Protein AF-A0A945GQK8-F1 (afdb_monomer)

Secondary structure (DSSP, 8-state):
---------------------PPPP----------EEEEEE-SS----SS-TTTTTT---EEEE-SSS-TTTSEEEEEEEE-SSEEEEEEEEE-S-------GGGGGGSSEEEEEEETT----SSS--SS-EEEEEEEETTEEEEEEEESS--EE-TTSEEEEEE-TTSSEEEEEEEEEHHHHTT--TTSSS-EEEEEEEEE---SSSS--EEEESS--TT------B----SSS-----GGG-EEEEETTSSS---------PPS-PPP---GGGEEEEEEEEEEEEEGGGTEEEEEEEEEEEE-SSS-EES-EEEEE--TTEEEEEEE-TT--B--EEPSPTTSTT--EEEEE-SSEE-TT-EEEEEEEEEEE---SSSEEE-SSEEEEEGGG--S-EE--TT--HHHHHHHB-S-EEEEEEEETT-EEEESSEEEEEEE-SSEEEEEEEESS--SEEEEES-EEEEEEETTEEEEEEE-GGGHHHHHHHHHHHHHHHHHHHHHT---SSSEEEEEEESSSS-B-SSSEEEETHHHHS---HHHHHHHHHHHHHS---GGGTTHHHHHHHHHHHHHHHHHH---HHHHHHHHHHHTTTTS---TTS--SSHHHHIIIIIIIHHHHHHHHHHHH-HHHHHHHHHHHHHHHHS-SSPPPHHHHHHHHHHHH-S--HHHHHHHTSS-----EEEEEEEEEEETTEEEEEEEEEE-SSS--EEEEEEEETTEEEEEEEE--TT-EEEEEEEESSPEEEEEESTT--S--S-TTT--EEPGGGGTS-PPPHHHHHHHHHH-TTS---HHHHHHTTTTTTS-S-HHHHHHHHHHTT-----TTS---HHHHHHHHHH-SS---------SS---------PPPSS-----EEEEEEEETTEEEEEEEE--EE-TTS-EEE-----EE--BTTB--EE------

Nearest PDB structures (foldseek):
  5ab0-assembly2_C  TM=7.492E-01  e=2.183E-26  Homo sapiens
  5ab2-assembly1_A  TM=7.565E-01  e=1.502E-24  Homo sapiens
  5k1v-assembly1_A  TM=7.077E-01  e=6.509E-25  Homo sapiens
  5j6s-assembly2_B  TM=6.658E-01  e=4.612E-25  Homo sapiens
  5k1v-assembly2_B  TM=6.677E-01  e=6.320E-23  Homo sapiens

Sequence (939 aa):
MNLFNIGIVTIFSMLVSCTGRSEMSPEVPVLTDRPTCTAGQMANQIVVDGGLEEWRGEEWISLSYRHLPTSDLSARAALQWDERCLYLACQVEDDRFNQPYLGRDLWRGDSVHLGFDPLEEAVAAGYGPDDLELVLALADGQPQSWFYHGPRKGMAGDVQLAIREGEKGGKLTYEAAIPWPLLAPLHPDSMRASGFTLSVNDNDGAPWEGFSYITFSKDNAGGAWKGHAQWGSGIFPQWDATQFGRLVFSGSAAGPGKPTLVLERGPQLPRLRTAACVAGDFSLKGRLVPAEQAFVATASLTVVNESSKPLKNSWLGFQLYPDIEVESVVDEDGRELMFEGPSRYEEDSRLMAVRLAGSLSPGLSQRLTFTYRGIFAGKVSNHIGADNSWLLRESCWFPYLGEDGDDLEGLRRQNRGPFTLEIAAPKGERVISAGELIASREGDQETTWIWRAEEPPFGFTSAKYEEVVEKVDGVSVKVWTYPEHREGARKLVEMVVQCLRFYEGVFGPYPDETFSIAEVERRGGYGSMPLLLNRRNFEQEPSLHLIAHELAHRWWGHLGDEMHNMHEGFAEYSAAVAVQALRGDELPLRNWLGKFRTAIGSERPLSVEQENYRLYRTVAYNKGPYVLHMLRYSMGEEPFFTALRNFYSRVHVHPEPPSLVDFEQICEQTSGLELGWFFDQWMRQVARPEFVLGEVSVERRKGQFVTTATVRNEGNGRMPVSVVLGTADGTRSREVDLAAGAEESLVFSSPQEPVWLEIDPDKWVLQSRLYDDRHKFGEAAAGGRISAEQLDTIGEAATGGRISAEQLDAIGLVGAGKTDEMAIRELVAFYQRPDLDVNSSVDLQDLRATARYFGMPAAYALQRETELREEAEISGQIPAGMEQEEWSITVAERDGQIVGQVRIPLRLTADGKVQQGRMLYLAARSNARWRFINFDMSM

Mean predicted aligned error: 20.31 Å

Radius of gyration: 36.92 Å; Cα contacts (8 Å, |Δi|>4): 1815; chains: 1; bounding box: 121×101×85 Å

Foldseek 3Di:
DDDDDDDDDDDDDDDDDDDDDDDDDDDPDPPPDFAEDEAEAQPDDDDQALDCPSVPPFDKDWWDDPPDDQQAWTKIKHWYDYQWWIKIKMKIFHNAFDQADDKPCRLVAWWKKKKWAQQLDADPFFDDQAIWIKIWDQYPNRIWIFIDHHPDGTTQVVKRWHKDADPPGRMIIIIITGTVVVNPVDDQLPPDWIFIKMKTKHDNDDPQQFTWMWMSWDDPVPDDDHTDIDTDRDRPGRDRSNTTHTYHYPPHPPDDDDDDDDDDDDDDDFDADLVQKFKEDKEKAWEADAVQLKIWIKIKIKIAGQHQFKQFQGKFWWFAAPQKDWPFKAKPVGDTWDKDAQDPSHHQFRTIITTDPGIRHHGRMIMMMITIMGRFVDFAQWTRHDAKTKHFVVNRHDTQGDGPPQDPVSSQVRFFFKYKYKYKDFPQKDKDWDADFPDKDDDDGTIITIGMDGTDTRIIMIHNWDWDWDQDPQAIEIETDDPVLVQLSVLLSVLLNLLQLVCCQQQNHQDDNYAYEYEDCHDAWDLGVNTYGYPCSRVDPHDSLVSQLSSQLSLQVFADQLCNLLSLLRSLLRSQVSCCQVPVDNVSVVVLLVVLLVCPVLDDAQRDDDPDPVSSCNRSNRLNVLLLLLLCVQQPPQLSSQLSNVVSCVCRVDPDHHDPVNSLVSSCVSRVDNCPLSCCDRHVHDWAWAKAWDDWDWDADPQKIKIKIKIFTQIQHWGWWKKWWDFPVAIDIDIDIDHHGDMDIDIDIGNGDTAWIAIRQVSSGGHNNHPPRIHGDDCSVVDDDQDPVNVVQVVVQCVVLHDDPVRCVVSPNPPPPRDDPQQVVQSSVVVPDPDDDPPDDDDPVNVVVCVVPPSGDDDDDDDDPDPPPPDPPPDDDDDQDDADDWDKDQPDDDPNDRPDIDTWGFHADNRGDTPDTRFDQDQDDDSNDTDGDTDDPDD

Structure (mmCIF, N/CA/C/O backbone):
data_AF-A0A945GQK8-F1
#
_entry.id   AF-A0A945GQK8-F1
#
loop_
_atom_site.group_PDB
_atom_site.id
_atom_site.type_symbol
_atom_site.label_atom_id
_atom_site.label_alt_id
_atom_site.label_comp_id
_atom_site.label_asym_id
_atom_site.label_entity_id
_atom_site.label_seq_id
_atom_site.pdbx_PDB_ins_code
_atom_site.Cartn_x
_atom_site.Cartn_y
_atom_site.Cartn_z
_atom_site.occupancy
_atom_site.B_iso_or_equiv
_atom_site.auth_seq_id
_atom_site.auth_comp_id
_atom_site.auth_asym_id
_atom_site.auth_atom_id
_atom_site.pdbx_PDB_model_num
ATOM 1 N N . MET A 1 1 ? 28.419 66.355 24.355 1.00 23.86 1 MET A N 1
ATOM 2 C CA . MET A 1 1 ? 29.803 65.860 24.184 1.00 23.86 1 MET A CA 1
ATOM 3 C C . MET A 1 1 ? 29.865 64.449 24.751 1.00 23.86 1 MET A C 1
ATOM 5 O O . MET A 1 1 ? 29.202 64.219 25.750 1.00 23.86 1 MET A O 1
ATOM 9 N N . ASN A 1 2 ? 30.593 63.560 24.070 1.00 25.12 2 ASN A N 1
ATOM 10 C CA . ASN A 1 2 ? 31.257 62.307 24.488 1.00 25.12 2 ASN A CA 1
ATOM 11 C C . ASN A 1 2 ? 31.110 61.906 25.979 1.00 25.12 2 ASN A C 1
ATOM 13 O O . ASN A 1 2 ? 31.372 62.748 26.831 1.00 25.12 2 ASN A O 1
ATOM 17 N N . LEU A 1 3 ? 30.821 60.658 26.386 1.00 23.72 3 LEU A N 1
ATOM 18 C CA . LEU A 1 3 ? 30.667 59.322 25.740 1.00 23.72 3 LEU A CA 1
ATOM 19 C C . LEU A 1 3 ? 29.724 58.459 26.659 1.00 23.72 3 LEU A C 1
ATOM 21 O O . LEU A 1 3 ? 29.184 59.025 27.603 1.00 23.72 3 LEU A O 1
ATOM 25 N N . PHE A 1 4 ? 29.416 57.155 26.516 1.00 24.06 4 PHE A N 1
ATOM 26 C CA . PHE A 1 4 ? 29.986 56.015 25.760 1.00 24.06 4 PHE A CA 1
ATOM 27 C C . PHE A 1 4 ? 28.870 54.996 25.341 1.00 24.06 4 PHE A C 1
ATOM 29 O O . PHE A 1 4 ? 27.748 55.411 25.065 1.00 24.06 4 PHE A O 1
ATOM 36 N N . ASN A 1 5 ? 29.171 53.689 25.264 1.00 23.81 5 ASN A N 1
ATOM 37 C CA . ASN A 1 5 ? 28.297 52.576 24.816 1.00 23.81 5 ASN A CA 1
ATOM 38 C C . ASN A 1 5 ? 27.196 52.223 25.865 1.00 23.81 5 ASN A C 1
ATOM 40 O O . ASN A 1 5 ? 27.520 52.252 27.050 1.00 23.81 5 ASN A O 1
ATOM 44 N N . ILE A 1 6 ? 25.888 51.998 25.580 1.00 24.98 6 ILE A N 1
ATOM 45 C CA . ILE A 1 6 ? 25.133 51.174 24.571 1.00 24.98 6 ILE A CA 1
ATOM 46 C C . ILE A 1 6 ? 25.026 49.687 24.997 1.00 24.98 6 ILE A C 1
ATOM 48 O O . ILE A 1 6 ? 26.051 49.130 25.371 1.00 24.98 6 ILE A O 1
ATOM 52 N N . GLY A 1 7 ? 23.884 48.963 24.951 1.00 22.72 7 GLY A N 1
ATOM 53 C CA . GLY A 1 7 ? 22.456 49.228 24.593 1.00 22.72 7 GLY A CA 1
ATOM 54 C C . GLY A 1 7 ? 21.603 47.922 24.757 1.00 22.72 7 GLY A C 1
ATOM 55 O O . GLY A 1 7 ? 22.221 46.882 24.954 1.00 22.72 7 GLY A O 1
ATOM 56 N N . ILE A 1 8 ? 20.254 47.796 24.809 1.00 21.53 8 ILE A N 1
ATOM 57 C CA . ILE A 1 8 ? 19.025 48.595 24.494 1.00 21.53 8 ILE A CA 1
ATOM 58 C C . ILE A 1 8 ? 18.369 48.265 23.113 1.00 21.53 8 ILE A C 1
ATOM 60 O O . ILE A 1 8 ? 19.075 48.400 22.122 1.00 21.53 8 ILE A O 1
ATOM 64 N N . VAL A 1 9 ? 17.056 47.943 22.920 1.00 21.61 9 VAL A N 1
ATOM 65 C CA . VAL A 1 9 ? 15.936 47.425 23.783 1.00 21.61 9 VAL A CA 1
ATOM 66 C C . VAL A 1 9 ? 14.639 47.074 22.947 1.00 21.61 9 VAL A C 1
ATOM 68 O O . VAL A 1 9 ? 14.362 47.775 21.985 1.00 21.61 9 VAL A O 1
ATOM 71 N N . THR A 1 10 ? 13.839 46.050 23.336 1.00 21.19 10 THR A N 1
ATOM 72 C CA . THR A 1 10 ? 12.327 45.913 23.299 1.00 21.19 10 THR A CA 1
ATOM 73 C C . THR A 1 10 ? 11.412 45.989 22.018 1.00 21.19 10 THR A C 1
ATOM 75 O O . THR A 1 10 ? 11.297 47.040 21.407 1.00 21.19 10 THR A O 1
ATOM 78 N N . ILE A 1 11 ? 10.593 44.920 21.800 1.00 21.83 11 ILE A N 1
ATOM 79 C CA . ILE A 1 11 ? 9.189 44.772 21.235 1.00 21.83 11 ILE A CA 1
ATOM 80 C C . ILE A 1 11 ? 8.781 45.318 19.830 1.00 21.83 11 ILE A C 1
ATOM 82 O O . ILE A 1 11 ? 8.854 46.517 19.601 1.00 21.83 11 ILE A O 1
ATOM 86 N N . PHE A 1 12 ? 8.139 44.468 18.987 1.00 19.50 12 PHE A N 1
ATOM 87 C CA . PHE A 1 12 ? 6.764 44.636 18.405 1.00 19.50 12 PHE A CA 1
ATOM 88 C C . PHE A 1 12 ? 6.263 43.367 17.651 1.00 19.50 12 PHE A C 1
ATOM 90 O O . PHE A 1 12 ? 6.996 42.384 17.570 1.00 19.50 12 PHE A O 1
ATOM 97 N N . SER A 1 13 ? 5.012 43.351 17.155 1.00 19.80 13 SER A N 1
ATOM 98 C CA . SER A 1 13 ? 4.311 42.179 16.578 1.00 19.80 13 SER A CA 1
ATOM 99 C C . SER A 1 13 ? 3.564 42.445 15.247 1.00 19.80 13 SER A C 1
ATOM 101 O O . SER A 1 13 ? 3.186 43.577 14.968 1.00 19.80 13 SER A O 1
ATOM 103 N N . MET A 1 14 ? 3.326 41.365 14.477 1.00 18.97 14 MET A N 1
ATOM 104 C CA . MET A 1 14 ? 2.424 41.202 13.305 1.00 18.97 14 MET A CA 1
ATOM 105 C C . MET A 1 14 ? 2.467 42.224 12.141 1.00 18.97 14 MET A C 1
ATOM 107 O O . MET A 1 14 ? 1.883 43.298 12.242 1.00 18.97 14 MET A O 1
ATOM 111 N N . LEU A 1 15 ? 2.934 41.786 10.954 1.00 19.16 15 LEU A N 1
ATOM 112 C CA . LEU A 1 15 ? 2.106 41.721 9.724 1.00 19.16 15 LEU A CA 1
ATOM 113 C C . LEU A 1 15 ? 2.798 40.991 8.546 1.00 19.16 15 LEU A C 1
ATOM 115 O O . LEU A 1 15 ? 3.997 40.734 8.563 1.00 19.16 15 LEU A O 1
ATOM 119 N N . VAL A 1 16 ? 1.995 40.622 7.543 1.00 22.19 16 VAL A N 1
ATOM 120 C CA . VAL A 1 16 ? 2.288 39.703 6.422 1.00 22.19 16 VAL A CA 1
ATOM 121 C C . VAL A 1 16 ? 3.130 40.334 5.298 1.00 22.19 16 VAL A C 1
ATOM 123 O O . VAL A 1 16 ? 2.791 41.419 4.833 1.00 22.19 16 VAL A O 1
ATOM 126 N N . SER A 1 17 ? 4.130 39.614 4.757 1.00 19.67 17 SER A N 1
ATOM 127 C CA . SER A 1 17 ? 4.215 39.295 3.304 1.00 19.67 17 SER A CA 1
ATOM 128 C C . SER A 1 17 ? 5.463 38.499 2.864 1.00 19.67 17 SER A C 1
ATOM 130 O O . SER A 1 17 ? 6.574 38.753 3.303 1.00 19.67 17 SER A O 1
ATOM 132 N N . CYS A 1 18 ? 5.222 37.582 1.917 1.00 20.83 18 CYS A N 1
ATOM 133 C CA . CYS A 1 18 ? 6.089 37.109 0.824 1.00 20.83 18 CYS A CA 1
ATOM 134 C C . CYS A 1 18 ? 7.536 36.605 1.065 1.00 20.83 18 CYS A C 1
ATOM 136 O O . CYS A 1 18 ? 8.458 37.356 1.360 1.00 20.83 18 CYS A O 1
ATOM 138 N N . THR A 1 19 ? 7.742 35.360 0.608 1.00 25.12 19 THR A N 1
ATOM 139 C CA . THR A 1 19 ? 8.981 34.777 0.039 1.00 25.12 19 THR A CA 1
ATOM 140 C C . THR A 1 19 ? 10.226 34.627 0.923 1.00 25.12 19 THR A C 1
ATOM 142 O O . THR A 1 19 ? 10.960 35.583 1.148 1.00 25.12 19 THR A O 1
ATOM 145 N N . GLY A 1 20 ? 10.590 33.369 1.204 1.00 25.67 20 GLY A N 1
ATOM 146 C CA . GLY A 1 20 ? 11.986 32.973 1.426 1.00 25.67 20 GLY A CA 1
ATOM 147 C C . GLY A 1 20 ? 12.200 31.909 2.501 1.00 25.67 20 GLY A C 1
ATOM 148 O O . GLY A 1 20 ? 12.127 32.234 3.673 1.00 25.67 20 GLY A O 1
ATOM 149 N N . ARG A 1 21 ? 12.585 30.696 2.069 1.00 25.45 21 ARG A N 1
ATOM 150 C CA . ARG A 1 21 ? 13.202 29.612 2.866 1.00 25.45 21 ARG A CA 1
ATOM 151 C C . ARG A 1 21 ? 12.428 29.152 4.113 1.00 25.45 21 ARG A C 1
ATOM 153 O O . ARG A 1 21 ? 12.527 29.752 5.175 1.00 25.45 21 ARG A O 1
ATOM 160 N N . SER A 1 22 ? 11.788 27.990 4.007 1.00 23.17 22 SER A N 1
ATOM 161 C CA . SER A 1 22 ? 11.687 27.082 5.153 1.00 23.17 22 SER A CA 1
ATOM 162 C C . SER A 1 22 ? 13.097 26.674 5.590 1.00 23.17 22 SER A C 1
ATOM 164 O O . SER A 1 22 ? 13.945 26.374 4.745 1.00 23.17 22 SER A O 1
ATOM 166 N N . GLU A 1 23 ? 13.359 26.686 6.894 1.00 23.45 23 GLU A N 1
ATOM 167 C CA . GLU A 1 23 ? 14.585 26.110 7.448 1.00 23.45 23 GLU A CA 1
ATOM 168 C C . GLU A 1 23 ? 14.504 24.582 7.347 1.00 23.45 23 GLU A C 1
ATOM 170 O O . GLU A 1 23 ? 13.436 23.994 7.519 1.00 23.45 23 GLU A O 1
ATOM 175 N N . MET A 1 24 ? 15.618 23.945 6.994 1.00 24.95 24 MET A N 1
ATOM 176 C CA . MET A 1 24 ? 15.683 22.494 6.842 1.00 24.95 24 MET A CA 1
ATOM 177 C C . MET A 1 24 ? 15.711 21.823 8.219 1.00 24.95 24 MET A C 1
ATOM 179 O O . MET A 1 24 ? 16.380 22.308 9.135 1.00 24.95 24 MET A O 1
ATOM 183 N N . SER A 1 25 ? 15.059 20.662 8.337 1.00 24.19 25 SER A N 1
ATOM 184 C CA . SER A 1 25 ? 15.428 19.663 9.348 1.00 24.19 25 SER A CA 1
ATOM 185 C C . SER A 1 25 ? 16.941 19.406 9.286 1.00 24.19 25 SER A C 1
ATOM 187 O O . SER A 1 25 ? 17.519 19.537 8.204 1.00 24.19 25 SER A O 1
ATOM 189 N N . PRO A 1 26 ? 17.607 19.041 10.396 1.00 24.06 26 PRO A N 1
ATOM 190 C CA . PRO A 1 26 ? 19.041 18.781 10.372 1.00 24.06 26 PRO A CA 1
ATOM 191 C C . PRO A 1 26 ? 19.352 17.627 9.413 1.00 24.06 26 PRO A C 1
ATOM 193 O O . PRO A 1 26 ? 19.065 16.469 9.713 1.00 24.06 26 PRO A O 1
ATOM 196 N N . GLU A 1 27 ? 19.938 17.957 8.259 1.00 24.83 27 GLU A N 1
ATOM 197 C CA . GLU A 1 27 ? 20.523 16.979 7.347 1.00 24.83 27 GLU A CA 1
ATOM 198 C C . GLU A 1 27 ? 21.507 16.112 8.136 1.00 24.83 27 GLU A C 1
ATOM 200 O O . GLU A 1 27 ? 22.372 16.637 8.844 1.00 24.83 27 GLU A O 1
ATOM 205 N N . VAL A 1 28 ? 21.420 14.788 7.986 1.00 25.05 28 VAL A N 1
ATOM 206 C CA . VAL A 1 28 ? 22.567 13.931 8.298 1.00 25.05 28 VAL A CA 1
ATOM 207 C C . VAL A 1 28 ? 23.665 14.358 7.321 1.00 25.05 28 VAL A C 1
ATOM 209 O O . VAL A 1 28 ? 23.461 14.231 6.112 1.00 25.05 28 VAL A O 1
ATOM 212 N N . PRO A 1 29 ? 24.796 14.920 7.784 1.00 23.81 29 PRO A N 1
ATOM 213 C CA . PRO A 1 29 ? 25.780 15.462 6.866 1.00 23.81 29 PRO A CA 1
ATOM 214 C C . PRO A 1 29 ? 26.391 14.316 6.062 1.00 23.81 29 PRO A C 1
ATOM 216 O O . PRO A 1 29 ? 27.014 13.414 6.626 1.00 23.81 29 PRO A O 1
ATOM 219 N N . VAL A 1 30 ? 26.246 14.375 4.737 1.00 29.27 30 VAL A N 1
ATOM 220 C CA . VAL A 1 30 ? 26.981 13.507 3.812 1.00 29.27 30 VAL A CA 1
ATOM 221 C C . VAL A 1 30 ? 28.459 13.882 3.925 1.00 29.27 30 VAL A C 1
ATOM 223 O O . VAL A 1 30 ? 28.935 14.839 3.316 1.00 29.27 30 VAL A O 1
ATOM 226 N N . LEU A 1 31 ? 29.173 13.172 4.799 1.00 31.12 31 LEU A N 1
ATOM 227 C CA . LEU A 1 31 ? 30.573 13.424 5.130 1.00 31.12 31 LEU A CA 1
ATOM 228 C C . LEU A 1 31 ? 31.462 12.961 3.970 1.00 31.12 31 LEU A C 1
ATOM 230 O O . LEU A 1 31 ? 31.877 11.807 3.915 1.00 31.12 31 LEU A O 1
ATOM 234 N N . THR A 1 32 ? 31.750 13.879 3.045 1.00 36.22 32 THR A N 1
ATOM 235 C CA . THR A 1 32 ? 32.487 13.625 1.792 1.00 36.22 32 THR A CA 1
ATOM 236 C C . THR A 1 32 ? 33.982 13.328 1.956 1.00 36.22 32 THR A C 1
ATOM 238 O O . THR A 1 32 ? 34.663 13.115 0.956 1.00 36.22 32 THR A O 1
ATOM 241 N N . ASP A 1 33 ? 34.497 13.299 3.186 1.00 46.41 33 ASP A N 1
ATOM 242 C CA . ASP A 1 33 ? 35.888 12.963 3.484 1.00 46.41 33 ASP A CA 1
ATOM 243 C C . ASP A 1 33 ? 35.977 11.529 4.047 1.00 46.41 33 ASP A C 1
ATOM 245 O O . ASP A 1 33 ? 35.475 11.241 5.135 1.00 46.41 33 ASP A O 1
ATOM 249 N N . ARG A 1 34 ? 36.673 10.641 3.325 1.00 53.19 34 ARG A N 1
ATOM 250 C CA . ARG A 1 34 ? 37.232 9.367 3.823 1.00 53.19 34 ARG A CA 1
ATOM 251 C C . ARG A 1 34 ? 38.771 9.415 3.637 1.00 53.19 34 ARG A C 1
ATOM 253 O O . ARG A 1 34 ? 39.238 10.036 2.678 1.00 53.19 34 ARG A O 1
ATOM 260 N N . PRO A 1 35 ? 39.586 8.787 4.503 1.00 57.88 35 PRO A N 1
ATOM 261 C CA . PRO A 1 35 ? 41.039 8.763 4.378 1.00 57.88 35 PRO A CA 1
ATOM 262 C C . PRO A 1 35 ? 41.432 7.809 3.243 1.00 57.88 35 PRO A C 1
ATOM 264 O O . PRO A 1 35 ? 40.879 6.718 3.134 1.00 57.88 35 PRO A O 1
ATOM 267 N N . THR A 1 36 ? 42.387 8.190 2.396 1.00 63.34 36 THR A N 1
ATOM 268 C CA . THR A 1 36 ? 42.800 7.352 1.257 1.00 63.34 36 THR A CA 1
ATOM 269 C C . THR A 1 36 ? 44.192 6.773 1.478 1.00 63.34 36 THR A C 1
ATOM 271 O O . THR A 1 36 ? 45.160 7.514 1.636 1.00 63.34 36 THR A O 1
ATOM 274 N N . CYS A 1 37 ? 44.289 5.447 1.463 1.00 69.69 37 CYS A N 1
ATOM 275 C CA . CYS A 1 37 ? 45.525 4.702 1.274 1.00 69.69 37 CYS A CA 1
ATOM 276 C C . CYS A 1 37 ? 45.748 4.470 -0.230 1.00 69.69 37 CYS A C 1
ATOM 278 O O . CYS A 1 37 ? 44.795 4.212 -0.966 1.00 69.69 37 CYS A O 1
ATOM 280 N N . THR A 1 38 ? 46.999 4.538 -0.688 1.00 75.50 38 THR A N 1
ATOM 281 C CA . THR A 1 38 ? 47.373 4.136 -2.052 1.00 75.50 38 THR A CA 1
ATOM 282 C C . THR A 1 38 ? 48.306 2.932 -1.990 1.00 75.50 38 THR A C 1
ATOM 284 O O . THR A 1 38 ? 49.350 3.009 -1.349 1.00 75.50 38 THR A O 1
ATOM 287 N N . ALA A 1 39 ? 47.959 1.847 -2.680 1.00 80.62 39 ALA A N 1
ATOM 288 C CA . ALA A 1 39 ? 48.880 0.757 -2.969 1.00 80.62 39 ALA A CA 1
ATOM 289 C C . ALA A 1 39 ? 49.718 1.099 -4.214 1.00 80.62 39 ALA A C 1
ATOM 291 O O . ALA A 1 39 ? 49.180 1.473 -5.265 1.00 80.62 39 ALA A O 1
ATOM 292 N N . GLY A 1 40 ? 51.041 0.975 -4.106 1.00 78.06 40 GLY A N 1
ATOM 293 C CA . GLY A 1 40 ? 51.968 1.184 -5.221 1.00 78.06 40 GLY A CA 1
ATOM 294 C C . GLY A 1 40 ? 51.962 0.009 -6.202 1.00 78.06 40 GLY A C 1
ATOM 295 O O . GLY A 1 40 ? 51.991 -1.137 -5.762 1.00 78.06 40 GLY A O 1
ATOM 296 N N . GLN A 1 41 ? 51.959 0.243 -7.519 1.00 81.25 41 GLN A N 1
ATOM 297 C CA . GLN A 1 41 ? 52.248 -0.858 -8.450 1.00 81.25 41 GLN A CA 1
ATOM 298 C C . GLN A 1 41 ? 53.675 -1.368 -8.202 1.00 81.25 41 GLN A C 1
ATOM 300 O O . GLN A 1 41 ? 54.618 -0.576 -8.141 1.00 81.25 41 GLN A O 1
ATOM 305 N N . MET A 1 42 ? 53.822 -2.682 -8.032 1.00 76.50 42 MET A N 1
ATOM 306 C CA . MET A 1 42 ? 55.042 -3.335 -7.558 1.00 76.50 42 MET A CA 1
ATOM 307 C C . MET A 1 42 ? 56.250 -3.025 -8.461 1.00 76.50 42 MET A C 1
ATOM 309 O O . MET A 1 42 ? 56.345 -3.498 -9.593 1.00 76.50 42 MET A O 1
ATOM 313 N N . ALA A 1 43 ? 57.197 -2.235 -7.943 1.00 64.19 43 ALA A N 1
ATOM 314 C CA . ALA A 1 43 ? 58.374 -1.779 -8.691 1.00 64.19 43 ALA A CA 1
ATOM 315 C C . ALA A 1 43 ? 59.570 -2.752 -8.634 1.00 64.19 43 ALA A C 1
ATOM 317 O O . ALA A 1 43 ? 60.413 -2.749 -9.532 1.00 64.19 43 ALA A O 1
ATOM 318 N N . ASN A 1 44 ? 59.641 -3.582 -7.590 1.00 67.50 44 ASN A N 1
ATOM 319 C CA . ASN A 1 44 ? 60.621 -4.654 -7.399 1.00 67.50 44 ASN A CA 1
ATOM 320 C C . ASN A 1 44 ? 59.859 -5.925 -7.008 1.00 67.50 44 ASN A C 1
ATOM 322 O O . ASN A 1 44 ? 58.862 -5.820 -6.305 1.00 67.50 44 ASN A O 1
ATOM 326 N N . GLN A 1 45 ? 60.323 -7.111 -7.408 1.00 78.81 45 GLN A N 1
ATOM 327 C CA . GLN A 1 45 ? 59.695 -8.361 -6.969 1.00 78.81 45 GLN A CA 1
ATOM 328 C C . GLN A 1 45 ? 59.790 -8.496 -5.442 1.00 78.81 45 GLN A C 1
ATOM 330 O O . GLN A 1 45 ? 60.899 -8.632 -4.935 1.00 78.81 45 GLN A O 1
ATOM 335 N N . ILE A 1 46 ? 58.646 -8.522 -4.752 1.00 84.06 46 ILE A N 1
ATOM 336 C CA . ILE A 1 46 ? 58.576 -8.806 -3.313 1.00 84.06 46 ILE A CA 1
ATOM 337 C C . ILE A 1 46 ? 58.801 -10.302 -3.056 1.00 84.06 46 ILE A C 1
ATOM 339 O O . ILE A 1 46 ? 58.156 -11.161 -3.671 1.00 84.06 46 ILE A O 1
ATOM 343 N N . VAL A 1 47 ? 59.693 -10.620 -2.121 1.00 88.25 47 VAL A N 1
ATOM 344 C CA . VAL A 1 47 ? 59.952 -11.970 -1.611 1.00 88.25 47 VAL A CA 1
ATOM 345 C C . VAL A 1 47 ? 59.446 -12.047 -0.174 1.00 88.25 47 VAL A C 1
ATOM 347 O O . VAL A 1 47 ? 60.129 -11.602 0.737 1.00 88.25 47 VAL A O 1
ATOM 350 N N . VAL A 1 48 ? 58.263 -12.644 0.026 1.00 90.25 48 VAL A N 1
ATOM 351 C CA . VAL A 1 48 ? 57.622 -12.769 1.349 1.00 90.25 48 VAL A CA 1
ATOM 352 C C . VAL A 1 48 ? 58.491 -13.607 2.293 1.00 90.25 48 VAL A C 1
ATOM 354 O O . VAL A 1 48 ? 58.426 -14.838 2.309 1.00 90.25 48 VAL A O 1
ATOM 357 N N . ASP A 1 49 ? 59.322 -12.922 3.071 1.00 89.62 49 ASP A N 1
ATOM 358 C CA . ASP A 1 49 ? 60.305 -13.507 3.980 1.00 89.62 49 ASP A CA 1
ATOM 359 C C . ASP A 1 49 ? 60.243 -12.880 5.387 1.00 89.62 49 ASP A C 1
ATOM 361 O O . ASP A 1 49 ? 60.723 -13.488 6.349 1.00 89.62 49 ASP A O 1
ATOM 365 N N . GLY A 1 50 ? 59.568 -11.732 5.525 1.00 84.19 50 GLY A N 1
ATOM 366 C CA . GLY A 1 50 ? 59.369 -10.965 6.757 1.00 84.19 50 GLY A CA 1
ATOM 367 C C . GLY A 1 50 ? 60.360 -9.807 6.923 1.00 84.19 50 GLY A C 1
ATOM 368 O O . GLY A 1 50 ? 60.400 -9.183 7.986 1.00 84.19 50 GLY A O 1
ATOM 369 N N . GLY A 1 51 ? 61.210 -9.547 5.926 1.00 85.50 51 GLY A N 1
ATOM 370 C CA . GLY A 1 51 ? 62.231 -8.503 5.901 1.00 85.50 51 GLY A CA 1
ATOM 371 C C . GLY A 1 51 ? 61.819 -7.284 5.072 1.00 85.50 51 GLY A C 1
ATOM 372 O O . GLY A 1 51 ? 61.461 -7.377 3.910 1.00 85.50 51 GLY A O 1
ATOM 373 N N . LEU A 1 52 ? 61.955 -6.086 5.641 1.00 86.00 52 LEU A N 1
ATOM 374 C CA . LEU A 1 52 ? 61.448 -4.848 5.025 1.00 86.00 52 LEU A CA 1
ATOM 375 C C . LEU A 1 52 ? 62.494 -4.100 4.172 1.00 86.00 52 LEU A C 1
ATOM 377 O O . LEU A 1 52 ? 62.523 -2.869 4.138 1.00 86.00 52 LEU A O 1
ATOM 381 N N . GLU A 1 53 ? 63.396 -4.837 3.517 1.00 83.94 53 GLU A N 1
ATOM 382 C CA . GLU A 1 53 ? 64.464 -4.270 2.676 1.00 83.94 53 GLU A CA 1
ATOM 383 C C . GLU A 1 53 ? 63.964 -3.828 1.292 1.00 83.94 53 GLU A C 1
ATOM 385 O O . GLU A 1 53 ? 64.481 -2.857 0.739 1.00 83.94 53 GLU A O 1
ATOM 390 N N . GLU A 1 54 ? 62.970 -4.526 0.742 1.00 83.56 54 GLU A N 1
ATOM 391 C CA . GLU A 1 54 ? 62.456 -4.323 -0.622 1.00 83.56 54 GLU A CA 1
ATOM 392 C C . GLU A 1 54 ? 61.453 -3.154 -0.685 1.00 83.56 54 GLU A C 1
ATOM 394 O O . GLU A 1 54 ? 61.382 -2.428 -1.676 1.00 83.56 54 GLU A O 1
ATOM 399 N N . TRP A 1 55 ? 60.808 -2.862 0.448 1.00 83.69 55 TRP A N 1
ATOM 400 C CA . TRP A 1 55 ? 59.872 -1.756 0.702 1.00 83.69 55 TRP A CA 1
ATOM 401 C C . TRP A 1 55 ? 60.549 -0.375 0.887 1.00 83.69 55 TRP A C 1
ATOM 403 O O . TRP A 1 55 ? 59.967 0.573 1.431 1.00 83.69 55 TRP A O 1
ATOM 413 N N . ARG A 1 56 ? 61.817 -0.241 0.474 1.00 72.38 56 ARG A N 1
ATOM 414 C CA . ARG A 1 56 ? 62.629 0.982 0.602 1.00 72.38 56 ARG A CA 1
ATOM 415 C C . ARG A 1 56 ? 62.265 2.024 -0.458 1.00 72.38 56 ARG A C 1
ATOM 417 O O . ARG A 1 56 ? 62.924 2.141 -1.487 1.00 72.38 56 ARG A O 1
ATOM 424 N N . GLY A 1 57 ? 61.268 2.844 -0.147 1.00 66.19 57 GLY A N 1
ATOM 425 C CA . GLY A 1 57 ? 60.854 3.982 -0.975 1.00 66.19 57 GLY A CA 1
ATOM 426 C C . GLY A 1 57 ? 59.357 4.272 -0.917 1.00 66.19 57 GLY A C 1
ATOM 427 O O . GLY A 1 57 ? 58.953 5.371 -1.286 1.00 66.19 57 GLY A O 1
ATOM 428 N N . GLU A 1 58 ? 58.573 3.315 -0.418 1.00 73.12 58 GLU A N 1
ATOM 429 C CA . GLU A 1 58 ? 57.119 3.423 -0.299 1.00 73.12 58 GLU A CA 1
ATOM 430 C C . GLU A 1 58 ? 56.653 4.456 0.729 1.00 73.12 58 GLU A C 1
ATOM 432 O O . GLU A 1 58 ? 57.373 4.820 1.665 1.00 73.12 58 GLU A O 1
ATOM 437 N N . GLU A 1 59 ? 55.404 4.892 0.569 1.00 73.62 59 GLU A N 1
ATOM 438 C CA . GLU A 1 59 ? 54.691 5.686 1.564 1.00 73.62 59 GLU A CA 1
ATOM 439 C C . GLU A 1 59 ? 54.122 4.772 2.663 1.00 73.62 59 GLU A C 1
ATOM 441 O O . GLU A 1 59 ? 53.442 3.785 2.389 1.00 73.62 59 GLU A O 1
ATOM 446 N N . TRP A 1 60 ? 54.424 5.092 3.925 1.00 77.00 60 TRP A N 1
ATOM 447 C CA . TRP A 1 60 ? 54.042 4.276 5.081 1.00 77.00 60 TRP A CA 1
ATOM 448 C C . TRP A 1 60 ? 52.896 4.924 5.864 1.00 77.00 60 TRP A C 1
ATOM 450 O O . TRP A 1 60 ? 53.087 5.948 6.529 1.00 77.00 60 TRP A O 1
ATOM 460 N N . ILE A 1 61 ? 51.733 4.266 5.873 1.00 77.19 61 ILE A N 1
ATOM 461 C CA . ILE A 1 61 ? 50.656 4.522 6.835 1.00 77.19 61 ILE A CA 1
ATOM 462 C C . ILE A 1 61 ? 51.259 4.410 8.236 1.00 77.19 61 ILE A C 1
ATOM 464 O O . ILE A 1 61 ? 51.900 3.409 8.547 1.00 77.19 61 ILE A O 1
ATOM 468 N N . SER A 1 62 ? 51.067 5.416 9.085 1.00 73.94 62 SER A N 1
ATOM 469 C CA . SER A 1 62 ? 51.605 5.428 10.450 1.00 73.94 62 SER A CA 1
ATOM 470 C C . SER A 1 62 ? 50.470 5.419 11.470 1.00 73.94 62 SER A C 1
ATOM 472 O O . SER A 1 62 ? 49.686 6.366 11.535 1.00 73.94 62 SER A O 1
ATOM 474 N N . LEU A 1 63 ? 50.398 4.359 12.272 1.00 70.50 63 LEU A N 1
ATOM 475 C CA . LEU A 1 63 ? 49.409 4.156 13.325 1.00 70.50 63 LEU A CA 1
ATOM 476 C C . LEU A 1 63 ? 50.079 4.323 14.692 1.00 70.50 63 LEU A C 1
ATOM 478 O O . LEU A 1 63 ? 50.994 3.595 15.061 1.00 70.50 63 LEU A O 1
ATOM 482 N N . SER A 1 64 ? 49.632 5.305 15.463 1.00 64.50 64 SER A N 1
ATOM 483 C CA . SER A 1 64 ? 50.028 5.469 16.862 1.00 64.50 64 SER A CA 1
ATOM 484 C C . SER A 1 64 ? 48.953 6.247 17.605 1.00 64.50 64 SER A C 1
ATOM 486 O O . SER A 1 64 ? 48.336 7.157 17.041 1.00 64.50 64 SER A O 1
ATOM 488 N N . TYR A 1 65 ? 48.721 5.892 18.869 1.00 57.97 65 TYR A N 1
ATOM 489 C CA . TYR A 1 65 ? 47.782 6.609 19.723 1.00 57.97 65 TYR A CA 1
ATOM 490 C C . TYR A 1 65 ? 48.505 7.609 20.623 1.00 57.97 65 TYR A C 1
ATOM 492 O O . TYR A 1 65 ? 49.611 7.374 21.095 1.00 57.97 65 TYR A O 1
ATOM 500 N N . ARG A 1 66 ? 47.870 8.753 20.891 1.00 49.38 66 ARG A N 1
ATOM 501 C CA . ARG A 1 66 ? 48.478 9.847 21.670 1.00 49.38 66 ARG A CA 1
ATOM 502 C C . ARG A 1 66 ? 48.649 9.528 23.165 1.00 49.38 66 ARG A C 1
ATOM 504 O O . ARG A 1 66 ? 49.402 10.231 23.835 1.00 49.38 66 ARG A O 1
ATOM 511 N N . HIS A 1 67 ? 47.918 8.542 23.683 1.00 50.66 67 HIS A N 1
ATOM 512 C CA . HIS A 1 67 ? 47.832 8.259 25.120 1.00 50.66 67 HIS A CA 1
ATOM 513 C C . HIS A 1 67 ? 48.427 6.907 25.536 1.00 50.66 67 HIS A C 1
ATOM 515 O O . HIS A 1 67 ? 48.539 6.671 26.736 1.00 50.66 67 HIS A O 1
ATOM 521 N N . LEU A 1 68 ? 48.843 6.074 24.577 1.00 55.25 68 LEU A N 1
ATOM 522 C CA . LEU A 1 68 ? 49.699 4.913 24.827 1.00 55.25 68 LEU A CA 1
ATOM 523 C C . LEU A 1 68 ? 51.174 5.313 24.612 1.00 55.25 68 LEU A C 1
ATOM 525 O O . LEU A 1 68 ? 51.453 6.189 23.782 1.00 55.25 68 LEU A O 1
ATOM 529 N N . PRO A 1 69 ? 52.136 4.734 25.350 1.00 56.56 69 PRO A N 1
ATOM 530 C CA . PRO A 1 69 ? 53.550 4.801 24.991 1.00 56.56 69 PRO A CA 1
ATOM 531 C C . PRO A 1 69 ? 53.809 4.275 23.568 1.00 56.56 69 PRO A C 1
ATOM 533 O O . PRO A 1 69 ? 53.134 3.380 23.075 1.00 56.56 69 PRO A O 1
ATOM 536 N N . THR A 1 70 ? 54.847 4.784 22.900 1.00 56.22 70 THR A N 1
ATOM 537 C CA . THR A 1 70 ? 55.263 4.252 21.582 1.00 56.22 70 THR A CA 1
ATOM 538 C C . THR A 1 70 ? 55.913 2.871 21.661 1.00 56.22 70 THR A C 1
ATOM 540 O O . THR A 1 70 ? 56.014 2.203 20.639 1.00 56.22 70 THR A O 1
ATOM 543 N N . SER A 1 71 ? 56.328 2.459 22.861 1.00 58.94 71 SER A N 1
ATOM 544 C CA . SER A 1 71 ? 56.808 1.112 23.177 1.00 58.94 71 SER A CA 1
ATOM 545 C C . SER A 1 71 ? 55.697 0.112 23.500 1.00 58.94 71 SER A C 1
ATOM 547 O O . SER A 1 71 ? 56.012 -1.055 23.629 1.00 58.94 71 SER A O 1
ATOM 549 N N . ASP A 1 72 ? 54.467 0.586 23.706 1.00 67.19 72 ASP A N 1
ATOM 550 C CA . ASP A 1 72 ? 53.323 -0.161 24.253 1.00 67.19 72 ASP A CA 1
ATOM 551 C C . ASP A 1 72 ? 52.394 -0.576 23.102 1.00 67.19 72 ASP A C 1
ATOM 553 O O . ASP A 1 72 ? 52.228 -1.764 22.854 1.00 67.19 72 ASP A O 1
ATOM 557 N N . LEU A 1 73 ? 51.958 0.375 22.259 1.00 74.81 73 LEU A N 1
ATOM 558 C CA . LEU A 1 73 ? 51.415 0.028 20.941 1.00 74.81 73 LEU A CA 1
ATOM 559 C C . LEU A 1 73 ? 51.642 1.113 19.876 1.00 74.81 73 LEU A C 1
ATOM 561 O O . LEU A 1 73 ? 51.052 2.202 19.900 1.00 74.81 73 LEU A O 1
ATOM 565 N N . SER A 1 74 ? 52.448 0.792 18.862 1.00 76.56 74 SER A N 1
ATOM 566 C CA . SER A 1 74 ? 52.502 1.551 17.609 1.00 76.56 74 SER A CA 1
ATOM 567 C C . SER A 1 74 ? 52.764 0.658 16.396 1.00 76.56 74 SER A C 1
ATOM 569 O O . SER A 1 74 ? 53.320 -0.430 16.507 1.00 76.56 74 SER A O 1
ATOM 571 N N . ALA A 1 75 ? 52.348 1.096 15.208 1.00 81.25 75 ALA A N 1
ATOM 572 C CA . ALA A 1 75 ? 52.562 0.345 13.981 1.00 81.25 75 ALA A CA 1
ATOM 573 C C . ALA A 1 75 ? 52.734 1.246 12.755 1.00 81.25 75 ALA A C 1
ATOM 575 O O . ALA A 1 75 ? 52.358 2.419 12.735 1.00 81.25 75 ALA A O 1
ATOM 576 N N . ARG A 1 76 ? 53.267 0.678 11.676 1.00 81.56 76 ARG A N 1
ATOM 577 C CA . ARG A 1 76 ? 53.228 1.284 10.344 1.00 81.56 76 ARG A CA 1
ATOM 578 C C . ARG A 1 76 ? 53.053 0.230 9.263 1.00 81.56 76 ARG A C 1
ATOM 580 O O . ARG A 1 76 ? 53.589 -0.867 9.391 1.00 81.56 76 ARG A O 1
ATOM 587 N N . ALA A 1 77 ? 52.336 0.568 8.200 1.00 87.25 77 ALA A N 1
ATOM 588 C CA . ALA A 1 77 ? 52.044 -0.342 7.099 1.00 87.25 77 ALA A CA 1
ATOM 589 C C . ALA A 1 77 ? 52.263 0.312 5.730 1.00 87.25 77 ALA A C 1
ATOM 591 O O . ALA A 1 77 ? 52.114 1.524 5.589 1.00 87.25 77 ALA A O 1
ATOM 592 N N . ALA A 1 78 ? 52.592 -0.496 4.729 1.00 86.94 78 ALA A N 1
ATOM 593 C CA . ALA A 1 78 ? 52.685 -0.113 3.325 1.00 86.94 78 ALA A CA 1
ATOM 594 C C . ALA A 1 78 ? 52.029 -1.200 2.458 1.00 86.94 78 ALA A C 1
ATOM 596 O O . ALA A 1 78 ? 52.044 -2.378 2.825 1.00 86.94 78 ALA A O 1
ATOM 597 N N . LEU A 1 79 ? 51.459 -0.800 1.319 1.00 89.75 79 LEU A N 1
ATOM 598 C CA . LEU A 1 79 ? 50.814 -1.702 0.365 1.00 89.75 79 LEU A CA 1
ATOM 599 C C . LEU A 1 79 ? 51.450 -1.566 -1.022 1.00 89.75 79 LEU A C 1
ATOM 601 O O . LEU A 1 79 ? 51.660 -0.455 -1.511 1.00 89.75 79 LEU A O 1
ATOM 605 N N . GLN A 1 80 ? 51.693 -2.699 -1.674 1.00 88.88 80 GLN A N 1
ATOM 606 C CA . GLN A 1 80 ? 52.035 -2.776 -3.097 1.00 88.88 80 GLN A CA 1
ATOM 607 C C . GLN A 1 80 ? 51.104 -3.765 -3.809 1.00 88.88 80 GLN A C 1
ATOM 609 O O . GLN A 1 80 ? 50.403 -4.536 -3.158 1.00 88.88 80 GLN A O 1
ATOM 614 N N . TRP A 1 81 ? 51.062 -3.747 -5.140 1.00 89.38 81 TRP A N 1
ATOM 615 C CA . TRP A 1 81 ? 50.148 -4.580 -5.921 1.00 89.38 81 TRP A CA 1
ATOM 616 C C . TRP A 1 81 ? 50.753 -5.019 -7.266 1.00 89.38 81 TRP A C 1
ATOM 618 O O . TRP A 1 81 ? 51.481 -4.254 -7.901 1.00 89.38 81 TRP A O 1
ATOM 628 N N . ASP A 1 82 ? 50.438 -6.234 -7.721 1.00 84.94 82 ASP A N 1
ATOM 629 C CA . ASP A 1 82 ? 50.747 -6.715 -9.078 1.00 84.94 82 ASP A CA 1
ATOM 630 C C . ASP A 1 82 ? 49.545 -7.444 -9.718 1.00 84.94 82 ASP A C 1
ATOM 632 O O . ASP A 1 82 ? 48.461 -7.499 -9.138 1.00 84.94 82 ASP A O 1
ATOM 636 N N . GLU A 1 83 ? 49.706 -8.021 -10.913 1.00 82.31 83 GLU A N 1
ATOM 637 C CA . GLU A 1 83 ? 48.651 -8.773 -11.628 1.00 82.31 83 GLU A CA 1
ATOM 638 C C . GLU A 1 83 ? 48.095 -10.001 -10.860 1.00 82.31 83 GLU A C 1
ATOM 640 O O . GLU A 1 83 ? 47.193 -10.683 -11.348 1.00 82.31 83 GLU A O 1
ATOM 645 N N . ARG A 1 84 ? 48.655 -10.355 -9.694 1.00 83.44 84 ARG A N 1
ATOM 646 C CA . ARG A 1 84 ? 48.384 -11.608 -8.971 1.00 83.44 84 ARG A CA 1
ATOM 647 C C . ARG A 1 84 ? 47.983 -11.384 -7.520 1.00 83.44 84 ARG A C 1
ATOM 649 O O . ARG A 1 84 ? 47.088 -12.087 -7.048 1.00 83.44 84 ARG A O 1
ATOM 656 N N . CYS A 1 85 ? 48.633 -10.447 -6.833 1.00 89.94 85 CYS A N 1
ATOM 657 C CA . CYS A 1 85 ? 48.515 -10.252 -5.393 1.00 89.94 85 CYS A CA 1
ATOM 658 C C . CYS A 1 85 ? 48.413 -8.777 -4.978 1.00 89.94 85 CYS A C 1
ATOM 660 O O . CYS A 1 85 ? 49.072 -7.894 -5.534 1.00 89.94 85 CYS A O 1
ATOM 662 N N . LEU A 1 86 ? 47.676 -8.553 -3.888 1.00 91.75 86 LEU A N 1
ATOM 663 C CA . LEU A 1 86 ? 47.924 -7.449 -2.966 1.00 91.75 86 LEU A CA 1
ATOM 664 C C . LEU A 1 86 ? 49.075 -7.851 -2.036 1.00 91.75 86 LEU A C 1
ATOM 666 O O . LEU A 1 86 ? 49.059 -8.942 -1.464 1.00 91.75 86 LEU A O 1
ATOM 670 N N . TYR A 1 87 ? 50.047 -6.970 -1.849 1.00 93.31 87 TYR A N 1
ATOM 671 C CA . TYR A 1 87 ? 51.159 -7.153 -0.923 1.00 93.31 87 TYR A CA 1
ATOM 672 C C . TYR A 1 87 ? 51.006 -6.208 0.268 1.00 93.31 87 TYR A C 1
ATOM 674 O O . TYR A 1 87 ? 50.730 -5.022 0.088 1.00 93.31 87 TYR A O 1
ATOM 682 N N . LEU A 1 88 ? 51.248 -6.721 1.473 1.00 94.06 88 LEU A N 1
ATOM 683 C CA . LEU A 1 88 ? 51.322 -5.950 2.713 1.00 94.06 88 LEU A CA 1
ATOM 684 C C . LEU A 1 88 ? 52.712 -6.092 3.324 1.00 94.06 88 LEU A C 1
ATOM 686 O O . LEU A 1 88 ? 53.167 -7.210 3.560 1.00 94.06 88 LEU A O 1
ATOM 690 N N . ALA A 1 89 ? 53.294 -4.967 3.727 1.00 92.56 89 ALA A N 1
ATOM 691 C CA . ALA A 1 89 ? 54.233 -4.925 4.838 1.00 92.56 89 ALA A CA 1
ATOM 692 C C . ALA A 1 89 ? 53.594 -4.204 6.026 1.00 92.56 89 ALA A C 1
ATOM 694 O O . ALA A 1 89 ? 53.073 -3.099 5.877 1.00 92.56 89 ALA A O 1
ATOM 695 N N . CYS A 1 90 ? 53.684 -4.784 7.221 1.00 91.94 90 CYS A N 1
ATOM 696 C CA . CYS A 1 90 ? 53.336 -4.117 8.471 1.00 91.94 90 CYS A CA 1
ATOM 697 C C . CYS A 1 90 ? 54.445 -4.320 9.508 1.00 91.94 90 CYS A C 1
ATOM 699 O O . CYS A 1 90 ? 55.031 -5.392 9.630 1.00 91.94 90 CYS A O 1
ATOM 701 N N . GLN A 1 91 ? 54.760 -3.270 10.254 1.00 90.31 91 GLN A N 1
ATOM 702 C CA . GLN A 1 91 ? 55.741 -3.275 11.328 1.00 90.31 91 GLN A CA 1
ATOM 703 C C . GLN A 1 91 ? 55.063 -2.785 12.601 1.00 90.31 91 GLN A C 1
ATOM 705 O O . GLN A 1 91 ? 54.610 -1.644 12.628 1.00 90.31 91 GLN A O 1
ATOM 710 N N . VAL A 1 92 ? 55.031 -3.634 13.624 1.00 88.75 92 VAL A N 1
ATOM 711 C CA . VAL A 1 92 ? 54.428 -3.380 14.938 1.00 88.75 92 VAL A CA 1
ATOM 712 C C . VAL A 1 92 ? 55.541 -3.233 15.977 1.00 88.75 92 VAL A C 1
ATOM 714 O O . VAL A 1 92 ? 56.529 -3.966 15.925 1.00 88.75 92 VAL A O 1
ATOM 717 N N . GLU A 1 93 ? 55.393 -2.278 16.888 1.00 86.12 93 GLU A N 1
ATOM 718 C CA . GLU A 1 93 ? 56.170 -2.117 18.121 1.00 86.12 93 GLU A CA 1
ATOM 719 C C . GLU A 1 93 ? 55.192 -2.253 19.300 1.00 86.12 93 GLU A C 1
ATOM 721 O O . GLU A 1 93 ? 54.207 -1.514 19.365 1.00 86.12 93 GLU A O 1
ATOM 726 N N . ASP A 1 94 ? 55.463 -3.230 20.166 1.00 80.00 94 ASP A N 1
ATOM 727 C CA . ASP A 1 94 ? 54.671 -3.656 21.332 1.00 80.00 94 ASP A CA 1
ATOM 728 C C . ASP A 1 94 ? 55.659 -4.207 22.384 1.00 80.00 94 ASP A C 1
ATOM 730 O O . ASP A 1 94 ? 56.686 -4.773 21.990 1.00 80.00 94 ASP A O 1
ATOM 734 N N . ASP A 1 95 ? 55.436 -4.032 23.693 1.00 75.88 95 ASP A N 1
ATOM 735 C CA . ASP A 1 95 ? 56.414 -4.456 24.707 1.00 75.88 95 ASP A CA 1
ATOM 736 C C . ASP A 1 95 ? 56.275 -5.907 25.200 1.00 75.88 95 ASP A C 1
ATOM 738 O O . ASP A 1 95 ? 57.193 -6.393 25.877 1.00 75.88 95 ASP A O 1
ATOM 742 N N . ARG A 1 96 ? 55.219 -6.647 24.823 1.00 80.69 96 ARG A N 1
ATOM 743 C CA . ARG A 1 96 ? 54.993 -8.031 25.271 1.00 80.69 96 ARG A CA 1
ATOM 744 C C . ARG A 1 96 ? 54.014 -8.847 24.395 1.00 80.69 96 ARG A C 1
ATOM 746 O O . ARG A 1 96 ? 52.949 -9.268 24.851 1.00 80.69 96 ARG A O 1
ATOM 753 N N . PHE A 1 97 ? 54.493 -9.273 23.229 1.00 83.38 97 PHE A N 1
ATOM 754 C CA . PHE A 1 97 ? 53.795 -10.238 22.373 1.00 83.38 97 PHE A CA 1
ATOM 755 C C . PHE A 1 97 ? 53.248 -11.492 23.109 1.00 83.38 97 PHE A C 1
ATOM 757 O O . PHE A 1 97 ? 53.991 -12.292 23.693 1.00 83.38 97 PHE A O 1
ATOM 764 N N . ASN A 1 98 ? 51.934 -11.695 23.022 1.00 84.88 98 ASN A N 1
ATOM 765 C CA . ASN A 1 98 ? 51.113 -12.743 23.615 1.00 84.88 98 ASN A CA 1
ATOM 766 C C . ASN A 1 98 ? 49.990 -13.205 22.646 1.00 84.88 98 ASN A C 1
ATOM 768 O O . ASN A 1 98 ? 48.805 -12.909 22.811 1.00 84.88 98 ASN A O 1
ATOM 772 N N . GLN A 1 99 ? 50.341 -14.066 21.682 1.00 87.25 99 GLN A N 1
ATOM 773 C CA . GLN A 1 99 ? 49.380 -14.778 20.819 1.00 87.25 99 GLN A CA 1
ATOM 774 C C . GLN A 1 99 ? 49.298 -16.293 21.137 1.00 87.25 99 GLN A C 1
ATOM 776 O O . GLN A 1 99 ? 49.943 -17.112 20.474 1.00 87.25 99 GLN A O 1
ATOM 781 N N . PRO A 1 100 ? 48.507 -16.712 22.148 1.00 84.75 100 PRO A N 1
ATOM 782 C CA . PRO A 1 100 ? 48.319 -18.122 22.504 1.00 84.75 100 PRO A CA 1
ATOM 783 C C . PRO A 1 100 ? 47.137 -18.803 21.781 1.00 84.75 100 PRO A C 1
ATOM 785 O O . PRO A 1 100 ? 46.811 -19.948 22.102 1.00 84.75 100 PRO A O 1
ATOM 788 N N . TYR A 1 101 ? 46.445 -18.117 20.865 1.00 83.88 101 TYR A N 1
ATOM 789 C CA . TYR A 1 101 ? 45.220 -18.609 20.223 1.00 83.88 101 TYR A CA 1
ATOM 790 C C . TYR A 1 101 ? 45.464 -19.088 18.786 1.00 83.88 101 TYR A C 1
ATOM 792 O O . TYR A 1 101 ? 46.481 -18.779 18.181 1.00 83.88 101 TYR A O 1
ATOM 800 N N . LEU A 1 102 ? 44.548 -19.898 18.240 1.00 83.50 102 LEU A N 1
ATOM 801 C CA . LEU A 1 102 ? 44.745 -20.633 16.982 1.00 83.50 102 LEU A CA 1
ATOM 802 C C . LEU A 1 102 ? 43.489 -20.589 16.097 1.00 83.50 102 LEU A C 1
ATOM 804 O O . LEU A 1 102 ? 42.363 -20.642 16.599 1.00 83.50 102 LEU A O 1
ATOM 808 N N . GLY A 1 103 ? 43.673 -20.547 14.773 1.00 80.06 103 GLY A N 1
ATOM 809 C CA . GLY A 1 103 ? 42.580 -20.552 13.791 1.00 80.06 103 GLY A CA 1
ATOM 810 C C . GLY A 1 103 ? 41.503 -19.483 14.043 1.00 80.06 103 GLY A C 1
ATOM 811 O O . GLY A 1 103 ? 41.789 -18.292 14.091 1.00 80.06 103 GLY A O 1
ATOM 812 N N . ARG A 1 104 ? 40.246 -19.899 14.239 1.00 80.06 104 ARG A N 1
ATOM 813 C CA . ARG A 1 104 ? 39.106 -18.986 14.483 1.00 80.06 104 ARG A CA 1
ATOM 814 C C . ARG A 1 104 ? 39.216 -18.126 15.756 1.00 80.06 104 ARG A C 1
ATOM 816 O O . ARG A 1 104 ? 38.350 -17.294 15.999 1.00 80.06 104 ARG A O 1
ATOM 823 N N . ASP A 1 105 ? 40.151 -18.439 16.648 1.00 80.81 105 ASP A N 1
ATOM 824 C CA . ASP A 1 105 ? 40.319 -17.754 17.929 1.00 80.81 105 ASP A CA 1
ATOM 825 C C . ASP A 1 105 ? 41.508 -16.758 17.883 1.00 80.81 105 ASP A C 1
ATOM 827 O O . ASP A 1 105 ? 41.753 -16.083 18.877 1.00 80.81 105 ASP A O 1
ATOM 831 N N . LEU A 1 106 ? 42.211 -16.610 16.741 1.00 82.69 106 LEU A N 1
ATOM 832 C CA . LEU A 1 106 ? 43.390 -15.729 16.571 1.00 82.69 106 LEU A CA 1
ATOM 833 C C . LEU A 1 106 ? 43.136 -14.258 16.947 1.00 82.69 106 LEU A C 1
ATOM 835 O O . LEU A 1 106 ? 44.027 -13.619 17.494 1.00 82.69 106 LEU A O 1
ATOM 839 N N . TRP A 1 107 ? 41.921 -13.739 16.728 1.00 78.56 107 TRP A N 1
ATOM 840 C CA . TRP A 1 107 ? 41.518 -12.367 17.096 1.00 78.56 107 TRP A CA 1
ATOM 841 C C . TRP A 1 107 ? 41.660 -12.044 18.597 1.00 78.56 107 TRP A C 1
ATOM 843 O O . TRP A 1 107 ? 41.505 -10.899 19.011 1.00 78.56 107 TRP A O 1
ATOM 853 N N . ARG A 1 108 ? 41.892 -13.052 19.445 1.00 77.00 108 ARG A N 1
ATOM 854 C CA . ARG A 1 108 ? 41.931 -12.917 20.908 1.00 77.00 108 ARG A CA 1
ATOM 855 C C . ARG A 1 108 ? 43.316 -12.600 21.470 1.00 77.00 108 ARG A C 1
ATOM 857 O O . ARG A 1 108 ? 43.415 -12.372 22.674 1.00 77.00 108 ARG A O 1
ATOM 864 N N . GLY A 1 109 ? 44.353 -12.641 20.641 1.00 81.00 109 GLY A N 1
ATOM 865 C CA . GLY A 1 109 ? 45.727 -12.246 20.957 1.00 81.00 109 GLY A CA 1
ATOM 866 C C . GLY A 1 109 ? 46.295 -11.394 19.825 1.00 81.00 109 GLY A C 1
ATOM 867 O O . GLY A 1 109 ? 45.604 -11.154 18.830 1.00 81.00 109 GLY A O 1
ATOM 868 N N . ASP A 1 110 ? 47.544 -10.963 19.946 1.00 86.62 110 ASP A N 1
ATOM 869 C CA . ASP A 1 110 ? 48.059 -9.900 19.077 1.00 86.62 110 ASP A CA 1
ATOM 870 C C . ASP A 1 110 ? 48.112 -10.318 17.610 1.00 86.62 110 ASP A C 1
ATOM 872 O O . ASP A 1 110 ? 48.453 -11.453 17.242 1.00 86.62 110 ASP A O 1
ATOM 876 N N . SER A 1 111 ? 47.674 -9.395 16.766 1.00 89.06 111 SER A N 1
ATOM 877 C CA . SER A 1 111 ? 47.266 -9.705 15.402 1.00 89.06 111 SER A CA 1
ATOM 878 C C . SER A 1 111 ? 47.124 -8.438 14.560 1.00 89.06 111 SER A C 1
ATOM 880 O O . SER A 1 111 ? 46.786 -7.363 15.056 1.00 89.06 111 SER A O 1
ATOM 882 N N . VAL A 1 112 ? 47.368 -8.571 13.257 1.00 89.75 112 VAL A N 1
ATOM 883 C CA . VAL A 1 112 ? 47.102 -7.533 12.254 1.00 89.75 112 VAL A CA 1
ATOM 884 C C . VAL A 1 112 ? 45.848 -7.933 11.485 1.00 89.75 112 VAL A C 1
ATOM 886 O O . VAL A 1 112 ? 45.809 -8.996 10.866 1.00 89.75 112 VAL A O 1
ATOM 889 N N . HIS A 1 113 ? 44.823 -7.089 11.529 1.00 88.62 113 HIS A N 1
ATOM 890 C CA . HIS A 1 113 ? 43.556 -7.273 10.831 1.00 88.62 113 HIS A CA 1
ATOM 891 C C . HIS A 1 113 ? 43.496 -6.345 9.608 1.00 88.62 113 HIS A C 1
ATOM 893 O O . HIS A 1 113 ? 43.825 -5.159 9.698 1.00 88.62 113 HIS A O 1
ATOM 899 N N . LEU A 1 114 ? 43.033 -6.874 8.476 1.00 87.31 114 LEU A N 1
ATOM 900 C CA . LEU A 1 114 ? 42.721 -6.137 7.253 1.00 87.31 114 LEU A CA 1
ATOM 901 C C . LEU A 1 114 ? 41.228 -6.263 6.965 1.00 87.31 114 LEU A C 1
ATOM 903 O O . LEU A 1 114 ? 40.718 -7.378 6.846 1.00 87.31 114 LEU A O 1
ATOM 907 N N . GLY A 1 115 ? 40.551 -5.131 6.819 1.00 84.44 115 GLY A N 1
ATOM 908 C CA . GLY A 1 115 ? 39.179 -5.062 6.337 1.00 84.44 115 GLY A CA 1
ATOM 909 C C . GLY A 1 115 ? 39.130 -4.536 4.921 1.00 84.44 115 GLY A C 1
ATOM 910 O O . GLY A 1 115 ? 39.752 -3.512 4.635 1.00 84.44 115 GLY A O 1
ATOM 911 N N . PHE A 1 116 ? 38.355 -5.196 4.072 1.00 82.94 116 PHE A N 1
ATOM 912 C CA . PHE A 1 116 ? 38.020 -4.725 2.739 1.00 82.94 116 PHE A CA 1
ATOM 913 C C . PHE A 1 116 ? 36.505 -4.686 2.595 1.00 82.94 116 PHE A C 1
ATOM 915 O O . PHE A 1 116 ? 35.841 -5.665 2.920 1.00 82.94 116 PHE A O 1
ATOM 922 N N . ASP A 1 117 ? 36.024 -3.577 2.055 1.00 74.94 117 ASP A N 1
ATOM 923 C CA . ASP A 1 117 ? 34.649 -3.332 1.629 1.00 74.94 117 ASP A CA 1
ATOM 924 C C . ASP A 1 117 ? 34.715 -3.096 0.108 1.00 74.94 117 ASP A C 1
ATOM 926 O O . ASP A 1 117 ? 35.009 -1.989 -0.358 1.00 74.94 117 ASP A O 1
ATOM 930 N N . PRO A 1 118 ? 34.649 -4.169 -0.707 1.00 71.31 118 PRO A N 1
ATOM 931 C CA . PRO A 1 118 ? 34.912 -4.083 -2.141 1.00 71.31 118 PRO A CA 1
ATOM 932 C C . PRO A 1 118 ? 33.935 -3.172 -2.895 1.00 71.31 118 PRO A C 1
ATOM 934 O O . PRO A 1 118 ? 34.338 -2.548 -3.885 1.00 71.31 118 PRO A O 1
ATOM 937 N N . LEU A 1 119 ? 32.680 -3.097 -2.435 1.00 68.62 119 LEU A N 1
ATOM 938 C CA . LEU A 1 119 ? 31.558 -2.444 -3.114 1.00 68.62 119 LEU A CA 1
ATOM 939 C C . LEU A 1 119 ? 31.166 -1.068 -2.535 1.00 68.62 119 LEU A C 1
ATOM 941 O O . LEU A 1 119 ? 30.296 -0.412 -3.107 1.00 68.62 119 LEU A O 1
ATOM 945 N N . GLU A 1 120 ? 31.852 -0.583 -1.498 1.00 61.94 120 GLU A N 1
ATOM 946 C CA . GLU A 1 120 ? 31.515 0.624 -0.720 1.00 61.94 120 GLU A CA 1
ATOM 947 C C . GLU A 1 120 ? 30.044 0.642 -0.249 1.00 61.94 120 GLU A C 1
ATOM 949 O O . GLU A 1 120 ? 29.392 1.691 -0.296 1.00 61.94 120 GLU A O 1
ATOM 954 N N . GLU A 1 121 ? 29.531 -0.523 0.177 1.00 60.72 121 GLU A N 1
ATOM 955 C CA . GLU A 1 121 ? 28.114 -0.761 0.505 1.00 60.72 121 GLU A CA 1
ATOM 956 C C . GLU A 1 121 ? 27.712 -0.255 1.908 1.00 60.72 121 GLU A C 1
ATOM 958 O O . GLU A 1 121 ? 28.499 -0.215 2.855 1.00 60.72 121 GLU A O 1
ATOM 963 N N . ALA A 1 122 ? 26.466 0.213 2.052 1.00 50.91 122 ALA A N 1
ATOM 964 C CA . ALA A 1 122 ? 26.011 0.985 3.217 1.00 50.91 122 ALA A CA 1
ATOM 965 C C . ALA A 1 122 ? 25.105 0.177 4.166 1.00 50.91 122 ALA A C 1
ATOM 967 O O . ALA A 1 122 ? 23.945 0.528 4.401 1.00 50.91 122 ALA A O 1
ATOM 968 N N . VAL A 1 123 ? 25.627 -0.912 4.735 1.00 50.06 123 VAL A N 1
ATOM 969 C CA . VAL A 1 123 ? 24.866 -1.759 5.671 1.00 50.06 123 VAL A CA 1
ATOM 970 C C . VAL A 1 123 ? 24.578 -1.073 7.015 1.00 50.06 123 VAL A C 1
ATOM 972 O O . VAL A 1 123 ? 25.380 -0.313 7.548 1.00 50.06 123 VAL A O 1
ATOM 975 N N . ALA A 1 124 ? 23.410 -1.365 7.599 1.00 41.62 124 ALA A N 1
ATOM 976 C CA . ALA A 1 124 ? 22.895 -0.651 8.776 1.00 41.62 124 ALA A CA 1
ATOM 977 C C . ALA A 1 124 ? 23.647 -0.921 10.100 1.00 41.62 124 ALA A C 1
ATOM 979 O O . ALA A 1 124 ? 23.451 -0.178 11.063 1.00 41.62 124 ALA A O 1
ATOM 980 N N . ALA A 1 125 ? 24.440 -1.998 10.169 1.00 50.16 125 ALA A N 1
ATOM 981 C CA . ALA A 1 125 ? 25.452 -2.273 11.193 1.00 50.16 125 ALA A CA 1
ATOM 982 C C . ALA A 1 125 ? 26.257 -3.530 10.816 1.00 50.16 125 ALA A C 1
ATOM 984 O O . ALA A 1 125 ? 25.673 -4.527 10.384 1.00 50.16 125 ALA A O 1
ATOM 985 N N . GLY A 1 126 ? 27.564 -3.528 11.087 1.00 56.88 126 GLY A N 1
ATOM 986 C CA . GLY A 1 126 ? 28.451 -4.661 10.809 1.00 56.88 126 GLY A CA 1
ATOM 987 C C . GLY A 1 126 ? 28.938 -4.711 9.358 1.00 56.88 126 GLY A C 1
ATOM 988 O O . GLY A 1 126 ? 28.913 -3.701 8.661 1.00 56.88 126 GLY A O 1
ATOM 989 N N . TYR A 1 127 ? 29.369 -5.904 8.939 1.00 63.75 127 TYR A N 1
ATOM 990 C CA . TYR A 1 127 ? 29.874 -6.189 7.594 1.00 63.75 127 TYR A CA 1
ATOM 991 C C . TYR A 1 127 ? 28.772 -6.646 6.625 1.00 63.75 127 TYR A C 1
ATOM 993 O O . TYR A 1 127 ? 27.862 -7.385 7.024 1.00 63.75 127 TYR A O 1
ATOM 1001 N N . GLY A 1 128 ? 28.939 -6.310 5.346 1.00 67.25 128 GLY A N 1
ATOM 1002 C CA . GLY A 1 128 ? 28.185 -6.841 4.211 1.00 67.25 128 GLY A CA 1
ATOM 1003 C C . GLY A 1 128 ? 28.395 -8.343 3.927 1.00 67.25 128 GLY A C 1
ATOM 1004 O O . GLY A 1 128 ? 29.137 -9.045 4.633 1.00 67.25 128 GLY A O 1
ATOM 1005 N N . PRO A 1 129 ? 27.704 -8.902 2.912 1.00 71.62 129 PRO A N 1
ATOM 1006 C CA . PRO A 1 129 ? 27.862 -10.298 2.499 1.00 71.62 129 PRO A CA 1
ATOM 1007 C C . PRO A 1 129 ? 29.161 -10.566 1.722 1.00 71.62 129 PRO A C 1
ATOM 1009 O O . PRO A 1 129 ? 29.638 -11.707 1.719 1.00 71.62 129 PRO A O 1
ATOM 1012 N N . ASP A 1 130 ? 29.703 -9.550 1.047 1.00 71.25 130 ASP A N 1
ATOM 1013 C CA . ASP A 1 130 ? 30.935 -9.606 0.260 1.00 71.25 130 ASP A CA 1
ATOM 1014 C C . ASP A 1 130 ? 32.173 -9.157 1.069 1.00 71.25 130 ASP A C 1
ATOM 1016 O O . ASP A 1 130 ? 33.223 -9.783 0.929 1.00 71.25 130 ASP A O 1
ATOM 1020 N N . ASP A 1 131 ? 32.011 -8.162 1.950 1.00 79.75 131 ASP A N 1
ATOM 1021 C CA . ASP A 1 131 ? 32.960 -7.606 2.928 1.00 79.75 131 ASP A CA 1
ATOM 1022 C C . ASP A 1 131 ? 33.911 -8.636 3.547 1.00 79.75 131 ASP A C 1
ATOM 1024 O O . ASP A 1 131 ? 33.490 -9.595 4.195 1.00 79.75 131 ASP A O 1
ATOM 1028 N N . LEU A 1 132 ? 35.217 -8.396 3.465 1.00 82.06 132 LEU A N 1
ATOM 1029 C CA . LEU A 1 132 ? 36.250 -9.336 3.901 1.00 82.06 132 LEU A CA 1
ATOM 1030 C C . LEU A 1 132 ? 36.983 -8.836 5.146 1.00 82.06 132 LEU A C 1
ATOM 1032 O O . LEU A 1 132 ? 37.529 -7.735 5.159 1.00 82.06 132 LEU A O 1
ATOM 1036 N N . GLU A 1 133 ? 37.125 -9.709 6.144 1.00 87.06 133 GLU A N 1
ATOM 1037 C CA . GLU A 1 133 ? 38.072 -9.521 7.249 1.00 87.06 133 GLU A CA 1
ATOM 1038 C C . GLU A 1 133 ? 39.137 -10.617 7.203 1.00 87.06 133 GLU A C 1
ATOM 1040 O O . GLU A 1 133 ? 38.814 -11.789 7.416 1.00 87.06 133 GLU A O 1
ATOM 1045 N N . LEU A 1 134 ? 40.392 -10.235 6.952 1.00 89.69 134 LEU A N 1
ATOM 1046 C CA . LEU A 1 134 ? 41.565 -11.110 6.965 1.00 89.69 134 LEU A CA 1
ATOM 1047 C C . LEU A 1 134 ? 42.464 -10.775 8.158 1.00 89.69 134 LEU A C 1
ATOM 1049 O O . LEU A 1 134 ? 43.018 -9.681 8.240 1.00 89.69 134 LEU A O 1
ATOM 1053 N N . VAL A 1 135 ? 42.666 -11.745 9.045 1.00 91.12 135 VAL A N 1
ATOM 1054 C CA . VAL A 1 135 ? 43.530 -11.621 10.228 1.00 91.12 135 VAL A CA 1
ATOM 1055 C C . VAL A 1 135 ? 44.826 -12.389 10.017 1.00 91.12 135 VAL A C 1
ATOM 1057 O O . VAL A 1 135 ? 44.801 -13.518 9.524 1.00 91.12 135 VAL A O 1
ATOM 1060 N N . LEU A 1 136 ? 45.946 -11.782 10.409 1.00 93.88 136 LEU A N 1
ATOM 1061 C CA . LEU A 1 136 ? 47.312 -12.291 10.297 1.00 93.88 136 LEU A CA 1
ATOM 1062 C C . LEU A 1 136 ? 47.967 -12.273 11.690 1.00 93.88 136 LEU A C 1
ATOM 1064 O O . LEU A 1 136 ? 47.963 -11.235 12.351 1.00 93.88 136 LEU A O 1
ATOM 1068 N N . ALA A 1 137 ? 48.540 -13.390 12.148 1.00 92.56 137 ALA A N 1
ATOM 1069 C CA . ALA A 1 137 ? 49.165 -13.480 13.477 1.00 92.56 137 ALA A CA 1
ATOM 1070 C C . ALA A 1 137 ? 50.256 -14.566 13.559 1.00 92.56 137 ALA A C 1
ATOM 1072 O O . ALA A 1 137 ? 50.254 -15.515 12.775 1.00 92.56 137 ALA A O 1
ATOM 1073 N N . LEU A 1 138 ? 51.181 -14.446 14.519 1.00 91.12 138 LEU A N 1
ATOM 1074 C CA . LEU A 1 138 ? 52.252 -15.422 14.778 1.00 91.12 138 LEU A CA 1
ATOM 1075 C C . LEU A 1 138 ? 51.862 -16.346 15.946 1.00 91.12 138 LEU A C 1
ATOM 1077 O O . LEU A 1 138 ? 52.225 -16.108 17.093 1.00 91.12 138 LEU A O 1
ATOM 1081 N N . ALA A 1 139 ? 51.103 -17.400 15.659 1.00 86.44 139 ALA A N 1
ATOM 1082 C CA . ALA A 1 139 ? 50.525 -18.281 16.671 1.00 86.44 139 ALA A CA 1
ATOM 1083 C C . ALA A 1 139 ? 51.274 -19.619 16.786 1.00 86.44 139 ALA A C 1
ATOM 1085 O O . ALA A 1 139 ? 51.561 -20.266 15.779 1.00 86.44 139 ALA A O 1
ATOM 1086 N N . ASP A 1 140 ? 51.598 -20.032 18.018 1.00 83.06 140 ASP A N 1
ATOM 1087 C CA . ASP A 1 140 ? 52.488 -21.177 18.318 1.00 83.06 140 ASP A CA 1
ATOM 1088 C C . ASP A 1 140 ? 53.829 -21.108 17.547 1.00 83.06 140 ASP A C 1
ATOM 1090 O O . ASP A 1 140 ? 54.361 -22.094 17.037 1.00 83.06 140 ASP A O 1
ATOM 1094 N N . GLY A 1 141 ? 54.355 -19.886 17.385 1.00 81.31 141 GLY A N 1
ATOM 1095 C CA . GLY A 1 141 ? 55.582 -19.618 16.632 1.00 81.31 141 GLY A CA 1
ATOM 1096 C C . GLY A 1 141 ? 55.481 -19.859 15.120 1.00 81.31 141 GLY A C 1
ATOM 1097 O O . GLY A 1 141 ? 56.516 -19.931 14.458 1.00 81.31 141 GLY A O 1
ATOM 1098 N N . GLN A 1 142 ? 54.275 -19.999 14.556 1.00 86.81 142 GLN A N 1
ATOM 1099 C CA . GLN A 1 142 ? 54.028 -20.161 13.119 1.00 86.81 142 GLN A CA 1
ATOM 1100 C C . GLN A 1 142 ? 53.077 -19.067 12.599 1.00 86.81 142 GLN A C 1
ATOM 1102 O O . GLN A 1 142 ? 52.077 -18.769 13.256 1.00 86.81 142 GLN A O 1
ATOM 1107 N N . PRO A 1 143 ? 53.337 -18.454 11.429 1.00 92.31 143 PRO A N 1
ATOM 1108 C CA . PRO A 1 143 ? 52.397 -17.504 10.845 1.00 92.31 143 PRO A CA 1
ATOM 1109 C C . PRO A 1 143 ? 51.071 -18.184 10.477 1.00 92.31 143 PRO A C 1
ATOM 1111 O O . PRO A 1 143 ? 51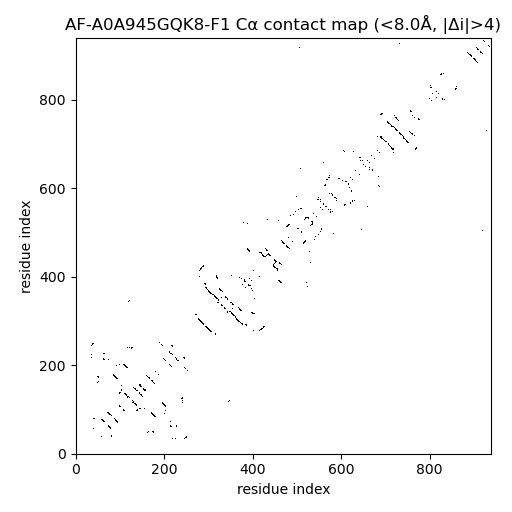.062 -19.241 9.846 1.00 92.31 143 PRO A O 1
ATOM 1114 N N . GLN A 1 144 ? 49.950 -17.573 10.858 1.00 92.75 144 GLN A N 1
ATOM 1115 C CA . GLN A 1 144 ? 48.598 -18.024 10.529 1.00 92.75 144 GLN A CA 1
ATOM 1116 C C . GLN A 1 144 ? 47.759 -16.879 9.965 1.00 92.75 144 GLN A C 1
ATOM 1118 O O . GLN A 1 144 ? 47.897 -15.723 10.369 1.00 92.75 144 GLN A O 1
ATOM 1123 N N . SER A 1 145 ? 46.868 -17.235 9.043 1.00 93.00 145 SER A N 1
ATOM 1124 C CA . SER A 1 145 ? 45.961 -16.333 8.341 1.00 93.00 145 SER A CA 1
ATOM 1125 C C . SER A 1 145 ? 44.527 -16.881 8.385 1.00 93.00 145 SER A C 1
ATOM 1127 O O . SER A 1 145 ? 44.304 -18.087 8.224 1.00 93.00 145 SER A O 1
ATOM 1129 N N . TRP A 1 146 ? 43.529 -16.025 8.620 1.00 90.19 146 TRP A N 1
ATOM 1130 C CA . TRP A 1 146 ? 42.131 -16.456 8.768 1.00 90.19 146 TRP A CA 1
ATOM 1131 C C . TRP A 1 146 ? 41.130 -15.402 8.282 1.00 90.19 146 TRP A C 1
ATOM 1133 O O . TRP A 1 146 ? 41.238 -14.235 8.650 1.00 90.19 146 TRP A O 1
ATOM 1143 N N . PHE A 1 147 ? 40.130 -15.831 7.505 1.00 87.81 147 PHE A N 1
ATOM 1144 C CA . PHE A 1 147 ? 38.985 -15.013 7.104 1.00 87.81 147 PHE A CA 1
ATOM 1145 C C . PHE A 1 147 ? 37.798 -15.190 8.064 1.00 87.81 147 PHE A C 1
ATOM 1147 O O . PHE A 1 147 ? 37.314 -16.313 8.260 1.00 87.81 147 PHE A O 1
ATOM 1154 N N . TYR A 1 148 ? 37.304 -14.088 8.633 1.00 78.75 148 TYR A N 1
ATOM 1155 C CA . TYR A 1 148 ? 36.125 -14.066 9.517 1.00 78.75 148 TYR A CA 1
ATOM 1156 C C . TYR A 1 148 ? 34.844 -13.634 8.789 1.00 78.75 148 TYR A C 1
ATOM 1158 O O . TYR A 1 148 ? 33.758 -14.166 9.056 1.00 78.75 148 TYR A O 1
ATOM 1166 N N . HIS A 1 149 ? 34.971 -12.711 7.837 1.00 76.75 149 HIS A N 1
ATOM 1167 C CA . HIS A 1 149 ? 33.868 -12.120 7.079 1.00 76.75 149 HIS A CA 1
ATOM 1168 C C . HIS A 1 149 ? 34.006 -12.336 5.565 1.00 76.75 149 HIS A C 1
ATOM 1170 O O . HIS A 1 149 ? 35.069 -12.737 5.090 1.00 76.75 149 HIS A O 1
ATOM 1176 N N . GLY A 1 150 ? 32.884 -12.185 4.855 1.00 71.56 150 GLY A N 1
ATOM 1177 C CA . GLY A 1 150 ? 32.813 -12.303 3.397 1.00 71.56 150 GLY A CA 1
ATOM 1178 C C . GLY A 1 150 ? 32.420 -13.688 2.874 1.00 71.56 150 GLY A C 1
ATOM 1179 O O . GLY A 1 150 ? 32.050 -14.581 3.655 1.00 71.56 150 GLY A O 1
ATOM 1180 N N . PRO A 1 151 ? 32.531 -13.908 1.548 1.00 65.62 151 PRO A N 1
ATOM 1181 C CA . PRO A 1 151 ? 32.082 -15.120 0.858 1.00 65.62 151 PRO A CA 1
ATOM 1182 C C . PRO A 1 151 ? 32.956 -16.350 1.149 1.00 65.62 151 PRO A C 1
ATOM 1184 O O . PRO A 1 151 ? 32.672 -17.450 0.667 1.00 65.62 151 PRO A O 1
ATOM 1187 N N . ARG A 1 152 ? 34.035 -16.191 1.927 1.00 68.25 152 ARG A N 1
ATOM 1188 C CA . ARG A 1 152 ? 34.924 -17.264 2.385 1.00 68.25 152 ARG A CA 1
ATOM 1189 C C . ARG A 1 152 ? 35.246 -17.047 3.852 1.00 68.25 152 ARG A C 1
ATOM 1191 O O . ARG A 1 152 ? 35.622 -15.952 4.241 1.00 68.25 152 ARG A O 1
ATOM 1198 N N . LYS A 1 153 ? 35.118 -18.098 4.662 1.00 81.75 153 LYS A N 1
ATOM 1199 C CA . LYS A 1 153 ? 35.385 -18.054 6.105 1.00 81.75 153 LYS A CA 1
ATOM 1200 C C . LYS A 1 153 ? 36.184 -19.285 6.506 1.00 81.75 153 LYS A C 1
ATOM 1202 O O . LYS A 1 153 ? 35.826 -20.396 6.114 1.00 81.75 153 LYS A O 1
ATOM 1207 N N . GLY A 1 154 ? 37.263 -19.098 7.262 1.00 84.38 154 GLY A N 1
ATOM 1208 C CA . GLY A 1 154 ? 38.218 -20.163 7.578 1.00 84.38 154 GLY A CA 1
ATOM 1209 C C . GLY A 1 154 ? 39.679 -19.771 7.362 1.00 84.38 154 GLY A C 1
ATOM 1210 O O . GLY A 1 154 ? 40.001 -18.623 7.072 1.00 84.38 154 GLY A O 1
ATOM 1211 N N . MET A 1 155 ? 40.568 -20.754 7.492 1.00 85.12 155 MET A N 1
ATOM 1212 C CA . MET A 1 155 ? 42.016 -20.585 7.337 1.00 85.12 155 MET A CA 1
ATOM 1213 C C . MET A 1 155 ? 42.386 -20.154 5.909 1.00 85.12 155 MET A C 1
ATOM 1215 O O . MET A 1 155 ? 42.068 -20.848 4.943 1.00 85.12 155 MET A O 1
ATOM 1219 N N . ALA A 1 156 ? 43.096 -19.036 5.777 1.00 83.38 156 ALA A N 1
ATOM 1220 C CA . ALA A 1 156 ? 43.437 -18.409 4.501 1.00 83.38 156 ALA A CA 1
ATOM 1221 C C . ALA A 1 156 ? 44.770 -18.944 3.939 1.00 83.38 156 ALA A C 1
ATOM 1223 O O . ALA A 1 156 ? 45.690 -18.181 3.653 1.00 83.38 156 ALA A O 1
ATOM 1224 N N . GLY A 1 157 ? 44.885 -20.271 3.810 1.00 78.50 157 GLY A N 1
ATOM 1225 C CA . GLY A 1 157 ? 46.152 -20.975 3.540 1.00 78.50 157 GLY A CA 1
ATOM 1226 C C . GLY A 1 157 ? 46.836 -20.684 2.195 1.00 78.50 157 GLY A C 1
ATOM 1227 O O . GLY A 1 157 ? 47.994 -21.051 2.028 1.00 78.50 157 GLY A O 1
ATOM 1228 N N . ASP A 1 158 ? 46.151 -20.017 1.261 1.00 85.50 158 ASP A N 1
ATOM 1229 C CA . ASP A 1 158 ? 46.728 -19.530 -0.002 1.00 85.50 158 ASP A CA 1
ATOM 1230 C C . ASP A 1 158 ? 47.409 -18.147 0.138 1.00 85.50 158 ASP A C 1
ATOM 1232 O O . ASP A 1 158 ? 48.085 -17.692 -0.787 1.00 85.50 158 ASP A O 1
ATOM 1236 N N . VAL A 1 159 ? 47.249 -17.466 1.282 1.00 91.69 159 VAL A N 1
ATOM 1237 C CA . VAL A 1 159 ? 48.007 -16.252 1.627 1.00 91.69 159 VAL A CA 1
ATOM 1238 C C . VAL A 1 159 ? 49.420 -16.663 2.022 1.00 91.69 159 VAL A C 1
ATOM 1240 O O . VAL A 1 159 ? 49.617 -17.369 3.012 1.00 91.69 159 VAL A O 1
ATOM 1243 N N . GLN A 1 160 ? 50.417 -16.178 1.287 1.00 95.12 160 GLN A N 1
ATOM 1244 C CA . GLN A 1 160 ? 51.809 -16.303 1.713 1.00 95.12 160 GLN A CA 1
ATOM 1245 C C . GLN A 1 160 ? 52.040 -15.273 2.816 1.00 95.12 160 GLN A C 1
ATOM 1247 O O . GLN A 1 160 ? 51.812 -14.088 2.588 1.00 95.12 160 GLN A O 1
ATOM 1252 N N . LEU A 1 161 ? 52.457 -15.719 4.000 1.00 95.44 161 LEU A N 1
ATOM 1253 C CA . LEU A 1 161 ? 52.634 -14.880 5.183 1.00 95.44 161 LEU A CA 1
ATOM 1254 C C . LEU A 1 161 ? 53.944 -15.246 5.883 1.00 95.44 161 LEU A C 1
ATOM 1256 O O . LEU A 1 161 ? 54.150 -16.397 6.268 1.00 95.44 161 LEU A O 1
ATOM 1260 N N . ALA A 1 162 ? 54.797 -14.250 6.096 1.00 94.75 162 ALA A N 1
ATOM 1261 C CA . ALA A 1 162 ? 55.993 -14.351 6.915 1.00 94.75 162 ALA A CA 1
ATOM 1262 C C . ALA A 1 162 ? 55.930 -13.312 8.039 1.00 94.75 162 ALA A C 1
ATOM 1264 O O . ALA A 1 162 ? 55.543 -12.164 7.824 1.00 94.75 162 ALA A O 1
ATOM 1265 N N . ILE A 1 163 ? 56.303 -13.719 9.253 1.00 92.62 163 ILE A N 1
ATOM 1266 C CA . ILE A 1 163 ? 56.374 -12.828 10.413 1.00 92.62 163 ILE A CA 1
ATOM 1267 C C . ILE A 1 163 ? 57.727 -13.050 11.088 1.00 92.62 163 ILE A C 1
ATOM 1269 O O . ILE A 1 163 ? 58.104 -14.193 11.357 1.00 92.62 163 ILE A O 1
ATOM 1273 N N . ARG A 1 164 ? 58.465 -11.967 11.343 1.00 88.62 164 ARG A N 1
ATOM 1274 C CA . ARG A 1 164 ? 59.765 -11.979 12.029 1.00 88.62 164 ARG A CA 1
ATOM 1275 C C . ARG A 1 164 ? 59.745 -11.104 13.273 1.00 88.62 164 ARG A C 1
ATOM 1277 O O . ARG A 1 164 ? 59.140 -10.038 13.275 1.00 88.62 164 ARG A O 1
ATOM 1284 N N . GLU A 1 165 ? 60.483 -11.528 14.292 1.00 81.69 165 GLU A N 1
ATOM 1285 C CA . GLU A 1 165 ? 60.865 -10.679 15.420 1.00 81.69 165 GLU A CA 1
ATOM 1286 C C . GLU A 1 165 ? 62.147 -9.900 15.075 1.00 81.69 165 GLU A C 1
ATOM 1288 O O . GLU A 1 165 ? 63.079 -10.439 14.470 1.00 81.69 165 GLU A O 1
ATOM 1293 N N . GLY A 1 166 ? 62.194 -8.614 15.424 1.00 69.56 166 GLY A N 1
ATOM 1294 C CA . GLY A 1 166 ? 63.362 -7.759 15.212 1.00 69.56 166 GLY A CA 1
ATOM 1295 C C . GLY A 1 166 ? 64.494 -8.032 16.209 1.00 69.56 166 GLY A C 1
ATOM 1296 O O . GLY A 1 166 ? 64.253 -8.431 17.344 1.00 69.56 166 GLY A O 1
ATOM 1297 N N . GLU A 1 167 ? 65.738 -7.715 15.827 1.00 57.03 167 GLU A N 1
ATOM 1298 C CA . GLU A 1 167 ? 66.991 -8.007 16.569 1.00 57.03 167 GLU A CA 1
ATOM 1299 C C . GLU A 1 167 ? 67.091 -7.487 18.027 1.00 57.03 167 GLU A C 1
ATOM 1301 O O . GLU A 1 167 ? 68.126 -7.654 18.674 1.00 57.03 167 GLU A O 1
ATOM 1306 N N . LYS A 1 168 ? 66.069 -6.795 18.541 1.00 54.91 168 LYS A N 1
ATOM 1307 C CA . LYS A 1 168 ? 66.041 -6.176 19.876 1.00 54.91 168 LYS A CA 1
ATOM 1308 C C . LYS A 1 168 ? 64.848 -6.596 20.744 1.00 54.91 168 LYS A C 1
ATOM 1310 O O . LYS A 1 168 ? 64.779 -6.130 21.879 1.00 54.91 168 LYS A O 1
ATOM 1315 N N . GLY A 1 169 ? 63.962 -7.458 20.239 1.00 61.00 169 GLY A N 1
ATOM 1316 C CA . GLY A 1 169 ? 62.674 -7.765 20.867 1.00 61.00 169 GLY A CA 1
ATOM 1317 C C . GLY A 1 169 ? 61.676 -6.605 20.787 1.00 61.00 169 GLY A C 1
ATOM 1318 O O . GLY A 1 169 ? 62.020 -5.514 20.322 1.00 61.00 169 GLY A O 1
ATOM 1319 N N . GLY A 1 170 ? 60.435 -6.861 21.213 1.00 68.25 170 GLY A N 1
ATOM 1320 C CA . GLY A 1 170 ? 59.349 -5.867 21.265 1.00 68.25 170 GLY A CA 1
ATOM 1321 C C . GLY A 1 170 ? 58.989 -5.250 19.907 1.00 68.25 170 GLY A C 1
ATOM 1322 O O . GLY A 1 170 ? 58.674 -4.063 19.798 1.00 68.25 170 GLY A O 1
ATOM 1323 N N . LYS A 1 171 ? 59.187 -6.015 18.826 1.00 81.31 171 LYS A N 1
ATOM 1324 C CA . LYS A 1 171 ? 59.025 -5.525 17.458 1.00 81.31 171 LYS A CA 1
ATOM 1325 C C . LYS A 1 171 ? 58.814 -6.662 16.469 1.00 81.31 171 LYS A C 1
ATOM 1327 O O . LYS A 1 171 ? 59.724 -7.465 16.256 1.00 81.31 171 LYS A O 1
ATOM 1332 N N . LEU A 1 172 ? 57.662 -6.674 15.805 1.00 88.75 172 LEU A N 1
ATOM 1333 C CA . LEU A 1 172 ? 57.305 -7.657 14.782 1.00 88.75 172 LEU A CA 1
ATOM 1334 C C . LEU A 1 172 ? 57.237 -7.021 13.390 1.00 88.75 172 LEU A C 1
ATOM 1336 O O . LEU A 1 172 ? 56.749 -5.903 13.216 1.00 88.75 172 LEU A O 1
ATOM 1340 N N . THR A 1 173 ? 57.703 -7.747 12.377 1.00 91.88 173 THR A N 1
ATOM 1341 C CA . THR A 1 173 ? 57.507 -7.409 10.964 1.00 91.88 173 THR A CA 1
ATOM 1342 C C . THR A 1 173 ? 56.718 -8.503 10.267 1.00 91.88 173 THR A C 1
ATOM 1344 O O . THR A 1 173 ? 57.185 -9.629 10.118 1.00 91.88 173 THR A O 1
ATOM 1347 N N . TYR A 1 174 ? 55.509 -8.137 9.856 1.00 94.31 174 TYR A N 1
ATOM 1348 C CA . TYR A 1 174 ? 54.584 -8.918 9.053 1.00 94.31 174 TYR A CA 1
ATOM 1349 C C . TYR A 1 174 ? 54.809 -8.582 7.581 1.00 94.31 174 TYR A C 1
ATOM 1351 O O . TYR A 1 174 ? 54.854 -7.408 7.205 1.00 94.31 174 TYR A O 1
ATOM 1359 N N . GLU A 1 175 ? 54.882 -9.602 6.743 1.00 94.69 175 GLU A N 1
ATOM 1360 C CA . GLU A 1 175 ? 54.908 -9.468 5.294 1.00 94.69 175 GLU A CA 1
ATOM 1361 C C . GLU A 1 175 ? 53.978 -10.511 4.681 1.00 94.69 175 GLU A C 1
ATOM 1363 O O . GLU A 1 175 ? 54.022 -11.683 5.060 1.00 94.69 175 GLU A O 1
ATOM 1368 N N . ALA A 1 176 ? 53.113 -10.091 3.760 1.00 96.12 176 ALA A N 1
ATOM 1369 C CA . ALA A 1 176 ? 52.125 -10.969 3.152 1.00 96.12 176 ALA A CA 1
ATOM 1370 C C . ALA A 1 176 ? 51.937 -10.697 1.657 1.00 96.12 176 ALA A C 1
ATOM 1372 O O . ALA A 1 176 ? 51.936 -9.545 1.227 1.00 96.12 176 ALA A O 1
ATOM 1373 N N . ALA A 1 177 ? 51.690 -11.761 0.892 1.00 95.00 177 ALA A N 1
ATOM 1374 C CA . ALA A 1 177 ? 51.140 -11.698 -0.458 1.00 95.00 177 ALA A CA 1
ATOM 1375 C C . ALA A 1 177 ? 49.780 -12.407 -0.473 1.00 95.00 177 ALA A C 1
ATOM 1377 O O . ALA A 1 177 ? 49.676 -13.599 -0.169 1.00 95.00 177 ALA A O 1
ATOM 1378 N N . ILE A 1 178 ? 48.740 -11.650 -0.813 1.00 94.38 178 ILE A N 1
ATOM 1379 C CA . ILE A 1 178 ? 47.331 -12.034 -0.758 1.00 94.38 178 ILE A CA 1
ATOM 1380 C C . ILE A 1 178 ? 46.809 -12.092 -2.203 1.00 94.38 178 ILE A C 1
ATOM 1382 O O . ILE A 1 178 ? 46.608 -11.038 -2.811 1.00 94.38 178 ILE A O 1
ATOM 1386 N N . PRO A 1 179 ? 46.600 -13.286 -2.789 1.00 91.62 179 PRO A N 1
ATOM 1387 C CA . PRO A 1 179 ? 46.138 -13.400 -4.170 1.00 91.62 179 PRO A CA 1
ATOM 1388 C C . PRO A 1 179 ? 44.762 -12.757 -4.397 1.00 91.62 179 PRO A C 1
ATOM 1390 O O . PRO A 1 179 ? 43.838 -13.002 -3.618 1.00 91.62 179 PRO A O 1
ATOM 1393 N N . TRP A 1 180 ? 44.572 -12.022 -5.501 1.00 85.69 180 TRP A N 1
ATOM 1394 C CA . TRP A 1 180 ? 43.276 -11.399 -5.840 1.00 85.69 180 TRP A CA 1
ATOM 1395 C C . TRP A 1 180 ? 42.083 -12.360 -5.829 1.00 85.69 180 TRP A C 1
ATOM 1397 O O . TRP A 1 180 ? 41.021 -11.970 -5.345 1.00 85.69 180 TRP A O 1
ATOM 1407 N N . PRO A 1 181 ? 42.209 -13.636 -6.257 1.00 83.56 181 PRO A N 1
ATOM 1408 C CA . PRO A 1 181 ? 41.110 -14.585 -6.149 1.00 83.56 181 PRO A CA 1
ATOM 1409 C C . PRO A 1 181 ? 40.645 -14.872 -4.716 1.00 83.56 181 PRO A C 1
ATOM 1411 O O . PRO A 1 181 ? 39.635 -15.555 -4.583 1.00 83.56 181 PRO A O 1
ATOM 1414 N N . LEU A 1 182 ? 41.342 -14.417 -3.665 1.00 83.44 182 LEU A N 1
ATOM 1415 C CA . LEU A 1 182 ? 40.878 -14.443 -2.269 1.00 83.44 182 LEU A CA 1
ATOM 1416 C C . LEU A 1 182 ? 40.121 -13.172 -1.855 1.00 83.44 182 LEU A C 1
ATOM 1418 O O . LEU A 1 182 ? 39.320 -13.246 -0.931 1.00 83.44 182 LEU A O 1
ATOM 1422 N N . LEU A 1 183 ? 40.377 -12.042 -2.525 1.00 83.56 183 LEU A N 1
ATOM 1423 C CA . LEU A 1 183 ? 39.797 -10.727 -2.224 1.00 83.56 183 LEU A CA 1
ATOM 1424 C C . LEU A 1 183 ? 38.627 -10.342 -3.149 1.00 83.56 183 LEU A C 1
ATOM 1426 O O . LEU A 1 183 ? 38.006 -9.301 -2.959 1.00 83.56 183 LEU A O 1
ATOM 1430 N N . ALA A 1 184 ? 38.326 -11.166 -4.156 1.00 76.56 184 ALA A N 1
ATOM 1431 C CA . ALA A 1 184 ? 37.258 -10.919 -5.122 1.00 76.56 184 ALA A CA 1
ATOM 1432 C C . ALA A 1 184 ? 35.907 -10.597 -4.430 1.00 76.56 184 ALA A C 1
ATOM 1434 O O . ALA A 1 184 ? 35.485 -11.382 -3.577 1.00 76.56 184 ALA A O 1
ATOM 1435 N N . PRO A 1 185 ? 35.208 -9.510 -4.828 1.00 67.75 185 PRO A N 1
ATOM 1436 C CA . PRO A 1 185 ? 35.364 -8.803 -6.107 1.00 67.75 185 PRO A CA 1
ATOM 1437 C C . PRO A 1 185 ? 36.4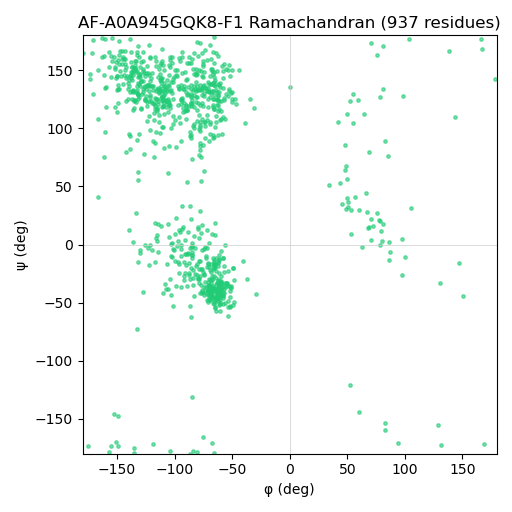64 -7.720 -6.186 1.00 67.75 185 PRO A C 1
ATOM 1439 O O . PRO A 1 185 ? 36.635 -7.142 -7.259 1.00 67.75 185 PRO A O 1
ATOM 1442 N N . LEU A 1 186 ? 37.256 -7.471 -5.134 1.00 76.69 186 LEU A N 1
ATOM 1443 C CA . LEU A 1 186 ? 38.366 -6.507 -5.180 1.00 76.69 186 LEU A CA 1
ATOM 1444 C C . LEU A 1 186 ? 39.457 -6.925 -6.190 1.00 76.69 186 LEU A C 1
ATOM 1446 O O . LEU A 1 186 ? 40.024 -8.016 -6.101 1.00 76.69 186 LEU A O 1
ATOM 1450 N N . HIS A 1 187 ? 39.781 -6.026 -7.124 1.00 71.56 187 HIS A N 1
ATOM 1451 C CA . HIS A 1 187 ? 40.842 -6.183 -8.128 1.00 71.56 187 HIS A CA 1
ATOM 1452 C C . HIS A 1 187 ? 41.431 -4.804 -8.498 1.00 71.56 187 HIS A C 1
ATOM 1454 O O . HIS A 1 187 ? 40.665 -3.838 -8.577 1.00 71.56 187 HIS A O 1
ATOM 1460 N N . PRO A 1 188 ? 42.741 -4.671 -8.782 1.00 63.12 188 PRO A N 1
ATOM 1461 C CA . PRO A 1 188 ? 43.382 -3.380 -9.071 1.00 63.12 188 PRO A CA 1
ATOM 1462 C C . PRO A 1 188 ? 42.957 -2.733 -10.401 1.00 63.12 188 PRO A C 1
ATOM 1464 O O . PRO A 1 188 ? 43.131 -1.529 -10.582 1.00 63.12 188 PRO A O 1
ATOM 1467 N N . ASP A 1 189 ? 42.357 -3.512 -11.309 1.00 55.62 189 ASP A N 1
ATOM 1468 C CA . ASP A 1 189 ? 41.709 -3.005 -12.532 1.00 55.62 189 ASP A CA 1
ATOM 1469 C C . ASP A 1 189 ? 40.255 -2.545 -12.319 1.00 55.62 189 ASP A C 1
ATOM 1471 O O . ASP A 1 189 ? 39.618 -2.057 -13.256 1.00 55.62 189 ASP A O 1
ATOM 1475 N N . SER A 1 190 ? 39.698 -2.676 -11.108 1.00 50.16 190 SER A N 1
ATOM 1476 C CA . SER A 1 190 ? 38.448 -1.982 -10.795 1.00 50.16 190 SER A CA 1
ATOM 1477 C C . SER A 1 190 ? 38.716 -0.473 -10.813 1.00 50.16 190 SER A C 1
ATOM 1479 O O . SER A 1 190 ? 39.614 0.027 -10.141 1.00 50.16 190 SER A O 1
ATOM 1481 N N . MET A 1 191 ? 37.953 0.288 -11.605 1.00 43.47 191 MET A N 1
ATOM 1482 C CA . MET A 1 191 ? 38.135 1.747 -11.725 1.00 43.47 191 MET A CA 1
ATOM 1483 C C . MET A 1 191 ? 37.543 2.520 -10.528 1.00 43.47 191 MET A C 1
ATOM 1485 O O . MET A 1 191 ? 37.088 3.655 -10.671 1.00 43.47 191 MET A O 1
ATOM 1489 N N . ARG A 1 192 ? 37.511 1.889 -9.352 1.00 48.56 192 ARG A N 1
ATOM 1490 C CA . ARG A 1 192 ? 36.905 2.374 -8.113 1.00 48.56 192 ARG A CA 1
ATOM 1491 C C . ARG A 1 192 ? 37.972 2.366 -7.017 1.00 48.56 192 ARG A C 1
ATOM 1493 O O . ARG A 1 192 ? 38.911 1.578 -7.065 1.00 48.56 192 ARG A O 1
ATOM 1500 N N . ALA A 1 193 ? 37.818 3.233 -6.025 1.00 57.00 193 ALA A N 1
ATOM 1501 C CA . ALA A 1 193 ? 38.422 2.965 -4.727 1.00 57.00 193 ALA A CA 1
ATOM 1502 C C . ALA A 1 193 ? 37.473 2.039 -3.953 1.00 57.00 193 ALA A C 1
ATOM 1504 O O . ALA A 1 193 ? 36.261 2.165 -4.113 1.00 57.00 193 ALA A O 1
ATOM 1505 N N . SER A 1 194 ? 38.007 1.151 -3.124 1.00 68.38 194 SER A N 1
ATOM 1506 C CA . SER A 1 194 ? 37.197 0.278 -2.261 1.00 68.38 194 SER A CA 1
ATOM 1507 C C . SER A 1 194 ? 37.387 0.652 -0.798 1.00 68.38 194 SER A C 1
ATOM 1509 O O . SER A 1 194 ? 38.421 1.222 -0.429 1.00 68.38 194 SER A O 1
ATOM 1511 N N . GLY A 1 195 ? 36.409 0.320 0.038 1.00 74.38 195 GLY A N 1
ATOM 1512 C CA . GLY A 1 195 ? 36.505 0.447 1.480 1.00 74.38 195 GLY A CA 1
ATOM 1513 C C . GLY A 1 195 ? 37.687 -0.352 2.028 1.00 74.38 195 GLY A C 1
ATOM 1514 O O . GLY A 1 195 ? 37.947 -1.483 1.613 1.00 74.38 195 GLY A O 1
ATOM 1515 N N . PHE A 1 196 ? 38.460 0.255 2.927 1.00 79.94 196 PHE A N 1
ATOM 1516 C CA . PHE A 1 196 ? 39.647 -0.378 3.499 1.00 79.94 196 PHE A CA 1
ATOM 1517 C C . PHE A 1 196 ? 39.942 0.095 4.918 1.00 79.94 196 PHE A C 1
ATOM 1519 O O . PHE A 1 196 ? 39.996 1.296 5.185 1.00 79.94 196 PHE A O 1
ATOM 1526 N N . THR A 1 197 ? 40.207 -0.842 5.822 1.00 79.00 197 THR A N 1
ATOM 1527 C CA . THR A 1 197 ? 40.750 -0.549 7.150 1.00 79.00 197 THR A CA 1
ATOM 1528 C C . THR A 1 197 ? 41.882 -1.510 7.495 1.00 79.00 197 THR A C 1
ATOM 1530 O O . THR A 1 197 ? 41.937 -2.643 7.019 1.00 79.00 197 THR A O 1
ATOM 1533 N N . LEU A 1 198 ? 42.807 -1.041 8.325 1.00 81.06 198 LEU A N 1
ATOM 1534 C CA . LEU A 1 198 ? 43.889 -1.838 8.886 1.00 81.06 198 LEU A CA 1
ATOM 1535 C C . LEU A 1 198 ? 43.913 -1.577 10.382 1.00 81.06 198 LEU A C 1
ATOM 1537 O O . LEU A 1 198 ? 44.004 -0.419 10.797 1.00 81.06 198 LEU A O 1
ATOM 1541 N N . SER A 1 199 ? 43.869 -2.641 11.179 1.00 80.38 199 SER A N 1
ATOM 1542 C CA . SER A 1 199 ? 43.998 -2.552 12.628 1.00 80.38 199 SER A CA 1
ATOM 1543 C C . SER A 1 199 ? 45.088 -3.479 13.153 1.00 80.38 199 SER A C 1
ATOM 1545 O O . SER A 1 199 ? 45.342 -4.542 12.592 1.00 80.38 199 SER A O 1
ATOM 1547 N N . VAL A 1 200 ? 45.745 -3.061 14.230 1.00 80.75 200 VAL A N 1
ATOM 1548 C CA . VAL A 1 200 ? 46.658 -3.890 15.017 1.00 80.75 200 VAL A CA 1
ATOM 1549 C C . VAL A 1 200 ? 46.072 -4.016 16.414 1.00 80.75 200 VAL A C 1
ATOM 1551 O O . VAL A 1 200 ? 45.747 -3.000 17.026 1.00 80.75 200 VAL A O 1
ATOM 1554 N N . ASN A 1 201 ? 45.918 -5.253 16.867 1.00 82.06 201 ASN A N 1
ATOM 1555 C CA . ASN A 1 201 ? 45.361 -5.670 18.150 1.00 82.06 201 ASN A CA 1
ATOM 1556 C C . ASN A 1 201 ? 46.500 -6.074 19.100 1.00 82.06 201 ASN A C 1
ATOM 1558 O O . ASN A 1 201 ? 47.444 -6.727 18.652 1.00 82.06 201 ASN A O 1
ATOM 1562 N N . ASP A 1 202 ? 46.381 -5.700 20.373 1.00 78.75 202 ASP A N 1
ATOM 1563 C CA . ASP A 1 202 ? 47.271 -6.041 21.490 1.00 78.75 202 ASP A CA 1
ATOM 1564 C C . ASP A 1 202 ? 46.435 -6.615 22.643 1.00 78.75 202 ASP A C 1
ATOM 1566 O O . ASP A 1 202 ? 45.447 -6.021 23.094 1.00 78.75 202 ASP A O 1
ATOM 1570 N N . ASN A 1 203 ? 46.860 -7.772 23.142 1.00 79.94 203 ASN A N 1
ATOM 1571 C CA . ASN A 1 203 ? 46.396 -8.349 24.387 1.00 79.94 203 ASN A CA 1
ATOM 1572 C C . ASN A 1 203 ? 47.572 -8.949 25.166 1.00 79.94 203 ASN A C 1
ATOM 1574 O O . ASN A 1 203 ? 47.739 -10.171 25.213 1.00 79.94 203 ASN A O 1
ATOM 1578 N N . ASP A 1 204 ? 48.280 -8.083 25.889 1.00 79.19 204 ASP A N 1
ATOM 1579 C CA . ASP A 1 204 ? 49.290 -8.387 26.911 1.00 79.19 204 ASP A CA 1
ATOM 1580 C C . ASP A 1 204 ? 48.978 -9.623 27.798 1.00 79.19 204 ASP A C 1
ATOM 1582 O O . ASP A 1 204 ? 49.878 -10.341 28.224 1.00 79.19 204 ASP A O 1
ATOM 1586 N N . GLY A 1 205 ? 47.710 -9.967 28.055 1.00 62.75 205 GLY A N 1
ATOM 1587 C CA . GLY A 1 205 ? 47.351 -11.249 28.672 1.00 62.75 205 GLY A CA 1
ATOM 1588 C C . GLY A 1 205 ? 47.409 -11.245 30.201 1.00 62.75 205 GLY A C 1
ATOM 1589 O O . GLY A 1 205 ? 48.296 -11.839 30.827 1.00 62.75 205 GLY A O 1
ATOM 1590 N N . ALA A 1 206 ? 46.382 -10.632 30.790 1.00 56.78 206 ALA A N 1
ATOM 1591 C CA . ALA A 1 206 ? 45.981 -10.699 32.199 1.00 56.78 206 ALA A CA 1
ATOM 1592 C C . ALA A 1 206 ? 44.425 -10.801 32.273 1.00 56.78 206 ALA A C 1
ATOM 1594 O O . ALA A 1 206 ? 43.781 -10.853 31.221 1.00 56.78 206 ALA A O 1
ATOM 1595 N N . PRO A 1 207 ? 43.764 -10.938 33.444 1.00 47.06 207 PRO A N 1
ATOM 1596 C CA . PRO A 1 207 ? 42.393 -11.463 33.495 1.00 47.06 207 PRO A CA 1
ATOM 1597 C C . PRO A 1 207 ? 41.288 -10.455 33.102 1.00 47.06 207 PRO A C 1
ATOM 1599 O O . PRO A 1 207 ? 40.613 -9.907 33.964 1.00 47.06 207 PRO A O 1
ATOM 1602 N N . TRP A 1 208 ? 41.029 -10.326 31.795 1.00 44.94 208 TRP A N 1
ATOM 1603 C CA . TRP A 1 208 ? 39.766 -9.832 31.207 1.00 44.94 208 TRP A CA 1
ATOM 1604 C C . TRP A 1 208 ? 39.291 -8.427 31.649 1.00 44.94 208 TRP A C 1
ATOM 1606 O O . TRP A 1 208 ? 38.094 -8.194 31.812 1.00 44.94 208 TRP A O 1
ATOM 1616 N N . GLU A 1 209 ? 40.215 -7.467 31.773 1.00 39.34 209 GLU A N 1
ATOM 1617 C CA . GLU A 1 209 ? 39.877 -6.039 31.963 1.00 39.34 209 GLU A CA 1
ATOM 1618 C C . GLU A 1 209 ? 40.015 -5.180 30.685 1.00 39.34 209 GLU A C 1
ATOM 1620 O O . GLU A 1 209 ? 39.507 -4.060 30.656 1.00 39.34 209 GLU A O 1
ATOM 1625 N N . GLY A 1 210 ? 40.608 -5.706 29.605 1.00 50.97 210 GLY A N 1
ATOM 1626 C CA . GLY A 1 210 ? 40.611 -5.068 28.284 1.00 50.97 210 GLY A CA 1
ATOM 1627 C C . GLY A 1 210 ? 41.622 -5.660 27.297 1.00 50.97 210 GLY A C 1
ATOM 1628 O O . GLY A 1 210 ? 42.392 -6.551 27.651 1.00 50.97 210 GLY A O 1
ATOM 1629 N N . PHE A 1 211 ? 41.594 -5.135 26.074 1.00 57.94 211 PHE A N 1
ATOM 1630 C CA . PHE A 1 211 ? 42.634 -5.211 25.039 1.00 57.94 211 PHE A CA 1
ATOM 1631 C C . PHE A 1 211 ? 42.828 -3.805 24.451 1.00 57.94 211 PHE A C 1
ATOM 1633 O O . PHE A 1 211 ? 41.906 -2.979 24.533 1.00 57.94 211 PHE A O 1
ATOM 1640 N N . SER A 1 212 ? 43.983 -3.539 23.841 1.00 58.06 212 SER A N 1
ATOM 1641 C CA . SER A 1 212 ? 44.218 -2.317 23.064 1.00 58.06 212 SER A CA 1
ATOM 1642 C C . SER A 1 212 ? 44.160 -2.618 21.570 1.00 58.06 212 SER A C 1
ATOM 1644 O O . SER A 1 212 ? 44.364 -3.742 21.120 1.00 58.06 212 SER A O 1
ATOM 1646 N N . TYR A 1 213 ? 43.916 -1.589 20.766 1.00 64.19 213 TYR A N 1
ATOM 1647 C CA . TYR A 1 213 ? 44.142 -1.666 19.328 1.00 64.19 213 TYR A CA 1
ATOM 1648 C C . TYR A 1 213 ? 44.447 -0.290 18.750 1.00 64.19 213 TYR A C 1
ATOM 1650 O O . TYR A 1 213 ? 44.127 0.728 19.357 1.00 64.19 213 TYR A O 1
ATOM 1658 N N . ILE A 1 214 ? 45.035 -0.249 17.559 1.00 60.06 214 ILE A N 1
ATOM 1659 C CA . ILE A 1 214 ? 45.182 0.961 16.739 1.00 60.06 214 ILE A CA 1
ATOM 1660 C C . ILE A 1 214 ? 44.636 0.698 15.339 1.00 60.06 214 ILE A C 1
ATOM 1662 O O . ILE A 1 214 ? 44.815 -0.393 14.806 1.00 60.06 214 ILE A O 1
ATOM 1666 N N . THR A 1 215 ? 43.942 1.672 14.744 1.00 63.88 215 THR A N 1
ATOM 1667 C CA . THR A 1 215 ? 43.214 1.487 13.471 1.00 63.88 215 THR A CA 1
ATOM 1668 C C . THR A 1 215 ? 43.359 2.658 12.486 1.00 63.88 215 THR A C 1
ATOM 1670 O O . THR A 1 215 ? 43.497 3.818 12.888 1.00 63.88 215 THR A O 1
ATOM 1673 N N . PHE A 1 216 ? 43.320 2.334 11.188 1.00 65.19 216 PHE A N 1
ATOM 1674 C CA . PHE A 1 216 ? 43.090 3.233 10.054 1.00 65.19 216 PHE A CA 1
ATOM 1675 C C . PHE A 1 216 ? 41.594 3.232 9.691 1.00 65.19 216 PHE A C 1
ATOM 1677 O O . PHE A 1 216 ? 41.146 2.418 8.883 1.00 65.19 216 PHE A O 1
ATOM 1684 N N . SER A 1 217 ? 40.807 4.118 10.300 1.00 59.28 217 SER A N 1
ATOM 1685 C CA . SER A 1 217 ? 39.348 4.181 10.120 1.00 59.28 217 SER A CA 1
ATOM 1686 C C . SER A 1 217 ? 38.796 5.590 10.386 1.00 59.28 217 SER A C 1
ATOM 1688 O O . SER A 1 217 ? 39.541 6.511 10.737 1.00 59.28 217 SER A O 1
ATOM 1690 N N . LYS A 1 218 ? 37.484 5.774 10.210 1.00 49.00 218 LYS A N 1
ATOM 1691 C CA . LYS A 1 218 ? 36.747 7.000 10.561 1.00 49.00 218 LYS A CA 1
ATOM 1692 C C . LYS A 1 218 ? 36.421 7.070 12.051 1.00 49.00 218 LYS A C 1
ATOM 1694 O O . LYS A 1 218 ? 35.983 6.092 12.647 1.00 49.00 218 LYS A O 1
ATOM 1699 N N . ASP A 1 219 ? 36.615 8.253 12.633 1.00 46.84 219 ASP A N 1
ATOM 1700 C CA . ASP A 1 219 ? 36.244 8.547 14.018 1.00 46.84 219 ASP A CA 1
ATOM 1701 C C . ASP A 1 219 ? 34.729 8.762 14.152 1.00 46.84 219 ASP A C 1
ATOM 1703 O O . ASP A 1 219 ? 34.146 9.617 13.475 1.00 46.84 219 ASP A O 1
ATOM 1707 N N . ASN A 1 220 ? 34.109 8.057 15.101 1.00 42.16 220 ASN A N 1
ATOM 1708 C CA . ASN A 1 220 ? 32.708 8.242 15.482 1.00 42.16 220 ASN A CA 1
ATOM 1709 C C . ASN A 1 220 ? 32.425 9.655 16.050 1.00 42.16 220 ASN A C 1
ATOM 1711 O O . ASN A 1 220 ? 31.262 10.042 16.155 1.00 42.16 220 ASN A O 1
ATOM 1715 N N . ALA A 1 221 ? 33.453 10.434 16.418 1.00 38.59 221 ALA A N 1
ATOM 1716 C CA . ALA A 1 221 ? 33.322 11.791 16.962 1.00 38.59 221 ALA A CA 1
ATOM 1717 C C . ALA A 1 221 ? 33.501 12.941 15.939 1.00 38.59 221 ALA A C 1
ATOM 1719 O O . ALA A 1 221 ? 33.451 14.110 16.329 1.00 38.59 221 ALA A O 1
ATOM 1720 N N . GLY A 1 222 ? 33.698 12.656 14.644 1.00 37.81 222 GLY A N 1
ATOM 1721 C CA . GLY A 1 222 ? 33.715 13.685 13.587 1.00 37.81 222 GLY A CA 1
ATOM 1722 C C . GLY A 1 222 ? 34.931 14.630 13.591 1.00 37.81 222 GLY A C 1
ATOM 1723 O O . GLY A 1 222 ? 34.852 15.740 13.061 1.00 37.81 222 GLY A O 1
ATOM 1724 N N . GLY A 1 223 ? 36.047 14.215 14.200 1.00 30.97 223 GLY A N 1
ATOM 1725 C CA . GLY A 1 223 ? 37.331 14.924 14.185 1.00 30.97 223 GLY A CA 1
ATOM 1726 C C . GLY A 1 223 ? 38.280 14.460 13.068 1.00 30.97 223 GLY A C 1
ATOM 1727 O O . GLY A 1 223 ? 38.085 13.419 12.451 1.00 30.97 223 GLY A O 1
ATOM 1728 N N . ALA A 1 224 ? 39.338 15.236 12.802 1.00 32.59 224 ALA A N 1
ATOM 1729 C CA . ALA A 1 224 ? 40.280 14.946 11.715 1.00 32.59 224 ALA A CA 1
ATOM 1730 C C . ALA A 1 224 ? 41.267 13.793 12.026 1.00 32.59 224 ALA A C 1
ATOM 1732 O O . ALA A 1 224 ? 41.927 13.788 13.068 1.00 32.59 224 ALA A O 1
ATOM 1733 N N . TRP A 1 225 ? 41.412 12.900 11.041 1.00 45.09 225 TRP A N 1
ATOM 1734 C CA . TRP A 1 225 ? 42.169 11.636 10.989 1.00 45.09 225 TRP A CA 1
ATOM 1735 C C . TRP A 1 225 ? 43.451 11.547 11.828 1.00 45.09 225 TRP A C 1
ATOM 1737 O O . TRP A 1 225 ? 44.436 12.233 11.531 1.00 45.09 225 TRP A O 1
ATOM 1747 N N . LYS A 1 226 ? 43.471 10.624 12.805 1.00 40.47 226 LYS A N 1
ATOM 1748 C CA . LYS A 1 226 ? 44.662 10.063 13.486 1.00 40.47 226 LYS A CA 1
ATOM 1749 C C . LYS A 1 226 ? 44.388 8.605 13.863 1.00 40.47 226 LYS A C 1
ATOM 1751 O O . LYS A 1 226 ? 43.245 8.181 13.813 1.00 40.47 226 LYS A O 1
ATOM 1756 N N . GLY A 1 227 ? 45.412 7.840 14.244 1.00 39.78 227 GLY A N 1
ATOM 1757 C CA . GLY A 1 227 ? 45.188 6.509 14.815 1.00 39.78 227 GLY A CA 1
ATOM 1758 C C . GLY A 1 227 ? 44.414 6.615 16.132 1.00 39.78 227 GLY A C 1
ATOM 1759 O O . GLY A 1 227 ? 44.783 7.415 16.995 1.00 39.78 227 GLY A O 1
ATOM 1760 N N . HIS A 1 228 ? 43.353 5.823 16.281 1.00 41.47 228 HIS A N 1
ATOM 1761 C CA . HIS A 1 228 ? 42.542 5.736 17.500 1.00 41.47 228 HIS A CA 1
ATOM 1762 C C . HIS A 1 228 ? 42.830 4.429 18.235 1.00 41.47 228 HIS A C 1
ATOM 1764 O O . HIS A 1 228 ? 42.947 3.397 17.581 1.00 41.47 228 HIS A O 1
ATOM 1770 N N . ALA A 1 229 ? 42.874 4.480 19.568 1.00 42.38 229 ALA A N 1
ATOM 1771 C CA . ALA A 1 229 ? 42.804 3.303 20.426 1.00 42.38 229 ALA A CA 1
ATOM 1772 C C . ALA A 1 229 ? 41.617 3.416 21.383 1.00 42.38 229 ALA A C 1
ATOM 1774 O O . ALA A 1 229 ? 41.345 4.495 21.918 1.00 42.38 229 ALA A O 1
ATOM 1775 N N . GLN A 1 230 ? 40.928 2.298 21.609 1.00 43.91 230 GLN A N 1
ATOM 1776 C CA . GLN A 1 230 ? 39.872 2.175 22.610 1.00 43.91 230 GLN A CA 1
ATOM 1777 C C . GLN A 1 230 ? 40.203 1.022 23.554 1.00 43.91 230 GLN A C 1
ATOM 1779 O O . GLN A 1 230 ? 40.602 -0.048 23.107 1.00 43.91 230 GLN A O 1
ATOM 1784 N N . TRP A 1 231 ? 39.985 1.241 24.848 1.00 37.22 231 TRP A N 1
ATOM 1785 C CA . TRP A 1 231 ? 39.916 0.170 25.839 1.00 37.22 231 TRP A CA 1
ATOM 1786 C C . TRP A 1 231 ? 38.484 -0.370 25.871 1.00 37.22 231 TRP A C 1
ATOM 1788 O O . TRP A 1 231 ? 37.549 0.395 26.119 1.00 37.22 231 TRP A O 1
ATOM 1798 N N . GLY A 1 232 ? 38.306 -1.668 25.614 1.00 38.56 232 GLY A N 1
ATOM 1799 C CA . GLY A 1 232 ? 36.991 -2.306 25.502 1.00 38.56 232 GLY A CA 1
ATOM 1800 C C . GLY A 1 232 ? 36.864 -3.590 26.322 1.00 38.56 232 GLY A C 1
ATOM 1801 O O . GLY A 1 232 ? 37.807 -4.364 26.431 1.00 38.56 232 GLY A O 1
ATOM 1802 N N . SER A 1 233 ? 35.672 -3.834 26.876 1.00 32.56 233 SER A N 1
ATOM 1803 C CA . SER A 1 233 ? 35.311 -5.071 27.589 1.00 32.56 233 SER A CA 1
ATOM 1804 C C . SER A 1 233 ? 34.164 -5.792 26.869 1.00 32.56 233 SER A C 1
ATOM 1806 O O . SER A 1 233 ? 33.002 -5.754 27.270 1.00 32.56 233 SER A O 1
ATOM 1808 N N . GLY A 1 234 ? 34.499 -6.441 25.756 1.00 37.00 234 GLY A N 1
ATOM 1809 C CA . GLY A 1 234 ? 33.564 -7.172 24.901 1.00 37.00 234 GLY A CA 1
ATOM 1810 C C . GLY A 1 234 ? 34.298 -7.887 23.768 1.00 37.00 234 GLY A C 1
ATOM 1811 O O . GLY A 1 234 ? 35.523 -7.886 23.729 1.00 37.00 234 GLY A O 1
ATOM 1812 N N . ILE A 1 235 ? 33.564 -8.486 22.830 1.00 37.81 235 ILE A N 1
ATOM 1813 C CA . ILE A 1 235 ? 34.146 -8.809 21.515 1.00 37.81 235 ILE A CA 1
ATOM 1814 C C . ILE A 1 235 ? 34.472 -7.472 20.823 1.00 37.81 235 ILE A C 1
ATOM 1816 O O . ILE A 1 235 ? 33.785 -6.481 21.085 1.00 37.81 235 ILE A O 1
ATOM 1820 N N . PHE A 1 236 ? 35.521 -7.441 19.991 1.00 47.72 236 PHE A N 1
ATOM 1821 C CA . PHE A 1 236 ? 35.924 -6.267 19.201 1.00 47.72 236 PHE A CA 1
ATOM 1822 C C . PHE A 1 236 ? 34.721 -5.564 18.541 1.00 47.72 236 PHE A C 1
ATOM 1824 O O . PHE A 1 236 ? 33.733 -6.240 18.225 1.00 47.72 236 PHE A O 1
ATOM 1831 N N . PRO A 1 237 ? 34.776 -4.230 18.324 1.00 46.03 237 PRO A N 1
ATOM 1832 C CA . PRO A 1 237 ? 33.719 -3.520 17.613 1.00 46.03 237 PRO A CA 1
ATOM 1833 C C . PRO A 1 237 ? 33.410 -4.248 16.309 1.00 46.03 237 PRO A C 1
ATOM 1835 O O . PRO A 1 237 ? 34.298 -4.446 15.484 1.00 46.03 237 PRO A O 1
ATOM 1838 N N . GLN A 1 238 ? 32.150 -4.648 16.144 1.00 44.81 238 GLN A N 1
ATOM 1839 C CA . GLN A 1 238 ? 31.639 -5.126 14.866 1.00 44.81 238 GLN A CA 1
ATOM 1840 C C . GLN A 1 238 ? 31.833 -3.963 13.897 1.00 44.81 238 GLN A C 1
ATOM 1842 O O . GLN A 1 238 ? 31.183 -2.932 14.084 1.00 44.81 238 GLN A O 1
ATOM 1847 N N . TRP A 1 239 ? 32.792 -4.074 12.971 1.00 53.84 239 TRP A N 1
ATOM 1848 C CA . TRP A 1 239 ? 33.125 -2.967 12.080 1.00 53.84 239 TRP A CA 1
ATOM 1849 C C . TRP A 1 239 ? 31.877 -2.610 11.290 1.00 53.84 239 TRP A C 1
ATOM 1851 O O . TRP A 1 239 ? 31.333 -3.428 10.560 1.00 53.84 239 TRP A O 1
ATOM 1861 N N . ASP A 1 240 ? 31.396 -1.401 11.532 1.00 50.78 240 ASP A N 1
ATOM 1862 C CA . ASP A 1 240 ? 30.324 -0.781 10.779 1.00 50.78 240 ASP A CA 1
ATOM 1863 C C . ASP A 1 240 ? 30.926 -0.263 9.471 1.00 50.78 240 ASP A C 1
ATOM 1865 O O . ASP A 1 240 ? 31.973 0.394 9.502 1.00 50.78 240 ASP A O 1
ATOM 1869 N N . ALA A 1 241 ? 30.274 -0.522 8.337 1.00 48.41 241 ALA A N 1
ATOM 1870 C CA . ALA A 1 241 ? 30.718 -0.049 7.030 1.00 48.41 241 ALA A CA 1
ATOM 1871 C C . ALA A 1 241 ? 30.948 1.479 6.981 1.00 48.41 241 ALA A C 1
ATOM 1873 O O . ALA A 1 241 ? 31.783 1.969 6.214 1.00 48.41 241 ALA A O 1
ATOM 1874 N N . THR A 1 242 ? 30.317 2.263 7.872 1.00 50.00 242 THR A N 1
ATOM 1875 C CA . THR A 1 242 ? 30.622 3.700 8.004 1.00 50.00 242 THR A CA 1
ATOM 1876 C C . THR A 1 242 ? 32.062 4.016 8.444 1.00 50.00 242 THR A C 1
ATOM 1878 O O . THR A 1 242 ? 32.493 5.166 8.294 1.00 50.00 242 THR A O 1
ATOM 1881 N N . GLN A 1 243 ? 32.812 3.038 8.970 1.00 56.09 243 GLN A N 1
ATOM 1882 C CA . GLN A 1 243 ? 34.165 3.205 9.511 1.00 56.09 243 GLN A CA 1
ATOM 1883 C C . GLN A 1 243 ? 35.290 3.004 8.486 1.00 56.09 243 GLN A C 1
ATOM 1885 O O . GLN A 1 243 ? 36.410 3.460 8.747 1.00 56.09 243 GLN A O 1
ATOM 1890 N N . PHE A 1 244 ? 35.027 2.374 7.336 1.00 65.94 244 PHE A N 1
ATOM 1891 C CA . PHE A 1 244 ? 36.059 2.085 6.337 1.00 65.94 244 PHE A CA 1
ATOM 1892 C C . PHE A 1 244 ? 36.744 3.347 5.794 1.00 65.94 244 PHE A C 1
ATOM 1894 O O . PHE A 1 244 ? 36.118 4.368 5.487 1.00 65.94 244 PHE A O 1
ATOM 1901 N N . GLY A 1 245 ? 38.064 3.246 5.623 1.00 65.00 245 GLY A N 1
ATOM 1902 C CA . GLY A 1 245 ? 38.830 4.145 4.773 1.00 65.00 245 GLY A CA 1
ATOM 1903 C C . GLY A 1 245 ? 38.641 3.838 3.287 1.00 65.00 245 GLY A C 1
ATOM 1904 O O . GLY A 1 245 ? 37.735 3.098 2.927 1.00 65.00 245 GLY A O 1
ATOM 1905 N N . ARG A 1 246 ? 39.488 4.385 2.410 1.00 70.31 246 ARG A N 1
ATOM 1906 C CA . ARG A 1 246 ? 39.534 4.023 0.981 1.00 70.31 246 ARG A CA 1
ATOM 1907 C C . ARG A 1 246 ? 40.905 3.479 0.596 1.00 70.31 246 ARG A C 1
ATOM 1909 O O . ARG A 1 246 ? 41.920 4.008 1.051 1.00 70.31 246 ARG A O 1
ATOM 1916 N N . LEU A 1 247 ? 40.936 2.486 -0.285 1.00 74.56 247 LEU A N 1
ATOM 1917 C CA . LEU A 1 247 ? 42.133 1.961 -0.941 1.00 74.56 247 LEU A CA 1
ATOM 1918 C C . LEU A 1 247 ? 42.089 2.271 -2.442 1.00 74.56 247 LEU A C 1
ATOM 1920 O O . LEU A 1 247 ? 41.078 2.037 -3.099 1.00 74.56 247 LEU A O 1
ATOM 1924 N N . VAL A 1 248 ? 43.195 2.794 -2.972 1.00 73.69 248 VAL A N 1
ATOM 1925 C CA . VAL A 1 248 ? 43.393 3.137 -4.389 1.00 73.69 248 VAL A CA 1
ATOM 1926 C C . VAL A 1 248 ? 44.657 2.457 -4.915 1.00 73.69 248 VAL A C 1
ATOM 1928 O O . VAL A 1 248 ? 45.648 2.345 -4.198 1.00 73.69 248 VAL A O 1
ATOM 1931 N N . PHE A 1 249 ? 44.654 2.044 -6.181 1.00 71.88 249 PHE A N 1
ATOM 1932 C CA . PHE A 1 249 ? 45.794 1.410 -6.846 1.00 71.88 249 PHE A CA 1
ATOM 1933 C C . PHE A 1 249 ? 46.456 2.393 -7.820 1.00 71.88 249 PHE A C 1
ATOM 1935 O O . PHE A 1 249 ? 45.791 2.934 -8.703 1.00 71.88 249 PHE A O 1
ATOM 1942 N N . SER A 1 250 ? 47.759 2.655 -7.674 1.00 66.75 250 SER A N 1
ATOM 1943 C CA . SER A 1 250 ? 48.495 3.477 -8.652 1.00 66.75 250 SER A CA 1
ATOM 1944 C C . SER A 1 250 ? 48.912 2.647 -9.871 1.00 66.75 250 SER A C 1
ATOM 1946 O O . SER A 1 250 ? 49.127 1.451 -9.741 1.00 66.75 250 SER A O 1
ATOM 1948 N N . GLY A 1 251 ? 49.046 3.243 -11.059 1.00 56.59 251 GLY A N 1
ATOM 1949 C CA . GLY A 1 251 ? 49.607 2.546 -12.233 1.00 56.59 251 GLY A CA 1
ATOM 1950 C C . GLY A 1 251 ? 48.658 1.613 -13.002 1.00 56.59 251 GLY A C 1
ATOM 1951 O O . GLY A 1 251 ? 49.083 1.012 -13.988 1.00 56.59 251 GLY A O 1
ATOM 1952 N N . SER A 1 252 ? 47.377 1.530 -12.622 1.00 49.88 252 SER A N 1
ATOM 1953 C CA . SER A 1 252 ? 46.317 1.050 -13.522 1.00 49.88 252 SER A CA 1
ATOM 1954 C C . SER A 1 252 ? 46.094 2.061 -14.671 1.00 49.88 252 SER A C 1
ATOM 1956 O O . SER A 1 252 ? 46.882 2.992 -14.856 1.00 49.88 252 SER A O 1
ATOM 1958 N N . ALA A 1 253 ? 45.049 1.906 -15.493 1.00 39.22 253 ALA A N 1
ATOM 1959 C CA . ALA A 1 253 ? 44.887 2.667 -16.747 1.00 39.22 253 ALA A CA 1
ATOM 1960 C C . ALA A 1 253 ? 44.857 4.216 -16.613 1.00 39.22 253 ALA A C 1
ATOM 1962 O O . ALA A 1 253 ? 44.993 4.923 -17.617 1.00 39.22 253 ALA A O 1
ATOM 1963 N N . ALA A 1 254 ? 44.735 4.762 -15.397 1.00 36.62 254 ALA A N 1
ATOM 1964 C CA . ALA A 1 254 ? 44.978 6.172 -15.095 1.00 36.62 254 ALA A CA 1
ATOM 1965 C C . ALA A 1 254 ? 46.493 6.474 -14.975 1.00 36.62 254 ALA A C 1
ATOM 1967 O O . ALA A 1 254 ? 47.123 6.241 -13.944 1.00 36.62 254 ALA A O 1
ATOM 1968 N N . GLY A 1 255 ? 47.082 7.015 -16.049 1.00 30.66 255 GLY A N 1
ATOM 1969 C CA . GLY A 1 255 ? 48.526 7.268 -16.156 1.00 30.66 255 GLY A CA 1
ATOM 1970 C C . GLY A 1 255 ? 49.118 8.307 -15.172 1.00 30.66 255 GLY A C 1
ATOM 1971 O O . GLY A 1 255 ? 48.398 9.107 -14.573 1.00 30.66 255 GLY A O 1
ATOM 1972 N N . PRO A 1 256 ? 50.458 8.341 -15.016 1.00 40.31 256 PRO A N 1
ATOM 1973 C CA . PRO A 1 256 ? 51.121 9.009 -13.893 1.00 40.31 256 PRO A CA 1
ATOM 1974 C C . PRO A 1 256 ? 51.198 10.543 -14.017 1.00 40.31 256 PRO A C 1
ATOM 1976 O O . PRO A 1 256 ? 52.052 11.092 -14.718 1.00 40.31 256 PRO A O 1
ATOM 1979 N N . GLY A 1 257 ? 50.367 11.247 -13.243 1.00 28.83 257 GLY A N 1
ATOM 1980 C CA . GLY A 1 257 ? 50.467 12.688 -12.983 1.00 28.83 257 GLY A CA 1
ATOM 1981 C C . GLY A 1 257 ? 50.805 12.976 -11.515 1.00 28.83 257 GLY A C 1
ATOM 1982 O O . GLY A 1 257 ? 50.169 12.438 -10.616 1.00 28.83 257 GLY A O 1
ATOM 1983 N N . LYS A 1 258 ? 51.800 13.834 -11.244 1.00 26.50 258 LYS A N 1
ATOM 1984 C CA . LYS A 1 258 ? 52.133 14.235 -9.860 1.00 26.50 258 LYS A CA 1
ATOM 1985 C C . LYS A 1 258 ? 50.985 15.043 -9.235 1.00 26.50 258 LYS A C 1
ATOM 1987 O O . LYS A 1 258 ? 50.472 15.933 -9.918 1.00 26.50 258 LYS A O 1
ATOM 1992 N N . PRO A 1 259 ? 50.643 14.829 -7.948 1.00 27.69 259 PRO A N 1
ATOM 1993 C CA . PRO A 1 259 ? 49.526 15.507 -7.300 1.00 27.69 259 PRO A CA 1
ATOM 1994 C C . PRO A 1 259 ? 49.777 17.016 -7.207 1.00 27.69 259 PRO A C 1
ATOM 1996 O O . PRO A 1 259 ? 50.507 17.509 -6.349 1.00 27.69 259 PRO A O 1
ATOM 1999 N N . THR A 1 260 ? 49.146 17.756 -8.115 1.00 24.55 260 THR A N 1
ATOM 2000 C CA . THR A 1 260 ? 48.956 19.203 -8.010 1.00 24.55 260 THR A CA 1
ATOM 2001 C C . THR A 1 260 ? 47.502 19.405 -7.624 1.00 24.55 260 THR A C 1
ATOM 2003 O O . THR A 1 260 ? 46.623 18.951 -8.349 1.00 24.55 260 THR A O 1
ATOM 2006 N N . LEU A 1 261 ? 47.246 20.029 -6.472 1.00 25.42 261 LEU A N 1
ATOM 2007 C CA . LEU A 1 261 ? 45.900 20.119 -5.904 1.00 25.42 261 LEU A CA 1
ATOM 2008 C C . LEU A 1 261 ? 44.980 20.994 -6.778 1.00 25.42 261 LEU A C 1
ATOM 2010 O O . LEU A 1 261 ? 44.936 22.215 -6.625 1.00 25.42 261 LEU A O 1
ATOM 2014 N N . VAL A 1 262 ? 44.228 20.354 -7.671 1.00 24.23 262 VAL A N 1
ATOM 2015 C CA . VAL A 1 262 ? 43.111 20.941 -8.415 1.00 24.23 262 VAL A CA 1
ATOM 2016 C C . VAL A 1 262 ? 41.855 20.172 -8.024 1.00 24.23 262 VAL A C 1
ATOM 2018 O O . VAL A 1 262 ? 41.800 18.953 -8.156 1.00 24.23 262 VAL A O 1
ATOM 2021 N N . LEU A 1 263 ? 40.862 20.889 -7.501 1.00 27.50 263 LEU A N 1
ATOM 2022 C CA . LEU A 1 263 ? 39.584 20.325 -7.068 1.00 27.50 263 LEU A CA 1
ATOM 2023 C C . LEU A 1 263 ? 38.672 20.066 -8.274 1.00 27.50 263 LEU A C 1
ATOM 2025 O O . LEU A 1 263 ? 37.731 20.823 -8.516 1.00 27.50 263 LEU A O 1
ATOM 2029 N N . GLU A 1 264 ? 38.934 18.992 -9.013 1.00 23.70 264 GLU A N 1
ATOM 2030 C CA . GLU A 1 264 ? 37.917 18.401 -9.883 1.00 23.70 264 GLU A CA 1
ATOM 2031 C C . GLU A 1 264 ? 37.107 17.386 -9.072 1.00 23.70 264 GLU A C 1
ATOM 2033 O O . GLU A 1 264 ? 37.638 16.441 -8.491 1.00 23.70 264 GLU A O 1
ATOM 2038 N N . ARG A 1 265 ? 35.800 17.642 -8.969 1.00 27.41 265 ARG A N 1
ATOM 2039 C CA . ARG A 1 265 ? 34.846 16.703 -8.373 1.00 27.41 265 ARG A CA 1
ATOM 2040 C C . ARG A 1 265 ? 34.737 15.484 -9.290 1.00 27.41 265 ARG A C 1
ATOM 2042 O O . ARG A 1 265 ? 34.787 15.645 -10.509 1.00 27.41 265 ARG A O 1
ATOM 2049 N N . GLY A 1 266 ? 34.471 14.307 -8.719 1.00 28.70 266 GLY A N 1
ATOM 2050 C CA . GLY A 1 266 ? 33.861 13.220 -9.494 1.00 28.70 266 GLY A CA 1
ATOM 2051 C C . GLY A 1 266 ? 32.585 13.719 -10.196 1.00 28.70 266 GLY A C 1
ATOM 2052 O O . GLY A 1 266 ? 32.005 14.715 -9.739 1.00 28.70 266 GLY A O 1
ATOM 2053 N N . PRO A 1 267 ? 32.169 13.096 -11.314 1.00 30.89 267 PRO A N 1
ATOM 2054 C CA . PRO A 1 267 ? 31.063 13.588 -12.130 1.00 30.89 267 PRO A CA 1
ATOM 2055 C C . PRO A 1 267 ? 29.804 13.738 -11.274 1.00 30.89 267 PRO A C 1
ATOM 2057 O O . PRO A 1 267 ? 29.209 12.761 -10.836 1.00 30.89 267 PRO A O 1
ATOM 2060 N N . GLN A 1 268 ? 29.419 14.985 -10.999 1.00 38.12 268 GLN A N 1
ATOM 2061 C CA . GLN A 1 268 ? 28.174 15.254 -10.296 1.00 38.12 268 GLN A CA 1
ATOM 2062 C C . GLN A 1 268 ? 27.023 15.014 -11.261 1.00 38.12 268 GLN A C 1
ATOM 2064 O O . GLN A 1 268 ? 27.010 15.652 -12.320 1.00 38.12 268 GLN A O 1
ATOM 2069 N N . LEU A 1 269 ? 26.046 14.194 -10.857 1.00 49.34 269 LEU A N 1
ATOM 2070 C CA . LEU A 1 269 ? 24.796 14.046 -11.597 1.00 49.34 269 LEU A CA 1
ATOM 2071 C C . LEU A 1 269 ? 24.246 15.442 -11.959 1.00 49.34 269 LEU A C 1
ATOM 2073 O O . LEU A 1 269 ? 24.135 16.330 -11.097 1.00 49.34 269 LEU A O 1
ATOM 2077 N N . PRO A 1 270 ? 23.981 15.704 -13.247 1.00 59.00 270 PRO A N 1
ATOM 2078 C CA . PRO A 1 270 ? 23.788 17.054 -13.744 1.00 59.00 270 PRO A CA 1
ATOM 2079 C C . PRO A 1 270 ? 22.463 17.633 -13.245 1.00 59.00 270 PRO A C 1
ATOM 2081 O O . PRO A 1 270 ? 21.392 17.141 -13.582 1.00 59.00 270 PRO A O 1
ATOM 2084 N N . ARG A 1 271 ? 22.537 18.727 -12.469 1.00 75.00 271 ARG A N 1
ATOM 2085 C CA . ARG A 1 271 ? 21.417 19.305 -11.697 1.00 75.00 271 ARG A CA 1
ATOM 2086 C C . ARG A 1 271 ? 20.064 19.268 -12.432 1.00 75.00 271 ARG A C 1
ATOM 2088 O O . ARG A 1 271 ? 19.786 20.149 -13.261 1.00 75.00 271 ARG A O 1
ATOM 2095 N N . LEU A 1 272 ? 19.215 18.337 -12.004 1.00 86.50 272 LEU A N 1
ATOM 2096 C CA . LEU A 1 272 ? 17.955 17.936 -12.628 1.00 86.50 272 LEU A CA 1
ATOM 2097 C C . LEU A 1 272 ? 16.855 19.011 -12.627 1.00 86.50 272 LEU A C 1
ATOM 2099 O O . LEU A 1 272 ? 16.940 20.054 -11.965 1.00 86.50 272 LEU A O 1
ATOM 2103 N N . ARG A 1 273 ? 15.827 18.779 -13.448 1.00 90.88 273 ARG A N 1
ATOM 2104 C CA . ARG A 1 273 ? 14.618 19.607 -13.612 1.00 90.88 273 ARG A CA 1
ATOM 2105 C C . ARG A 1 273 ? 13.337 18.765 -13.612 1.00 90.88 273 ARG A C 1
ATOM 2107 O O . ARG A 1 273 ? 12.348 19.172 -14.212 1.00 90.88 273 ARG A O 1
ATOM 2114 N N . THR A 1 274 ? 13.354 17.615 -12.953 1.00 90.56 274 THR A N 1
ATOM 2115 C CA . THR A 1 274 ? 12.265 16.627 -12.973 1.00 90.56 274 THR A CA 1
ATOM 2116 C C . THR A 1 274 ? 10.982 17.224 -12.405 1.00 90.56 274 THR A C 1
ATOM 2118 O O . THR A 1 274 ? 10.004 17.351 -13.132 1.00 90.56 274 THR A O 1
ATOM 2121 N N . ALA A 1 275 ? 11.060 17.817 -11.209 1.00 89.44 275 ALA A N 1
ATOM 2122 C CA . ALA A 1 275 ? 9.977 18.567 -10.557 1.00 89.44 275 ALA A CA 1
ATOM 2123 C C . ALA A 1 275 ? 9.530 19.874 -11.273 1.00 89.44 275 ALA A C 1
ATOM 2125 O O . ALA A 1 275 ? 8.772 20.667 -10.717 1.00 89.44 275 ALA A O 1
ATOM 2126 N N . ALA A 1 276 ? 10.013 20.149 -12.492 1.00 91.88 276 ALA A N 1
ATOM 2127 C CA . ALA A 1 276 ? 9.460 21.175 -13.386 1.00 91.88 276 ALA A CA 1
ATOM 2128 C C . ALA A 1 276 ? 8.493 20.589 -14.438 1.00 91.88 276 ALA A C 1
ATOM 2130 O O . ALA A 1 276 ? 7.960 21.339 -15.263 1.00 91.88 276 ALA A O 1
ATOM 2131 N N . CYS A 1 277 ? 8.305 19.267 -14.433 1.00 94.56 277 CYS A N 1
ATOM 2132 C CA . CYS A 1 277 ? 7.600 18.501 -15.450 1.00 94.56 277 CYS A CA 1
ATOM 2133 C C . CYS A 1 277 ? 6.589 17.519 -14.845 1.00 94.56 277 CYS A C 1
ATOM 2135 O O . CYS A 1 277 ? 6.662 17.178 -13.668 1.00 94.56 277 CYS A O 1
ATOM 2137 N N . VAL A 1 278 ? 5.706 17.002 -15.700 1.00 96.00 278 VAL A N 1
ATOM 2138 C CA . VAL A 1 278 ? 4.948 15.761 -15.470 1.00 96.00 278 VAL A CA 1
ATOM 2139 C C . VAL A 1 278 ? 5.048 14.862 -16.701 1.00 96.00 278 VAL A C 1
ATOM 2141 O O . VAL A 1 278 ? 5.380 15.337 -17.789 1.00 96.00 278 VAL A O 1
ATOM 2144 N N . ALA A 1 279 ? 4.757 13.574 -16.549 1.00 96.94 279 ALA A N 1
ATOM 2145 C CA . ALA A 1 279 ? 4.680 12.605 -17.636 1.00 96.94 279 ALA A CA 1
ATOM 2146 C C . ALA A 1 279 ? 3.242 12.104 -17.844 1.00 96.94 279 ALA A C 1
ATOM 2148 O O . ALA A 1 279 ? 2.484 11.962 -16.884 1.00 96.94 279 ALA A O 1
ATOM 2149 N N . GLY A 1 280 ? 2.899 11.808 -19.099 1.00 95.00 280 GLY A N 1
ATOM 2150 C CA . GLY A 1 280 ? 1.622 11.231 -19.527 1.00 95.00 280 GLY A CA 1
ATOM 2151 C C . GLY A 1 280 ? 1.726 10.501 -20.873 1.00 95.00 280 GLY A C 1
ATOM 2152 O O . GLY A 1 280 ? 2.799 10.448 -21.472 1.00 95.00 280 GLY A O 1
ATOM 2153 N N . ASP A 1 281 ? 0.605 9.958 -21.362 1.00 95.19 281 ASP A N 1
ATOM 2154 C CA . ASP A 1 281 ? 0.494 9.194 -22.624 1.00 95.19 281 ASP A CA 1
ATOM 2155 C C . ASP A 1 281 ? 1.568 8.096 -22.779 1.00 95.19 281 ASP A C 1
ATOM 2157 O O . ASP A 1 281 ? 2.483 8.154 -23.612 1.00 95.19 281 ASP A O 1
ATOM 2161 N N . PHE A 1 282 ? 1.457 7.090 -21.916 1.00 97.94 282 PHE A N 1
ATOM 2162 C CA . PHE A 1 282 ? 2.441 6.030 -21.758 1.00 97.94 282 PHE A CA 1
ATOM 2163 C C . PHE A 1 282 ? 2.153 4.844 -22.687 1.00 97.94 282 PHE A C 1
ATOM 2165 O O . PHE A 1 282 ? 1.008 4.417 -22.868 1.00 97.94 282 PHE A O 1
ATOM 2172 N N . SER A 1 283 ? 3.207 4.245 -23.233 1.00 97.88 283 SER A N 1
ATOM 2173 C CA . SER A 1 283 ? 3.112 3.009 -24.011 1.00 97.88 283 SER A CA 1
ATOM 2174 C C . SER A 1 283 ? 4.303 2.098 -23.741 1.00 97.88 283 SER A C 1
ATOM 2176 O O . SER A 1 283 ? 5.435 2.502 -23.991 1.00 97.88 283 SER A O 1
ATOM 2178 N N . LEU A 1 284 ? 4.062 0.862 -23.307 1.00 98.25 284 LEU A N 1
ATOM 2179 C CA . LEU A 1 284 ? 5.085 -0.173 -23.172 1.00 98.25 284 LEU A CA 1
ATOM 2180 C C . LEU A 1 284 ? 4.836 -1.304 -24.169 1.00 98.25 284 LEU A C 1
ATOM 2182 O O . LEU A 1 284 ? 3.728 -1.834 -24.242 1.00 98.25 284 LEU A O 1
ATOM 2186 N N . LYS A 1 285 ? 5.890 -1.718 -24.875 1.00 98.44 285 LYS A N 1
ATOM 2187 C CA . LYS A 1 285 ? 5.962 -3.001 -25.580 1.00 98.44 285 LYS A CA 1
ATOM 2188 C C . LYS A 1 285 ? 7.037 -3.845 -24.910 1.00 98.44 285 LYS A C 1
ATOM 2190 O O . LYS A 1 285 ? 8.178 -3.404 -24.843 1.00 98.44 285 LYS A O 1
ATOM 2195 N N . GLY A 1 286 ? 6.692 -5.023 -24.402 1.00 97.81 286 GLY A N 1
ATOM 2196 C CA . GLY A 1 286 ? 7.604 -5.866 -23.629 1.00 97.81 286 GLY A CA 1
ATOM 2197 C C . GLY A 1 286 ? 7.516 -7.344 -23.992 1.00 97.81 286 GLY A C 1
ATOM 2198 O O . GLY A 1 286 ? 6.498 -7.816 -24.496 1.00 97.81 286 GLY A O 1
ATOM 2199 N N . ARG A 1 287 ? 8.585 -8.089 -23.714 1.00 97.94 287 ARG A N 1
ATOM 2200 C CA . ARG A 1 287 ? 8.684 -9.536 -23.928 1.00 97.94 287 ARG A CA 1
ATOM 2201 C C . ARG A 1 287 ? 9.310 -10.204 -22.710 1.00 97.94 287 ARG A C 1
ATOM 2203 O O . ARG A 1 287 ? 10.415 -9.841 -22.305 1.00 97.94 287 ARG A O 1
ATOM 2210 N N . LEU A 1 288 ? 8.609 -11.187 -22.150 1.00 98.06 288 LEU A N 1
ATOM 2211 C CA . LEU A 1 288 ? 9.138 -12.058 -21.102 1.00 98.06 288 LEU A CA 1
ATOM 2212 C C . LEU A 1 288 ? 10.085 -13.094 -21.720 1.00 98.06 288 LEU A C 1
ATOM 2214 O O . LEU A 1 288 ? 9.754 -13.724 -22.725 1.00 98.06 288 LEU A O 1
ATOM 2218 N N . VAL A 1 289 ? 11.245 -13.308 -21.097 1.00 96.75 289 VAL A N 1
ATOM 2219 C CA . VAL A 1 289 ? 12.231 -14.326 -21.492 1.00 96.75 289 VAL A CA 1
ATOM 2220 C C . VAL A 1 289 ? 12.561 -15.214 -20.278 1.00 96.75 289 VAL A C 1
ATOM 2222 O O . VAL A 1 289 ? 13.610 -15.046 -19.650 1.00 96.75 289 VAL A O 1
ATOM 2225 N N . PRO A 1 290 ? 11.680 -16.177 -19.922 1.00 94.56 290 PRO A N 1
ATOM 2226 C CA . PRO A 1 290 ? 11.831 -17.025 -18.735 1.00 94.56 290 PRO A CA 1
ATOM 2227 C C . PRO A 1 290 ? 13.174 -17.736 -18.577 1.00 94.56 290 PRO A C 1
ATOM 2229 O O . PRO A 1 290 ? 13.708 -17.800 -17.475 1.00 94.56 290 PRO A O 1
ATOM 2232 N N . ALA A 1 291 ? 13.741 -18.241 -19.677 1.00 92.25 291 ALA A N 1
ATOM 2233 C CA . ALA A 1 291 ? 15.011 -18.971 -19.670 1.00 92.25 291 ALA A CA 1
ATOM 2234 C C . ALA A 1 291 ? 16.222 -18.106 -19.263 1.00 92.25 291 ALA A C 1
ATOM 2236 O O . ALA A 1 291 ? 17.266 -18.646 -18.911 1.00 92.25 291 ALA A O 1
ATOM 2237 N N . GLU A 1 292 ? 16.074 -16.780 -19.303 1.00 92.56 292 GLU A N 1
AT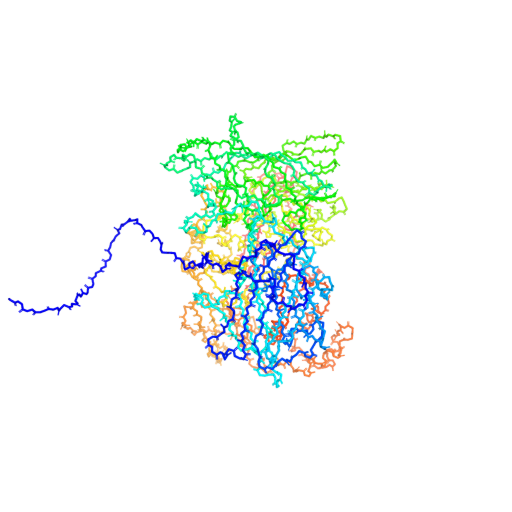OM 2238 C CA . GLU A 1 292 ? 17.088 -15.793 -18.917 1.00 92.56 292 GLU A CA 1
ATOM 2239 C C . GLU A 1 292 ? 16.651 -14.960 -17.696 1.00 92.56 292 GLU A C 1
ATOM 2241 O O . GLU A 1 292 ? 17.344 -14.018 -17.324 1.00 92.56 292 GLU A O 1
ATOM 2246 N N . GLN A 1 293 ? 15.483 -15.264 -17.109 1.00 94.25 293 GLN A N 1
ATOM 2247 C CA . GLN A 1 293 ? 14.785 -14.438 -16.109 1.00 94.25 293 GLN A CA 1
ATOM 2248 C C . GLN A 1 293 ? 14.645 -12.959 -16.517 1.00 94.25 293 GLN A C 1
ATOM 2250 O O . GLN A 1 293 ? 14.664 -12.064 -15.670 1.00 94.25 293 GLN A O 1
ATOM 2255 N N . ALA A 1 294 ? 14.544 -12.693 -17.822 1.00 94.50 294 ALA A N 1
ATOM 2256 C CA . ALA A 1 294 ? 14.734 -11.360 -18.379 1.00 94.50 294 ALA A CA 1
ATOM 2257 C C . ALA A 1 294 ? 13.452 -10.750 -18.953 1.00 94.50 294 ALA A C 1
ATOM 2259 O O . ALA A 1 294 ? 12.550 -11.450 -19.421 1.00 94.50 294 ALA A O 1
ATOM 2260 N N . PHE A 1 295 ? 13.414 -9.421 -18.972 1.00 96.75 295 PHE A N 1
ATOM 2261 C CA . PHE A 1 295 ? 12.404 -8.620 -19.654 1.00 96.75 295 PHE A CA 1
ATOM 2262 C C . PHE A 1 295 ? 13.092 -7.729 -20.687 1.00 96.75 295 PHE A C 1
ATOM 2264 O O . PHE A 1 295 ? 13.981 -6.960 -20.329 1.00 96.75 295 PHE A O 1
ATOM 2271 N N . VAL A 1 296 ? 12.697 -7.832 -21.956 1.00 97.31 296 VAL A N 1
ATOM 2272 C CA . VAL A 1 296 ? 13.179 -6.962 -23.045 1.00 97.31 296 VAL A CA 1
ATOM 2273 C C . VAL A 1 296 ? 12.037 -6.045 -23.452 1.00 97.31 296 VAL A C 1
ATOM 2275 O O . VAL A 1 296 ? 10.934 -6.538 -23.699 1.00 97.31 296 VAL A O 1
ATOM 2278 N N . ALA A 1 297 ? 12.268 -4.734 -23.517 1.00 98.00 297 ALA A N 1
ATOM 2279 C CA . ALA A 1 297 ? 11.185 -3.778 -23.695 1.00 98.00 297 ALA A CA 1
ATOM 2280 C C . ALA A 1 297 ? 11.560 -2.480 -24.426 1.00 98.00 297 ALA A C 1
ATOM 2282 O O . ALA A 1 297 ? 12.701 -2.019 -24.421 1.00 98.00 297 ALA A O 1
ATOM 2283 N N . THR A 1 298 ? 10.529 -1.861 -25.002 1.00 98.50 298 THR A N 1
ATOM 2284 C CA . THR A 1 298 ? 10.524 -0.486 -25.497 1.00 98.50 298 THR A CA 1
ATOM 2285 C C . THR A 1 298 ? 9.401 0.278 -24.793 1.00 98.50 298 THR A C 1
ATOM 2287 O O . THR A 1 298 ? 8.219 0.008 -25.026 1.00 98.50 298 THR A O 1
ATOM 2290 N N . ALA A 1 299 ? 9.763 1.223 -23.927 1.00 98.06 299 ALA A N 1
ATOM 2291 C CA . ALA A 1 299 ? 8.835 2.129 -23.251 1.00 98.06 299 ALA A CA 1
ATOM 2292 C C . ALA A 1 299 ? 8.822 3.493 -23.942 1.00 98.06 299 ALA A C 1
ATOM 2294 O O . ALA A 1 299 ? 9.873 3.995 -24.324 1.00 98.06 299 ALA A O 1
ATOM 2295 N N . SER A 1 300 ? 7.669 4.147 -24.012 1.00 98.31 300 SER A N 1
ATOM 2296 C CA . SER A 1 300 ? 7.574 5.570 -24.336 1.00 98.31 300 SER A CA 1
ATOM 2297 C C . SER A 1 300 ? 6.660 6.292 -23.359 1.00 98.31 300 SER A C 1
ATOM 2299 O O . SER A 1 300 ? 5.676 5.727 -22.877 1.00 98.31 300 SER A O 1
ATOM 2301 N N . LEU A 1 301 ? 6.963 7.565 -23.132 1.00 97.94 301 LEU A N 1
ATOM 2302 C CA . LEU A 1 301 ? 6.184 8.489 -22.313 1.00 97.94 301 LEU A CA 1
ATOM 2303 C C . LEU A 1 301 ? 6.330 9.910 -22.866 1.00 97.94 301 LEU A C 1
ATOM 2305 O O . LEU A 1 301 ? 7.320 10.232 -23.526 1.00 97.94 301 LEU A O 1
ATOM 2309 N N . THR A 1 302 ? 5.354 10.767 -22.593 1.00 97.31 302 THR A N 1
ATOM 2310 C CA . THR A 1 302 ? 5.346 12.166 -23.030 1.00 97.31 302 THR A CA 1
ATOM 2311 C C . THR A 1 302 ? 5.555 13.082 -21.831 1.00 97.31 302 THR A C 1
ATOM 2313 O O . THR A 1 302 ? 4.687 13.179 -20.968 1.00 97.31 302 THR A O 1
ATOM 2316 N N . VAL A 1 303 ? 6.702 13.763 -21.776 1.00 97.00 303 VAL A N 1
ATOM 2317 C CA . VAL A 1 303 ? 7.022 14.736 -20.720 1.00 97.00 303 VAL A CA 1
ATOM 2318 C C . VAL A 1 303 ? 6.461 16.105 -21.095 1.00 97.00 303 VAL A C 1
ATOM 2320 O O . VAL A 1 303 ? 6.682 16.560 -22.214 1.00 97.00 303 VAL A O 1
ATOM 2323 N N . VAL A 1 304 ? 5.797 16.789 -20.164 1.00 96.25 304 VAL A N 1
ATOM 2324 C CA . VAL A 1 304 ? 5.262 18.154 -20.309 1.00 96.25 304 VAL A CA 1
ATOM 2325 C C . VAL A 1 304 ? 5.965 19.090 -19.327 1.00 96.25 304 VAL A C 1
ATOM 2327 O O . VAL A 1 304 ? 6.062 18.773 -18.146 1.00 96.25 304 VAL A O 1
ATOM 2330 N N . ASN A 1 305 ? 6.428 20.259 -19.783 1.00 96.19 305 ASN A N 1
ATOM 2331 C CA . ASN A 1 305 ? 6.992 21.294 -18.903 1.00 96.19 305 ASN A CA 1
ATOM 2332 C C . ASN A 1 305 ? 5.874 22.171 -18.310 1.00 96.19 305 ASN A C 1
ATOM 2334 O O . ASN A 1 305 ? 5.381 23.080 -18.983 1.00 96.19 305 ASN A O 1
ATOM 2338 N N . GLU A 1 306 ? 5.502 21.938 -17.051 1.00 94.31 306 GLU A N 1
ATOM 2339 C CA . GLU A 1 306 ? 4.488 22.737 -16.338 1.00 94.31 306 GLU A CA 1
ATOM 2340 C C . GLU A 1 306 ? 5.075 24.008 -15.688 1.00 94.31 306 GLU A C 1
ATOM 2342 O O . GLU A 1 306 ? 4.341 24.891 -15.241 1.00 94.31 306 GLU A O 1
ATOM 2347 N N . SER A 1 307 ? 6.404 24.162 -15.667 1.00 92.75 307 SER A N 1
ATOM 2348 C CA . SER A 1 307 ? 7.051 25.341 -15.086 1.00 92.75 307 SER A CA 1
ATOM 2349 C C . SER A 1 307 ? 6.948 26.593 -15.967 1.00 92.75 307 SER A C 1
ATOM 2351 O O . SER A 1 307 ? 6.939 26.543 -17.195 1.00 92.75 307 SER A O 1
ATOM 2353 N N . SER A 1 308 ? 6.992 27.774 -15.344 1.00 92.00 308 SER A N 1
ATOM 2354 C CA . SER A 1 308 ? 6.925 29.074 -16.037 1.00 92.00 308 SER A CA 1
ATOM 2355 C C . SER A 1 308 ? 8.182 29.458 -16.844 1.00 92.00 308 SER A C 1
ATOM 2357 O O . SER A 1 308 ? 8.342 30.622 -17.224 1.00 92.00 308 SER A O 1
ATOM 2359 N N . LYS A 1 309 ? 9.117 28.525 -17.089 1.00 92.50 309 LYS A N 1
ATOM 2360 C CA . LYS A 1 309 ? 10.409 28.783 -17.750 1.00 92.50 309 LYS A CA 1
ATOM 2361 C C . LYS A 1 309 ? 10.776 27.669 -18.743 1.00 92.50 309 LYS A C 1
ATOM 2363 O O . LYS A 1 309 ? 10.508 26.504 -18.476 1.00 92.50 309 LYS A O 1
ATOM 2368 N N . PRO A 1 310 ? 11.430 27.988 -19.876 1.00 91.50 310 PRO A N 1
ATOM 2369 C CA . PRO A 1 310 ? 11.888 26.972 -20.821 1.00 91.50 310 PRO A CA 1
ATOM 2370 C C . PRO A 1 310 ? 13.053 26.149 -20.250 1.00 91.50 310 PRO A C 1
ATOM 2372 O O . PRO A 1 310 ? 14.052 26.710 -19.786 1.00 91.50 310 PRO A O 1
ATOM 2375 N N . LEU A 1 311 ? 12.947 24.825 -20.345 1.00 91.62 311 LEU A N 1
ATOM 2376 C CA . LEU A 1 311 ? 13.962 23.860 -19.925 1.00 91.62 311 LEU A CA 1
ATOM 2377 C C . LEU A 1 311 ? 14.963 23.648 -21.064 1.00 91.62 311 LEU A C 1
ATOM 2379 O O . LEU A 1 311 ? 14.729 22.879 -21.993 1.00 91.62 311 LEU A O 1
ATOM 2383 N N . LYS A 1 312 ? 16.068 24.398 -21.020 1.00 86.25 312 LYS A N 1
ATOM 2384 C CA . LYS A 1 312 ? 17.106 24.417 -22.063 1.00 86.25 312 LYS A CA 1
ATOM 2385 C C . LYS A 1 312 ? 18.182 23.379 -21.779 1.00 86.25 312 LYS A C 1
ATOM 2387 O O . LYS A 1 312 ? 18.833 23.473 -20.738 1.00 86.25 312 LYS A O 1
ATOM 2392 N N . ASN A 1 313 ? 18.366 22.427 -22.693 1.00 78.06 313 ASN A N 1
ATOM 2393 C CA . ASN A 1 313 ? 19.372 21.356 -22.671 1.00 78.06 313 ASN A CA 1
ATOM 2394 C C . ASN A 1 313 ? 19.468 20.670 -21.294 1.00 78.06 313 ASN A C 1
ATOM 2396 O O . ASN A 1 313 ? 20.563 20.375 -20.804 1.00 78.06 313 ASN A O 1
ATOM 2400 N N . SER A 1 314 ? 18.311 20.559 -20.636 1.00 88.44 314 SER A N 1
ATOM 2401 C CA . SER A 1 314 ? 18.166 20.213 -19.225 1.00 88.44 314 SER A CA 1
ATOM 2402 C C . SER A 1 314 ? 18.073 18.705 -19.043 1.00 88.44 314 SER A C 1
ATOM 2404 O O . SER A 1 314 ? 17.682 17.990 -19.965 1.00 88.44 314 SER A O 1
ATOM 2406 N N . TRP A 1 315 ? 18.428 18.254 -17.847 1.00 91.56 315 TRP A N 1
ATOM 2407 C CA . TRP A 1 315 ? 18.370 16.854 -17.455 1.00 91.56 315 TRP A CA 1
ATOM 2408 C C . TRP A 1 315 ? 17.131 16.593 -16.599 1.00 91.56 315 TRP A C 1
ATOM 2410 O O . TRP A 1 315 ? 16.734 17.454 -15.806 1.00 91.56 315 TRP A O 1
ATOM 2420 N N . LEU A 1 316 ? 16.523 15.428 -16.790 1.00 92.69 316 LEU A N 1
ATOM 2421 C CA . LEU A 1 316 ? 15.319 14.954 -16.113 1.00 92.69 316 LEU A CA 1
ATOM 2422 C C . LEU A 1 316 ? 15.604 13.577 -15.513 1.00 92.69 316 LEU A C 1
ATOM 2424 O O . LEU A 1 316 ? 16.215 12.749 -16.188 1.00 92.69 316 LEU A O 1
ATOM 2428 N N . GLY A 1 317 ? 15.179 13.357 -14.274 1.00 92.19 317 GLY A N 1
ATOM 2429 C CA . GLY A 1 317 ? 15.276 12.077 -13.589 1.00 92.19 317 GLY A CA 1
ATOM 2430 C C . GLY A 1 317 ? 14.154 11.120 -13.982 1.00 92.19 317 GLY A C 1
ATOM 2431 O O . GLY A 1 317 ? 13.017 11.534 -14.226 1.00 92.19 317 GLY A O 1
ATOM 2432 N N . PHE A 1 318 ? 14.482 9.835 -14.021 1.00 92.44 318 PHE A N 1
ATOM 2433 C CA . PHE A 1 318 ? 13.543 8.733 -14.144 1.00 92.44 318 PHE A CA 1
ATOM 2434 C C . PHE A 1 318 ? 13.944 7.624 -13.173 1.00 92.44 318 PHE A C 1
ATOM 2436 O O . PHE A 1 318 ? 15.110 7.238 -13.154 1.00 92.44 318 PHE A O 1
ATOM 2443 N N . GLN A 1 319 ? 12.999 7.071 -12.414 1.00 89.62 319 GLN A N 1
ATOM 2444 C CA . GLN A 1 319 ? 13.232 5.856 -11.636 1.00 89.62 319 GLN A CA 1
ATOM 2445 C C . GLN A 1 319 ? 13.103 4.610 -12.523 1.00 89.62 319 GLN A C 1
ATOM 2447 O O . GLN A 1 319 ? 12.080 4.398 -13.185 1.00 89.62 319 GLN A O 1
ATOM 2452 N N . LEU A 1 320 ? 14.135 3.768 -12.492 1.00 87.44 320 LEU A N 1
ATOM 2453 C CA . LEU A 1 320 ? 14.254 2.495 -13.201 1.00 87.44 320 LEU A CA 1
ATOM 2454 C C . LEU A 1 320 ? 14.992 1.479 -12.305 1.00 87.44 320 LEU A C 1
ATOM 2456 O O . LEU A 1 320 ? 15.728 1.862 -11.400 1.00 87.44 320 LEU A O 1
ATOM 2460 N N . TYR A 1 321 ? 14.785 0.177 -12.505 1.00 81.44 321 TYR A N 1
ATOM 2461 C CA . TYR A 1 321 ? 15.461 -0.850 -11.697 1.00 81.44 321 TYR A CA 1
ATOM 2462 C C . TYR A 1 321 ? 16.980 -0.905 -11.986 1.00 81.44 321 TYR A C 1
ATOM 2464 O O . TYR A 1 321 ? 17.336 -0.881 -13.165 1.00 81.44 321 TYR A O 1
ATOM 2472 N N . PRO A 1 322 ? 17.875 -1.053 -10.985 1.00 70.69 322 PRO A N 1
ATOM 2473 C CA . PRO A 1 322 ? 19.328 -1.093 -11.218 1.00 70.69 322 PRO A CA 1
ATOM 2474 C C . PRO A 1 322 ? 19.803 -2.221 -12.154 1.00 70.69 322 PRO A C 1
ATOM 2476 O O . PRO A 1 322 ? 20.738 -2.028 -12.932 1.00 70.69 322 PRO A O 1
ATOM 2479 N N . ASP A 1 323 ? 19.122 -3.376 -12.150 1.00 77.44 323 ASP A N 1
ATOM 2480 C CA . ASP A 1 323 ? 19.407 -4.493 -13.069 1.00 77.44 323 ASP A CA 1
ATOM 2481 C C . ASP A 1 323 ? 18.831 -4.292 -14.491 1.00 77.44 323 ASP A C 1
ATOM 2483 O O . ASP A 1 323 ? 18.895 -5.210 -15.316 1.00 77.44 323 ASP A O 1
ATOM 2487 N N . ILE A 1 324 ? 18.246 -3.125 -14.808 1.00 84.69 324 ILE A N 1
ATOM 2488 C CA . ILE A 1 324 ? 17.891 -2.749 -16.182 1.00 84.69 324 ILE A CA 1
ATOM 2489 C C . ILE A 1 324 ? 19.090 -2.096 -16.879 1.00 84.69 324 ILE A C 1
ATOM 2491 O O . ILE A 1 324 ? 19.547 -1.012 -16.526 1.00 84.69 324 ILE A O 1
ATOM 2495 N N . GLU A 1 325 ? 19.532 -2.723 -17.965 1.00 86.50 325 GLU A N 1
ATOM 2496 C CA . GLU A 1 325 ? 20.458 -2.139 -18.927 1.00 86.50 325 GLU A CA 1
ATOM 2497 C C . GLU A 1 325 ? 19.666 -1.411 -20.025 1.00 86.50 325 GLU A C 1
ATOM 2499 O O . GLU A 1 325 ? 18.892 -2.029 -20.763 1.00 86.50 325 GLU A O 1
ATOM 2504 N N . VAL A 1 326 ? 19.826 -0.087 -20.116 1.00 88.81 326 VAL A N 1
ATOM 2505 C CA . VAL A 1 326 ? 19.195 0.736 -21.160 1.00 88.81 326 VAL A CA 1
ATOM 2506 C C . VAL A 1 326 ? 20.124 0.831 -22.367 1.00 88.81 326 VAL A C 1
ATOM 2508 O O . VAL A 1 326 ? 21.230 1.353 -22.268 1.00 88.81 326 VAL A O 1
ATOM 2511 N N . GLU A 1 327 ? 19.650 0.342 -23.510 1.00 89.19 327 GLU A N 1
ATOM 2512 C CA . GLU A 1 327 ? 20.366 0.337 -24.788 1.00 89.19 327 GLU A CA 1
ATOM 2513 C C . GLU A 1 327 ? 20.334 1.717 -25.457 1.00 89.19 327 GLU A C 1
ATOM 2515 O O . GLU A 1 327 ? 21.337 2.171 -25.999 1.00 89.19 327 GLU A O 1
ATOM 2520 N N . SER A 1 328 ? 19.183 2.397 -25.431 1.00 90.12 328 SER A N 1
ATOM 2521 C CA . SER A 1 328 ? 19.015 3.714 -26.058 1.00 90.12 328 SER A CA 1
ATOM 2522 C C . SER A 1 328 ? 17.862 4.517 -25.459 1.00 90.12 328 SER A C 1
ATOM 2524 O O . SER A 1 328 ? 16.860 3.952 -25.010 1.00 90.12 328 SER A O 1
ATOM 2526 N N . VAL A 1 329 ? 17.972 5.848 -25.531 1.00 95.75 329 VAL A N 1
ATOM 2527 C CA . VAL A 1 329 ? 16.846 6.776 -25.349 1.00 95.75 329 VAL A CA 1
ATOM 2528 C C . VAL A 1 329 ? 16.782 7.722 -26.546 1.00 95.75 329 VAL A C 1
ATOM 2530 O O . VAL A 1 329 ? 17.808 8.268 -26.951 1.00 95.75 329 VAL A O 1
ATOM 2533 N N . VAL A 1 330 ? 15.592 7.927 -27.115 1.00 93.31 330 VAL A N 1
ATOM 2534 C CA . VAL A 1 330 ? 15.371 8.784 -28.294 1.00 93.31 330 VAL A CA 1
ATOM 2535 C C . VAL A 1 330 ? 14.229 9.789 -28.106 1.00 93.31 330 VAL A C 1
ATOM 2537 O O . VAL A 1 330 ? 13.293 9.539 -27.340 1.00 93.31 330 VAL A O 1
ATOM 2540 N N . ASP A 1 331 ? 14.302 10.917 -28.820 1.00 93.62 331 ASP A N 1
ATOM 2541 C CA . ASP A 1 331 ? 13.209 11.894 -28.955 1.00 93.62 331 ASP A CA 1
ATOM 2542 C C . ASP A 1 331 ? 12.150 11.473 -30.001 1.00 93.62 331 ASP A C 1
ATOM 2544 O O . ASP A 1 331 ? 12.224 10.400 -30.604 1.00 93.62 331 ASP A O 1
ATOM 2548 N N . GLU A 1 332 ? 11.133 12.313 -30.216 1.00 91.50 332 GLU A N 1
ATOM 2549 C CA . GLU A 1 332 ? 10.022 12.020 -31.137 1.00 91.50 332 GLU A CA 1
ATOM 2550 C C . GLU A 1 332 ? 10.397 12.082 -32.630 1.00 91.50 332 GLU A C 1
ATOM 2552 O O . GLU A 1 332 ? 9.708 11.486 -33.457 1.00 91.50 332 GLU A O 1
ATOM 2557 N N . ASP A 1 333 ? 11.504 12.751 -32.972 1.00 89.19 333 ASP A N 1
ATOM 2558 C CA . ASP A 1 333 ? 12.108 12.735 -34.310 1.00 89.19 333 ASP A CA 1
ATOM 2559 C C . ASP A 1 333 ? 13.054 11.525 -34.492 1.00 89.19 333 ASP A C 1
ATOM 2561 O O . ASP A 1 333 ? 13.649 11.353 -35.560 1.00 89.19 333 ASP A O 1
ATOM 2565 N N . GLY A 1 334 ? 13.221 10.690 -33.458 1.00 87.19 334 GLY A N 1
ATOM 2566 C CA . GLY A 1 334 ? 14.124 9.540 -33.446 1.00 87.19 334 GLY A CA 1
ATOM 2567 C C . GLY A 1 334 ? 15.597 9.898 -33.230 1.00 87.19 334 GLY A C 1
ATOM 2568 O O . GLY A 1 334 ? 16.467 9.103 -33.589 1.00 87.19 334 GLY A O 1
ATOM 2569 N N . ARG A 1 335 ? 15.913 11.078 -32.676 1.00 88.44 335 ARG A N 1
ATOM 2570 C CA . ARG A 1 335 ? 17.294 11.437 -32.313 1.00 88.44 335 ARG A CA 1
ATOM 2571 C C . ARG A 1 335 ? 17.685 10.783 -31.001 1.00 88.44 335 ARG A C 1
ATOM 2573 O O . ARG A 1 335 ? 16.967 10.901 -30.014 1.00 88.44 335 ARG A O 1
ATOM 2580 N N . GLU A 1 336 ? 18.866 10.187 -30.985 1.00 91.50 336 GLU A N 1
ATOM 2581 C CA . GLU A 1 336 ? 19.514 9.672 -29.782 1.00 91.50 336 GLU A CA 1
ATOM 2582 C C . GLU A 1 336 ? 19.793 10.795 -28.768 1.00 91.50 336 GLU A C 1
ATOM 2584 O O . GLU A 1 336 ? 20.312 11.864 -29.112 1.00 91.50 336 GLU A O 1
ATOM 2589 N N . LEU A 1 337 ? 19.419 10.553 -27.512 1.00 88.31 337 LEU A N 1
ATOM 2590 C CA . LEU A 1 337 ? 19.592 11.466 -26.388 1.00 88.31 337 LEU A CA 1
ATOM 2591 C C . LEU A 1 337 ? 20.737 10.996 -25.493 1.00 88.31 337 LEU A C 1
ATOM 2593 O O . LEU A 1 337 ? 20.937 9.804 -25.288 1.00 88.31 337 LEU A O 1
ATOM 2597 N N . MET A 1 338 ? 21.463 11.948 -24.904 1.00 85.38 338 MET A N 1
ATOM 2598 C CA . MET A 1 338 ? 22.426 11.622 -23.851 1.00 85.38 338 MET A CA 1
ATOM 2599 C C . MET A 1 338 ? 21.661 11.196 -22.600 1.00 85.38 338 MET A C 1
ATOM 2601 O O . MET A 1 338 ? 20.754 11.910 -22.165 1.00 85.38 338 MET A O 1
ATOM 2605 N N . PHE A 1 339 ? 22.058 10.081 -22.002 1.00 86.75 339 PHE A N 1
ATOM 2606 C CA . PHE A 1 339 ? 21.567 9.649 -20.703 1.00 86.75 339 PHE A CA 1
ATOM 2607 C C . PHE A 1 339 ? 22.713 9.133 -19.836 1.00 86.75 339 PHE A C 1
ATOM 2609 O O . PHE A 1 339 ? 23.726 8.647 -20.334 1.00 86.75 339 PHE A O 1
ATOM 2616 N N . GLU A 1 340 ? 22.525 9.252 -18.531 1.00 77.75 340 GLU A N 1
ATOM 2617 C CA . GLU A 1 340 ? 23.349 8.661 -17.486 1.00 77.75 340 GLU A CA 1
ATOM 2618 C C . GLU A 1 340 ? 22.405 7.702 -16.741 1.00 77.75 340 GLU A C 1
ATOM 2620 O O . GLU A 1 340 ? 21.348 8.114 -16.266 1.00 77.75 340 GLU A O 1
ATOM 2625 N N . GLY A 1 341 ? 22.695 6.397 -16.782 1.00 61.50 341 GLY A N 1
ATOM 2626 C CA . GLY A 1 341 ? 21.833 5.360 -16.194 1.00 61.50 341 GLY A CA 1
ATOM 2627 C C . GLY A 1 341 ? 21.813 5.399 -14.660 1.00 61.50 341 GLY A C 1
ATOM 2628 O O . GLY A 1 341 ? 22.643 6.103 -14.080 1.00 61.50 341 GLY A O 1
ATOM 2629 N N . PRO A 1 342 ? 20.933 4.615 -14.000 1.00 52.66 342 PRO A N 1
ATOM 2630 C CA . PRO A 1 342 ? 21.061 4.390 -12.565 1.00 52.66 342 PRO A CA 1
ATOM 2631 C C . PRO A 1 342 ? 22.466 3.848 -12.295 1.00 52.66 342 PRO A C 1
ATOM 2633 O O . PRO A 1 342 ? 22.957 2.947 -12.987 1.00 52.66 342 PRO A O 1
ATOM 2636 N N . SER A 1 343 ? 23.155 4.467 -11.345 1.00 39.53 343 SER A N 1
ATOM 2637 C CA . SER A 1 343 ? 24.553 4.167 -11.075 1.00 39.53 343 SER A CA 1
ATOM 2638 C C . SER A 1 343 ? 24.678 2.740 -10.540 1.00 39.53 343 SER A C 1
ATOM 2640 O O . SER A 1 343 ? 24.257 2.472 -9.421 1.00 39.53 343 SER A O 1
ATOM 2642 N N . ARG A 1 344 ? 25.370 1.837 -11.258 1.00 37.97 344 ARG A N 1
ATOM 2643 C CA . ARG A 1 344 ? 25.798 0.515 -10.726 1.00 37.97 344 ARG A CA 1
ATOM 2644 C C . ARG A 1 344 ? 26.830 0.625 -9.574 1.00 37.97 344 ARG A C 1
ATOM 2646 O O . ARG A 1 344 ? 27.567 -0.319 -9.308 1.00 37.97 344 ARG A O 1
ATOM 2653 N N . TYR A 1 345 ? 26.920 1.796 -8.942 1.00 34.88 345 TYR A N 1
ATOM 2654 C CA . TYR A 1 345 ? 27.841 2.180 -7.876 1.00 34.88 345 TYR A CA 1
ATOM 2655 C C . TYR A 1 345 ? 27.136 2.959 -6.741 1.00 34.88 345 TYR A C 1
ATOM 2657 O O . TYR A 1 345 ? 27.807 3.389 -5.807 1.00 34.88 345 TYR A O 1
ATOM 2665 N N . GLU A 1 346 ? 25.810 3.152 -6.814 1.00 43.19 346 GLU A N 1
ATOM 2666 C CA . GLU A 1 346 ? 24.954 3.662 -5.729 1.00 43.19 346 GLU A CA 1
ATOM 2667 C C . GLU A 1 346 ? 23.752 2.707 -5.605 1.00 43.19 346 GLU A C 1
ATOM 2669 O O . GLU A 1 346 ? 22.802 2.798 -6.373 1.00 43.19 346 GLU A O 1
ATOM 2674 N N . GLU A 1 347 ? 23.823 1.729 -4.701 1.00 39.47 347 GLU A N 1
ATO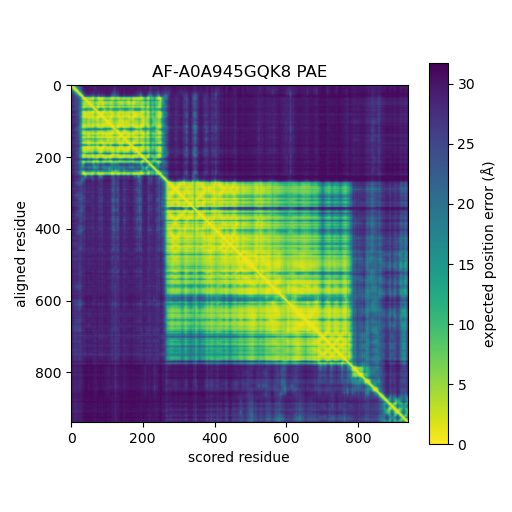M 2675 C CA . GLU A 1 347 ? 23.048 0.475 -4.816 1.00 39.47 347 GLU A CA 1
ATOM 2676 C C . GLU A 1 347 ? 21.525 0.609 -4.677 1.00 39.47 347 GLU A C 1
ATOM 2678 O O . GLU A 1 347 ? 20.783 -0.157 -5.294 1.00 39.47 347 GLU A O 1
ATOM 2683 N N . ASP A 1 348 ? 21.053 1.599 -3.917 1.00 47.94 348 ASP A N 1
ATOM 2684 C CA . ASP A 1 348 ? 19.628 1.930 -3.801 1.00 47.94 348 ASP A CA 1
ATOM 2685 C C . ASP A 1 348 ? 19.146 2.934 -4.871 1.00 47.94 348 ASP A C 1
ATOM 2687 O O . ASP A 1 348 ? 17.938 3.174 -4.984 1.00 47.94 348 ASP A O 1
ATOM 2691 N N . SER A 1 349 ? 20.054 3.525 -5.665 1.00 63.38 349 SER A N 1
ATOM 2692 C CA . SER A 1 349 ? 19.705 4.542 -6.662 1.00 63.38 349 SER A CA 1
ATOM 2693 C C . SER A 1 349 ? 18.958 3.932 -7.843 1.00 63.38 349 SER A C 1
ATOM 2695 O O . SER A 1 349 ? 19.432 3.032 -8.538 1.00 63.38 349 SER A O 1
ATOM 2697 N N . ARG A 1 350 ? 17.778 4.484 -8.117 1.00 76.50 350 ARG A N 1
ATOM 2698 C CA . ARG A 1 350 ? 16.947 4.155 -9.283 1.00 76.50 350 ARG A CA 1
ATOM 2699 C C . ARG A 1 350 ? 17.080 5.215 -10.371 1.00 76.50 350 ARG A C 1
ATOM 2701 O O . ARG A 1 350 ? 16.485 5.072 -11.438 1.00 76.50 350 ARG A O 1
ATOM 2708 N N . LEU A 1 351 ? 17.823 6.285 -10.095 1.00 85.00 351 LEU A N 1
ATOM 2709 C CA . LEU A 1 351 ? 17.831 7.527 -10.849 1.00 85.00 351 LEU A CA 1
ATOM 2710 C C . LEU A 1 351 ? 18.645 7.444 -12.143 1.00 85.00 351 LEU A C 1
ATOM 2712 O O . LEU A 1 351 ? 19.860 7.620 -12.179 1.00 85.00 351 LEU A O 1
ATOM 2716 N N . MET A 1 352 ? 17.923 7.288 -13.244 1.00 87.44 352 MET A N 1
ATOM 2717 C CA . MET A 1 352 ? 18.397 7.557 -14.593 1.00 87.44 352 MET A CA 1
ATOM 2718 C C . MET A 1 352 ? 18.218 9.043 -14.935 1.00 87.44 352 MET A C 1
ATOM 2720 O O . MET A 1 352 ? 17.099 9.551 -14.923 1.00 87.44 352 MET A O 1
ATOM 2724 N N . ALA A 1 353 ? 19.280 9.744 -15.325 1.00 89.00 353 ALA A N 1
ATOM 2725 C CA . ALA A 1 353 ? 19.198 11.113 -15.828 1.00 89.00 353 ALA A CA 1
ATOM 2726 C C . ALA A 1 353 ? 19.191 11.135 -17.369 1.00 89.00 353 ALA A C 1
ATOM 2728 O O . ALA A 1 353 ? 20.157 10.722 -18.005 1.00 89.00 353 ALA A O 1
ATOM 2729 N N . VAL A 1 354 ? 18.142 11.676 -17.999 1.00 91.31 354 VAL A N 1
ATOM 2730 C CA . VAL A 1 354 ? 18.066 11.868 -19.465 1.00 91.31 354 VAL A CA 1
ATOM 2731 C C . VAL A 1 354 ? 18.176 13.347 -19.818 1.00 91.31 354 VAL A C 1
ATOM 2733 O O . VAL A 1 354 ? 17.496 14.195 -19.235 1.00 91.31 354 VAL A O 1
ATOM 2736 N N . ARG A 1 355 ? 19.001 13.672 -20.816 1.00 91.12 355 ARG A N 1
ATOM 2737 C CA . ARG A 1 355 ? 19.204 15.031 -21.318 1.00 91.12 355 ARG A CA 1
ATOM 2738 C C . ARG A 1 355 ? 18.314 15.338 -22.517 1.00 91.12 355 ARG A C 1
ATOM 2740 O O . ARG A 1 355 ? 18.431 14.717 -23.570 1.00 91.12 355 ARG A O 1
ATOM 2747 N N . LEU A 1 356 ? 17.518 16.399 -22.416 1.00 88.75 356 LEU A N 1
ATOM 2748 C CA . LEU A 1 356 ? 16.776 16.934 -23.558 1.00 88.75 356 LEU A CA 1
ATOM 2749 C C . LEU A 1 356 ? 17.737 17.513 -24.614 1.00 88.75 356 LEU A C 1
ATOM 2751 O O . LEU A 1 356 ? 18.593 18.343 -24.290 1.00 88.75 356 LEU A O 1
ATOM 2755 N N . ALA A 1 357 ? 17.545 17.152 -25.888 1.00 77.88 357 ALA A N 1
ATOM 2756 C CA . ALA A 1 357 ? 18.347 17.651 -27.015 1.00 77.88 357 ALA A CA 1
ATOM 2757 C C . ALA A 1 357 ? 18.169 19.158 -27.311 1.00 77.88 357 ALA A C 1
ATOM 2759 O O . ALA A 1 357 ? 18.939 19.733 -28.081 1.00 77.88 357 ALA A O 1
ATOM 2760 N N . GLY A 1 358 ? 17.165 19.811 -26.715 1.00 80.25 358 GLY A N 1
ATOM 2761 C CA . GLY A 1 358 ? 16.805 21.196 -27.016 1.00 80.25 358 GLY A CA 1
ATOM 2762 C C . GLY A 1 358 ? 16.137 21.946 -25.862 1.00 80.25 358 GLY A C 1
ATOM 2763 O O . GLY A 1 358 ? 16.481 21.777 -24.694 1.00 80.25 358 GLY A O 1
ATOM 2764 N N . SER A 1 359 ? 15.204 22.838 -26.201 1.00 87.62 359 SER A N 1
ATOM 2765 C CA . SER A 1 359 ? 14.549 23.761 -25.265 1.00 87.62 359 SER A CA 1
ATOM 2766 C C . SER A 1 359 ? 13.052 23.481 -25.157 1.00 87.62 359 SER A C 1
ATOM 2768 O O . SER A 1 359 ? 12.278 24.024 -25.946 1.00 87.62 359 SER A O 1
ATOM 2770 N N . LEU A 1 360 ? 12.633 22.719 -24.145 1.00 93.00 360 LEU A N 1
ATOM 2771 C CA . LEU A 1 360 ? 11.215 22.456 -23.895 1.00 93.00 360 LEU A CA 1
ATOM 2772 C C . LEU A 1 360 ? 10.554 23.689 -23.256 1.00 93.00 360 LEU A C 1
ATOM 2774 O O . LEU A 1 360 ? 10.832 24.039 -22.106 1.00 93.00 360 LEU A O 1
ATOM 2778 N N . SER A 1 361 ? 9.724 24.402 -24.016 1.00 94.56 361 SER A N 1
ATOM 2779 C CA . SER A 1 361 ? 9.040 25.622 -23.549 1.00 94.56 361 SER A CA 1
ATOM 2780 C C . SER A 1 361 ? 7.871 25.306 -22.599 1.00 94.56 361 SER A C 1
ATOM 2782 O O . SER A 1 361 ? 7.355 24.192 -22.648 1.00 94.56 361 SER A O 1
ATOM 2784 N N . PRO A 1 362 ? 7.431 26.259 -21.752 1.00 96.31 362 PRO A N 1
ATOM 2785 C CA . PRO A 1 362 ? 6.270 26.075 -20.875 1.00 96.31 362 PRO A CA 1
ATOM 2786 C C . PRO A 1 362 ? 5.024 25.625 -21.642 1.00 96.31 362 PRO A C 1
ATOM 2788 O O . PRO A 1 362 ? 4.710 26.196 -22.688 1.00 96.31 362 PRO A O 1
ATOM 2791 N N . GLY A 1 363 ? 4.328 24.615 -21.123 1.00 93.00 363 GLY A N 1
ATOM 2792 C CA . GLY A 1 363 ? 3.135 24.026 -21.734 1.00 93.00 363 GLY A CA 1
ATOM 2793 C C . GLY A 1 363 ? 3.384 23.214 -23.011 1.00 93.00 363 GLY A C 1
ATOM 2794 O O . GLY A 1 363 ? 2.419 22.758 -23.617 1.00 93.00 363 GLY A O 1
ATOM 2795 N N . LEU A 1 364 ? 4.641 23.031 -23.438 1.00 95.19 364 LEU A N 1
ATOM 2796 C CA . LEU A 1 364 ? 4.990 22.106 -24.518 1.00 95.19 364 LEU A CA 1
ATOM 2797 C C . LEU A 1 364 ? 5.423 20.747 -23.964 1.00 95.19 364 LEU A C 1
ATOM 2799 O O . LEU A 1 364 ? 5.877 20.627 -22.822 1.00 95.19 364 LEU A O 1
ATOM 2803 N N . SER A 1 365 ? 5.304 19.741 -24.826 1.00 94.38 365 SER A N 1
ATOM 2804 C CA . SER A 1 365 ? 5.612 18.343 -24.556 1.00 94.38 365 SER A CA 1
ATOM 2805 C C . SER A 1 365 ? 6.761 17.809 -25.416 1.00 94.38 365 SER A C 1
ATOM 2807 O O . SER A 1 365 ? 7.005 18.326 -26.502 1.00 94.38 365 SER A O 1
ATOM 2809 N N . GLN A 1 366 ? 7.413 16.743 -24.954 1.00 94.56 366 GLN A N 1
ATOM 2810 C CA . GLN A 1 366 ? 8.376 15.937 -25.708 1.00 94.56 366 GLN A CA 1
ATOM 2811 C C . GLN A 1 366 ? 8.071 14.455 -25.464 1.00 94.56 366 GLN A C 1
ATOM 2813 O O . GLN A 1 366 ? 8.096 14.018 -24.309 1.00 94.56 366 GLN A O 1
ATOM 2818 N N . ARG A 1 367 ? 7.823 13.657 -26.514 1.00 96.31 367 ARG A N 1
ATOM 2819 C CA . ARG A 1 367 ? 7.854 12.191 -26.357 1.00 96.31 367 ARG A CA 1
ATOM 2820 C C . ARG A 1 367 ? 9.300 11.717 -26.229 1.00 96.31 367 ARG A C 1
ATOM 2822 O O . ARG A 1 367 ? 10.154 12.139 -27.008 1.00 96.31 367 ARG A O 1
ATOM 2829 N N . LEU A 1 368 ? 9.537 10.835 -25.264 1.00 97.50 368 LEU A N 1
ATOM 2830 C CA . LEU A 1 368 ? 10.772 10.082 -25.068 1.00 97.50 368 LEU A CA 1
ATOM 2831 C C . LEU A 1 368 ? 10.476 8.595 -25.280 1.00 97.50 368 LEU A C 1
ATOM 2833 O O . LEU A 1 368 ? 9.394 8.128 -24.916 1.00 97.50 368 LEU A O 1
ATOM 2837 N N . THR A 1 369 ? 11.420 7.850 -25.854 1.00 98.19 369 THR A N 1
ATOM 2838 C CA . THR A 1 369 ? 11.336 6.387 -25.993 1.00 98.19 369 THR A CA 1
ATOM 2839 C C . THR A 1 369 ? 12.631 5.732 -25.530 1.00 98.19 369 THR A C 1
ATOM 2841 O O . THR A 1 369 ? 13.702 6.130 -25.969 1.00 98.19 369 THR A O 1
ATOM 2844 N N . PHE A 1 370 ? 12.518 4.731 -24.662 1.00 97.31 370 PHE A N 1
ATOM 2845 C CA . PHE A 1 370 ? 13.594 3.989 -24.012 1.00 97.31 370 PHE A CA 1
ATOM 2846 C C . PHE A 1 370 ? 13.575 2.542 -24.517 1.00 97.31 370 PHE A C 1
ATOM 2848 O O . PHE A 1 370 ? 12.524 1.900 -24.462 1.00 97.31 370 PHE A O 1
ATOM 2855 N N . THR A 1 371 ? 14.715 2.004 -24.946 1.00 96.69 371 THR A N 1
ATOM 2856 C CA . THR A 1 371 ? 14.884 0.574 -25.275 1.00 96.69 371 THR A CA 1
ATOM 2857 C C . THR A 1 371 ? 15.801 -0.062 -24.242 1.00 96.69 371 THR A C 1
ATOM 2859 O O . THR A 1 371 ? 16.872 0.481 -23.978 1.00 96.69 371 THR A O 1
ATOM 2862 N N . TYR A 1 372 ? 15.385 -1.166 -23.619 1.00 94.38 372 TYR A N 1
ATOM 2863 C CA . TYR A 1 372 ? 16.094 -1.727 -22.468 1.00 94.38 372 TYR A CA 1
ATOM 2864 C C . TYR A 1 372 ? 15.872 -3.230 -22.258 1.00 94.38 372 TYR A C 1
ATOM 2866 O O . TYR A 1 372 ? 14.901 -3.820 -22.742 1.00 94.38 372 TYR A O 1
ATOM 2874 N N . ARG A 1 373 ? 16.770 -3.844 -21.479 1.00 92.88 373 ARG A N 1
ATOM 2875 C CA . ARG A 1 373 ? 16.676 -5.230 -21.009 1.00 92.88 373 ARG A CA 1
ATOM 2876 C C . ARG A 1 373 ? 17.009 -5.309 -19.518 1.00 92.88 373 ARG A C 1
ATOM 2878 O O . ARG A 1 373 ? 18.097 -4.917 -19.117 1.00 92.88 373 ARG A O 1
ATOM 2885 N N . GLY A 1 374 ? 16.103 -5.862 -18.713 1.00 88.56 374 GLY A N 1
ATOM 2886 C CA . GLY A 1 374 ? 16.314 -6.098 -17.279 1.00 88.56 374 GLY A CA 1
ATOM 2887 C C . GLY A 1 374 ? 16.362 -7.574 -16.901 1.00 88.56 374 GLY A C 1
ATOM 2888 O O . GLY A 1 374 ? 15.716 -8.396 -17.555 1.00 88.56 374 GLY A O 1
ATOM 2889 N N . ILE A 1 375 ? 17.098 -7.902 -15.837 1.00 87.31 375 ILE A N 1
ATOM 2890 C CA . ILE A 1 375 ? 17.008 -9.191 -15.133 1.00 87.31 375 ILE A CA 1
ATOM 2891 C C . ILE A 1 375 ? 16.069 -9.038 -13.932 1.00 87.31 375 ILE A C 1
ATOM 2893 O O . ILE A 1 375 ? 16.179 -8.088 -13.166 1.00 87.31 375 ILE A O 1
ATOM 2897 N N . PHE A 1 376 ? 15.153 -9.990 -13.755 1.00 86.69 376 PHE A N 1
ATOM 2898 C CA . PHE A 1 376 ? 14.134 -9.970 -12.704 1.00 86.69 376 PHE A CA 1
ATOM 2899 C C . PHE A 1 376 ? 14.074 -11.317 -11.971 1.00 86.69 376 PHE A C 1
ATOM 2901 O O . PHE A 1 376 ? 13.076 -12.040 -11.981 1.00 86.69 376 PHE A O 1
ATOM 2908 N N . ALA A 1 377 ? 15.191 -11.666 -11.328 1.00 79.50 377 ALA A N 1
ATOM 2909 C CA . ALA A 1 377 ? 15.367 -12.912 -10.580 1.00 79.50 377 ALA A CA 1
ATOM 2910 C C . ALA A 1 377 ? 14.809 -12.872 -9.137 1.00 79.50 377 ALA A C 1
ATOM 2912 O O . ALA A 1 377 ? 15.023 -13.808 -8.359 1.00 79.50 377 ALA A O 1
ATOM 2913 N N . GLY A 1 378 ? 14.099 -11.801 -8.765 1.00 73.06 378 GLY A N 1
ATOM 2914 C CA . GLY A 1 378 ? 13.531 -11.599 -7.436 1.00 73.06 378 GLY A CA 1
ATOM 2915 C C . GLY A 1 378 ? 12.420 -12.587 -7.058 1.00 73.06 378 GLY A C 1
ATOM 2916 O O . GLY A 1 378 ? 12.064 -13.506 -7.801 1.00 73.06 378 GLY A O 1
ATOM 2917 N N . LYS A 1 379 ? 11.888 -12.400 -5.839 1.00 65.19 379 LYS A N 1
ATOM 2918 C CA . LYS A 1 379 ? 10.799 -13.216 -5.255 1.00 65.19 379 LYS A CA 1
ATOM 2919 C C . LYS A 1 379 ? 9.753 -12.405 -4.467 1.00 65.19 379 LYS A C 1
ATOM 2921 O O . LYS A 1 379 ? 8.967 -12.984 -3.718 1.00 65.19 379 LYS A O 1
ATOM 2926 N N . VAL A 1 380 ? 9.761 -11.071 -4.585 1.00 76.88 380 VAL A N 1
ATOM 2927 C CA . VAL A 1 380 ? 8.880 -10.169 -3.807 1.00 76.88 380 VAL A CA 1
ATOM 2928 C C . VAL A 1 380 ? 8.204 -9.126 -4.702 1.00 76.88 380 VAL A C 1
ATOM 2930 O O . VAL A 1 380 ? 7.009 -9.255 -4.953 1.00 76.88 380 VAL A O 1
ATOM 2933 N N . SER A 1 381 ? 8.934 -8.125 -5.204 1.00 83.00 381 SER A N 1
ATOM 2934 C CA . SER A 1 381 ? 8.404 -7.096 -6.123 1.00 83.00 381 SER A CA 1
ATOM 2935 C C . SER A 1 381 ? 8.482 -7.505 -7.596 1.00 83.00 381 SER A C 1
ATOM 2937 O O . SER A 1 381 ? 7.670 -7.077 -8.406 1.00 83.00 381 SER A O 1
ATOM 2939 N N . ASN A 1 382 ? 9.429 -8.372 -7.944 1.00 89.50 382 ASN A N 1
ATOM 2940 C CA . ASN A 1 382 ? 9.591 -8.933 -9.279 1.00 89.50 382 ASN A CA 1
ATOM 2941 C C . ASN A 1 382 ? 9.833 -10.442 -9.211 1.00 89.50 382 ASN A C 1
ATOM 2943 O O . ASN A 1 382 ? 10.345 -10.931 -8.201 1.00 89.50 382 ASN A O 1
ATOM 2947 N N . HIS A 1 383 ? 9.474 -11.136 -10.289 1.00 92.19 383 HIS A N 1
ATOM 2948 C CA . HIS A 1 383 ? 9.904 -12.483 -10.636 1.00 92.19 383 HIS A CA 1
ATOM 2949 C C . HIS A 1 383 ? 9.676 -12.735 -12.134 1.00 92.19 383 HIS A C 1
ATOM 2951 O O . HIS A 1 383 ? 8.589 -12.464 -12.643 1.00 92.19 383 HIS A O 1
ATOM 2957 N N . ILE A 1 384 ? 10.650 -13.316 -12.832 1.00 94.69 384 ILE A N 1
ATOM 2958 C CA . ILE A 1 384 ? 10.451 -13.927 -14.151 1.00 94.69 384 ILE A CA 1
ATOM 2959 C C . ILE A 1 384 ? 10.926 -15.383 -14.094 1.00 94.69 384 ILE A C 1
ATOM 2961 O O . ILE A 1 384 ? 12.082 -15.663 -13.757 1.00 94.69 384 ILE A O 1
ATOM 2965 N N . GLY A 1 385 ? 10.012 -16.301 -14.415 1.00 92.44 385 GLY A N 1
ATOM 2966 C CA . GLY A 1 385 ? 10.166 -17.749 -14.280 1.00 92.44 385 GLY A CA 1
ATOM 2967 C C . GLY A 1 385 ? 9.401 -18.532 -15.353 1.00 92.44 385 GLY A C 1
ATOM 2968 O O . GLY A 1 385 ? 8.710 -17.958 -16.191 1.00 92.44 385 GLY A O 1
ATOM 2969 N N . ALA A 1 386 ? 9.576 -19.858 -15.367 1.00 89.75 386 ALA A N 1
ATOM 2970 C CA . ALA A 1 386 ? 9.144 -20.738 -16.466 1.00 89.75 386 ALA A CA 1
ATOM 2971 C C . ALA A 1 386 ? 7.652 -21.129 -16.466 1.00 89.75 386 ALA A C 1
ATOM 2973 O O . ALA A 1 386 ? 7.151 -21.614 -17.482 1.00 89.75 386 ALA A O 1
ATOM 2974 N N . ASP A 1 387 ? 6.960 -20.940 -15.340 1.00 89.31 387 ASP A N 1
ATOM 2975 C CA . ASP A 1 387 ? 5.537 -21.268 -15.174 1.00 89.31 387 ASP A CA 1
ATOM 2976 C C . ASP A 1 387 ? 4.676 -20.063 -14.766 1.00 89.31 387 ASP A C 1
ATOM 2978 O O . ASP A 1 387 ? 3.452 -20.099 -14.930 1.00 89.31 387 ASP A O 1
ATOM 2982 N N . ASN A 1 388 ? 5.312 -19.002 -14.259 1.00 93.00 388 ASN A N 1
ATOM 2983 C CA . ASN A 1 388 ? 4.699 -17.720 -13.947 1.00 93.00 388 ASN A CA 1
ATOM 2984 C C . ASN A 1 388 ? 5.737 -16.580 -13.923 1.00 93.00 388 ASN A C 1
ATOM 2986 O O . ASN A 1 388 ? 6.949 -16.805 -13.910 1.00 93.00 388 ASN A O 1
ATOM 2990 N N . SER A 1 389 ? 5.257 -15.338 -13.949 1.00 95.44 389 SER A N 1
ATOM 2991 C CA . SER A 1 389 ? 6.044 -14.106 -13.822 1.00 95.44 389 SER A CA 1
ATOM 2992 C C . SER A 1 389 ? 5.198 -12.984 -13.205 1.00 95.44 389 SER A C 1
ATOM 2994 O O . SER A 1 389 ? 3.978 -12.953 -13.380 1.00 95.44 389 SER A O 1
ATOM 2996 N N . TRP A 1 390 ? 5.818 -12.020 -12.527 1.00 94.12 390 TRP A N 1
ATOM 2997 C CA . TRP A 1 390 ? 5.185 -10.768 -12.101 1.00 94.12 390 TRP A CA 1
ATOM 2998 C C . TRP A 1 390 ? 6.199 -9.625 -12.019 1.00 94.12 390 TRP A C 1
ATOM 3000 O O . TRP A 1 390 ? 7.327 -9.828 -11.578 1.00 94.12 390 TRP A O 1
ATOM 3010 N N . LEU A 1 391 ? 5.787 -8.413 -12.392 1.00 93.44 391 LEU A N 1
ATOM 3011 C CA . LEU A 1 391 ? 6.557 -7.181 -12.196 1.00 93.44 391 LEU A CA 1
ATOM 3012 C C . LEU A 1 391 ? 5.647 -6.145 -11.521 1.00 93.44 391 LEU A C 1
ATOM 3014 O O . LEU A 1 391 ? 4.615 -5.777 -12.083 1.00 93.44 391 LEU A O 1
ATOM 3018 N N . LEU A 1 392 ? 6.007 -5.709 -10.309 1.00 90.81 392 LEU A N 1
ATOM 3019 C CA . LEU A 1 392 ? 5.267 -4.742 -9.484 1.00 90.81 392 LEU A CA 1
ATOM 3020 C C . LEU A 1 392 ? 6.036 -3.420 -9.379 1.00 90.81 392 LEU A C 1
ATOM 3022 O O . LEU A 1 392 ? 7.246 -3.376 -9.594 1.00 90.81 392 LEU A O 1
ATOM 3026 N N . ARG A 1 393 ? 5.339 -2.322 -9.076 1.00 86.25 393 ARG A N 1
ATOM 3027 C CA . ARG A 1 393 ? 5.858 -0.947 -9.168 1.00 86.25 393 ARG A CA 1
ATOM 3028 C C . ARG A 1 393 ? 7.158 -0.728 -8.389 1.00 86.25 393 ARG A C 1
ATOM 3030 O O . ARG A 1 393 ? 8.014 0.008 -8.871 1.00 86.25 393 ARG A O 1
ATOM 3037 N N . GLU A 1 394 ? 7.371 -1.408 -7.262 1.00 82.19 394 GLU A N 1
ATOM 3038 C CA . GLU A 1 394 ? 8.608 -1.297 -6.476 1.00 82.19 394 GLU A CA 1
ATOM 3039 C C . GLU A 1 394 ? 9.847 -1.829 -7.207 1.00 82.19 394 GLU A C 1
ATOM 3041 O O . GLU A 1 394 ? 10.959 -1.512 -6.789 1.00 82.19 394 GLU A O 1
ATOM 3046 N N . SER A 1 395 ? 9.677 -2.620 -8.273 1.00 84.62 395 SER A N 1
ATOM 3047 C CA . SER A 1 395 ? 10.757 -3.074 -9.153 1.00 84.62 395 SER A CA 1
ATOM 3048 C C . SER A 1 395 ? 10.961 -2.182 -10.381 1.00 84.62 395 SER A C 1
ATOM 3050 O O . SER A 1 395 ? 11.587 -2.651 -11.324 1.00 84.62 395 SER A O 1
ATOM 3052 N N . CYS A 1 396 ? 10.374 -0.975 -10.425 1.00 87.38 396 CYS A N 1
ATOM 3053 C CA . CYS A 1 396 ? 10.558 0.060 -11.458 1.00 87.38 396 CYS A CA 1
ATOM 3054 C C . CYS A 1 396 ? 10.779 -0.498 -12.882 1.00 87.38 396 CYS A C 1
ATOM 3056 O O . CYS A 1 396 ? 11.737 -0.157 -13.572 1.00 87.38 396 CYS A O 1
ATOM 3058 N N . TRP A 1 397 ? 9.884 -1.398 -13.308 1.00 91.00 397 TRP A N 1
ATOM 3059 C CA . TRP A 1 397 ? 9.957 -2.148 -14.575 1.00 91.00 397 TRP A CA 1
ATOM 3060 C C . TRP A 1 397 ? 9.644 -1.302 -15.822 1.00 91.00 397 TRP A C 1
ATOM 3062 O O . TRP A 1 397 ? 9.709 -1.795 -16.951 1.00 91.00 397 TRP A O 1
ATOM 3072 N N . PHE A 1 398 ? 9.301 -0.035 -15.606 1.00 93.56 398 PHE A N 1
ATOM 3073 C CA . PHE A 1 398 ? 8.992 1.004 -16.577 1.00 93.56 398 PHE A CA 1
ATOM 3074 C C . PHE A 1 398 ? 9.664 2.306 -16.098 1.00 93.56 398 PHE A C 1
ATOM 3076 O O . PHE A 1 398 ? 9.687 2.526 -14.886 1.00 93.56 398 PHE A O 1
ATOM 3083 N N . PRO A 1 399 ? 10.193 3.165 -16.989 1.00 93.50 399 PRO A N 1
ATOM 3084 C CA . PRO A 1 399 ? 10.779 4.450 -16.601 1.00 93.50 399 PRO A CA 1
ATOM 3085 C C . PRO A 1 399 ? 9.700 5.427 -16.110 1.00 93.50 399 PRO A C 1
ATOM 3087 O O . PRO A 1 399 ? 8.966 6.010 -16.908 1.00 93.50 399 PRO A O 1
ATOM 3090 N N . TYR A 1 400 ? 9.612 5.629 -14.796 1.00 93.31 400 TYR A N 1
ATOM 3091 C CA . TYR A 1 400 ? 8.738 6.640 -14.188 1.00 93.31 400 TYR A CA 1
ATOM 3092 C C . TYR A 1 400 ? 9.500 7.958 -14.043 1.00 93.31 400 TYR A C 1
ATOM 3094 O O . TYR A 1 400 ? 10.605 7.948 -13.520 1.00 93.31 400 TYR A O 1
ATOM 3102 N N . LEU A 1 401 ? 8.933 9.092 -14.460 1.00 94.62 401 LEU A N 1
ATOM 3103 C CA . LEU A 1 401 ? 9.512 10.419 -14.212 1.00 94.62 401 LEU A CA 1
ATOM 3104 C C . LEU A 1 401 ? 9.594 10.667 -12.692 1.00 94.62 401 LEU A C 1
ATOM 3106 O O . LEU A 1 401 ? 8.568 10.575 -12.018 1.00 94.62 401 LEU A O 1
ATOM 3110 N N . GLY A 1 402 ? 10.784 10.956 -12.165 1.00 91.44 402 GLY A N 1
ATOM 3111 C CA . GLY A 1 402 ? 11.013 11.151 -10.728 1.00 91.44 402 GLY A CA 1
ATOM 3112 C C . GLY A 1 402 ? 12.498 11.152 -10.348 1.00 91.44 402 GLY A C 1
ATOM 3113 O O . GLY A 1 402 ? 13.357 10.809 -11.161 1.00 91.44 402 GLY A O 1
ATOM 3114 N N . GLU A 1 403 ? 12.806 11.556 -9.120 1.00 85.44 403 GLU A N 1
ATOM 3115 C CA . GLU A 1 403 ? 14.158 11.564 -8.540 1.00 85.44 403 GLU A CA 1
ATOM 3116 C C . GLU A 1 403 ? 14.273 10.502 -7.421 1.00 85.44 403 GLU A C 1
ATOM 3118 O O . GLU A 1 403 ? 13.273 9.901 -7.011 1.00 85.44 403 GLU A O 1
ATOM 3123 N N . ASP A 1 404 ? 15.487 10.196 -6.952 1.00 73.69 404 ASP A N 1
ATOM 3124 C CA . ASP A 1 404 ? 15.656 9.271 -5.820 1.00 73.69 404 ASP A CA 1
ATOM 3125 C C . ASP A 1 404 ? 15.057 9.876 -4.542 1.00 73.69 404 ASP A C 1
ATOM 3127 O O . ASP A 1 404 ? 15.223 11.062 -4.253 1.00 73.69 404 ASP A O 1
ATOM 3131 N N . GLY A 1 405 ? 14.344 9.048 -3.776 1.00 68.56 405 GLY A N 1
ATOM 3132 C CA . GLY A 1 405 ? 13.574 9.487 -2.610 1.00 68.56 405 GLY A CA 1
ATOM 3133 C C . GLY A 1 405 ? 12.145 9.959 -2.914 1.00 68.56 405 GLY A C 1
ATOM 3134 O O . GLY A 1 405 ? 11.395 10.165 -1.963 1.00 68.56 405 GLY A O 1
ATOM 3135 N N . ASP A 1 406 ? 11.731 10.072 -4.186 1.00 71.88 406 ASP A N 1
ATOM 3136 C CA . ASP A 1 406 ? 10.304 10.211 -4.522 1.00 71.88 406 ASP A CA 1
ATOM 3137 C C . ASP A 1 406 ? 9.532 8.957 -4.073 1.00 71.88 406 ASP A C 1
ATOM 3139 O O . ASP A 1 406 ? 9.882 7.824 -4.423 1.00 71.88 406 ASP A O 1
ATOM 3143 N N . ASP A 1 407 ? 8.457 9.174 -3.313 1.00 69.88 407 ASP A N 1
ATOM 3144 C CA . ASP A 1 407 ? 7.566 8.133 -2.808 1.00 69.88 407 ASP A CA 1
ATOM 3145 C C . ASP A 1 407 ? 6.590 7.623 -3.894 1.00 69.88 407 ASP A C 1
ATOM 3147 O O . ASP A 1 407 ? 6.500 8.172 -4.995 1.00 69.88 407 ASP A O 1
ATOM 3151 N N . LEU A 1 408 ? 5.811 6.575 -3.600 1.00 68.44 408 LEU A N 1
ATOM 3152 C CA . LEU A 1 408 ? 4.876 5.991 -4.575 1.00 68.44 408 LEU A CA 1
ATOM 3153 C C . LEU A 1 408 ? 3.780 6.969 -5.047 1.00 68.44 408 LEU A C 1
ATOM 3155 O O . LEU A 1 408 ? 3.374 6.897 -6.211 1.00 68.44 408 LEU A O 1
ATOM 3159 N N . GLU A 1 409 ? 3.325 7.886 -4.190 1.00 69.62 409 GLU A N 1
ATOM 3160 C CA . GLU A 1 409 ? 2.343 8.926 -4.511 1.00 69.62 409 GLU A CA 1
ATOM 3161 C C . GLU A 1 409 ? 3.016 10.181 -5.097 1.00 69.62 409 GLU A C 1
ATOM 3163 O O . GLU A 1 409 ? 2.444 10.847 -5.956 1.00 69.62 409 GLU A O 1
ATOM 3168 N N . GLY A 1 410 ? 4.263 10.497 -4.738 1.00 75.38 410 GLY A N 1
ATOM 3169 C CA . GLY A 1 410 ? 5.121 11.440 -5.471 1.00 75.38 410 GLY A CA 1
ATOM 3170 C C . GLY A 1 410 ? 5.291 11.039 -6.940 1.00 75.38 410 GLY A C 1
ATOM 3171 O O . GLY A 1 410 ? 4.984 11.824 -7.843 1.00 75.38 410 GLY A O 1
ATOM 3172 N N . LEU A 1 411 ? 5.655 9.777 -7.187 1.00 83.00 411 LEU A N 1
ATOM 3173 C CA . LEU A 1 411 ? 5.719 9.188 -8.526 1.00 83.00 411 LEU A CA 1
ATOM 3174 C C . LEU A 1 411 ? 4.350 9.185 -9.221 1.00 83.00 411 LEU A C 1
ATOM 3176 O O . LEU A 1 411 ? 4.284 9.485 -10.412 1.00 83.00 411 LEU A O 1
ATOM 3180 N N . ARG A 1 412 ? 3.248 8.892 -8.516 1.00 81.31 412 ARG A N 1
ATOM 3181 C CA . ARG A 1 412 ? 1.892 8.943 -9.098 1.00 81.31 412 ARG A CA 1
ATOM 3182 C C . ARG A 1 412 ? 1.502 10.359 -9.529 1.00 81.31 412 ARG A C 1
ATOM 3184 O O . ARG A 1 412 ? 1.062 10.550 -10.660 1.00 81.31 412 ARG A O 1
ATOM 3191 N N . ARG A 1 413 ? 1.731 11.362 -8.677 1.00 81.75 413 ARG A N 1
ATOM 3192 C CA . ARG A 1 413 ? 1.449 12.780 -8.969 1.00 81.75 413 ARG A CA 1
ATOM 3193 C C . ARG A 1 413 ? 2.249 13.298 -10.172 1.00 81.75 413 ARG A C 1
ATOM 3195 O O . ARG A 1 413 ? 1.717 14.106 -10.937 1.00 81.75 413 ARG A O 1
ATOM 3202 N N . GLN A 1 414 ? 3.479 12.807 -10.366 1.00 89.50 414 GLN A N 1
ATOM 3203 C CA . GLN A 1 414 ? 4.325 13.112 -11.529 1.00 89.50 414 GLN A CA 1
ATOM 3204 C C . GLN A 1 414 ? 3.971 12.310 -12.799 1.00 89.50 414 GLN A C 1
ATOM 3206 O O . GLN A 1 414 ? 4.189 12.820 -13.897 1.00 89.50 414 GLN A O 1
ATOM 3211 N N . ASN A 1 415 ? 3.423 11.091 -12.694 1.00 93.50 415 ASN A N 1
ATOM 3212 C CA . ASN A 1 415 ? 3.177 10.184 -13.827 1.00 93.50 415 ASN A CA 1
ATOM 3213 C C . ASN A 1 415 ? 1.679 9.870 -13.982 1.00 93.50 415 ASN A C 1
ATOM 3215 O O . ASN A 1 415 ? 1.183 8.878 -13.446 1.00 93.50 415 ASN A O 1
ATOM 3219 N N . ARG A 1 416 ? 0.964 10.702 -14.750 1.00 90.12 416 ARG A N 1
ATOM 3220 C CA . ARG A 1 416 ? -0.507 10.732 -14.804 1.00 90.12 416 ARG A CA 1
ATOM 3221 C C . ARG A 1 416 ? -1.065 10.669 -16.229 1.00 90.12 416 ARG A C 1
ATOM 3223 O O . ARG A 1 416 ? -0.559 11.317 -17.141 1.00 90.12 416 ARG A O 1
ATOM 3230 N N . GLY A 1 417 ? -2.152 9.922 -16.412 1.00 91.25 417 GLY A N 1
ATOM 3231 C CA . GLY A 1 417 ? -2.812 9.728 -17.708 1.00 91.25 417 GLY A CA 1
ATOM 3232 C C . GLY A 1 417 ? -2.530 8.366 -18.362 1.00 91.25 417 GLY A C 1
ATOM 3233 O O . GLY A 1 417 ? -1.782 7.553 -17.817 1.00 91.25 417 GLY A O 1
ATOM 3234 N N . PRO A 1 418 ? -3.152 8.097 -19.525 1.00 95.38 418 PRO A N 1
ATOM 3235 C CA . PRO A 1 418 ? -3.419 6.740 -19.994 1.00 95.38 418 PRO A CA 1
ATOM 3236 C C . PRO A 1 418 ? -2.159 5.942 -20.329 1.00 95.38 418 PRO A C 1
ATOM 3238 O O . PRO A 1 418 ? -1.202 6.470 -20.898 1.00 95.38 418 PRO A O 1
ATOM 3241 N N . PHE A 1 419 ? -2.210 4.643 -20.035 1.00 96.88 419 PHE A N 1
ATOM 3242 C CA . PHE A 1 419 ? -1.128 3.687 -20.254 1.00 96.88 419 PHE A CA 1
ATOM 3243 C C . PHE A 1 419 ? -1.587 2.548 -21.169 1.00 96.88 419 PHE A C 1
ATOM 3245 O O . PHE A 1 419 ? -2.598 1.898 -20.906 1.00 96.88 419 PHE A O 1
ATOM 3252 N N . THR A 1 420 ? -0.827 2.270 -22.231 1.00 98.19 420 THR A N 1
ATOM 3253 C CA . THR A 1 420 ? -1.020 1.090 -23.096 1.00 98.19 420 THR A CA 1
ATOM 3254 C C . THR A 1 420 ? 0.089 0.069 -22.845 1.00 98.19 420 THR A C 1
ATOM 3256 O O . THR A 1 420 ? 1.266 0.388 -22.994 1.00 98.19 420 THR A O 1
ATOM 3259 N N . LEU A 1 421 ? -0.279 -1.161 -22.488 1.00 98.00 421 LEU A N 1
ATOM 3260 C CA . LEU A 1 421 ? 0.630 -2.235 -22.085 1.00 98.00 421 LEU A CA 1
ATOM 3261 C C . LEU A 1 421 ? 0.522 -3.415 -23.065 1.00 98.00 421 LEU A C 1
ATOM 3263 O O . LEU A 1 421 ? -0.467 -4.140 -23.043 1.00 98.00 421 LEU A O 1
ATOM 3267 N N . GLU A 1 422 ? 1.529 -3.620 -23.913 1.00 98.44 422 GLU A N 1
ATOM 3268 C CA . GLU A 1 422 ? 1.604 -4.716 -24.890 1.00 98.44 422 GLU A CA 1
ATOM 3269 C C . GLU A 1 422 ? 2.712 -5.708 -24.488 1.00 98.44 422 GLU A C 1
ATOM 3271 O O . GLU A 1 422 ? 3.892 -5.441 -24.705 1.00 98.44 422 GLU A O 1
ATOM 3276 N N . ILE A 1 423 ? 2.349 -6.849 -23.890 1.00 98.44 423 ILE A N 1
ATOM 3277 C CA . ILE A 1 423 ? 3.302 -7.852 -23.374 1.00 98.44 423 ILE A CA 1
ATOM 3278 C C . ILE A 1 423 ? 3.198 -9.166 -24.146 1.00 98.44 423 ILE A C 1
ATOM 3280 O O . ILE A 1 423 ? 2.139 -9.791 -24.179 1.00 98.44 423 ILE A O 1
ATOM 3284 N N . ALA A 1 424 ? 4.314 -9.618 -24.718 1.00 98.31 424 ALA A N 1
ATOM 3285 C CA . ALA A 1 424 ? 4.494 -10.973 -25.225 1.00 98.31 424 ALA A CA 1
ATOM 3286 C C . ALA A 1 424 ? 4.938 -11.920 -24.095 1.00 98.31 424 ALA A C 1
ATOM 3288 O O . ALA A 1 424 ? 5.988 -11.719 -23.476 1.00 98.31 424 ALA A O 1
ATOM 3289 N N . ALA A 1 425 ? 4.132 -12.952 -23.849 1.00 98.00 425 ALA A N 1
ATOM 3290 C CA . ALA A 1 425 ? 4.356 -13.997 -22.851 1.00 98.00 425 ALA A CA 1
ATOM 3291 C C . ALA A 1 425 ? 4.409 -15.396 -23.504 1.00 98.00 425 ALA A C 1
ATOM 3293 O O . ALA A 1 425 ? 3.908 -15.554 -24.623 1.00 98.00 425 ALA A O 1
ATOM 3294 N N . PRO A 1 426 ? 4.990 -16.418 -22.846 1.00 96.62 426 PRO A N 1
ATOM 3295 C CA . PRO A 1 426 ? 5.039 -17.788 -23.363 1.00 96.62 426 PRO A CA 1
ATOM 3296 C C . PRO A 1 426 ? 3.672 -18.333 -23.799 1.00 96.62 426 PRO A C 1
ATOM 3298 O O . PRO A 1 426 ? 2.633 -18.037 -23.206 1.00 96.62 426 PRO A O 1
ATOM 3301 N N . LYS A 1 427 ? 3.652 -19.148 -24.860 1.00 94.56 427 LYS A N 1
ATOM 3302 C CA . LYS A 1 427 ? 2.400 -19.663 -25.428 1.00 94.56 427 LYS A CA 1
ATOM 3303 C C . LYS A 1 427 ? 1.594 -20.481 -24.412 1.00 94.56 427 LYS A C 1
ATOM 3305 O O . LYS A 1 427 ? 2.067 -21.489 -23.894 1.00 94.56 427 LYS A O 1
ATOM 3310 N N . GLY A 1 428 ? 0.346 -20.064 -24.199 1.00 93.06 428 GLY A N 1
ATOM 3311 C CA . GLY A 1 428 ? -0.569 -20.646 -23.213 1.00 93.06 428 GLY A CA 1
ATOM 3312 C C . GLY A 1 428 ? -0.669 -19.856 -21.905 1.00 93.06 428 GLY A C 1
ATOM 3313 O O . GLY A 1 428 ? -1.579 -20.121 -21.124 1.00 93.06 428 GLY A O 1
ATOM 3314 N N . GLU A 1 429 ? 0.198 -18.867 -21.675 1.00 96.44 429 GLU A N 1
ATOM 3315 C CA . GLU A 1 429 ? 0.035 -17.919 -20.572 1.00 96.44 429 GLU A CA 1
ATOM 3316 C C . GLU A 1 429 ? -0.906 -16.760 -20.927 1.00 96.44 429 GLU A C 1
ATOM 3318 O O . GLU A 1 429 ? -1.012 -16.330 -22.082 1.00 96.44 429 GLU A O 1
ATOM 3323 N N . ARG A 1 430 ? -1.564 -16.226 -19.895 1.00 97.19 430 ARG A N 1
ATOM 3324 C CA . ARG A 1 430 ? -2.344 -14.989 -19.928 1.00 97.19 430 ARG A CA 1
ATOM 3325 C C . ARG A 1 430 ? -1.636 -13.926 -19.101 1.00 97.19 430 ARG A C 1
ATOM 3327 O O . ARG A 1 430 ? -1.375 -14.156 -17.923 1.00 97.19 430 ARG A O 1
ATOM 3334 N N . VAL A 1 431 ? -1.386 -12.760 -19.692 1.00 97.50 431 VAL A N 1
ATOM 3335 C CA . VAL A 1 431 ? -0.915 -11.583 -18.946 1.00 97.50 431 VAL A CA 1
ATOM 3336 C C . VAL A 1 431 ? -2.121 -10.836 -18.392 1.00 97.50 431 VAL A C 1
ATOM 3338 O O . VAL A 1 431 ? -3.011 -10.475 -19.162 1.00 97.50 431 VAL A O 1
ATOM 3341 N N . ILE A 1 432 ? -2.125 -10.573 -17.087 1.00 96.31 432 ILE A N 1
ATOM 3342 C CA . ILE A 1 432 ? -3.153 -9.821 -16.363 1.00 96.31 432 ILE A CA 1
ATOM 3343 C C . ILE A 1 432 ? -2.544 -8.523 -15.813 1.00 96.31 432 ILE A C 1
ATOM 3345 O O . ILE A 1 432 ? -1.465 -8.546 -15.217 1.00 96.31 432 ILE A O 1
ATOM 3349 N N . SER A 1 433 ? -3.234 -7.395 -15.989 1.00 94.69 433 SER A N 1
ATOM 3350 C CA . SER A 1 433 ? -2.858 -6.078 -15.448 1.00 94.69 433 SER A CA 1
ATOM 3351 C C . SER A 1 433 ? -4.114 -5.242 -15.151 1.00 94.69 433 SER A C 1
ATOM 3353 O O . SER A 1 433 ? -5.230 -5.757 -15.223 1.00 94.69 433 SER A O 1
ATOM 3355 N N . ALA A 1 434 ? -3.944 -3.971 -14.781 1.00 90.25 434 ALA A N 1
ATOM 3356 C CA . ALA A 1 434 ? -5.048 -3.037 -14.575 1.00 90.25 434 ALA A CA 1
ATOM 3357 C C . ALA A 1 434 ? -5.705 -2.610 -15.902 1.00 90.25 434 ALA A C 1
ATOM 3359 O O . ALA A 1 434 ? -5.078 -2.635 -16.964 1.00 90.25 434 ALA A O 1
ATOM 3360 N N . GLY A 1 435 ? -6.947 -2.128 -15.816 1.00 89.75 435 GLY A N 1
ATOM 3361 C CA . GLY A 1 435 ? -7.683 -1.567 -16.950 1.00 89.75 435 GLY A CA 1
ATOM 3362 C C . GLY A 1 435 ? -8.365 -2.615 -17.835 1.00 89.75 435 GLY A C 1
ATOM 3363 O O . GLY A 1 435 ? -8.740 -3.697 -17.383 1.00 89.75 435 GLY A O 1
ATOM 3364 N N . GLU A 1 436 ? -8.564 -2.270 -19.106 1.00 91.12 436 GLU A N 1
ATOM 3365 C CA . GLU A 1 436 ? -9.270 -3.089 -20.094 1.00 91.12 436 GLU A CA 1
ATOM 3366 C C . GLU A 1 436 ? -8.292 -3.917 -20.942 1.00 91.12 436 GLU A C 1
ATOM 3368 O O . GLU A 1 436 ? -7.304 -3.393 -21.459 1.00 91.12 436 GLU A O 1
ATOM 3373 N N . LEU A 1 437 ? -8.593 -5.204 -21.150 1.00 94.12 437 LEU A N 1
ATOM 3374 C CA . LEU A 1 437 ? -7.923 -6.032 -22.154 1.00 94.12 437 LEU A CA 1
ATOM 3375 C C . LEU A 1 437 ? -8.492 -5.709 -23.546 1.00 94.12 437 LEU A C 1
ATOM 3377 O O . LEU A 1 437 ? -9.563 -6.186 -23.914 1.00 94.12 437 LEU A O 1
ATOM 3381 N N . ILE A 1 438 ? -7.746 -4.933 -24.330 1.00 96.19 438 ILE A N 1
ATOM 3382 C CA . ILE A 1 438 ? -8.144 -4.456 -25.662 1.00 96.19 438 ILE A CA 1
ATOM 3383 C C . ILE A 1 438 ? -8.026 -5.556 -26.725 1.00 96.19 438 ILE A C 1
ATOM 3385 O O . ILE A 1 438 ? -8.861 -5.650 -27.624 1.00 96.19 438 ILE A O 1
ATOM 3389 N N . ALA A 1 439 ? -6.963 -6.364 -26.671 1.00 96.69 439 ALA A N 1
ATOM 3390 C CA . ALA A 1 439 ? -6.717 -7.423 -27.648 1.00 96.69 439 ALA A CA 1
ATOM 3391 C C . ALA A 1 439 ? -5.701 -8.460 -27.154 1.00 96.69 439 ALA A C 1
ATOM 3393 O O . ALA A 1 439 ? -4.852 -8.177 -26.309 1.00 96.69 439 ALA A O 1
ATOM 3394 N N . SER A 1 440 ? -5.712 -9.634 -27.783 1.00 97.00 440 SER A N 1
ATOM 3395 C CA . SER A 1 440 ? -4.596 -10.579 -27.761 1.00 97.00 440 SER A CA 1
ATOM 3396 C C . SER A 1 440 ? -4.226 -11.026 -29.180 1.00 97.00 440 SER A C 1
ATOM 3398 O O . SER A 1 440 ? -5.024 -10.915 -30.116 1.00 97.00 440 SER A O 1
ATOM 3400 N N . ARG A 1 441 ? -2.982 -11.479 -29.369 1.00 97.25 441 ARG A N 1
ATOM 3401 C CA . ARG A 1 441 ? -2.452 -12.005 -30.636 1.00 97.25 441 ARG A CA 1
ATOM 3402 C C . ARG A 1 441 ? -1.642 -13.267 -30.357 1.00 97.25 441 ARG A C 1
ATOM 3404 O O . ARG A 1 441 ? -0.619 -13.205 -29.682 1.00 97.25 441 ARG A O 1
ATOM 3411 N N . GLU A 1 442 ? -2.094 -14.403 -30.871 1.00 96.25 442 GLU A N 1
ATOM 3412 C CA . GLU A 1 442 ? -1.380 -15.676 -30.746 1.00 96.25 442 GLU A CA 1
ATOM 3413 C C . GLU A 1 442 ? -0.312 -15.811 -31.846 1.00 96.25 442 GLU A C 1
ATOM 3415 O O . GLU A 1 442 ? -0.592 -15.563 -33.020 1.00 96.25 442 GLU A O 1
ATOM 3420 N N . GLY A 1 443 ? 0.903 -16.216 -31.470 1.00 93.94 443 GLY A N 1
ATOM 3421 C CA . GLY A 1 443 ? 1.978 -16.621 -32.378 1.00 93.94 443 GLY A CA 1
ATOM 3422 C C . GLY A 1 443 ? 2.402 -18.076 -32.148 1.00 93.94 443 GLY A C 1
ATOM 3423 O O . GLY A 1 443 ? 1.778 -18.814 -31.383 1.00 93.94 443 GLY A O 1
ATOM 3424 N N . ASP A 1 444 ? 3.483 -18.511 -32.797 1.00 92.19 444 ASP A N 1
ATOM 3425 C CA . ASP A 1 444 ? 3.935 -19.910 -32.725 1.00 92.19 444 ASP A CA 1
ATOM 3426 C C . ASP A 1 444 ? 4.511 -20.296 -31.350 1.00 92.19 444 ASP A C 1
ATOM 3428 O O . ASP A 1 444 ? 4.264 -21.403 -30.874 1.00 92.19 444 ASP A O 1
ATOM 3432 N N . GLN A 1 445 ? 5.250 -19.386 -30.701 1.00 93.38 445 GLN A N 1
ATOM 3433 C CA . GLN A 1 445 ? 5.943 -19.621 -29.419 1.00 93.38 445 GLN A CA 1
ATOM 3434 C C . GLN A 1 445 ? 5.443 -18.750 -28.256 1.00 93.38 445 GLN A C 1
ATOM 3436 O O . GLN A 1 445 ? 5.725 -19.048 -27.096 1.00 93.38 445 GLN A O 1
ATOM 3441 N N . GLU A 1 446 ? 4.685 -17.696 -28.549 1.00 96.25 446 GLU A N 1
ATOM 3442 C CA . GLU A 1 446 ? 4.273 -16.676 -27.583 1.00 96.25 446 GLU A CA 1
ATOM 3443 C C . GLU A 1 446 ? 2.868 -16.147 -27.886 1.00 96.25 446 GLU A C 1
ATOM 3445 O O . GLU A 1 446 ? 2.289 -16.410 -28.943 1.00 96.25 446 GLU A O 1
ATOM 3450 N N . THR A 1 447 ? 2.281 -15.428 -26.936 1.00 98.12 447 THR A N 1
ATOM 3451 C CA . THR A 1 447 ? 1.006 -14.724 -27.090 1.00 98.12 447 THR A CA 1
ATOM 3452 C C . THR A 1 447 ? 1.167 -13.305 -26.566 1.00 98.12 447 THR A C 1
ATOM 3454 O O . THR A 1 447 ? 1.602 -13.095 -25.434 1.00 98.12 447 THR A O 1
ATOM 3457 N N . THR A 1 448 ? 0.849 -12.324 -27.407 1.00 98.31 448 THR A N 1
ATOM 3458 C CA . THR A 1 448 ? 0.882 -10.906 -27.048 1.00 98.31 448 THR A CA 1
ATOM 3459 C C . THR A 1 448 ? -0.466 -10.488 -26.476 1.00 98.31 448 THR A C 1
ATOM 3461 O O . THR A 1 448 ? -1.494 -10.706 -27.115 1.00 98.31 448 THR A O 1
ATOM 3464 N N . TRP A 1 449 ? -0.467 -9.850 -25.311 1.00 98.31 449 TRP A N 1
ATOM 3465 C CA . TRP A 1 449 ? -1.647 -9.322 -24.625 1.00 98.31 449 TRP A CA 1
ATOM 3466 C C . TRP A 1 449 ? -1.561 -7.797 -24.564 1.00 98.31 449 TRP A C 1
ATOM 3468 O O . TRP A 1 449 ? -0.494 -7.261 -24.269 1.00 98.31 449 TRP A O 1
ATOM 3478 N N . ILE A 1 450 ? -2.660 -7.101 -24.865 1.00 98.25 450 ILE A N 1
ATOM 3479 C CA . ILE A 1 450 ? -2.703 -5.639 -25.000 1.00 98.25 450 ILE A CA 1
ATOM 3480 C C . ILE A 1 450 ? -3.751 -5.072 -24.050 1.00 98.25 450 ILE A C 1
ATOM 3482 O O . ILE A 1 450 ? -4.948 -5.182 -24.312 1.00 98.25 450 ILE A O 1
ATOM 3486 N N . TRP A 1 451 ? -3.289 -4.444 -22.975 1.00 97.25 451 TRP A N 1
ATOM 3487 C CA . TRP A 1 451 ? -4.113 -3.788 -21.964 1.00 97.25 451 TRP A CA 1
ATOM 3488 C C . TRP A 1 451 ? -4.073 -2.262 -22.109 1.00 97.25 451 TRP A C 1
ATOM 3490 O O . TRP A 1 451 ? -3.094 -1.698 -22.611 1.00 97.25 451 TRP A O 1
ATOM 3500 N N . ARG A 1 452 ? -5.124 -1.585 -21.642 1.00 96.00 452 ARG A N 1
ATOM 3501 C CA . ARG A 1 452 ? -5.210 -0.124 -21.549 1.00 96.00 452 ARG A CA 1
ATOM 3502 C C . ARG A 1 452 ? -5.758 0.288 -20.185 1.00 96.00 452 ARG A C 1
ATOM 3504 O O . ARG A 1 452 ? -6.876 -0.079 -19.838 1.00 96.00 452 ARG A O 1
ATOM 3511 N N . ALA A 1 453 ? -4.996 1.095 -19.456 1.00 92.62 453 ALA A N 1
ATOM 3512 C CA . ALA A 1 453 ? -5.386 1.691 -18.180 1.00 92.62 453 ALA A CA 1
ATOM 3513 C C . ALA A 1 453 ? -5.431 3.228 -18.280 1.00 92.62 453 ALA A C 1
ATOM 3515 O O . ALA A 1 453 ? -4.851 3.819 -19.195 1.00 92.62 453 ALA A O 1
ATOM 3516 N N . GLU A 1 454 ? -6.124 3.879 -17.344 1.00 89.44 454 GLU A N 1
ATOM 3517 C CA . GLU A 1 454 ? -6.235 5.349 -17.284 1.00 89.44 454 GLU A CA 1
ATOM 3518 C C . GLU A 1 454 ? -5.022 6.027 -16.625 1.00 89.44 454 GLU A C 1
ATOM 3520 O O . GLU A 1 454 ? -4.769 7.207 -16.859 1.00 89.44 454 GLU A O 1
ATOM 3525 N N . GLU A 1 455 ? -4.236 5.259 -15.869 1.00 88.88 455 GLU A N 1
ATOM 3526 C CA . GLU A 1 455 ? -2.957 5.635 -15.260 1.00 88.88 455 GLU A CA 1
ATOM 3527 C C . GLU A 1 455 ? -1.943 4.476 -15.403 1.00 88.88 455 GLU A C 1
ATOM 3529 O O . GLU A 1 455 ? -2.350 3.353 -15.726 1.00 88.88 455 GLU A O 1
ATOM 3534 N N . PRO A 1 456 ? -0.631 4.688 -15.174 1.00 91.75 456 PRO A N 1
ATOM 3535 C CA . PRO A 1 456 ? 0.347 3.601 -15.173 1.00 91.75 456 PRO A CA 1
ATOM 3536 C C . PRO A 1 456 ? -0.015 2.511 -14.149 1.00 91.75 456 PRO A C 1
ATOM 3538 O O . PRO A 1 456 ? -0.144 2.821 -12.961 1.00 91.75 456 PRO A O 1
ATOM 3541 N N . PRO A 1 457 ? -0.158 1.234 -14.549 1.00 90.31 457 PRO A N 1
ATOM 3542 C CA . PRO A 1 457 ? -0.602 0.187 -13.634 1.00 90.31 457 PRO A CA 1
ATOM 3543 C C . PRO A 1 457 ? 0.426 -0.054 -12.519 1.00 90.31 457 PRO A C 1
ATOM 3545 O O . PRO A 1 457 ? 1.624 0.178 -12.682 1.00 90.31 457 PRO A O 1
ATOM 3548 N N . PHE A 1 458 ? -0.028 -0.584 -11.381 1.00 86.19 458 PHE A N 1
ATOM 3549 C CA . PHE A 1 458 ? 0.876 -1.030 -10.312 1.00 86.19 458 PHE A CA 1
ATOM 3550 C C . PHE A 1 458 ? 1.751 -2.220 -10.726 1.00 86.19 458 PHE A C 1
ATOM 3552 O O . PHE A 1 458 ? 2.790 -2.455 -10.119 1.00 86.19 458 PHE A O 1
ATOM 3559 N N . GLY A 1 459 ? 1.368 -2.963 -11.761 1.00 91.00 459 GLY A N 1
ATOM 3560 C CA . GLY A 1 459 ? 2.147 -4.084 -12.259 1.00 91.00 459 GLY A CA 1
ATOM 3561 C C . GLY A 1 459 ? 1.390 -4.935 -13.263 1.00 91.00 459 GLY A C 1
ATOM 3562 O O . GLY A 1 459 ? 0.279 -4.606 -13.692 1.00 91.00 459 GLY A O 1
ATOM 3563 N N . PHE A 1 460 ? 1.990 -6.065 -13.609 1.00 94.94 460 PHE A N 1
ATOM 3564 C CA . PHE A 1 460 ? 1.319 -7.151 -14.310 1.00 94.94 460 PHE A CA 1
ATOM 3565 C C . PHE A 1 460 ? 1.852 -8.503 -13.836 1.00 94.94 460 PHE A C 1
ATOM 3567 O O . PHE A 1 460 ? 2.944 -8.601 -13.271 1.00 94.94 460 PHE A O 1
ATOM 3574 N N . THR A 1 461 ? 1.084 -9.556 -14.091 1.00 95.81 461 THR A N 1
ATOM 3575 C CA . THR A 1 461 ? 1.497 -10.944 -13.866 1.00 95.81 461 THR A CA 1
ATOM 3576 C C . THR A 1 461 ? 1.125 -11.812 -15.064 1.00 95.81 461 THR A C 1
ATOM 3578 O O . THR A 1 461 ? 0.206 -11.479 -15.808 1.00 95.81 461 THR A O 1
ATOM 3581 N N . SER A 1 462 ? 1.877 -12.884 -15.297 1.00 96.69 462 SER A N 1
ATOM 3582 C CA . SER A 1 462 ? 1.683 -13.835 -16.388 1.00 96.69 462 SER A CA 1
ATOM 3583 C C . SER A 1 462 ? 1.755 -15.249 -15.836 1.00 96.69 462 SER A C 1
ATOM 3585 O O . SER A 1 462 ? 2.687 -15.559 -15.098 1.00 96.69 462 SER A O 1
ATOM 3587 N N . ALA A 1 463 ? 0.774 -16.083 -16.170 1.00 96.94 463 ALA A N 1
ATOM 3588 C CA . ALA A 1 463 ? 0.764 -17.514 -15.877 1.00 96.94 463 ALA A CA 1
ATOM 3589 C C . ALA A 1 463 ? -0.288 -18.227 -16.743 1.00 96.94 463 ALA A C 1
ATOM 3591 O O . ALA A 1 463 ? -1.044 -17.594 -17.488 1.00 96.94 463 ALA A O 1
ATOM 3592 N N . LYS A 1 464 ? -0.389 -19.554 -16.629 1.00 96.31 464 LYS A N 1
ATOM 3593 C CA . LYS A 1 464 ? -1.374 -20.401 -17.337 1.00 96.31 464 LYS A CA 1
ATOM 3594 C C . LYS A 1 464 ? -2.776 -20.309 -16.698 1.00 96.31 464 LYS A C 1
ATOM 3596 O O . LYS A 1 464 ? -3.351 -21.318 -16.302 1.00 96.31 464 LYS A O 1
ATOM 3601 N N . TYR A 1 465 ? -3.301 -19.090 -16.562 1.00 96.94 465 TYR A N 1
ATOM 3602 C CA . TYR A 1 465 ? -4.539 -18.800 -15.835 1.00 96.94 465 TYR A CA 1
ATOM 3603 C C . TYR A 1 465 ? -5.811 -19.321 -16.523 1.00 96.94 465 TYR A C 1
ATOM 3605 O O . TYR A 1 465 ? -6.031 -19.098 -17.720 1.00 96.94 465 TYR A O 1
ATOM 3613 N N . GLU A 1 466 ? -6.715 -19.887 -15.723 1.00 95.56 466 GLU A N 1
ATOM 3614 C CA . GLU A 1 466 ? -8.150 -19.894 -16.014 1.00 95.56 466 GLU A CA 1
ATOM 3615 C C . GLU A 1 466 ? -8.831 -18.627 -15.468 1.00 95.56 466 GLU A C 1
ATOM 3617 O O . GLU A 1 466 ? -8.304 -17.933 -14.599 1.00 95.56 466 GLU A O 1
ATOM 3622 N N . GLU A 1 467 ? -10.021 -18.332 -15.994 1.00 96.00 467 GLU A N 1
ATOM 3623 C CA . GLU A 1 467 ? -10.885 -17.235 -15.554 1.00 96.00 467 GLU A CA 1
ATOM 3624 C C . GLU A 1 467 ? -12.127 -17.809 -14.862 1.00 96.00 467 GLU A C 1
ATOM 3626 O O . GLU A 1 467 ? -12.849 -18.632 -15.436 1.00 96.00 467 GLU A O 1
ATOM 3631 N N . VAL A 1 468 ? -12.399 -17.350 -13.642 1.00 97.31 468 VAL A N 1
ATOM 3632 C CA . VAL A 1 468 ? -13.692 -17.515 -12.969 1.00 97.31 468 VAL A CA 1
ATOM 3633 C C . VAL A 1 468 ? -14.335 -16.136 -12.885 1.00 97.31 468 VAL A C 1
ATOM 3635 O O . VAL A 1 468 ? -13.720 -15.200 -12.379 1.00 97.31 468 VAL A O 1
ATOM 3638 N N . VAL A 1 469 ? -15.548 -15.989 -13.417 1.00 96.00 469 VAL A N 1
ATOM 3639 C CA . VAL A 1 469 ? -16.225 -14.692 -13.532 1.00 96.00 469 VAL A CA 1
ATOM 3640 C C . VAL A 1 469 ? -17.712 -14.798 -13.204 1.00 96.00 469 VAL A C 1
ATOM 3642 O O . VAL A 1 469 ? -18.398 -15.703 -13.680 1.00 96.00 469 VAL A O 1
ATOM 3645 N N . GLU A 1 470 ? -18.210 -13.836 -12.430 1.00 95.94 470 GLU A N 1
ATOM 3646 C CA . GLU A 1 470 ? -19.636 -13.572 -12.217 1.00 95.94 470 GLU A CA 1
ATOM 3647 C C . GLU A 1 470 ? -19.935 -12.107 -12.565 1.00 95.94 470 GLU A C 1
ATOM 3649 O O . GLU A 1 470 ? -19.087 -11.230 -12.389 1.00 95.94 470 GLU A O 1
ATOM 3654 N N . LYS A 1 471 ? -21.140 -11.824 -13.074 1.00 93.94 471 LYS A N 1
ATOM 3655 C CA . LYS A 1 471 ? -21.614 -10.453 -13.288 1.00 93.94 471 LYS A CA 1
ATOM 3656 C C . LYS A 1 471 ? -22.817 -10.177 -12.393 1.00 93.94 471 LYS A C 1
ATOM 3658 O O . LYS A 1 471 ? -23.861 -10.807 -12.546 1.00 93.94 471 LYS A O 1
ATOM 3663 N N . VAL A 1 472 ? -22.658 -9.217 -11.489 1.00 87.56 472 VAL A N 1
ATOM 3664 C CA . VAL A 1 472 ? -23.605 -8.866 -10.428 1.00 87.56 472 VAL A CA 1
ATOM 3665 C C . VAL A 1 472 ? -23.930 -7.379 -10.515 1.00 87.56 472 VAL A C 1
ATOM 3667 O O . VAL A 1 472 ? -23.029 -6.551 -10.545 1.00 87.56 472 VAL A O 1
ATOM 3670 N N . ASP A 1 473 ? -25.221 -7.055 -10.629 1.00 81.12 473 ASP A N 1
ATOM 3671 C CA . ASP A 1 473 ? -25.798 -5.698 -10.559 1.00 81.12 473 ASP A CA 1
ATOM 3672 C C . ASP A 1 473 ? -25.183 -4.621 -11.505 1.00 81.12 473 ASP A C 1
ATOM 3674 O O . ASP A 1 473 ? -25.562 -3.455 -11.481 1.00 81.12 473 ASP A O 1
ATOM 3678 N N . GLY A 1 474 ? -24.319 -5.039 -12.440 1.00 85.69 474 GLY A N 1
ATOM 3679 C CA . GLY A 1 474 ? -23.605 -4.209 -13.422 1.00 85.69 474 GLY A CA 1
ATOM 3680 C C . GLY A 1 474 ? -22.101 -4.510 -13.462 1.00 85.69 474 GLY A C 1
ATOM 3681 O O . GLY A 1 474 ? -21.498 -4.519 -14.539 1.00 85.69 474 GLY A O 1
ATOM 3682 N N . VAL A 1 475 ? -21.541 -4.868 -12.308 1.00 93.19 475 VAL A N 1
ATOM 3683 C CA . VAL A 1 475 ? -20.121 -5.122 -12.041 1.00 93.19 475 VAL A CA 1
ATOM 3684 C C . VAL A 1 475 ? -19.713 -6.526 -12.474 1.00 93.19 475 VAL A C 1
ATOM 3686 O O . VAL A 1 475 ? -20.438 -7.496 -12.250 1.00 93.19 475 VAL A O 1
ATOM 3689 N N . SER A 1 476 ? -18.528 -6.657 -13.067 1.00 94.81 476 SER A N 1
ATOM 3690 C CA . SER A 1 476 ? -17.939 -7.957 -13.415 1.00 94.81 476 SER A CA 1
ATOM 3691 C C . SER A 1 476 ? -16.878 -8.346 -12.378 1.00 94.81 476 SER A C 1
ATOM 3693 O O . SER A 1 476 ? -15.819 -7.726 -12.320 1.00 94.81 476 SER A O 1
ATOM 3695 N N . VAL A 1 477 ? -17.136 -9.368 -11.564 1.00 96.19 477 VAL A N 1
ATOM 3696 C CA . VAL A 1 477 ? -16.171 -9.906 -10.594 1.00 96.19 477 VAL A CA 1
ATOM 3697 C C . VAL A 1 477 ? -15.356 -10.995 -11.285 1.00 96.19 477 VAL A C 1
ATOM 3699 O O . VAL A 1 477 ? -15.921 -12.012 -11.682 1.00 96.19 477 VAL A O 1
ATOM 3702 N N . LYS A 1 478 ? -14.046 -10.787 -11.448 1.00 96.06 478 LYS A N 1
ATOM 3703 C CA . LYS A 1 478 ? -13.133 -11.696 -12.167 1.00 96.06 478 LYS A CA 1
ATOM 3704 C C . LYS A 1 478 ? -12.038 -12.226 -11.245 1.00 96.06 478 LYS A C 1
ATOM 3706 O O . LYS A 1 478 ? -11.421 -11.461 -10.508 1.00 96.06 478 LYS A O 1
ATOM 3711 N N . VAL A 1 479 ? -11.745 -13.517 -11.328 1.00 97.12 479 VAL A N 1
ATOM 3712 C CA . VAL A 1 479 ? -10.643 -14.160 -10.605 1.00 97.12 479 VAL A CA 1
ATOM 3713 C C . VAL A 1 479 ? -9.809 -14.978 -11.588 1.00 97.12 479 VAL A C 1
ATOM 3715 O O . VAL A 1 479 ? -10.301 -15.937 -12.185 1.00 97.12 479 VAL A O 1
ATOM 3718 N N . TRP A 1 480 ? -8.545 -14.590 -11.747 1.00 96.75 480 TRP A N 1
ATOM 3719 C CA . TRP A 1 480 ? -7.549 -15.300 -12.551 1.00 96.75 480 TRP A CA 1
ATOM 3720 C C . TRP A 1 480 ? -6.754 -16.234 -11.637 1.00 96.75 480 TRP A C 1
ATOM 3722 O O . TRP A 1 480 ? -6.166 -15.780 -10.656 1.00 96.75 480 TRP A O 1
ATOM 3732 N N . THR A 1 481 ? -6.769 -17.535 -11.918 1.00 96.88 481 THR A N 1
ATOM 3733 C CA . THR A 1 481 ? -6.283 -18.579 -10.995 1.00 96.88 481 THR A CA 1
ATOM 3734 C C . THR A 1 481 ? -5.637 -19.739 -11.751 1.00 96.88 481 THR A C 1
ATOM 3736 O O . THR A 1 481 ? -5.882 -19.906 -12.951 1.00 96.88 481 THR A O 1
ATOM 3739 N N . TYR A 1 482 ? -4.807 -20.541 -11.085 1.00 96.31 482 TYR A N 1
ATOM 3740 C CA . TYR A 1 482 ? -4.322 -21.791 -11.673 1.00 96.31 482 TYR A CA 1
ATOM 3741 C C . TYR A 1 482 ? -5.481 -22.800 -11.846 1.00 96.31 482 TYR A C 1
ATOM 3743 O O . TYR A 1 482 ? -6.409 -22.806 -11.030 1.00 96.31 482 TYR A O 1
ATOM 3751 N N . PRO A 1 483 ? -5.474 -23.662 -12.884 1.00 95.00 483 PRO A N 1
ATOM 3752 C CA . PRO A 1 483 ? -6.590 -24.572 -13.174 1.00 95.00 483 PRO A CA 1
ATOM 3753 C C . PRO A 1 483 ? -6.996 -25.471 -11.991 1.00 95.00 483 PRO A C 1
ATOM 3755 O O . PRO A 1 483 ? -8.181 -25.730 -11.776 1.00 95.00 483 PRO A O 1
ATOM 3758 N N . GLU A 1 484 ? -6.027 -25.919 -11.190 1.00 95.00 484 GLU A N 1
ATOM 3759 C CA . GLU A 1 484 ? -6.235 -26.715 -9.975 1.00 95.00 484 GLU A CA 1
ATOM 3760 C C . GLU A 1 484 ? -6.954 -25.967 -8.836 1.00 95.00 484 GLU A C 1
ATOM 3762 O O . GLU A 1 484 ? -7.543 -26.601 -7.961 1.00 95.00 484 GLU A O 1
ATOM 3767 N N . HIS A 1 485 ? -6.947 -24.633 -8.847 1.00 95.75 485 HIS A N 1
ATOM 3768 C CA . HIS A 1 485 ? -7.435 -23.768 -7.765 1.00 95.75 485 HIS A CA 1
ATOM 3769 C C . HIS A 1 485 ? -8.789 -23.104 -8.062 1.00 95.75 485 HIS A C 1
ATOM 3771 O O . HIS A 1 485 ? -9.311 -22.324 -7.260 1.00 95.75 485 HIS A O 1
ATOM 3777 N N . ARG A 1 486 ? -9.419 -23.492 -9.178 1.00 95.62 486 ARG A N 1
ATOM 3778 C CA . ARG A 1 486 ? -10.724 -23.011 -9.658 1.00 95.62 486 ARG A CA 1
ATOM 3779 C C . ARG A 1 486 ? -11.841 -22.993 -8.604 1.00 95.62 486 ARG A C 1
ATOM 3781 O O . ARG A 1 486 ? -12.729 -22.148 -8.682 1.00 95.62 486 ARG A O 1
ATOM 3788 N N . GLU A 1 487 ? -11.814 -23.897 -7.626 1.00 94.50 487 GLU A N 1
ATOM 3789 C CA . GLU A 1 487 ? -12.806 -23.933 -6.540 1.00 94.50 487 GLU A CA 1
ATOM 3790 C C . GLU A 1 487 ? -12.568 -22.843 -5.479 1.00 94.50 487 GLU A C 1
ATOM 3792 O O . GLU A 1 487 ? -13.516 -22.193 -5.042 1.00 94.50 487 GLU A O 1
ATOM 3797 N N . GLY A 1 488 ? -11.310 -22.563 -5.125 1.00 94.69 488 GLY A N 1
ATOM 3798 C CA . GLY A 1 488 ? -10.959 -21.413 -4.284 1.00 94.69 488 GLY A CA 1
ATOM 3799 C C . GLY A 1 488 ? -11.315 -20.090 -4.963 1.00 94.69 488 GLY A C 1
ATOM 3800 O O . GLY A 1 488 ? -11.883 -19.195 -4.340 1.00 94.69 488 GLY A O 1
ATOM 3801 N N . ALA A 1 489 ? -11.097 -20.006 -6.278 1.00 96.44 489 ALA A N 1
ATOM 3802 C CA . ALA A 1 489 ? -11.513 -18.861 -7.080 1.00 96.44 489 ALA A CA 1
ATOM 3803 C C . ALA A 1 489 ? -13.041 -18.638 -7.087 1.00 96.44 489 ALA A C 1
ATOM 3805 O O . ALA A 1 489 ? -13.473 -17.489 -7.042 1.00 96.44 489 ALA A O 1
ATOM 3806 N N . ARG A 1 490 ? -13.871 -19.696 -7.061 1.00 95.31 490 ARG A N 1
ATOM 3807 C CA . ARG A 1 490 ? -15.332 -19.558 -6.869 1.00 95.31 490 ARG A CA 1
ATOM 3808 C C . ARG A 1 490 ? -15.675 -18.949 -5.512 1.00 95.31 490 ARG A C 1
ATOM 3810 O O . ARG A 1 490 ? -16.415 -17.973 -5.469 1.00 95.31 490 ARG A O 1
ATOM 3817 N N . LYS A 1 491 ? -15.084 -19.452 -4.422 1.00 93.81 491 LYS A N 1
ATOM 3818 C CA . LYS A 1 491 ? -15.291 -18.890 -3.073 1.00 93.81 491 LYS A CA 1
ATOM 3819 C C . LYS A 1 491 ? -14.877 -17.421 -2.980 1.00 93.81 491 LYS A C 1
ATOM 3821 O O . LYS A 1 491 ? -15.552 -16.633 -2.322 1.00 93.81 491 LYS A O 1
ATOM 3826 N N . LEU A 1 492 ? -13.793 -17.040 -3.658 1.00 95.44 492 LEU A N 1
ATOM 3827 C CA . LEU A 1 492 ? -13.364 -15.645 -3.764 1.00 95.44 492 LEU A CA 1
ATOM 3828 C C . LEU A 1 492 ? -14.397 -14.782 -4.505 1.00 95.44 492 LEU A C 1
ATOM 3830 O O . LEU A 1 492 ? -14.721 -13.704 -4.012 1.00 95.44 492 LEU A O 1
ATOM 3834 N N . VAL A 1 493 ? -14.967 -15.258 -5.622 1.00 95.69 493 VAL A N 1
ATOM 3835 C CA . VAL A 1 493 ? -16.092 -14.578 -6.296 1.00 95.69 493 VAL A CA 1
ATOM 3836 C C . VAL A 1 493 ? -17.282 -14.430 -5.344 1.00 95.69 493 VAL A C 1
ATOM 3838 O O . VAL A 1 493 ? -17.753 -13.314 -5.145 1.00 95.69 493 VAL A O 1
ATOM 3841 N N . GLU A 1 494 ? -17.724 -15.508 -4.693 1.00 92.31 494 GLU A N 1
ATOM 3842 C CA . GLU A 1 494 ? -18.858 -15.488 -3.756 1.00 92.31 494 GLU A CA 1
ATOM 3843 C C . GLU A 1 494 ? -18.645 -14.503 -2.591 1.00 92.31 494 GLU A C 1
ATOM 3845 O O . GLU A 1 494 ? -19.567 -13.770 -2.226 1.00 92.31 494 GLU A O 1
ATOM 3850 N N . MET A 1 495 ? -17.432 -14.429 -2.028 1.00 92.12 495 MET A N 1
ATOM 3851 C CA . MET A 1 495 ? -17.093 -13.446 -0.992 1.00 92.12 495 MET A CA 1
ATOM 3852 C C . MET A 1 495 ? -17.092 -12.008 -1.518 1.00 92.12 495 MET A C 1
ATOM 3854 O O . MET A 1 495 ? -17.653 -11.133 -0.857 1.00 92.12 495 MET A O 1
ATOM 3858 N N . VAL A 1 496 ? -16.516 -11.747 -2.699 1.00 94.88 496 VAL A N 1
ATOM 3859 C CA . VAL A 1 496 ? -16.561 -10.408 -3.312 1.00 94.88 496 VAL A CA 1
ATOM 3860 C C . VAL A 1 496 ? -18.008 -9.997 -3.582 1.00 94.88 496 VAL A C 1
ATOM 3862 O O . VAL A 1 496 ? -18.382 -8.888 -3.225 1.00 94.88 496 VAL A O 1
ATOM 3865 N N . VAL A 1 497 ? -18.847 -10.881 -4.131 1.00 92.50 497 VAL A N 1
ATOM 3866 C CA . VAL A 1 497 ? -20.273 -10.619 -4.405 1.00 92.50 497 VAL A CA 1
ATOM 3867 C C . VAL A 1 497 ? -21.049 -10.293 -3.117 1.00 92.50 497 VAL A C 1
ATOM 3869 O O . VAL A 1 497 ? -21.898 -9.397 -3.122 1.00 92.50 497 VAL A O 1
ATOM 3872 N N . GLN A 1 498 ? -20.745 -10.966 -2.000 1.00 88.94 498 GLN A N 1
ATOM 3873 C CA . GLN A 1 498 ? -21.329 -10.658 -0.686 1.00 88.94 498 GLN A CA 1
ATOM 3874 C C . GLN A 1 498 ? -20.893 -9.277 -0.165 1.00 88.94 498 GLN A C 1
ATOM 3876 O O . GLN A 1 498 ? -21.745 -8.481 0.231 1.00 88.94 498 GLN A O 1
ATOM 3881 N N . CYS A 1 499 ? -19.593 -8.966 -0.193 1.00 89.69 499 CYS A N 1
ATOM 3882 C CA . CYS A 1 499 ? -19.069 -7.675 0.269 1.00 89.69 499 CYS A CA 1
ATOM 3883 C C . CYS A 1 499 ? -19.495 -6.504 -0.633 1.00 89.69 499 CYS A C 1
ATOM 3885 O O . CYS A 1 499 ? -19.809 -5.430 -0.131 1.00 89.69 499 CYS A O 1
ATOM 3887 N N . LEU A 1 500 ? -19.572 -6.721 -1.948 1.00 90.38 500 LEU A N 1
ATOM 3888 C CA . LEU A 1 500 ? -20.017 -5.748 -2.944 1.00 90.38 500 LEU A CA 1
ATOM 3889 C C . LEU A 1 500 ? -21.459 -5.310 -2.672 1.00 90.38 500 LEU A C 1
ATOM 3891 O O . LEU A 1 500 ? -21.697 -4.139 -2.393 1.00 90.38 500 LEU A O 1
ATOM 3895 N N . ARG A 1 501 ? -22.408 -6.257 -2.624 1.00 86.00 501 ARG A N 1
ATOM 3896 C CA . ARG A 1 501 ? -23.817 -5.957 -2.300 1.00 86.00 501 ARG A CA 1
ATOM 3897 C C . ARG A 1 501 ? -23.993 -5.343 -0.910 1.00 86.00 501 ARG A C 1
ATOM 3899 O O . ARG A 1 501 ? -24.915 -4.553 -0.701 1.00 86.00 501 ARG A O 1
ATOM 3906 N N . PHE A 1 502 ? -23.127 -5.697 0.041 1.00 84.56 502 PHE A N 1
ATOM 3907 C CA . PHE A 1 502 ? -23.105 -5.072 1.359 1.00 84.56 502 PHE A CA 1
ATOM 3908 C C . PHE A 1 502 ? -22.717 -3.585 1.265 1.00 84.56 502 PHE A C 1
ATOM 3910 O O . PHE A 1 502 ? -23.484 -2.728 1.706 1.00 84.56 502 PHE A O 1
ATOM 3917 N N . TYR A 1 503 ? -21.585 -3.259 0.635 1.00 88.31 503 TYR A N 1
ATOM 3918 C CA . TYR A 1 503 ? -21.115 -1.879 0.483 1.00 88.31 503 TYR A CA 1
ATOM 3919 C C . TYR A 1 503 ? -22.019 -1.024 -0.414 1.00 88.31 503 TYR A C 1
ATOM 3921 O O . TYR A 1 503 ? -22.278 0.130 -0.073 1.00 88.31 503 TYR A O 1
ATOM 3929 N N . GLU A 1 504 ? -22.613 -1.584 -1.469 1.00 84.62 504 GLU A N 1
ATOM 3930 C CA . GLU A 1 504 ? -23.598 -0.866 -2.289 1.00 84.62 504 GLU A CA 1
ATOM 3931 C C . GLU A 1 504 ? -24.875 -0.505 -1.518 1.00 84.62 504 GLU A C 1
ATOM 3933 O O . GLU A 1 504 ? -25.447 0.568 -1.722 1.00 84.62 504 GLU A O 1
ATOM 3938 N N . GLY A 1 505 ? -25.301 -1.361 -0.583 1.00 79.69 505 GLY A N 1
ATOM 3939 C CA . GLY A 1 505 ? -26.430 -1.081 0.306 1.00 79.69 505 GLY A CA 1
ATOM 3940 C C . GLY A 1 505 ? -26.128 -0.065 1.416 1.00 79.69 505 GLY A C 1
ATOM 3941 O O . GLY A 1 505 ? -27.052 0.589 1.902 1.00 79.69 505 GLY A O 1
ATOM 3942 N N . VAL A 1 506 ? -24.863 0.076 1.830 1.00 80.25 506 VAL A N 1
ATOM 3943 C CA . VAL A 1 506 ? -24.470 0.899 2.991 1.00 80.25 506 VAL A CA 1
ATOM 3944 C C . VAL A 1 506 ? -23.855 2.244 2.587 1.00 80.25 506 VAL A C 1
ATOM 3946 O O . VAL A 1 506 ? -24.227 3.258 3.182 1.00 80.25 506 VAL A O 1
ATOM 3949 N N . PHE A 1 507 ? -22.963 2.273 1.590 1.00 84.19 507 PHE A N 1
ATOM 3950 C CA . PHE A 1 507 ? -22.161 3.439 1.185 1.00 84.19 507 PHE A CA 1
ATOM 3951 C C . PHE A 1 507 ? -22.605 4.072 -0.143 1.00 84.19 507 PHE A C 1
ATOM 3953 O O . PHE A 1 507 ? -22.598 5.293 -0.267 1.00 84.19 507 PHE A O 1
ATOM 3960 N N . GLY A 1 508 ? -23.004 3.271 -1.130 1.00 84.62 508 GLY A N 1
ATOM 3961 C CA . GLY A 1 508 ? -23.306 3.744 -2.487 1.00 84.62 508 GLY A CA 1
ATOM 3962 C C . GLY A 1 508 ? -22.761 2.797 -3.558 1.00 84.62 508 GLY A C 1
ATOM 3963 O O . GLY A 1 508 ? -21.977 1.914 -3.215 1.00 84.62 508 GLY A O 1
ATOM 3964 N N . PRO A 1 509 ? -23.184 2.946 -4.828 1.00 90.19 509 PRO A N 1
ATOM 3965 C CA . PRO A 1 509 ? -22.843 2.018 -5.907 1.00 90.19 509 PRO A CA 1
ATOM 3966 C C . PRO A 1 509 ? -21.331 1.857 -6.090 1.00 90.19 509 PRO A C 1
ATOM 3968 O O . PRO A 1 509 ? -20.554 2.750 -5.759 1.00 90.19 509 PRO A O 1
ATOM 3971 N N . TYR A 1 510 ? -20.919 0.722 -6.639 1.00 91.81 510 TYR A N 1
ATOM 3972 C CA . TYR A 1 510 ? -19.520 0.465 -6.954 1.00 91.81 510 TYR A CA 1
ATOM 3973 C C . TYR A 1 510 ? -19.046 1.328 -8.146 1.00 91.81 510 TYR A C 1
ATOM 3975 O O . TYR A 1 510 ? -19.774 1.419 -9.138 1.00 91.81 510 TYR A O 1
ATOM 3983 N N . PRO A 1 511 ? -17.863 1.975 -8.080 1.00 87.62 511 PRO A N 1
ATOM 3984 C CA . PRO A 1 511 ? -17.451 2.951 -9.095 1.00 87.62 511 PRO A CA 1
ATOM 3985 C C . PRO A 1 511 ? -16.871 2.341 -10.385 1.00 87.62 511 PRO A C 1
ATOM 3987 O O . PRO A 1 511 ? -16.957 2.976 -11.433 1.00 87.62 511 PRO A O 1
ATOM 3990 N N . ASP A 1 512 ? -16.299 1.131 -10.336 1.00 87.50 512 ASP A N 1
ATOM 3991 C CA . ASP A 1 512 ? -15.636 0.488 -11.485 1.00 87.50 512 ASP A CA 1
ATOM 3992 C C . ASP A 1 512 ? -16.571 -0.522 -12.203 1.00 87.50 512 ASP A C 1
ATOM 3994 O O . ASP A 1 512 ? -17.375 -1.205 -11.574 1.00 87.50 512 ASP A O 1
ATOM 3998 N N . GLU A 1 513 ? -16.428 -0.754 -13.517 1.00 89.44 513 GLU A N 1
ATOM 3999 C CA . GLU A 1 513 ? -17.195 -1.827 -14.201 1.00 89.44 513 GLU A CA 1
ATOM 4000 C C . GLU A 1 513 ? -16.711 -3.259 -13.868 1.00 89.44 513 GLU A C 1
ATOM 4002 O O . GLU A 1 513 ? -17.338 -4.260 -14.244 1.00 89.44 513 GLU A O 1
ATOM 4007 N N . THR A 1 514 ? -15.554 -3.396 -13.216 1.00 91.06 514 THR A N 1
ATOM 4008 C CA . THR A 1 514 ? -14.904 -4.679 -12.919 1.00 91.06 514 THR A CA 1
ATOM 4009 C C . THR A 1 514 ? -14.129 -4.606 -11.607 1.00 91.06 514 THR A C 1
ATOM 4011 O O . THR A 1 514 ? -13.327 -3.699 -11.424 1.00 91.06 514 THR A O 1
ATOM 4014 N N . PHE A 1 515 ? -14.288 -5.622 -10.755 1.00 92.69 515 PHE A N 1
ATOM 4015 C CA . PHE A 1 515 ? -13.334 -5.937 -9.688 1.00 92.69 515 PHE A CA 1
ATOM 4016 C C . PHE A 1 515 ? -12.570 -7.199 -10.093 1.00 92.69 515 PHE A C 1
ATOM 4018 O O . PHE A 1 515 ? -13.187 -8.179 -10.519 1.00 92.69 515 PHE A O 1
ATOM 4025 N N . SER A 1 516 ? -11.240 -7.199 -9.980 1.00 94.00 516 SER A N 1
ATOM 4026 C CA . SER A 1 516 ? -10.421 -8.333 -10.420 1.00 94.00 516 SER A CA 1
ATOM 4027 C C . SER A 1 516 ? -9.429 -8.778 -9.351 1.00 94.00 516 SER A C 1
ATOM 4029 O O . SER A 1 516 ? -8.725 -7.956 -8.775 1.00 94.00 516 SER A O 1
ATOM 4031 N N . ILE A 1 517 ? -9.319 -10.091 -9.159 1.00 95.38 517 ILE A N 1
ATOM 4032 C CA . ILE A 1 517 ? -8.282 -10.764 -8.365 1.00 95.38 517 ILE A CA 1
ATOM 4033 C C . ILE A 1 517 ? -7.390 -11.563 -9.322 1.00 95.38 517 ILE A C 1
ATOM 4035 O O . ILE A 1 517 ? -7.902 -12.144 -10.279 1.00 95.38 517 ILE A O 1
ATOM 4039 N N . ALA A 1 518 ? -6.083 -11.632 -9.072 1.00 95.50 518 ALA A N 1
ATOM 4040 C CA . ALA A 1 518 ? -5.183 -12.568 -9.746 1.00 95.50 518 ALA A CA 1
ATOM 4041 C C . ALA A 1 518 ? -4.328 -13.347 -8.735 1.00 95.50 518 ALA A C 1
ATOM 4043 O O . ALA A 1 518 ? -3.875 -12.809 -7.724 1.00 95.50 518 ALA A O 1
ATOM 4044 N N . GLU A 1 519 ? -4.119 -14.629 -9.009 1.00 94.81 519 GLU A N 1
ATOM 4045 C CA . GLU A 1 519 ? -3.307 -15.517 -8.185 1.00 94.81 519 GLU A CA 1
ATOM 4046 C C . GLU A 1 519 ? -1.810 -15.381 -8.498 1.00 94.81 519 GLU A C 1
ATOM 4048 O O . GLU A 1 519 ? -1.410 -15.414 -9.660 1.00 94.81 519 GLU A O 1
ATOM 4053 N N . VAL A 1 520 ? -0.963 -15.273 -7.472 1.00 90.94 520 VAL A N 1
ATOM 4054 C CA . VAL A 1 520 ? 0.499 -15.147 -7.626 1.00 90.94 520 VAL A CA 1
ATOM 4055 C C . VAL A 1 520 ? 1.262 -16.075 -6.676 1.00 90.94 520 VAL A C 1
ATOM 4057 O O . VAL A 1 520 ? 0.845 -16.307 -5.542 1.00 90.94 520 VAL A O 1
ATOM 4060 N N . GLU A 1 521 ? 2.438 -16.564 -7.080 1.00 86.56 521 GLU A N 1
ATOM 4061 C CA . GLU A 1 521 ? 3.310 -17.392 -6.217 1.00 86.56 521 GLU A CA 1
ATOM 4062 C C . GLU A 1 521 ? 4.266 -16.551 -5.341 1.00 86.56 521 GLU A C 1
ATOM 4064 O O . GLU A 1 521 ? 5.382 -16.942 -5.000 1.00 86.56 521 GLU A O 1
ATOM 4069 N N . ARG A 1 522 ? 3.791 -15.368 -4.939 1.00 84.38 522 ARG A N 1
ATOM 4070 C CA . ARG A 1 522 ? 4.477 -14.404 -4.071 1.00 84.38 522 ARG A CA 1
ATOM 4071 C C . ARG A 1 522 ? 4.213 -14.696 -2.585 1.00 84.38 522 ARG A C 1
ATOM 4073 O O . ARG A 1 522 ? 3.183 -15.253 -2.203 1.00 84.38 522 ARG A O 1
ATOM 4080 N N . ARG A 1 523 ? 5.115 -14.257 -1.700 1.00 71.31 523 ARG A N 1
ATOM 4081 C CA . ARG A 1 523 ? 4.867 -14.236 -0.245 1.00 71.31 523 ARG A CA 1
ATOM 4082 C C . ARG A 1 523 ? 3.855 -13.133 0.108 1.00 71.31 523 ARG A C 1
ATOM 4084 O O . ARG A 1 523 ? 4.210 -11.959 0.117 1.00 71.31 523 ARG A O 1
ATOM 4091 N N . GLY A 1 524 ? 2.627 -13.528 0.448 1.00 67.75 524 GLY A N 1
ATOM 4092 C CA . GLY A 1 524 ? 1.542 -12.623 0.851 1.00 67.75 524 GLY A CA 1
ATOM 4093 C C . GLY A 1 524 ? 0.814 -11.948 -0.319 1.00 67.75 524 GLY A C 1
ATOM 4094 O O . GLY A 1 524 ? 1.242 -12.045 -1.470 1.00 67.75 524 GLY A O 1
ATOM 4095 N N . GLY A 1 525 ? -0.296 -11.271 -0.008 1.00 71.31 525 GLY A N 1
ATOM 4096 C CA . GLY A 1 525 ? -1.080 -10.487 -0.969 1.00 71.31 525 GLY A CA 1
ATOM 4097 C C . GLY A 1 525 ? -0.498 -9.095 -1.251 1.00 71.31 525 GLY A C 1
ATOM 4098 O O . GLY A 1 525 ? 0.501 -8.695 -0.640 1.00 71.31 525 GLY A O 1
ATOM 4099 N N . TYR A 1 526 ? -1.094 -8.379 -2.202 1.00 76.38 526 TYR A N 1
ATOM 4100 C CA . TYR A 1 526 ? -0.716 -7.022 -2.600 1.00 76.38 526 TYR A CA 1
ATOM 4101 C C . TYR A 1 526 ? -1.933 -6.258 -3.151 1.00 76.38 526 TYR A C 1
ATOM 4103 O O . TYR A 1 526 ? -2.518 -6.672 -4.158 1.00 76.38 526 TYR A O 1
ATOM 4111 N N . GLY A 1 527 ? -2.290 -5.157 -2.482 1.00 74.31 527 GLY A N 1
ATOM 4112 C CA . GLY A 1 527 ? -3.476 -4.329 -2.736 1.00 74.31 527 GLY A CA 1
ATOM 4113 C C . GLY A 1 527 ? -3.380 -3.440 -3.977 1.00 74.31 527 GLY A C 1
ATOM 4114 O O . GLY A 1 527 ? -3.385 -2.215 -3.890 1.00 74.31 527 GLY A O 1
ATOM 4115 N N . SER A 1 528 ? -3.273 -4.057 -5.153 1.00 80.12 528 SER A N 1
ATOM 4116 C CA . SER A 1 528 ? -3.399 -3.394 -6.457 1.00 80.12 528 SER A CA 1
ATOM 4117 C C . SER A 1 528 ? -4.755 -3.677 -7.113 1.00 80.12 528 SER A C 1
ATOM 4119 O O . SER A 1 528 ? -5.583 -4.394 -6.564 1.00 80.12 528 SER A O 1
ATOM 4121 N N . MET A 1 529 ? -4.971 -3.165 -8.330 1.00 81.19 529 MET A N 1
ATOM 4122 C CA . MET A 1 529 ? -5.919 -3.754 -9.284 1.00 81.19 529 MET A CA 1
ATOM 4123 C C . MET A 1 529 ? -5.134 -4.383 -10.452 1.00 81.19 529 MET A C 1
ATOM 4125 O O . MET A 1 529 ? -4.343 -3.670 -11.070 1.00 81.19 529 MET A O 1
ATOM 4129 N N . PRO A 1 530 ? -5.320 -5.682 -10.765 1.00 90.12 530 PRO A N 1
ATOM 4130 C CA . PRO A 1 530 ? -6.047 -6.672 -9.964 1.00 90.12 530 PRO A CA 1
ATOM 4131 C C . PRO A 1 530 ? -5.446 -6.825 -8.557 1.00 90.12 530 PRO A C 1
ATOM 4133 O O . PRO A 1 530 ? -4.251 -6.599 -8.359 1.00 90.12 530 PRO A O 1
ATOM 4136 N N . LEU A 1 531 ? -6.271 -7.231 -7.594 1.00 91.88 531 LEU A N 1
ATOM 4137 C CA . LEU A 1 531 ? -5.826 -7.614 -6.256 1.00 91.88 531 LEU A CA 1
ATOM 4138 C C . LEU A 1 531 ? -4.994 -8.891 -6.382 1.00 91.88 531 LEU A C 1
ATOM 4140 O O . LEU A 1 531 ? -5.506 -9.916 -6.836 1.00 91.88 531 LEU A O 1
ATOM 4144 N N . LEU A 1 532 ? -3.718 -8.845 -6.003 1.00 91.56 532 LEU A N 1
ATOM 4145 C CA . LEU A 1 532 ? -2.850 -10.014 -6.114 1.00 91.56 532 LEU A CA 1
ATOM 4146 C C . LEU A 1 532 ? -2.914 -10.805 -4.812 1.00 91.56 532 LEU A C 1
ATOM 4148 O O . LEU A 1 532 ? -2.485 -10.322 -3.764 1.00 91.56 532 LEU A O 1
ATOM 4152 N N . LEU A 1 533 ? -3.434 -12.029 -4.869 1.00 91.56 533 LEU A N 1
ATOM 4153 C CA . LEU A 1 533 ? -3.512 -12.925 -3.716 1.00 91.56 533 LEU A CA 1
ATOM 4154 C C . LEU A 1 533 ? -2.569 -14.105 -3.903 1.00 91.56 533 LEU A C 1
ATOM 4156 O O . LEU A 1 533 ? -2.466 -14.674 -4.989 1.00 91.56 533 LEU A O 1
ATOM 4160 N N . ASN A 1 534 ? -1.893 -14.506 -2.827 1.00 89.94 534 ASN A N 1
ATOM 4161 C CA . ASN A 1 534 ? -1.054 -15.690 -2.889 1.00 89.94 534 ASN A CA 1
ATOM 4162 C C . ASN A 1 534 ? -1.875 -16.981 -2.793 1.00 89.94 534 ASN A C 1
ATOM 4164 O O . ASN A 1 534 ? -2.892 -17.028 -2.098 1.00 89.94 534 ASN A O 1
ATOM 4168 N N . ARG A 1 535 ? -1.348 -18.033 -3.427 1.00 89.94 535 ARG A N 1
ATOM 4169 C CA . ARG A 1 535 ? -1.829 -19.428 -3.480 1.00 89.94 535 ARG A CA 1
ATOM 4170 C C . ARG A 1 535 ? -2.622 -19.928 -2.256 1.00 89.94 535 ARG A C 1
ATOM 4172 O O . ARG A 1 535 ? -3.686 -20.523 -2.403 1.00 89.94 535 ARG A O 1
ATOM 4179 N N . ARG A 1 536 ? -2.175 -19.609 -1.033 1.00 88.38 536 ARG A N 1
ATOM 4180 C CA . ARG A 1 536 ? -2.863 -19.977 0.224 1.00 88.38 536 ARG A CA 1
ATOM 4181 C C . ARG A 1 536 ? -4.330 -19.513 0.292 1.00 88.38 536 ARG A C 1
ATOM 4183 O O . ARG A 1 536 ? -5.138 -20.219 0.881 1.00 88.38 536 ARG A O 1
ATOM 4190 N N . ASN A 1 537 ? -4.684 -18.372 -0.306 1.00 89.06 537 ASN A N 1
ATOM 4191 C CA . ASN A 1 537 ? -6.064 -17.856 -0.342 1.00 89.06 537 ASN A CA 1
ATOM 4192 C C . ASN A 1 537 ? -6.995 -18.641 -1.286 1.00 89.06 537 ASN A C 1
ATOM 4194 O O . ASN A 1 537 ? -8.199 -18.403 -1.275 1.00 89.06 537 ASN A O 1
ATOM 4198 N N . PHE A 1 538 ? -6.448 -19.548 -2.100 1.00 92.81 538 PHE A N 1
ATOM 4199 C CA . PHE A 1 538 ? -7.200 -20.407 -3.013 1.00 92.81 538 PHE A CA 1
ATOM 4200 C C . PHE A 1 538 ? -7.213 -21.868 -2.530 1.00 92.81 538 PHE A C 1
ATOM 4202 O O . PHE A 1 538 ? -8.210 -22.567 -2.695 1.00 92.81 538 PHE A O 1
ATOM 4209 N N . GLU A 1 539 ? -6.130 -22.325 -1.891 1.00 88.94 539 GLU A N 1
ATOM 4210 C CA . GLU A 1 539 ? -6.029 -23.659 -1.274 1.00 88.94 539 GLU A CA 1
ATOM 4211 C C . GLU A 1 539 ? -6.756 -23.774 0.083 1.00 88.94 539 GLU A C 1
ATOM 4213 O O . GLU A 1 539 ? -7.064 -24.881 0.529 1.00 88.94 539 GLU A O 1
ATOM 4218 N N . GLN A 1 540 ? -7.011 -22.653 0.765 1.00 85.75 540 GLN A N 1
ATOM 4219 C CA . GLN A 1 540 ? -7.681 -22.582 2.072 1.00 85.75 540 GLN A CA 1
ATOM 4220 C C . GLN A 1 540 ? -8.932 -21.694 1.989 1.00 85.75 540 GLN A C 1
ATOM 4222 O O . GLN A 1 540 ? -9.171 -21.038 0.979 1.00 85.75 540 GLN A O 1
ATOM 4227 N N . GLU A 1 541 ? -9.744 -21.665 3.049 1.00 77.88 541 GLU A N 1
ATOM 4228 C CA . GLU A 1 541 ? -10.872 -20.729 3.132 1.00 77.88 541 GLU A CA 1
ATOM 4229 C C . GLU A 1 541 ? -10.335 -19.280 3.146 1.00 77.88 541 GLU A C 1
ATOM 4231 O O . GLU A 1 541 ? -9.553 -18.945 4.044 1.00 77.88 541 GLU A O 1
ATOM 4236 N N . PRO A 1 542 ? -10.695 -18.419 2.173 1.00 78.00 542 PRO A N 1
ATOM 4237 C CA . PRO A 1 542 ? -10.146 -17.070 2.097 1.00 78.00 542 PRO A CA 1
ATOM 4238 C C . PRO A 1 542 ? -10.626 -16.188 3.255 1.00 78.00 542 PRO A C 1
ATOM 4240 O O . PRO A 1 542 ? -11.723 -16.346 3.792 1.00 78.00 542 PRO A O 1
ATOM 4243 N N . SER A 1 543 ? -9.804 -15.210 3.641 1.00 84.50 543 SER A N 1
ATOM 4244 C CA . SER A 1 543 ? -10.169 -14.266 4.700 1.00 84.50 543 SER A CA 1
ATOM 4245 C C . SER A 1 543 ? -11.199 -13.258 4.189 1.00 84.50 543 SER A C 1
ATOM 4247 O O . SER A 1 543 ? -10.842 -12.312 3.486 1.00 84.50 543 SER A O 1
ATOM 4249 N N . LEU A 1 544 ? -12.467 -13.410 4.595 1.00 83.50 544 LEU A N 1
ATOM 4250 C CA . LEU A 1 544 ? -13.532 -12.443 4.287 1.00 83.50 544 LEU A CA 1
ATOM 4251 C C . LEU A 1 544 ? -13.126 -11.011 4.659 1.00 83.50 544 LEU A C 1
ATOM 4253 O O . LEU A 1 544 ? -13.421 -10.081 3.921 1.00 83.50 544 LEU A O 1
ATOM 4257 N N . HIS A 1 545 ? -12.408 -10.844 5.772 1.00 85.62 545 HIS A N 1
ATOM 4258 C CA . HIS A 1 545 ? -11.911 -9.546 6.220 1.00 85.62 545 HIS A CA 1
ATOM 4259 C C . HIS A 1 545 ? -10.892 -8.932 5.250 1.00 85.62 545 HIS A C 1
ATOM 4261 O O . HIS A 1 545 ? -10.943 -7.733 5.001 1.00 85.62 545 HIS A O 1
ATOM 4267 N N . LEU A 1 546 ? -9.989 -9.740 4.679 1.00 87.12 546 LEU A N 1
ATOM 4268 C CA . LEU A 1 546 ? -9.041 -9.272 3.663 1.00 87.12 546 LEU A CA 1
ATOM 4269 C C . LEU A 1 546 ? -9.790 -8.832 2.401 1.00 87.12 546 LEU A C 1
ATOM 4271 O O . LEU A 1 546 ? -9.605 -7.715 1.939 1.00 87.12 546 LEU A O 1
ATOM 4275 N N . ILE A 1 547 ? -10.695 -9.674 1.893 1.00 90.25 547 ILE A N 1
ATOM 4276 C CA . ILE A 1 547 ? -11.489 -9.359 0.696 1.00 90.25 547 ILE A CA 1
ATOM 4277 C C . ILE A 1 547 ? -12.356 -8.111 0.914 1.00 90.25 547 ILE A C 1
ATOM 4279 O O . ILE A 1 547 ? -12.464 -7.272 0.025 1.00 90.25 547 ILE A O 1
ATOM 4283 N N . ALA A 1 548 ? -12.934 -7.952 2.106 1.00 90.81 548 ALA A N 1
ATOM 4284 C CA . ALA A 1 548 ? -13.721 -6.782 2.471 1.00 90.81 548 ALA A CA 1
ATOM 4285 C C . ALA A 1 548 ? -12.870 -5.501 2.582 1.00 90.81 548 ALA A C 1
ATOM 4287 O O . ALA A 1 548 ? -13.329 -4.452 2.135 1.00 90.81 548 ALA A O 1
ATOM 4288 N N . HIS A 1 549 ? -11.654 -5.573 3.135 1.00 91.62 549 HIS A N 1
ATOM 4289 C CA . HIS A 1 549 ? -10.717 -4.445 3.244 1.00 91.62 549 HIS A CA 1
ATOM 4290 C C . HIS A 1 549 ? -10.256 -3.978 1.851 1.00 91.62 549 HIS A C 1
ATOM 4292 O O . HIS A 1 549 ? -10.467 -2.828 1.471 1.00 91.62 549 HIS A O 1
ATOM 4298 N N . GLU A 1 550 ? -9.727 -4.900 1.045 1.00 90.50 550 GLU A N 1
ATOM 4299 C CA . GLU A 1 550 ? -9.196 -4.630 -0.300 1.00 90.50 550 GLU A CA 1
ATOM 4300 C C . GLU A 1 550 ? -10.285 -4.119 -1.266 1.00 90.50 550 GLU A C 1
ATOM 4302 O O . GLU A 1 550 ? -10.039 -3.259 -2.114 1.00 90.50 550 GLU A O 1
ATOM 4307 N N . LEU A 1 551 ? -11.529 -4.591 -1.108 1.00 92.56 551 LEU A N 1
ATOM 4308 C CA . LEU A 1 551 ? -12.684 -4.071 -1.841 1.00 92.56 551 LEU A CA 1
ATOM 4309 C C . LEU A 1 551 ? -13.116 -2.679 -1.340 1.00 92.56 551 LEU A C 1
ATOM 4311 O O . LEU A 1 551 ? -13.501 -1.839 -2.151 1.00 92.56 551 LEU A O 1
ATOM 4315 N N . ALA A 1 552 ? -13.030 -2.390 -0.037 1.00 93.12 552 ALA A N 1
ATOM 4316 C CA . ALA A 1 552 ? -13.431 -1.097 0.527 1.00 93.12 552 ALA A CA 1
ATOM 4317 C C . ALA A 1 552 ? -12.548 0.076 0.059 1.00 93.12 552 ALA A C 1
ATOM 4319 O O . ALA A 1 552 ? -13.052 1.193 -0.077 1.00 93.12 552 ALA A O 1
ATOM 4320 N N . HIS A 1 553 ? -11.278 -0.161 -0.293 1.00 91.31 553 HIS A N 1
ATOM 4321 C CA . HIS A 1 553 ? -10.431 0.855 -0.937 1.00 91.31 553 HIS A CA 1
ATOM 4322 C C . HIS A 1 553 ? -11.009 1.404 -2.250 1.00 91.31 553 HIS A C 1
ATOM 4324 O O . HIS A 1 553 ? -10.633 2.494 -2.671 1.00 91.31 553 HIS A O 1
ATOM 4330 N N . ARG A 1 554 ? -11.960 0.712 -2.887 1.00 89.62 554 ARG A N 1
ATOM 4331 C CA . ARG A 1 554 ? -12.667 1.223 -4.072 1.00 89.62 554 ARG A CA 1
ATOM 4332 C C . ARG A 1 554 ? -13.612 2.385 -3.734 1.00 89.62 554 ARG A C 1
ATOM 4334 O O . ARG A 1 554 ? -13.773 3.282 -4.550 1.00 89.62 554 ARG A O 1
ATOM 4341 N N . TRP A 1 555 ? -14.169 2.427 -2.520 1.00 90.81 555 TRP A N 1
ATOM 4342 C CA . TRP A 1 555 ? -14.954 3.569 -2.035 1.00 90.81 555 TRP A CA 1
ATOM 4343 C C . TRP A 1 555 ? -14.064 4.679 -1.461 1.00 90.81 555 TRP A C 1
ATOM 4345 O O . TRP A 1 555 ? -14.395 5.852 -1.626 1.00 90.81 555 TRP A O 1
ATOM 4355 N N . TRP A 1 556 ? -12.948 4.321 -0.809 1.00 90.94 556 TRP A N 1
ATOM 4356 C CA . TRP A 1 556 ? -12.220 5.215 0.107 1.00 90.94 556 TRP A CA 1
ATOM 4357 C C . TRP A 1 556 ? -10.747 5.496 -0.240 1.00 90.94 556 TRP A C 1
ATOM 4359 O O . TRP A 1 556 ? -10.094 6.244 0.479 1.00 90.94 556 TRP A O 1
ATOM 4369 N N . GLY A 1 557 ? -10.204 4.922 -1.317 1.00 79.06 557 GLY A N 1
ATOM 4370 C CA . GLY A 1 557 ? -8.781 4.992 -1.689 1.00 79.06 557 GLY A CA 1
ATOM 4371 C C . GLY A 1 557 ? -8.302 6.305 -2.324 1.00 79.06 557 GLY A C 1
ATOM 4372 O O . GLY A 1 557 ? -7.191 6.349 -2.849 1.00 79.06 557 GLY A O 1
ATOM 4373 N N . HIS A 1 558 ? -9.118 7.363 -2.323 1.00 79.44 558 HIS A N 1
ATOM 4374 C CA . HIS A 1 558 ? -8.741 8.678 -2.846 1.00 79.44 558 HIS A CA 1
ATOM 4375 C C . HIS A 1 558 ? -9.258 9.795 -1.931 1.00 79.44 558 HIS A C 1
ATOM 4377 O O . HIS A 1 558 ? -10.403 10.233 -2.033 1.00 79.44 558 HIS A O 1
ATOM 4383 N N . LEU A 1 559 ? -8.401 10.223 -1.001 1.00 86.56 559 LEU A N 1
ATOM 4384 C CA . LEU A 1 559 ? -8.665 11.257 0.003 1.00 86.56 559 LEU A CA 1
ATOM 4385 C C . LEU A 1 559 ? -7.553 12.316 -0.056 1.00 86.56 559 LEU A C 1
ATOM 4387 O O . LEU A 1 559 ? -6.422 11.991 -0.414 1.00 86.56 559 LEU A O 1
ATOM 4391 N N . GLY A 1 560 ? -7.859 13.568 0.291 1.00 82.81 560 GLY A N 1
ATOM 4392 C CA . GLY A 1 560 ? -6.870 14.651 0.333 1.00 82.81 560 GLY A CA 1
ATOM 4393 C C . GLY A 1 560 ? -5.907 14.547 1.522 1.00 82.81 560 GLY A C 1
ATOM 4394 O O . GLY A 1 560 ? -6.155 13.805 2.469 1.00 82.81 560 GLY A O 1
ATOM 4395 N N . ASP A 1 561 ? -4.827 15.328 1.491 1.00 79.94 561 ASP A N 1
ATOM 4396 C CA . ASP A 1 561 ? -3.638 15.196 2.350 1.00 79.94 561 ASP A CA 1
ATOM 4397 C C . ASP A 1 561 ? -3.931 15.049 3.864 1.00 79.94 561 ASP A C 1
ATOM 4399 O O . ASP A 1 561 ? -3.466 14.093 4.486 1.00 79.94 561 ASP A O 1
ATOM 4403 N N . GLU A 1 562 ? -4.772 15.912 4.465 1.00 82.81 562 GLU A N 1
ATOM 4404 C CA . GLU A 1 562 ? -5.184 15.815 5.891 1.00 82.81 562 GLU A CA 1
ATOM 4405 C C . GLU A 1 562 ? -5.933 14.508 6.243 1.00 82.81 562 GLU A C 1
ATOM 4407 O O . GLU A 1 562 ? -6.119 14.188 7.419 1.00 82.81 562 GLU A O 1
ATOM 4412 N N . MET A 1 563 ? -6.376 13.753 5.238 1.00 86.75 563 MET A N 1
ATOM 4413 C CA . MET A 1 563 ? -7.066 12.470 5.351 1.00 86.75 563 MET A CA 1
ATOM 4414 C C . MET A 1 563 ? -6.281 11.300 4.740 1.00 86.75 563 MET A C 1
ATOM 4416 O O . MET A 1 563 ? -6.818 10.196 4.721 1.00 86.75 563 MET A O 1
ATOM 4420 N N . HIS A 1 564 ? -5.035 11.470 4.279 1.00 82.00 564 HIS A N 1
ATOM 4421 C CA . HIS A 1 564 ? -4.306 10.404 3.572 1.00 82.00 564 HIS A CA 1
ATOM 4422 C C . HIS A 1 564 ? -4.261 9.083 4.369 1.00 82.00 564 HIS A C 1
ATOM 4424 O O . HIS A 1 564 ? -4.666 8.038 3.867 1.00 82.00 564 HIS A O 1
ATOM 4430 N N . ASN A 1 565 ? -3.897 9.124 5.660 1.00 85.06 565 ASN A N 1
ATOM 4431 C CA . ASN A 1 565 ? -3.883 7.933 6.528 1.00 85.06 565 ASN A CA 1
ATOM 4432 C C . ASN A 1 565 ? -5.276 7.318 6.793 1.00 85.06 565 ASN A C 1
ATOM 4434 O O . ASN A 1 565 ? -5.360 6.217 7.335 1.00 85.06 565 ASN A O 1
ATOM 4438 N N . MET A 1 566 ? -6.376 8.009 6.471 1.00 90.62 566 MET A N 1
ATOM 4439 C CA . MET A 1 566 ? -7.729 7.497 6.712 1.00 90.62 566 MET A CA 1
ATOM 4440 C C . MET A 1 566 ? -8.178 6.469 5.684 1.00 90.62 566 MET A C 1
ATOM 4442 O O . MET A 1 566 ? -9.157 5.790 5.967 1.00 90.62 566 MET A O 1
ATOM 4446 N N . HIS A 1 567 ? -7.507 6.309 4.537 1.00 88.62 567 HIS A N 1
ATOM 4447 C CA . HIS A 1 567 ? -7.950 5.335 3.530 1.00 88.62 567 HIS A CA 1
ATOM 4448 C C . HIS A 1 567 ? -7.939 3.897 4.093 1.00 88.62 567 HIS A C 1
ATOM 4450 O O . HIS A 1 567 ? -8.975 3.233 4.060 1.00 88.62 567 HIS A O 1
ATOM 4456 N N . GLU A 1 568 ? -6.858 3.499 4.779 1.00 88.62 568 GLU A N 1
ATOM 4457 C CA . GLU A 1 568 ? -6.778 2.266 5.589 1.00 88.62 568 GLU A CA 1
ATOM 4458 C C . GLU A 1 568 ? -7.811 2.257 6.725 1.00 88.62 568 GLU A C 1
ATOM 4460 O O . GLU A 1 568 ? -8.419 1.235 7.032 1.00 88.62 568 GLU A O 1
ATOM 4465 N N . GLY A 1 569 ? -8.018 3.413 7.366 1.00 91.56 569 GLY A N 1
ATOM 4466 C CA . GLY A 1 569 ? -8.949 3.568 8.482 1.00 91.56 569 GLY A CA 1
ATOM 4467 C C . GLY A 1 569 ? -10.393 3.269 8.081 1.00 91.56 569 GLY A C 1
ATOM 4468 O O . GLY A 1 569 ? -11.089 2.534 8.780 1.00 91.56 569 GLY A O 1
ATOM 4469 N N . PHE A 1 570 ? -10.831 3.788 6.932 1.00 94.12 570 PHE A N 1
ATOM 4470 C CA . PHE A 1 570 ? -12.121 3.475 6.329 1.00 94.12 570 PHE A CA 1
ATOM 4471 C C . PHE A 1 570 ? -12.168 2.039 5.795 1.00 94.12 570 PHE A C 1
ATOM 4473 O O . PHE A 1 570 ? -13.203 1.394 5.957 1.00 94.12 570 PHE A O 1
ATOM 4480 N N . ALA A 1 571 ? -11.093 1.515 5.196 1.00 92.44 571 ALA A N 1
ATOM 4481 C CA . ALA A 1 571 ? -11.054 0.151 4.662 1.00 92.44 571 ALA A CA 1
ATOM 4482 C C . ALA A 1 571 ? -11.153 -0.922 5.764 1.00 92.44 571 ALA A C 1
ATOM 4484 O O . ALA A 1 571 ? -12.050 -1.764 5.720 1.00 92.44 571 ALA A O 1
ATOM 4485 N N . GLU A 1 572 ? -10.322 -0.839 6.807 1.00 89.06 572 GLU A N 1
ATOM 4486 C CA . GLU A 1 572 ? -10.336 -1.736 7.975 1.00 89.06 572 GLU A CA 1
ATOM 4487 C C . GLU A 1 572 ? -11.654 -1.599 8.766 1.00 89.06 572 GLU A C 1
ATOM 4489 O O . GLU A 1 572 ? -12.234 -2.603 9.183 1.00 89.06 572 GLU A O 1
ATOM 4494 N N . TYR A 1 573 ? -12.200 -0.380 8.909 1.00 90.38 573 TYR A N 1
ATOM 4495 C CA . TYR A 1 573 ? -13.523 -0.181 9.518 1.00 90.38 573 TYR A CA 1
ATOM 4496 C C . TYR A 1 573 ? -14.645 -0.832 8.694 1.00 90.38 573 TYR A C 1
ATOM 4498 O O . TYR A 1 573 ? -15.507 -1.523 9.242 1.00 90.38 573 TYR A O 1
ATOM 4506 N N . SER A 1 574 ? -14.624 -0.640 7.371 1.00 90.81 574 SER A N 1
ATOM 4507 C CA . SER A 1 574 ? -15.590 -1.239 6.445 1.00 90.81 574 SER A CA 1
ATOM 4508 C C . SER A 1 574 ? -15.513 -2.765 6.483 1.00 90.81 574 SER A C 1
ATOM 4510 O O . SER A 1 574 ? -16.554 -3.416 6.544 1.00 90.81 574 SER A O 1
ATOM 4512 N N . ALA A 1 575 ? -14.304 -3.330 6.555 1.00 89.75 575 ALA A N 1
ATOM 4513 C CA . ALA A 1 575 ? -14.076 -4.764 6.688 1.00 89.75 575 ALA A CA 1
ATOM 4514 C C . ALA A 1 575 ? -14.626 -5.326 8.007 1.00 89.75 575 ALA A C 1
ATOM 4516 O O . ALA A 1 575 ? -15.335 -6.335 7.999 1.00 89.75 575 ALA A O 1
ATOM 4517 N N . ALA A 1 576 ? -14.367 -4.657 9.134 1.00 83.88 576 ALA A N 1
ATOM 4518 C CA . ALA A 1 576 ? -14.887 -5.071 10.434 1.00 83.88 576 ALA A CA 1
ATOM 4519 C C . ALA A 1 576 ? -16.427 -5.047 10.478 1.00 83.88 576 ALA A C 1
ATOM 4521 O O . ALA A 1 576 ? -17.044 -5.988 10.978 1.00 83.88 576 ALA A O 1
ATOM 4522 N N . VAL A 1 577 ? -17.055 -4.012 9.907 1.00 82.75 577 VAL A N 1
ATOM 4523 C CA . VAL A 1 577 ? -18.521 -3.900 9.820 1.00 82.75 577 VAL A CA 1
ATOM 4524 C C . VAL A 1 577 ? -19.115 -4.916 8.832 1.00 82.75 577 VAL A C 1
ATOM 4526 O O . VAL A 1 577 ? -20.139 -5.528 9.141 1.00 82.75 577 VAL A O 1
ATOM 4529 N N . ALA A 1 578 ? -18.471 -5.162 7.688 1.00 82.00 578 ALA A N 1
ATOM 4530 C CA . ALA A 1 578 ? -18.906 -6.171 6.722 1.00 82.00 578 ALA A CA 1
ATOM 4531 C C . ALA A 1 578 ? -18.864 -7.585 7.317 1.00 82.00 578 ALA A C 1
ATOM 4533 O O . ALA A 1 578 ? -19.824 -8.337 7.172 1.00 82.00 578 ALA A O 1
ATOM 4534 N N . VAL A 1 579 ? -17.803 -7.946 8.046 1.00 79.88 579 VAL A N 1
ATOM 4535 C CA . VAL A 1 579 ? -17.710 -9.255 8.714 1.00 79.88 579 VAL A CA 1
ATOM 4536 C C . VAL A 1 579 ? -18.747 -9.383 9.845 1.00 79.88 579 VAL A C 1
ATOM 4538 O O . VAL A 1 579 ? -19.407 -10.423 9.943 1.00 79.88 579 VAL A O 1
ATOM 4541 N N . GLN A 1 580 ? -18.991 -8.315 10.618 1.00 76.81 580 GLN A N 1
ATOM 4542 C CA . GLN A 1 580 ? -20.064 -8.287 11.621 1.00 76.81 580 GLN A CA 1
ATOM 4543 C C . GLN A 1 580 ? -21.442 -8.546 10.991 1.00 76.81 580 GLN A C 1
ATOM 4545 O O . GLN A 1 580 ? -22.214 -9.347 11.515 1.00 76.81 580 GLN A O 1
ATOM 4550 N N . ALA A 1 581 ? -21.750 -7.919 9.852 1.00 74.38 581 ALA A N 1
ATOM 4551 C CA . ALA A 1 581 ? -23.037 -8.076 9.176 1.00 74.38 581 ALA A CA 1
ATOM 4552 C C . ALA A 1 581 ? -23.182 -9.413 8.420 1.00 74.38 581 ALA A C 1
ATOM 4554 O O . ALA A 1 581 ? -24.234 -10.047 8.485 1.00 74.38 581 ALA A O 1
ATOM 4555 N N . LEU A 1 582 ? -22.136 -9.859 7.716 1.00 75.12 582 LEU A N 1
ATOM 4556 C CA . LEU A 1 582 ? -22.173 -11.020 6.816 1.00 75.12 582 LEU A CA 1
ATOM 4557 C C . LEU A 1 582 ? -21.898 -12.363 7.509 1.00 75.12 582 LEU A C 1
ATOM 4559 O O . LEU A 1 582 ? -22.147 -13.412 6.911 1.00 75.12 582 LEU A O 1
ATOM 4563 N N . ARG A 1 583 ? -21.354 -12.364 8.733 1.00 73.62 583 ARG A N 1
ATOM 4564 C CA . ARG A 1 583 ? -21.066 -13.588 9.512 1.00 73.62 583 ARG A CA 1
ATOM 4565 C C . ARG A 1 583 ? -21.600 -13.552 10.948 1.00 73.62 583 ARG A C 1
ATOM 4567 O O . ARG A 1 583 ? -21.486 -14.552 11.649 1.00 73.62 583 ARG A O 1
ATOM 4574 N N . GLY A 1 584 ? -22.174 -12.429 11.391 1.00 65.25 584 GLY A N 1
ATOM 4575 C CA . GLY A 1 584 ? -22.501 -12.203 12.804 1.00 65.25 584 GLY A CA 1
ATOM 4576 C C . GLY A 1 584 ? -21.259 -12.047 13.690 1.00 65.25 584 GLY A C 1
ATOM 4577 O O . GLY A 1 584 ? -21.363 -12.181 14.908 1.00 65.25 584 GLY A O 1
ATOM 4578 N N . ASP A 1 585 ? -20.087 -11.822 13.085 1.00 62.50 585 ASP A N 1
ATOM 4579 C CA . ASP A 1 585 ? -18.793 -11.973 13.743 1.00 62.50 585 ASP A CA 1
ATOM 4580 C C . ASP A 1 585 ? -18.256 -10.633 14.274 1.00 62.50 585 ASP A C 1
ATOM 4582 O O . ASP A 1 585 ? -17.859 -9.736 13.531 1.00 62.50 585 ASP A O 1
ATOM 4586 N N . GLU A 1 586 ? -18.249 -10.505 15.601 1.00 62.81 586 GLU A N 1
ATOM 4587 C CA . GLU A 1 586 ? -17.759 -9.328 16.325 1.00 62.81 586 GLU A CA 1
ATOM 4588 C C . GLU A 1 586 ? -16.241 -9.368 16.605 1.00 62.81 586 GLU A C 1
ATOM 4590 O O . GLU A 1 586 ? -15.705 -8.407 17.169 1.00 62.81 586 GLU A O 1
ATOM 4595 N N . LEU A 1 587 ? -15.520 -10.443 16.245 1.00 56.56 587 LEU A N 1
ATOM 4596 C CA . LEU A 1 587 ? -14.074 -10.539 16.467 1.00 56.56 587 LEU A CA 1
ATOM 4597 C C . LEU A 1 587 ? -13.270 -9.460 15.763 1.00 56.56 587 LEU A C 1
ATOM 4599 O O . LEU A 1 587 ? -12.381 -8.939 16.425 1.00 56.56 587 LEU A O 1
ATOM 4603 N N . PRO A 1 588 ? -13.455 -9.132 14.469 1.00 60.00 588 PRO A N 1
ATOM 4604 C CA . PRO A 1 588 ? -12.534 -8.208 13.816 1.00 60.00 588 PRO A CA 1
ATOM 4605 C C . PRO A 1 588 ? -12.578 -6.839 14.482 1.00 60.00 588 PRO A C 1
ATOM 4607 O O . PRO A 1 588 ? -11.528 -6.292 14.809 1.00 60.00 588 PRO A O 1
ATOM 4610 N N . LEU A 1 589 ? -13.793 -6.391 14.819 1.00 63.22 589 LEU A N 1
ATOM 4611 C CA . LEU A 1 589 ? -14.050 -5.221 15.646 1.00 63.22 589 LEU A CA 1
ATOM 4612 C C . LEU A 1 589 ? -13.291 -5.326 16.986 1.00 63.22 589 LEU A C 1
ATOM 4614 O O . LEU A 1 589 ? -12.375 -4.545 17.230 1.00 63.22 589 LEU A O 1
ATOM 4618 N N . ARG A 1 590 ? -13.572 -6.344 17.818 1.00 61.53 590 ARG A N 1
ATOM 4619 C CA . ARG A 1 590 ? -12.923 -6.524 19.139 1.00 61.53 590 ARG A CA 1
ATOM 4620 C C . ARG A 1 590 ? -11.400 -6.684 19.083 1.00 61.53 590 ARG A C 1
ATOM 4622 O O . ARG A 1 590 ? -10.693 -6.154 19.937 1.00 61.53 590 ARG A O 1
ATOM 4629 N N . ASN A 1 591 ? -10.884 -7.397 18.089 1.00 59.34 591 ASN A N 1
ATOM 4630 C CA . ASN A 1 591 ? -9.459 -7.646 17.902 1.00 59.34 591 ASN A CA 1
ATOM 4631 C C . ASN A 1 591 ? -8.730 -6.362 17.522 1.00 59.34 591 ASN A C 1
ATOM 4633 O O . ASN A 1 591 ? -7.653 -6.103 18.052 1.00 59.34 591 ASN A O 1
ATOM 4637 N N . TRP A 1 592 ? -9.299 -5.547 16.633 1.00 60.47 592 TRP A N 1
ATOM 4638 C CA . TRP A 1 592 ? -8.708 -4.266 16.268 1.00 60.47 592 TRP A CA 1
ATOM 4639 C C . TRP A 1 592 ? -8.803 -3.238 17.427 1.00 60.47 592 TRP A C 1
ATOM 4641 O O . TRP A 1 592 ? -7.780 -2.616 17.731 1.00 60.47 592 TRP A O 1
ATOM 4651 N N . LEU A 1 593 ? -9.912 -3.185 18.192 1.00 58.12 593 LEU A N 1
ATOM 4652 C CA . LEU A 1 593 ? -9.963 -2.472 19.491 1.00 58.12 593 LEU A CA 1
ATOM 4653 C C . LEU A 1 593 ? -8.828 -2.941 20.436 1.00 58.12 593 LEU A C 1
ATOM 4655 O O . LEU A 1 593 ? -8.260 -2.152 21.193 1.00 58.12 593 LEU A O 1
ATOM 4659 N N . GLY A 1 594 ? -8.469 -4.229 20.376 1.00 55.47 594 GLY A N 1
ATOM 4660 C CA . GLY A 1 594 ? -7.333 -4.824 21.081 1.00 55.47 594 GLY A CA 1
ATOM 4661 C C . GLY A 1 594 ? -5.956 -4.370 20.574 1.00 55.47 594 GLY A C 1
ATOM 4662 O O . GLY A 1 594 ? -5.103 -4.019 21.390 1.00 55.47 594 GLY A O 1
ATOM 4663 N N . LYS A 1 595 ? -5.732 -4.347 19.250 1.00 57.22 595 LYS A N 1
ATOM 4664 C CA . LYS A 1 595 ? -4.432 -4.043 18.611 1.00 57.22 595 LYS A CA 1
ATOM 4665 C C . LYS A 1 595 ? -3.904 -2.651 18.968 1.00 57.22 595 LYS A C 1
ATOM 4667 O O . LYS A 1 595 ? -2.721 -2.523 19.287 1.00 57.22 595 LYS A O 1
ATOM 4672 N N . PHE A 1 596 ? -4.749 -1.613 18.960 1.00 56.59 596 PHE A N 1
ATOM 4673 C CA . PHE A 1 596 ? -4.283 -0.248 19.260 1.00 56.59 596 PHE A CA 1
ATOM 4674 C C . PHE A 1 596 ? -3.669 -0.140 20.666 1.00 56.59 596 PHE A C 1
ATOM 4676 O O . PHE A 1 596 ? -2.683 0.567 20.863 1.00 56.59 596 PHE A O 1
ATOM 4683 N N . ARG A 1 597 ? -4.179 -0.910 21.638 1.00 58.06 597 ARG A N 1
ATOM 4684 C CA . ARG A 1 597 ? -3.686 -0.910 23.028 1.00 58.06 597 ARG A CA 1
ATOM 4685 C C . ARG A 1 597 ? -2.200 -1.275 23.120 1.00 58.06 597 ARG A C 1
ATOM 4687 O O . ARG A 1 597 ? -1.490 -0.717 23.947 1.00 58.06 597 ARG A O 1
ATOM 4694 N N . THR A 1 598 ? -1.702 -2.157 22.251 1.00 50.84 598 THR A N 1
ATOM 4695 C CA . THR A 1 598 ? -0.268 -2.516 22.212 1.00 50.84 598 THR A CA 1
ATOM 4696 C C . THR A 1 598 ? 0.637 -1.445 21.591 1.00 50.84 598 THR A C 1
ATOM 4698 O O . THR A 1 598 ? 1.854 -1.599 21.606 1.00 50.84 598 THR A O 1
ATOM 4701 N N . ALA A 1 599 ? 0.070 -0.351 21.073 1.00 53.47 599 ALA A N 1
ATOM 4702 C CA . ALA A 1 599 ? 0.801 0.757 20.461 1.00 53.47 599 ALA A CA 1
ATOM 4703 C C . ALA A 1 599 ? 0.670 2.091 21.229 1.00 53.47 599 ALA A C 1
ATOM 4705 O O . ALA A 1 599 ? 1.151 3.123 20.755 1.00 53.47 599 ALA A O 1
ATOM 4706 N N . ILE A 1 600 ? 0.068 2.074 22.427 1.00 56.25 600 ILE A N 1
ATOM 4707 C CA . ILE A 1 600 ? 0.014 3.222 23.347 1.00 56.25 600 ILE A CA 1
ATOM 4708 C C . ILE A 1 600 ? 1.428 3.798 23.545 1.00 56.25 600 ILE A C 1
ATOM 4710 O O . ILE A 1 600 ? 2.385 3.067 23.796 1.00 56.25 600 ILE A O 1
ATOM 4714 N N . GLY A 1 601 ? 1.565 5.120 23.411 1.00 58.03 601 GLY A N 1
ATOM 4715 C CA . GLY A 1 601 ? 2.857 5.822 23.462 1.00 58.03 601 GLY A CA 1
ATOM 4716 C C . GLY A 1 601 ? 3.623 5.897 22.129 1.00 58.03 601 GLY A C 1
ATOM 4717 O O . GLY A 1 601 ? 4.513 6.733 21.998 1.00 58.03 601 GLY A O 1
ATOM 4718 N N . SER A 1 602 ? 3.236 5.121 21.108 1.00 65.25 602 SER A N 1
ATOM 4719 C CA . SER A 1 602 ? 3.682 5.302 19.708 1.00 65.25 602 SER A CA 1
ATOM 4720 C C . SER A 1 602 ? 2.717 6.183 18.895 1.00 65.25 602 SER A C 1
ATOM 4722 O O . SER A 1 602 ? 2.748 6.196 17.668 1.00 65.25 602 SER A O 1
ATOM 4724 N N . GLU A 1 603 ? 1.822 6.897 19.576 1.00 69.19 603 GLU A N 1
ATOM 4725 C CA . GLU A 1 603 ? 0.703 7.619 18.974 1.00 69.19 603 GLU A CA 1
ATOM 4726 C C . GLU A 1 603 ? 1.146 8.905 18.250 1.00 69.19 603 GLU A C 1
ATOM 4728 O O . GLU A 1 603 ? 2.104 9.581 18.645 1.00 69.19 603 GLU A O 1
ATOM 4733 N N . ARG A 1 604 ? 0.419 9.255 17.182 1.00 80.12 604 ARG A N 1
ATOM 4734 C CA . ARG A 1 604 ? 0.572 10.481 16.381 1.00 80.12 604 ARG A CA 1
ATOM 4735 C C . ARG A 1 604 ? -0.814 10.999 15.933 1.00 80.12 604 ARG A C 1
ATOM 4737 O O . ARG A 1 604 ? -1.818 10.282 16.075 1.00 80.12 604 ARG A O 1
ATOM 4744 N N . PRO A 1 605 ? -0.915 12.240 15.423 1.00 85.19 605 PRO A N 1
ATOM 4745 C CA . PRO A 1 605 ? -2.090 12.694 14.678 1.00 85.19 605 PRO A CA 1
ATOM 4746 C C . PRO A 1 605 ? -2.359 11.794 13.458 1.00 85.19 605 PRO A C 1
ATOM 4748 O O . PRO A 1 605 ? -1.424 11.256 12.873 1.00 85.19 605 PRO A O 1
ATOM 4751 N N . LEU A 1 606 ? -3.628 11.643 13.070 1.00 85.38 606 LEU A N 1
ATOM 4752 C CA . LEU A 1 606 ? -4.026 10.974 11.821 1.00 85.38 606 LEU A CA 1
ATOM 4753 C C . LEU A 1 606 ? -3.842 11.879 10.597 1.00 85.38 606 LEU A C 1
ATOM 4755 O O . LEU A 1 606 ? -3.605 11.371 9.506 1.00 85.38 606 LEU A O 1
ATOM 4759 N N . SER A 1 607 ? -3.905 13.200 10.772 1.00 84.94 607 SER A N 1
ATOM 4760 C CA . SER A 1 607 ? -3.745 14.186 9.693 1.00 84.94 607 SER A CA 1
ATOM 4761 C C . SER A 1 607 ? -2.283 14.561 9.401 1.00 84.94 607 SER A C 1
ATOM 4763 O O . SER A 1 607 ? -2.012 15.660 8.925 1.00 84.94 607 SER A O 1
ATOM 4765 N N . VAL A 1 608 ? -1.329 13.702 9.774 1.00 80.88 608 VAL A N 1
ATOM 4766 C CA . VAL A 1 608 ? 0.116 13.928 9.621 1.00 80.88 608 VAL A CA 1
ATOM 4767 C C . VAL A 1 608 ? 0.746 12.675 9.019 1.00 80.88 608 VAL A C 1
ATOM 4769 O O . VAL A 1 608 ? 0.415 11.556 9.416 1.00 80.88 608 VAL A O 1
ATOM 4772 N N . GLU A 1 609 ? 1.638 12.854 8.051 1.00 75.88 609 GLU A N 1
ATOM 4773 C CA . GLU A 1 609 ? 2.392 11.769 7.418 1.00 75.88 609 GLU A CA 1
ATOM 4774 C C . GLU A 1 609 ? 3.314 11.060 8.428 1.00 75.88 609 GLU A C 1
ATOM 4776 O O . GLU A 1 609 ? 3.744 11.650 9.420 1.00 75.88 609 GLU A O 1
ATOM 4781 N N . GLN A 1 610 ? 3.571 9.766 8.234 1.00 75.81 610 GLN A N 1
ATOM 4782 C CA . GLN A 1 610 ? 4.204 8.926 9.252 1.00 75.81 610 GLN A CA 1
ATOM 4783 C C . GLN A 1 610 ? 5.622 8.523 8.842 1.00 75.81 610 GLN A C 1
ATOM 4785 O O . GLN A 1 610 ? 5.804 7.786 7.881 1.00 75.81 610 GLN A O 1
ATOM 4790 N N . GLU A 1 611 ? 6.608 8.938 9.646 1.00 64.62 611 GLU A N 1
ATOM 4791 C CA . GLU A 1 611 ? 8.064 8.772 9.441 1.00 64.62 611 GLU A CA 1
ATOM 4792 C C . GLU A 1 611 ? 8.530 7.343 9.086 1.00 64.62 611 GLU A C 1
ATOM 4794 O O . GLU A 1 611 ? 9.651 7.152 8.624 1.00 64.62 611 GLU A O 1
ATOM 4799 N N . ASN A 1 612 ? 7.725 6.315 9.376 1.00 70.31 612 ASN A N 1
ATOM 4800 C CA . ASN A 1 612 ? 8.012 4.922 9.044 1.00 70.31 612 ASN A CA 1
ATOM 4801 C C . ASN A 1 612 ? 6.745 4.049 9.075 1.00 70.31 612 ASN A C 1
ATOM 4803 O O . ASN A 1 612 ? 5.750 4.358 9.738 1.00 70.31 612 ASN A O 1
ATOM 4807 N N . TYR A 1 613 ? 6.830 2.876 8.441 1.00 68.69 613 TYR A N 1
ATOM 4808 C CA . TYR A 1 613 ? 5.725 1.920 8.320 1.00 68.69 613 TYR A CA 1
ATOM 4809 C C . TYR A 1 613 ? 5.164 1.396 9.664 1.00 68.69 613 TYR A C 1
ATOM 4811 O O . TYR A 1 613 ? 3.982 1.059 9.752 1.00 68.69 613 TYR A O 1
ATOM 4819 N N . ARG A 1 614 ? 5.958 1.355 10.748 1.00 69.75 614 ARG A N 1
ATOM 4820 C CA . ARG A 1 614 ? 5.468 0.935 12.080 1.00 69.75 614 ARG A CA 1
ATOM 4821 C C . ARG A 1 614 ? 4.541 1.990 12.692 1.00 69.75 614 ARG A C 1
ATOM 4823 O O . ARG A 1 614 ? 3.519 1.627 13.283 1.00 69.75 614 ARG A O 1
ATOM 4830 N N . LEU A 1 615 ? 4.873 3.272 12.535 1.00 70.19 615 LEU A N 1
ATOM 4831 C CA . LEU A 1 615 ? 3.997 4.380 12.920 1.00 70.19 615 LEU A CA 1
ATOM 4832 C C . LEU A 1 615 ? 2.780 4.463 11.989 1.00 70.19 615 LEU A C 1
ATOM 4834 O O . LEU A 1 615 ? 1.659 4.518 12.486 1.00 70.19 615 LEU A O 1
ATOM 4838 N N . TYR A 1 616 ? 2.968 4.321 10.671 1.00 76.19 616 TYR A N 1
ATOM 4839 C CA . TYR A 1 616 ? 1.870 4.242 9.697 1.00 76.19 616 TYR A CA 1
ATOM 4840 C C . TYR A 1 616 ? 0.830 3.184 10.079 1.00 76.19 616 TYR A C 1
ATOM 4842 O O . TYR A 1 616 ? -0.339 3.502 10.279 1.00 76.19 616 TYR A O 1
ATOM 4850 N N . ARG A 1 617 ? 1.257 1.938 10.313 1.00 76.94 617 ARG A N 1
ATOM 4851 C CA . ARG A 1 617 ? 0.367 0.842 10.727 1.00 76.94 617 ARG A CA 1
ATOM 4852 C C . ARG A 1 617 ? -0.283 1.076 12.099 1.00 76.94 617 ARG A C 1
ATOM 4854 O O . ARG A 1 617 ? -1.387 0.603 12.349 1.00 76.94 617 ARG A O 1
ATOM 4861 N N . THR A 1 618 ? 0.373 1.814 12.992 1.00 76.06 618 THR A N 1
ATOM 4862 C CA . THR A 1 618 ? -0.204 2.225 14.285 1.00 76.06 618 THR A CA 1
ATOM 4863 C C . THR A 1 618 ? -1.304 3.273 14.111 1.00 76.06 618 THR A C 1
ATOM 4865 O O . THR A 1 618 ? -2.328 3.224 14.788 1.00 76.06 618 THR A O 1
ATOM 4868 N N . VAL A 1 619 ? -1.115 4.212 13.192 1.00 80.81 619 VAL A N 1
ATOM 4869 C CA . VAL A 1 619 ? -2.018 5.341 12.977 1.00 80.81 619 VAL A CA 1
ATOM 4870 C C . VAL A 1 619 ? -3.149 4.950 12.028 1.00 80.81 619 VAL A C 1
ATOM 4872 O O . VAL A 1 619 ? -4.299 4.897 12.454 1.00 80.81 619 VAL A O 1
ATOM 4875 N N . ALA A 1 620 ? -2.834 4.594 10.787 1.00 83.94 620 ALA A N 1
ATOM 4876 C CA . ALA A 1 620 ? -3.803 4.316 9.734 1.00 83.94 620 ALA A CA 1
ATOM 4877 C C . ALA A 1 620 ? -4.683 3.088 10.056 1.00 83.94 620 ALA A C 1
ATOM 4879 O O . ALA A 1 620 ? -5.897 3.223 10.190 1.00 83.94 620 ALA A O 1
ATOM 4880 N N . TYR A 1 621 ? -4.075 1.917 10.299 1.00 80.06 621 TYR A N 1
ATOM 4881 C CA . TYR A 1 621 ? -4.809 0.660 10.534 1.00 80.06 621 TYR A CA 1
ATOM 4882 C C . TYR A 1 621 ? -5.373 0.514 11.958 1.00 80.06 621 TYR A C 1
ATOM 4884 O O . TYR A 1 621 ? -6.380 -0.164 12.136 1.00 80.06 621 TYR A O 1
ATOM 4892 N N . ASN A 1 622 ? -4.743 1.098 12.990 1.00 78.50 622 ASN A N 1
ATOM 4893 C CA . ASN A 1 622 ? -5.207 0.919 14.376 1.00 78.50 622 ASN A CA 1
ATOM 4894 C C . ASN A 1 622 ? -5.927 2.153 14.966 1.00 78.50 622 ASN A C 1
ATOM 4896 O O . ASN A 1 622 ? -6.910 1.955 15.681 1.00 78.50 622 ASN A O 1
ATOM 4900 N N . LYS A 1 623 ? -5.504 3.402 14.692 1.00 84.81 623 LYS A N 1
ATOM 4901 C CA . LYS A 1 623 ? -6.200 4.619 15.182 1.00 84.81 623 LYS A CA 1
ATOM 4902 C C . LYS A 1 623 ? -7.376 5.003 14.281 1.00 84.81 623 LYS A C 1
ATOM 4904 O O . LYS A 1 623 ? -8.449 5.311 14.794 1.00 84.81 623 LYS A O 1
ATOM 4909 N N . GLY A 1 624 ? -7.187 4.960 12.959 1.00 88.94 624 GLY A N 1
ATOM 4910 C CA . GLY A 1 624 ? -8.175 5.365 11.949 1.00 88.94 624 GLY A CA 1
ATOM 4911 C C . GLY A 1 624 ? -9.572 4.758 12.154 1.00 88.94 624 GLY A C 1
ATOM 4912 O O . GLY A 1 624 ? -10.537 5.517 12.286 1.00 88.94 624 GLY A O 1
ATOM 4913 N N . PRO A 1 625 ? -9.708 3.424 12.303 1.00 86.81 625 PRO A N 1
ATOM 4914 C CA . PRO A 1 625 ? -11.012 2.805 12.525 1.00 86.81 625 PRO A CA 1
ATOM 4915 C C . PRO A 1 625 ? -11.593 3.138 13.907 1.00 86.81 625 PRO A C 1
ATOM 4917 O O . PRO A 1 625 ? -12.810 3.101 14.075 1.00 86.81 625 PRO A O 1
ATOM 4920 N N . TYR A 1 626 ? -10.763 3.523 14.890 1.00 86.19 626 TYR A N 1
ATOM 4921 C CA . TYR A 1 626 ? -11.229 3.912 16.231 1.00 86.19 626 TYR A CA 1
ATOM 4922 C C . TYR A 1 626 ? -11.905 5.268 16.194 1.00 86.19 626 TYR A C 1
ATOM 4924 O O . TYR A 1 626 ? -12.962 5.448 16.792 1.00 86.19 626 TYR A O 1
ATOM 4932 N N . VAL A 1 627 ? -11.332 6.204 15.440 1.00 90.62 627 VAL A N 1
ATOM 4933 C CA . VAL A 1 627 ? -11.951 7.507 15.206 1.00 90.62 627 VAL A CA 1
ATOM 4934 C C . VAL A 1 627 ? -13.288 7.330 14.484 1.00 90.62 627 VAL A C 1
ATOM 4936 O O . VAL A 1 627 ? -14.273 7.912 14.919 1.00 90.62 627 VAL A O 1
ATOM 4939 N N . LEU A 1 628 ? -13.389 6.443 13.487 1.00 92.69 628 LEU A N 1
ATOM 4940 C CA . LEU A 1 628 ? -14.676 6.123 12.847 1.00 92.69 628 LEU A CA 1
ATOM 4941 C C . LEU A 1 628 ? -15.673 5.423 13.792 1.00 92.69 628 LEU A C 1
ATOM 4943 O O . LEU A 1 628 ? -16.866 5.723 13.762 1.00 92.69 628 LEU A O 1
ATOM 4947 N N . HIS A 1 629 ? -15.209 4.534 14.674 1.00 89.00 629 HIS A N 1
ATOM 4948 C CA . HIS A 1 629 ? -16.056 3.856 15.661 1.00 89.00 629 HIS A CA 1
ATOM 4949 C C . HIS A 1 629 ? -16.605 4.823 16.726 1.00 89.00 629 HIS A C 1
ATOM 4951 O O . HIS A 1 629 ? -17.808 4.831 16.987 1.00 89.00 629 HIS A O 1
ATOM 4957 N N . MET A 1 630 ? -15.754 5.702 17.265 1.00 90.81 630 MET A N 1
ATOM 4958 C CA . MET A 1 630 ? -16.138 6.771 18.196 1.00 90.81 630 MET A CA 1
ATOM 4959 C C . MET A 1 630 ? -17.002 7.851 17.530 1.00 90.81 630 MET A C 1
ATOM 4961 O O . MET A 1 630 ? -17.871 8.430 18.182 1.00 90.81 630 MET A O 1
ATOM 4965 N N . LEU A 1 631 ? -16.817 8.104 16.232 1.00 95.06 631 LEU A N 1
ATOM 4966 C CA . LEU A 1 631 ? -17.662 9.012 15.458 1.00 95.06 631 LEU A CA 1
ATOM 4967 C C . LEU A 1 631 ? -19.074 8.427 15.286 1.00 95.06 631 LEU A C 1
ATOM 4969 O O . LEU A 1 631 ? -20.048 9.123 15.558 1.00 95.06 631 LEU A O 1
ATOM 4973 N N . ARG A 1 632 ? -19.204 7.129 14.963 1.00 92.12 632 ARG A N 1
ATOM 4974 C CA . ARG A 1 632 ? -20.499 6.413 14.965 1.00 92.12 632 ARG A CA 1
ATOM 4975 C C . ARG A 1 632 ? -21.157 6.388 16.344 1.00 92.12 632 ARG A C 1
ATOM 4977 O O . ARG A 1 632 ? -22.376 6.515 16.412 1.00 92.12 632 ARG A O 1
ATOM 4984 N N . TYR A 1 633 ? -20.384 6.243 17.424 1.00 89.56 633 TYR A N 1
ATOM 4985 C CA . TYR A 1 633 ? -20.912 6.364 18.789 1.00 89.56 633 TYR A CA 1
ATOM 4986 C C . TYR A 1 633 ? -21.512 7.757 19.024 1.00 89.56 633 TYR A C 1
ATOM 4988 O O . TYR A 1 633 ? -22.666 7.874 19.424 1.00 89.56 633 TYR A O 1
ATOM 4996 N N . SER A 1 634 ? -20.750 8.805 18.697 1.00 91.38 634 SER A N 1
ATOM 4997 C CA . SER A 1 634 ? -21.114 10.204 18.964 1.00 91.38 634 SER A CA 1
ATOM 4998 C C . SER A 1 634 ? -22.286 10.696 18.107 1.00 91.38 634 SER A C 1
ATOM 5000 O O . SER A 1 634 ? -23.147 11.418 18.597 1.00 91.38 634 SER A O 1
ATOM 5002 N N . MET A 1 635 ? -22.333 10.306 16.829 1.00 90.94 635 MET A N 1
ATOM 5003 C CA . MET A 1 635 ? -23.383 10.698 15.879 1.00 90.94 635 MET A CA 1
ATOM 5004 C C . MET A 1 635 ? -24.644 9.828 15.955 1.00 90.94 635 MET A C 1
ATOM 5006 O O . MET A 1 635 ? -25.700 10.236 15.474 1.00 90.94 635 MET A O 1
ATOM 5010 N N . GLY A 1 636 ? -24.534 8.609 16.483 1.00 82.31 636 GLY A N 1
ATOM 5011 C CA . GLY A 1 636 ? -25.522 7.558 16.262 1.00 82.31 636 GLY A CA 1
ATOM 5012 C C . GLY A 1 636 ? -25.430 6.928 14.863 1.00 82.31 636 GLY A C 1
ATOM 5013 O O . GLY A 1 636 ? -24.827 7.454 13.927 1.00 82.31 636 GLY A O 1
ATOM 5014 N N . GLU A 1 637 ? -26.044 5.754 14.724 1.00 79.75 637 GLU A N 1
ATOM 5015 C CA . GLU A 1 637 ? -25.828 4.852 13.586 1.00 79.75 637 GLU A CA 1
ATOM 5016 C C . GLU A 1 637 ? -26.399 5.356 12.249 1.00 79.75 637 GLU A C 1
ATOM 5018 O O . GLU A 1 637 ? -25.700 5.348 11.235 1.00 79.75 637 GLU A O 1
ATOM 5023 N N . GLU A 1 638 ? -27.652 5.817 12.240 1.00 84.19 638 GLU A N 1
ATOM 5024 C CA . GLU A 1 638 ? -28.323 6.303 11.028 1.00 84.19 638 GLU A CA 1
ATOM 5025 C C . GLU A 1 638 ? -27.691 7.601 10.478 1.00 84.19 638 GLU A C 1
ATOM 5027 O O . GLU A 1 638 ? -27.401 7.633 9.274 1.00 84.19 638 GLU A O 1
ATOM 5032 N N . PRO A 1 639 ? -27.385 8.629 11.302 1.00 86.00 639 PRO A N 1
ATOM 5033 C CA . PRO A 1 639 ? -26.599 9.780 10.865 1.00 86.00 639 PRO A CA 1
ATOM 5034 C C . PRO A 1 639 ? -25.220 9.393 10.332 1.00 86.00 639 PRO A C 1
ATOM 5036 O O . PRO A 1 639 ? -24.854 9.831 9.245 1.00 86.00 639 PRO A O 1
ATOM 5039 N N . PHE A 1 640 ? -24.478 8.526 11.031 1.00 90.44 640 PHE A N 1
ATOM 5040 C CA . PHE A 1 640 ? -23.134 8.110 10.619 1.00 90.44 640 PHE A CA 1
ATOM 5041 C C . PHE A 1 640 ? -23.120 7.411 9.252 1.00 90.44 640 PHE A C 1
ATOM 5043 O O . PHE A 1 640 ? -22.386 7.824 8.355 1.00 90.44 640 PHE A O 1
ATOM 5050 N N . PHE A 1 641 ? -23.966 6.400 9.030 1.00 86.00 641 PHE A N 1
ATOM 5051 C CA . PHE A 1 641 ? -24.025 5.746 7.716 1.00 86.00 641 PHE A CA 1
ATOM 5052 C C . PHE A 1 641 ? -24.596 6.663 6.623 1.00 86.00 641 PHE A C 1
ATOM 5054 O O . PHE A 1 641 ? -24.285 6.484 5.448 1.00 86.00 641 PHE A O 1
ATOM 5061 N N . THR A 1 642 ? -25.383 7.681 6.981 1.00 86.88 642 THR A N 1
ATOM 5062 C CA . THR A 1 642 ? -25.825 8.715 6.031 1.00 86.88 642 THR A CA 1
ATOM 5063 C C . THR A 1 642 ? -24.701 9.693 5.684 1.00 86.88 642 THR A C 1
ATOM 5065 O O . THR A 1 642 ? -24.556 10.047 4.514 1.00 86.88 642 THR A O 1
ATOM 5068 N N . ALA A 1 643 ? -23.833 10.037 6.640 1.00 92.56 643 ALA A N 1
ATOM 5069 C CA . ALA A 1 643 ? -22.597 10.768 6.382 1.00 92.56 643 ALA A CA 1
ATOM 5070 C C . ALA A 1 643 ? -21.685 10.000 5.421 1.00 92.56 643 ALA A C 1
ATOM 5072 O O . ALA A 1 643 ? -21.205 10.593 4.463 1.00 92.56 643 ALA A O 1
ATOM 5073 N N . LEU A 1 644 ? -21.518 8.681 5.593 1.00 92.25 644 LEU A N 1
ATOM 5074 C CA . LEU A 1 644 ? -20.714 7.870 4.669 1.00 92.25 644 LEU A CA 1
ATOM 5075 C C . LEU A 1 644 ? -21.267 7.873 3.232 1.00 92.25 644 LEU A C 1
ATOM 5077 O O . LEU A 1 644 ? -20.481 7.984 2.296 1.00 92.25 644 LEU A O 1
ATOM 5081 N N . ARG A 1 645 ? -22.592 7.839 3.025 1.00 91.00 645 ARG A N 1
ATOM 5082 C CA . ARG A 1 645 ? -23.197 7.941 1.674 1.00 91.00 645 ARG A CA 1
ATOM 5083 C C . ARG A 1 645 ? -23.000 9.315 1.031 1.00 91.00 645 ARG A C 1
ATOM 5085 O O . ARG A 1 645 ? -22.710 9.427 -0.164 1.00 91.00 645 ARG A O 1
ATOM 5092 N N . ASN A 1 646 ? -23.121 10.370 1.831 1.00 92.69 646 ASN A N 1
ATOM 5093 C CA . ASN A 1 646 ? -22.859 11.736 1.386 1.00 92.69 646 ASN A CA 1
ATOM 5094 C C . ASN A 1 646 ? -21.358 11.944 1.099 1.00 92.69 646 ASN A C 1
ATOM 5096 O O . ASN A 1 646 ? -21.004 12.600 0.123 1.00 92.69 646 ASN A O 1
ATOM 5100 N N . PHE A 1 647 ? -20.478 11.327 1.892 1.00 94.38 647 PHE A N 1
ATOM 5101 C CA . PHE A 1 647 ? -19.031 11.380 1.710 1.00 94.38 647 PHE A CA 1
ATOM 5102 C C . PHE A 1 647 ? -18.573 10.589 0.482 1.00 94.38 647 PHE A C 1
ATOM 5104 O O . PHE A 1 647 ? -17.824 11.130 -0.319 1.00 94.38 647 PHE A O 1
ATOM 5111 N N . TYR A 1 648 ? -19.106 9.384 0.247 1.00 92.06 648 TYR A N 1
ATOM 5112 C CA . TYR A 1 648 ? -18.936 8.655 -1.018 1.00 92.06 648 TYR A CA 1
ATOM 5113 C C . TYR A 1 648 ? -19.305 9.539 -2.222 1.00 92.06 648 TYR A C 1
ATOM 5115 O O . TYR A 1 648 ? -18.541 9.652 -3.178 1.00 92.06 648 TYR A O 1
ATOM 5123 N N . SER A 1 649 ? -20.432 10.254 -2.142 1.00 89.12 649 SER A N 1
ATOM 5124 C CA . SER A 1 649 ? -20.841 11.189 -3.199 1.00 89.12 649 SER A CA 1
ATOM 5125 C C . SER A 1 649 ? -19.825 12.330 -3.387 1.00 89.12 649 SER A C 1
ATOM 5127 O O . SER A 1 649 ? -19.512 12.698 -4.516 1.00 89.12 649 SER A O 1
ATOM 5129 N N . ARG A 1 650 ? -19.245 12.858 -2.301 1.00 91.44 650 ARG A N 1
ATOM 5130 C CA . ARG A 1 650 ? -18.179 13.876 -2.345 1.00 91.44 650 ARG A CA 1
ATOM 5131 C C . ARG A 1 650 ? -16.839 13.339 -2.877 1.00 91.44 650 ARG A C 1
ATOM 5133 O O . ARG A 1 650 ? -16.115 14.119 -3.493 1.00 91.44 650 ARG A O 1
ATOM 5140 N N . VAL A 1 651 ? -16.522 12.058 -2.665 1.00 87.31 651 VAL A N 1
ATOM 5141 C CA . VAL A 1 651 ? -15.324 11.381 -3.203 1.00 87.31 651 VAL A CA 1
ATOM 5142 C C . VAL A 1 651 ? -15.452 11.174 -4.718 1.00 87.31 651 VAL A C 1
ATOM 5144 O O . VAL A 1 651 ? -14.539 11.529 -5.451 1.00 87.31 651 VAL A O 1
ATOM 5147 N N . HIS A 1 652 ? -16.579 10.628 -5.196 1.00 86.88 652 HIS A N 1
ATOM 5148 C CA . HIS A 1 652 ? -16.691 10.096 -6.569 1.00 86.88 652 HIS A CA 1
ATOM 5149 C C . HIS A 1 652 ? -17.370 11.026 -7.588 1.00 86.88 652 HIS A C 1
ATOM 5151 O O . HIS A 1 652 ? -17.268 10.788 -8.788 1.00 86.88 652 HIS A O 1
ATOM 5157 N N . VAL A 1 653 ? -18.064 12.091 -7.159 1.00 83.56 653 VAL A N 1
ATOM 5158 C CA . VAL A 1 653 ? -18.735 13.047 -8.077 1.00 83.56 653 VAL A CA 1
ATOM 5159 C C . VAL A 1 653 ? -17.886 14.300 -8.354 1.00 83.56 653 VAL A C 1
ATOM 5161 O O . VAL A 1 653 ? -18.160 15.039 -9.300 1.00 83.56 653 VAL A O 1
ATOM 5164 N N . HIS A 1 654 ? -16.849 14.556 -7.553 1.00 81.12 654 HIS A N 1
ATOM 5165 C CA . HIS A 1 654 ? -16.021 15.763 -7.637 1.00 81.12 654 HIS A CA 1
ATOM 5166 C C . HIS A 1 654 ? -14.590 15.428 -8.097 1.00 81.12 654 HIS A C 1
ATOM 5168 O O . HIS A 1 654 ? -14.045 14.425 -7.654 1.00 81.12 654 HIS A O 1
ATOM 5174 N N . PRO A 1 655 ? -13.954 16.266 -8.941 1.00 73.94 655 PRO A N 1
ATOM 5175 C CA . PRO A 1 655 ? -12.608 15.999 -9.464 1.00 73.94 655 PRO A CA 1
ATOM 5176 C C . PRO A 1 655 ? -11.476 16.322 -8.475 1.00 73.94 655 PRO A C 1
ATOM 5178 O O . PRO A 1 655 ? -10.336 15.944 -8.716 1.00 73.94 655 PRO A O 1
ATOM 5181 N N . GLU A 1 656 ? -11.775 17.051 -7.397 1.00 81.00 656 GLU A N 1
ATOM 5182 C CA . GLU A 1 656 ? -10.822 17.392 -6.336 1.00 81.00 656 GLU A CA 1
ATOM 5183 C C . GLU A 1 656 ? -10.985 16.405 -5.167 1.00 81.00 656 GLU A C 1
ATOM 5185 O O . GLU A 1 656 ? -12.132 16.167 -4.761 1.00 81.00 656 GLU A O 1
ATOM 5190 N N . PRO A 1 657 ? -9.901 15.887 -4.557 1.00 85.94 657 PRO A N 1
ATOM 5191 C CA . PRO A 1 657 ? -9.992 15.006 -3.394 1.00 85.94 657 PRO A CA 1
ATOM 5192 C C . PRO A 1 657 ? -10.830 15.610 -2.247 1.00 85.94 657 PRO A C 1
ATOM 5194 O O . PRO A 1 657 ? -10.876 16.836 -2.081 1.00 85.94 657 PRO A O 1
ATOM 5197 N N . PRO A 1 658 ? -11.508 14.793 -1.421 1.00 91.25 658 PRO A N 1
ATOM 5198 C CA . PRO A 1 658 ? -12.157 15.272 -0.205 1.00 91.25 658 PRO A CA 1
ATOM 5199 C C . PRO A 1 658 ? -11.125 15.712 0.838 1.00 91.25 658 PRO A C 1
ATOM 5201 O O . PRO A 1 658 ? -10.199 14.970 1.170 1.00 91.25 658 PRO A O 1
ATOM 5204 N N . SER A 1 659 ? -11.311 16.909 1.385 1.00 92.06 659 SER A N 1
ATOM 5205 C CA . SER A 1 659 ? -10.562 17.402 2.540 1.00 92.06 659 SER A CA 1
ATOM 5206 C C . SER A 1 659 ? -11.169 16.900 3.853 1.00 92.06 659 SER A C 1
ATOM 5208 O O . SER A 1 659 ? -12.335 16.501 3.905 1.00 92.06 659 SER A O 1
ATOM 5210 N N . LEU A 1 660 ? -10.417 17.002 4.953 1.00 93.19 660 LEU A N 1
ATOM 5211 C CA . LEU A 1 660 ? -10.960 16.699 6.280 1.00 93.19 660 LEU A CA 1
ATOM 5212 C C . LEU A 1 660 ? -12.144 17.612 6.644 1.00 93.19 660 LEU A C 1
ATOM 5214 O O . LEU A 1 660 ? -13.096 17.161 7.274 1.00 93.19 660 LEU A O 1
ATOM 5218 N N . VAL A 1 661 ? -12.131 18.860 6.168 1.00 94.19 661 VAL A N 1
ATOM 5219 C CA . VAL A 1 661 ? -13.227 19.821 6.356 1.00 94.19 661 VAL A CA 1
ATOM 5220 C C . VAL A 1 661 ? -14.488 19.414 5.576 1.00 94.19 661 VAL A C 1
ATOM 5222 O O . VAL A 1 661 ? -15.592 19.623 6.074 1.00 94.19 661 VAL A O 1
ATOM 5225 N N . ASP A 1 662 ? -14.359 18.783 4.400 1.00 95.19 662 ASP A N 1
ATOM 5226 C CA . ASP A 1 662 ? -15.511 18.210 3.683 1.00 95.19 662 ASP A CA 1
ATOM 5227 C C . ASP A 1 662 ? -16.180 17.100 4.515 1.00 95.19 662 ASP A C 1
ATOM 5229 O O . ASP A 1 662 ? -17.405 17.075 4.647 1.00 95.19 662 ASP A O 1
ATOM 5233 N N . PHE A 1 663 ? -15.387 16.189 5.095 1.00 96.19 663 PHE A N 1
ATOM 5234 C CA . PHE A 1 663 ? -15.912 15.088 5.912 1.00 96.19 663 PHE A CA 1
ATOM 5235 C C . PHE A 1 663 ? -16.546 15.591 7.215 1.00 96.19 663 PHE A C 1
ATOM 5237 O O . PHE A 1 663 ? -17.665 15.201 7.546 1.00 96.19 663 PHE A O 1
ATOM 5244 N N . GLU A 1 664 ? -15.865 16.511 7.904 1.00 97.12 664 GLU A N 1
ATOM 5245 C CA . GLU A 1 664 ? -16.332 17.192 9.115 1.00 97.12 664 GLU A CA 1
ATOM 5246 C C . GLU A 1 664 ? -17.708 17.838 8.888 1.00 97.12 664 GLU A C 1
ATOM 5248 O O . GLU A 1 664 ? -18.676 17.482 9.566 1.00 97.12 664 GLU A O 1
ATOM 5253 N N . GLN A 1 665 ? -17.848 18.674 7.853 1.00 97.62 665 GLN A N 1
ATOM 5254 C CA . GLN A 1 665 ? -19.119 19.327 7.520 1.00 97.62 665 GLN A CA 1
ATOM 5255 C C . GLN A 1 665 ? -20.229 18.335 7.146 1.00 97.62 665 GLN A C 1
ATOM 5257 O O . GLN A 1 665 ? -21.387 18.554 7.504 1.00 97.62 665 GLN A O 1
ATOM 5262 N N . ILE A 1 666 ? -19.913 17.241 6.448 1.00 97.56 666 ILE A N 1
ATOM 5263 C CA . ILE A 1 666 ? -20.894 16.199 6.105 1.00 97.56 666 ILE A CA 1
ATOM 5264 C C . ILE A 1 666 ? -21.389 15.468 7.366 1.00 97.56 666 ILE A C 1
ATOM 5266 O O . ILE A 1 666 ? -22.582 15.161 7.470 1.00 97.56 666 ILE A O 1
ATOM 5270 N N . CYS A 1 667 ? -20.519 15.232 8.350 1.00 98.06 667 CYS A N 1
ATOM 5271 C CA . CYS A 1 667 ? -20.893 14.655 9.641 1.00 98.06 667 CYS A CA 1
ATOM 5272 C C . CYS A 1 667 ? -21.744 15.616 10.489 1.00 98.06 667 CYS A C 1
ATOM 5274 O O . CYS A 1 667 ? -22.766 15.199 11.041 1.00 98.06 667 CYS A O 1
ATOM 5276 N N . GLU A 1 668 ? -21.398 16.903 10.554 1.00 98.06 668 GLU A N 1
ATOM 5277 C CA . GLU A 1 668 ? -22.204 17.911 11.264 1.00 98.06 668 GLU A CA 1
ATOM 5278 C C . GLU A 1 668 ? -23.597 18.067 10.627 1.00 98.06 668 GLU A C 1
ATOM 5280 O O . GLU A 1 668 ? -24.612 17.989 11.319 1.00 98.06 668 GLU A O 1
ATOM 5285 N N . GLN A 1 669 ? -23.677 18.178 9.295 1.00 97.75 669 GLN A N 1
ATOM 5286 C CA . GLN A 1 669 ? -24.943 18.328 8.558 1.00 97.75 669 GLN A CA 1
ATOM 5287 C C . GLN A 1 669 ? -25.900 17.136 8.709 1.00 97.75 669 GLN A C 1
ATOM 5289 O O . GLN A 1 669 ? -27.115 17.315 8.627 1.00 97.75 669 GLN A O 1
ATOM 5294 N N . THR A 1 670 ? -25.376 15.922 8.896 1.00 95.56 670 THR A N 1
ATOM 5295 C CA . THR A 1 670 ? -26.186 14.694 9.004 1.00 95.56 670 THR A CA 1
ATOM 5296 C C . THR A 1 670 ? -26.568 14.336 10.436 1.00 95.56 670 THR A C 1
ATOM 5298 O O . THR A 1 670 ? -27.606 13.707 10.633 1.00 95.56 670 THR A O 1
ATOM 5301 N N . SER A 1 671 ? -25.772 14.739 11.432 1.00 94.44 671 SER A N 1
ATOM 5302 C CA . SER A 1 671 ? -26.057 14.500 12.857 1.00 94.44 671 SER A CA 1
ATOM 5303 C C . SER A 1 671 ? -26.735 15.675 13.567 1.00 94.44 671 SER A C 1
ATOM 5305 O O . SER A 1 671 ? -27.421 15.465 14.566 1.00 94.44 671 SER A O 1
ATOM 5307 N N . GLY A 1 672 ? -26.562 16.905 13.074 1.00 96.06 672 GLY A N 1
ATOM 5308 C CA . GLY A 1 672 ? -26.987 18.124 13.766 1.00 96.06 672 GLY A CA 1
ATOM 5309 C C . GLY A 1 672 ? -26.129 18.476 14.989 1.00 96.06 672 GLY A C 1
ATOM 5310 O O . GLY A 1 672 ? -26.566 19.267 15.824 1.00 96.06 672 GLY A O 1
ATOM 5311 N N . LEU A 1 673 ? -24.941 17.875 15.116 1.00 95.19 673 LEU A N 1
ATOM 5312 C CA . LEU A 1 673 ? -23.982 18.110 16.196 1.00 95.19 673 LEU A CA 1
ATOM 5313 C C . LEU A 1 673 ? -22.870 19.066 15.747 1.00 95.19 673 LEU A C 1
ATOM 5315 O O . LEU A 1 673 ? -22.475 19.046 14.586 1.00 95.19 673 LEU A O 1
ATOM 5319 N N . GLU A 1 674 ? -22.314 19.833 16.686 1.00 95.25 674 GLU A N 1
ATOM 5320 C CA . GLU A 1 674 ? -21.017 20.500 16.508 1.00 95.25 674 GLU A CA 1
ATOM 5321 C C . GLU A 1 674 ? -19.905 19.470 16.785 1.00 95.25 674 GLU A C 1
ATOM 5323 O O . GLU A 1 674 ? -19.784 18.949 17.901 1.00 95.25 674 GLU A O 1
ATOM 5328 N N . LEU A 1 675 ? -19.111 19.143 15.763 1.00 96.31 675 LEU A N 1
ATOM 5329 C CA . LEU A 1 675 ? -18.116 18.065 15.759 1.00 96.31 675 LEU A CA 1
ATOM 5330 C C . LEU A 1 675 ? -16.684 18.551 15.510 1.00 96.31 675 LEU A C 1
ATOM 5332 O O . LEU A 1 675 ? -15.767 17.746 15.655 1.00 96.31 675 LEU A O 1
ATOM 5336 N N . GLY A 1 676 ? -16.440 19.834 15.226 1.00 95.25 676 GLY A N 1
ATOM 5337 C CA . GLY A 1 676 ? -15.069 20.354 15.074 1.00 95.25 676 GLY A CA 1
ATOM 5338 C C . GLY A 1 676 ? -14.129 20.000 16.243 1.00 95.25 676 GLY A C 1
ATOM 5339 O O . GLY A 1 676 ? -12.977 19.628 16.026 1.00 95.25 676 GLY A O 1
ATOM 5340 N N . TRP A 1 677 ? -14.637 19.961 17.486 1.00 93.12 677 TRP A N 1
ATOM 5341 C CA . TRP A 1 677 ? -13.869 19.487 18.654 1.00 93.12 677 TRP A CA 1
ATOM 5342 C C . TRP A 1 677 ? -13.421 18.021 18.531 1.00 93.12 677 TRP A C 1
ATOM 5344 O O . TRP A 1 677 ? -12.345 17.666 19.008 1.00 93.12 677 TRP A O 1
ATOM 5354 N N . PHE A 1 678 ? -14.241 17.170 17.911 1.00 95.06 678 PHE A N 1
ATOM 5355 C CA . PHE A 1 678 ? -13.967 15.753 17.703 1.00 95.06 678 PHE A CA 1
ATOM 5356 C C . PHE A 1 678 ? -12.874 15.593 16.646 1.00 95.06 678 PHE A C 1
ATOM 5358 O O . PHE A 1 678 ? -11.899 14.878 16.875 1.00 95.06 678 PHE A O 1
ATOM 5365 N N . PHE A 1 679 ? -12.992 16.290 15.513 1.00 95.12 679 PHE A N 1
ATOM 5366 C CA . PHE A 1 679 ? -12.012 16.205 14.432 1.00 95.12 679 PHE A CA 1
ATOM 5367 C C . PHE A 1 679 ? -10.665 16.830 14.820 1.00 95.12 679 PHE A C 1
ATOM 5369 O O . PHE A 1 679 ? -9.636 16.173 14.652 1.00 95.12 679 PHE A O 1
ATOM 5376 N N . ASP A 1 680 ? -10.638 18.006 15.453 1.00 92.94 680 ASP A N 1
ATOM 5377 C CA . ASP A 1 680 ? -9.396 18.593 15.980 1.00 92.94 680 ASP A CA 1
ATOM 5378 C C . ASP A 1 680 ? -8.694 17.668 16.982 1.00 92.94 680 ASP A C 1
ATOM 5380 O O . ASP A 1 680 ? -7.477 17.483 16.918 1.00 92.94 680 ASP A O 1
ATOM 5384 N N . GLN A 1 681 ? -9.450 17.052 17.892 1.00 92.25 681 GLN A N 1
ATOM 5385 C CA . GLN A 1 681 ? -8.900 16.162 18.909 1.00 92.25 681 GLN A CA 1
ATOM 5386 C C . GLN A 1 681 ? -8.384 14.840 18.319 1.00 92.25 681 GLN A C 1
ATOM 5388 O O . GLN A 1 681 ? -7.296 14.377 18.669 1.00 92.25 681 GLN A O 1
ATOM 5393 N N . TRP A 1 682 ? -9.163 14.196 17.451 1.00 91.00 682 TRP A N 1
ATOM 5394 C CA . TRP A 1 682 ? -8.877 12.833 17.007 1.00 91.00 682 TRP A CA 1
ATOM 5395 C C . TRP A 1 682 ? -7.988 12.764 15.768 1.00 91.00 682 TRP A C 1
ATOM 5397 O O . TRP A 1 682 ? -7.118 11.886 15.681 1.00 91.00 682 TRP A O 1
ATOM 5407 N N . MET A 1 683 ? -8.158 13.712 14.845 1.00 91.81 683 MET A N 1
ATOM 5408 C CA . MET A 1 683 ? -7.371 13.788 13.619 1.00 91.81 683 MET A CA 1
ATOM 5409 C C . MET A 1 683 ? -6.075 14.556 13.828 1.00 91.81 683 MET A C 1
ATOM 5411 O O . MET A 1 683 ? -5.006 14.024 13.533 1.00 91.81 683 MET A O 1
ATOM 5415 N N . ARG A 1 684 ? -6.165 15.775 14.372 1.00 90.25 684 ARG A N 1
ATOM 5416 C CA . ARG A 1 684 ? -5.054 16.739 14.401 1.00 90.25 684 ARG A CA 1
ATOM 5417 C C . ARG A 1 684 ? -4.182 16.636 15.663 1.00 90.25 684 ARG A C 1
ATOM 5419 O O . ARG A 1 684 ? -3.117 17.246 15.715 1.00 90.25 684 ARG A O 1
ATOM 5426 N N . GLN A 1 685 ? -4.579 15.839 16.662 1.00 89.88 685 GLN A N 1
ATOM 5427 C CA . GLN A 1 685 ? -3.886 15.722 17.956 1.00 89.88 685 GLN A CA 1
ATOM 5428 C C . GLN A 1 685 ? -3.648 14.262 18.414 1.00 89.88 685 GLN A C 1
ATOM 5430 O O . GLN A 1 685 ? -4.130 13.282 17.829 1.00 89.88 685 GLN A O 1
ATOM 5435 N N . VAL A 1 686 ? -2.860 14.121 19.487 1.00 86.38 686 VAL A N 1
ATOM 5436 C CA . VAL A 1 686 ? -2.709 12.887 20.278 1.00 86.38 686 VAL A CA 1
ATOM 5437 C C . VAL A 1 686 ? -3.516 13.059 21.561 1.00 86.38 686 VAL A C 1
ATOM 5439 O O . VAL A 1 686 ? -3.088 13.737 22.498 1.00 86.38 686 VAL A O 1
ATOM 5442 N N . ALA A 1 687 ? -4.709 12.477 21.570 1.00 85.25 687 ALA A N 1
ATOM 5443 C CA . ALA A 1 687 ? -5.710 12.655 22.608 1.00 85.25 687 ALA A CA 1
ATOM 5444 C C . ALA A 1 687 ? -6.259 11.304 23.060 1.00 85.25 687 ALA A C 1
ATOM 5446 O O . ALA A 1 687 ? -6.367 10.370 22.269 1.00 85.25 687 ALA A O 1
ATOM 5447 N N . ARG A 1 688 ? -6.553 11.204 24.355 1.00 83.38 688 ARG A N 1
ATOM 5448 C CA . ARG A 1 688 ? -6.739 9.930 25.044 1.00 83.38 688 ARG A CA 1
ATOM 5449 C C . ARG A 1 688 ? -7.515 10.175 26.347 1.00 83.38 688 ARG A C 1
ATOM 5451 O O . ARG A 1 688 ? -6.913 10.652 27.313 1.00 83.38 688 ARG A O 1
ATOM 5458 N N . PRO A 1 689 ? -8.845 9.983 26.379 1.00 87.69 689 PRO A N 1
ATOM 5459 C CA . PRO A 1 689 ? -9.606 10.016 27.624 1.00 87.69 689 PRO A CA 1
ATOM 5460 C C . PRO A 1 689 ? -9.232 8.816 28.508 1.00 87.69 689 PRO A C 1
ATOM 5462 O O . PRO A 1 689 ? -8.877 7.753 28.009 1.00 87.69 689 PRO A O 1
ATOM 5465 N N . GLU A 1 690 ? -9.337 8.967 29.825 1.00 87.75 690 GLU A N 1
ATOM 5466 C CA . GLU A 1 690 ? -9.213 7.855 30.778 1.00 87.75 690 GLU A CA 1
ATOM 5467 C C . GLU A 1 690 ? -10.269 8.044 31.863 1.00 87.75 690 GLU A C 1
ATOM 5469 O O . GLU A 1 690 ? -10.068 8.804 32.812 1.00 87.75 690 GLU A O 1
ATOM 5474 N N . PHE A 1 691 ? -11.420 7.398 31.702 1.00 88.31 691 PHE A N 1
ATOM 5475 C CA . PHE A 1 691 ? -12.525 7.532 32.639 1.00 88.31 691 PHE A CA 1
ATOM 5476 C C . PHE A 1 691 ? -12.367 6.551 33.801 1.00 88.31 691 PHE A C 1
ATOM 5478 O O . PHE A 1 691 ? -12.184 5.357 33.594 1.00 88.31 691 PHE A O 1
ATOM 5485 N N . VAL A 1 692 ? -12.471 7.053 35.031 1.00 88.88 692 VAL A N 1
ATOM 5486 C CA . VAL A 1 692 ? -12.359 6.259 36.261 1.00 88.88 692 VAL A CA 1
ATOM 5487 C C . VAL A 1 692 ? -13.590 6.405 37.139 1.00 88.88 692 VAL A C 1
ATOM 5489 O O . VAL A 1 692 ? -14.187 7.482 37.222 1.00 88.88 692 VAL A O 1
ATOM 5492 N N . LEU A 1 693 ? -13.930 5.331 37.854 1.00 87.94 693 LEU A N 1
ATOM 5493 C CA . LEU A 1 693 ? -14.829 5.400 39.001 1.00 87.94 693 LEU A CA 1
ATOM 5494 C C . LEU A 1 693 ? -14.047 5.901 40.224 1.00 87.94 693 LEU A C 1
ATOM 5496 O O . LEU A 1 693 ? -13.055 5.301 40.632 1.00 87.94 693 LEU A O 1
ATOM 5500 N N . GLY A 1 694 ? -14.510 7.007 40.801 1.00 84.88 694 GLY A N 1
ATOM 5501 C CA . GLY A 1 694 ? -14.063 7.528 42.089 1.00 84.88 694 GLY A CA 1
ATOM 5502 C C . GLY A 1 694 ? -14.822 6.875 43.247 1.00 84.88 694 GLY A C 1
ATOM 5503 O O . GLY A 1 694 ? -14.965 5.656 43.317 1.00 84.88 694 GLY A O 1
ATOM 5504 N N . GLU A 1 695 ? -15.333 7.687 44.175 1.00 86.69 695 GLU A N 1
ATOM 5505 C CA . GLU A 1 695 ? -16.180 7.174 45.255 1.00 86.69 695 GLU A CA 1
ATOM 5506 C C . GLU A 1 695 ? -17.503 6.620 44.701 1.00 86.69 695 GLU A C 1
ATOM 5508 O O . GLU A 1 695 ? -18.222 7.300 43.963 1.00 86.69 695 GLU A O 1
ATOM 5513 N N . VAL A 1 696 ? -17.829 5.383 45.089 1.00 90.06 696 VAL A N 1
ATOM 5514 C CA . VAL A 1 696 ? -19.092 4.704 44.782 1.00 90.06 696 VAL A CA 1
ATOM 5515 C C . VAL A 1 696 ? -19.767 4.330 46.098 1.00 90.06 696 VAL A C 1
ATOM 5517 O O . VAL A 1 696 ? -19.169 3.678 46.952 1.00 90.06 696 VAL A O 1
ATOM 5520 N N . SER A 1 697 ? -21.024 4.733 46.267 1.00 90.38 697 SER A N 1
ATOM 5521 C CA . SER A 1 697 ? -21.817 4.499 47.476 1.00 90.38 697 SER A CA 1
ATOM 5522 C C . SER A 1 697 ? -23.225 4.010 47.136 1.00 90.38 697 SER A C 1
ATOM 5524 O O . SER A 1 697 ? -23.786 4.338 46.088 1.00 90.38 697 SER A O 1
ATOM 5526 N N . VAL A 1 698 ? -23.807 3.207 48.030 1.00 92.38 698 VAL A N 1
ATOM 5527 C CA . VAL A 1 698 ? -25.166 2.666 47.892 1.00 92.38 698 VAL A CA 1
ATOM 5528 C C . VAL A 1 698 ? -25.927 2.887 49.191 1.00 92.38 698 VAL A C 1
ATOM 5530 O O . VAL A 1 698 ? -25.461 2.528 50.270 1.00 92.38 698 VAL A O 1
ATOM 5533 N N . GLU A 1 699 ? -27.122 3.455 49.090 1.00 93.56 699 GLU A N 1
ATOM 5534 C CA . GLU A 1 699 ? -28.003 3.721 50.225 1.00 93.56 699 GLU A CA 1
ATOM 5535 C C . GLU A 1 699 ? -29.452 3.346 49.898 1.00 93.56 699 GLU A C 1
ATOM 5537 O O . GLU A 1 699 ? -29.880 3.383 48.743 1.00 93.56 699 GLU A O 1
ATOM 5542 N N . ARG A 1 700 ? -30.252 3.004 50.915 1.00 91.94 700 ARG A N 1
ATOM 5543 C CA . ARG A 1 700 ? -31.658 2.632 50.709 1.00 91.94 700 ARG A CA 1
ATOM 5544 C C . ARG A 1 700 ? -32.599 3.787 51.051 1.00 91.94 700 ARG A C 1
ATOM 5546 O O . ARG A 1 700 ? -32.875 4.049 52.221 1.00 91.94 700 ARG A O 1
ATOM 5553 N N . ARG A 1 701 ? -33.143 4.460 50.032 1.00 91.81 701 ARG A N 1
ATOM 5554 C CA . ARG A 1 701 ? -34.074 5.596 50.173 1.00 91.81 701 ARG A CA 1
ATOM 5555 C C . ARG A 1 701 ? -35.477 5.219 49.699 1.00 91.81 701 ARG A C 1
ATOM 5557 O O . ARG A 1 701 ? -35.671 4.778 48.574 1.00 91.81 701 ARG A O 1
ATOM 5564 N N . LYS A 1 702 ? -36.482 5.422 50.562 1.00 89.44 702 LYS A N 1
ATOM 5565 C CA . LYS A 1 702 ? -37.919 5.200 50.264 1.00 89.44 702 LYS A CA 1
ATOM 5566 C C . LYS A 1 702 ? -38.241 3.816 49.652 1.00 89.44 702 LYS A C 1
ATOM 5568 O O . LYS A 1 702 ? -39.171 3.684 48.866 1.00 89.44 702 LYS A O 1
ATOM 5573 N N . GLY A 1 703 ? -37.476 2.787 50.025 1.00 87.00 703 GLY A N 1
ATOM 5574 C CA . GLY A 1 703 ? -37.631 1.404 49.554 1.00 87.00 703 GLY A CA 1
ATOM 5575 C C . GLY A 1 703 ? -36.700 1.004 48.402 1.00 87.00 703 GLY A C 1
ATOM 5576 O O . GLY A 1 703 ? -36.345 -0.173 48.329 1.00 87.00 703 GLY A O 1
ATOM 5577 N N . GLN A 1 704 ? -36.251 1.964 47.587 1.00 92.69 704 GLN A N 1
ATOM 5578 C CA . GLN A 1 704 ? -35.299 1.773 46.486 1.00 92.69 704 GLN A CA 1
ATOM 5579 C C . GLN A 1 704 ? -33.842 1.837 46.962 1.00 92.69 704 GLN A C 1
ATOM 5581 O O . GLN A 1 704 ? -33.536 2.476 47.972 1.00 92.69 704 GLN A O 1
ATOM 5586 N N . PHE A 1 705 ? -32.948 1.213 46.200 1.00 91.75 705 PHE A N 1
ATOM 5587 C CA . PHE A 1 705 ? -31.507 1.420 46.275 1.00 91.75 705 PHE A CA 1
ATOM 5588 C C . PHE A 1 705 ? -31.131 2.617 45.397 1.00 91.75 705 PHE A C 1
ATOM 5590 O O . PHE A 1 705 ? -31.502 2.689 44.222 1.00 91.75 705 PHE A O 1
ATOM 5597 N N . VAL A 1 706 ? -30.406 3.564 45.983 1.00 95.56 706 VAL A N 1
ATOM 5598 C CA . VAL A 1 706 ? -29.823 4.720 45.306 1.00 95.56 706 VAL A CA 1
ATOM 5599 C C . VAL A 1 706 ? -28.318 4.507 45.284 1.00 95.56 706 VAL A C 1
ATOM 5601 O O . VAL A 1 706 ? -27.699 4.388 46.341 1.00 95.56 706 VAL A O 1
ATOM 5604 N N . THR A 1 707 ? -27.750 4.432 44.084 1.00 93.81 707 THR A N 1
ATOM 5605 C CA . THR A 1 707 ? -26.305 4.300 43.875 1.00 93.81 707 THR A CA 1
ATOM 5606 C C . THR A 1 707 ? -25.779 5.638 43.391 1.00 93.81 707 THR A C 1
ATOM 5608 O O . THR A 1 707 ? -26.235 6.135 42.359 1.00 93.81 707 THR A O 1
ATOM 5611 N N . THR A 1 708 ? -24.839 6.216 44.135 1.00 94.50 708 THR A N 1
ATOM 5612 C CA . THR A 1 708 ? -24.126 7.438 43.749 1.00 94.50 708 THR A CA 1
ATOM 5613 C C . THR A 1 708 ? -22.695 7.060 43.395 1.00 94.50 708 THR A C 1
ATOM 5615 O O . THR A 1 708 ? -22.049 6.351 44.165 1.00 94.50 708 THR A O 1
ATOM 5618 N N . ALA A 1 709 ? -22.204 7.513 42.246 1.00 92.44 709 ALA A N 1
ATOM 5619 C CA . ALA A 1 709 ? -20.858 7.218 41.772 1.00 92.44 709 ALA A CA 1
ATOM 5620 C C . ALA A 1 709 ? -20.238 8.454 41.122 1.00 92.44 709 ALA A C 1
ATOM 5622 O O . ALA A 1 709 ? -20.819 9.014 40.194 1.00 92.44 709 ALA A O 1
ATOM 5623 N N . THR A 1 710 ? -19.061 8.868 41.582 1.00 92.56 710 THR A N 1
ATOM 5624 C CA . THR A 1 710 ? -18.285 9.904 40.888 1.00 92.56 710 THR A CA 1
ATOM 5625 C C . THR A 1 710 ? -17.513 9.283 39.732 1.00 92.56 710 THR A C 1
ATOM 5627 O O . THR A 1 710 ? -16.852 8.261 39.901 1.00 92.56 710 THR A O 1
ATOM 5630 N N . VAL A 1 711 ? -17.591 9.912 38.565 1.00 93.12 711 VAL A N 1
ATOM 5631 C CA . VAL A 1 711 ? -16.826 9.581 37.362 1.00 93.12 711 VAL A CA 1
ATOM 5632 C C . VAL A 1 711 ? -15.869 10.733 37.096 1.00 93.12 711 VAL A C 1
ATOM 5634 O O . VAL A 1 711 ? -16.279 11.890 37.153 1.00 93.12 711 VAL A O 1
ATOM 5637 N N . ARG A 1 712 ? -14.604 10.437 36.806 1.00 93.00 712 ARG A N 1
ATOM 5638 C CA . ARG A 1 712 ? -13.568 11.439 36.511 1.00 93.00 712 ARG A CA 1
ATOM 5639 C C . ARG A 1 712 ? -12.835 11.069 35.230 1.00 93.00 712 ARG A C 1
ATOM 5641 O O . ARG A 1 712 ? -12.605 9.890 34.994 1.00 93.00 712 ARG A O 1
ATOM 5648 N N . ASN A 1 713 ? -12.439 12.058 34.435 1.00 92.88 713 ASN A N 1
ATOM 5649 C CA . ASN A 1 713 ? -11.547 11.858 33.296 1.00 92.88 713 ASN A CA 1
ATOM 5650 C C . ASN A 1 713 ? -10.110 12.260 33.675 1.00 92.88 713 ASN A C 1
ATOM 5652 O O . ASN A 1 713 ? -9.807 13.443 33.822 1.00 92.88 713 ASN A O 1
ATOM 5656 N N . GLU A 1 714 ? -9.229 11.276 33.853 1.00 91.12 714 GLU A N 1
ATOM 5657 C CA . GLU A 1 714 ? -7.795 11.468 34.132 1.00 91.12 714 GLU A CA 1
ATOM 5658 C C . GLU A 1 714 ? -6.951 11.664 32.856 1.00 91.12 714 GLU A C 1
ATOM 5660 O O . GLU A 1 714 ? -5.749 11.916 32.943 1.00 91.12 714 GLU A O 1
ATOM 5665 N N . GLY A 1 715 ? -7.563 11.516 31.678 1.00 89.06 715 GLY A N 1
ATOM 5666 C CA . GLY A 1 715 ? -6.907 11.614 30.377 1.00 89.06 715 GLY A CA 1
ATOM 5667 C C . GLY A 1 715 ? -6.759 13.047 29.857 1.00 89.06 715 GLY A C 1
ATOM 5668 O O . GLY A 1 715 ? -7.145 14.017 30.509 1.00 89.06 715 GLY A O 1
ATOM 5669 N N . ASN A 1 716 ? -6.208 13.179 28.645 1.00 87.81 716 ASN A N 1
ATOM 5670 C CA . ASN A 1 716 ? -6.066 14.463 27.944 1.00 87.81 716 ASN A CA 1
ATOM 5671 C C . ASN A 1 716 ? -7.105 14.680 26.824 1.00 87.81 716 ASN A C 1
ATOM 5673 O O . ASN A 1 716 ? -7.196 15.787 26.302 1.00 87.81 716 ASN A O 1
ATOM 5677 N N . GLY A 1 717 ? -7.874 13.649 26.455 1.00 89.38 717 GLY A N 1
ATOM 5678 C CA . GLY A 1 717 ? -8.991 13.741 25.505 1.00 89.38 717 GLY A CA 1
ATOM 5679 C C . GLY A 1 717 ? -10.357 13.754 26.197 1.00 89.38 717 GLY A C 1
ATOM 5680 O O . GLY A 1 717 ? -10.476 13.328 27.342 1.00 89.38 717 GLY A O 1
ATOM 5681 N N . ARG A 1 718 ? -11.392 14.211 25.491 1.00 90.62 718 ARG A N 1
ATOM 5682 C CA . ARG A 1 718 ? -12.819 14.213 25.863 1.00 90.62 718 ARG A CA 1
ATOM 5683 C C . ARG A 1 718 ? -13.594 13.234 24.979 1.00 90.62 718 ARG A C 1
ATOM 5685 O O . ARG A 1 718 ? -13.325 13.164 23.785 1.00 90.62 718 ARG A O 1
ATOM 5692 N N . MET A 1 719 ? -14.584 12.546 25.537 1.00 91.81 719 MET A N 1
ATOM 5693 C CA . MET A 1 719 ? -15.624 11.818 24.796 1.00 91.81 719 MET A CA 1
ATOM 5694 C C . MET A 1 719 ? -16.908 11.764 25.641 1.00 91.81 719 MET A C 1
ATOM 5696 O O . MET A 1 719 ? -16.797 11.699 26.868 1.00 91.81 719 MET A O 1
ATOM 5700 N N . PRO A 1 720 ? -18.103 11.694 25.028 1.00 91.88 720 PRO A N 1
ATOM 5701 C CA . PRO A 1 720 ? -19.253 11.093 25.692 1.00 91.88 720 PRO A CA 1
ATOM 5702 C C . PRO A 1 720 ? -18.964 9.610 25.976 1.00 91.88 720 PRO A C 1
ATOM 5704 O O . PRO A 1 720 ? -18.389 8.909 25.141 1.00 91.88 720 PRO A O 1
ATOM 5707 N N . VAL A 1 721 ? -19.344 9.123 27.156 1.00 89.62 721 VAL A N 1
ATOM 5708 C CA . VAL A 1 721 ? -19.149 7.726 27.561 1.00 89.62 721 VAL A CA 1
ATOM 5709 C C . VAL A 1 721 ? -20.311 7.231 28.419 1.00 89.62 721 VAL A C 1
ATOM 5711 O O . VAL A 1 721 ? -20.796 7.934 29.310 1.00 89.62 721 VAL A O 1
ATOM 5714 N N . SER A 1 722 ? -20.757 5.996 28.176 1.00 90.56 722 SER A N 1
ATOM 5715 C CA . SER A 1 722 ? -21.826 5.388 28.967 1.00 90.56 722 SER A CA 1
ATOM 5716 C C . SER A 1 722 ? -21.307 4.759 30.261 1.00 90.56 722 SER A C 1
ATOM 5718 O O . SER A 1 722 ? -20.310 4.042 30.270 1.00 90.56 722 SER A O 1
ATOM 5720 N N . VAL A 1 723 ? -22.029 4.982 31.358 1.00 91.25 723 VAL A N 1
ATOM 5721 C CA . VAL A 1 723 ? -21.798 4.360 32.665 1.00 91.25 723 VAL A CA 1
ATOM 5722 C C . VAL A 1 723 ? -23.046 3.577 33.044 1.00 91.25 723 VAL A C 1
ATOM 5724 O O . VAL A 1 723 ? -24.153 4.126 33.095 1.00 91.25 723 VAL A O 1
ATOM 5727 N N . VAL A 1 724 ? -22.883 2.277 33.275 1.00 88.88 724 VAL A N 1
ATOM 5728 C CA . VAL A 1 724 ? -23.989 1.320 33.357 1.00 88.88 724 VAL A CA 1
ATOM 5729 C C . VAL A 1 724 ? -23.984 0.605 34.699 1.00 88.88 724 VAL A C 1
ATOM 5731 O O . VAL A 1 724 ? -23.012 -0.047 35.074 1.00 88.88 724 VAL A O 1
ATOM 5734 N N . LEU A 1 725 ? -25.106 0.707 35.410 1.00 87.88 725 LEU A N 1
ATOM 5735 C CA . LEU A 1 725 ? -25.395 -0.050 36.620 1.00 87.88 725 LEU A CA 1
ATOM 5736 C C . LEU A 1 725 ? -26.130 -1.347 36.256 1.00 87.88 725 LEU A C 1
ATOM 5738 O O . LEU A 1 725 ? -27.222 -1.306 35.681 1.00 87.88 725 LEU A O 1
ATOM 5742 N N . GLY A 1 726 ? -25.554 -2.486 36.625 1.00 83.25 726 GLY A N 1
ATOM 5743 C CA . GLY A 1 726 ? -26.172 -3.804 36.561 1.00 83.25 726 GLY A CA 1
ATOM 5744 C C . GLY A 1 726 ? -26.888 -4.176 37.857 1.00 83.25 726 GLY A C 1
ATOM 5745 O O . GLY A 1 726 ? -26.368 -3.999 38.959 1.00 83.25 726 GLY A O 1
ATOM 5746 N N . THR A 1 727 ? -28.084 -4.733 37.713 1.00 82.00 727 THR A N 1
ATOM 5747 C CA . THR A 1 727 ? -29.024 -5.085 38.788 1.00 82.00 727 THR A CA 1
ATOM 5748 C C . THR A 1 727 ? -29.751 -6.383 38.429 1.00 82.00 727 THR A C 1
ATOM 5750 O O . THR A 1 727 ? -29.835 -6.743 37.257 1.00 82.00 727 THR A O 1
ATOM 5753 N N . ALA A 1 728 ? -30.324 -7.084 39.412 1.00 73.50 728 ALA A N 1
ATOM 5754 C CA . ALA A 1 728 ? -31.039 -8.343 39.156 1.00 73.50 728 ALA A CA 1
ATOM 5755 C C . ALA A 1 728 ? -32.282 -8.198 38.242 1.00 73.50 728 ALA A C 1
ATOM 5757 O O . ALA A 1 728 ? -32.737 -9.187 37.677 1.00 73.50 728 ALA A O 1
ATOM 5758 N N . ASP A 1 729 ? -32.824 -6.983 38.075 1.00 78.56 729 ASP A N 1
ATOM 5759 C CA . ASP A 1 729 ? -33.936 -6.669 37.165 1.00 78.56 729 ASP A CA 1
ATOM 5760 C C . ASP A 1 729 ? -33.503 -6.039 35.821 1.00 78.56 729 ASP A C 1
ATOM 5762 O O . ASP A 1 729 ? -34.358 -5.595 35.056 1.00 78.56 729 ASP A O 1
ATOM 5766 N N . GLY A 1 730 ? -32.200 -5.999 35.513 1.00 77.19 730 GLY A N 1
ATOM 5767 C CA . GLY A 1 730 ? -31.659 -5.491 34.244 1.00 77.19 730 GLY A CA 1
ATOM 5768 C C . GLY A 1 730 ? -30.542 -4.459 34.419 1.00 77.19 730 GLY A C 1
ATOM 5769 O O . GLY A 1 730 ? -29.858 -4.429 35.442 1.00 77.19 730 GLY A O 1
ATOM 5770 N N . THR A 1 731 ? -30.347 -3.601 33.416 1.00 84.38 731 THR A N 1
ATOM 5771 C CA . THR A 1 731 ? -29.318 -2.547 33.410 1.00 84.38 731 THR A CA 1
ATOM 5772 C C . THR A 1 731 ? -29.922 -1.143 33.380 1.00 84.38 731 THR A C 1
ATOM 5774 O O . THR A 1 731 ? -31.044 -0.928 32.917 1.00 84.38 731 THR A O 1
ATOM 5777 N N . ARG A 1 732 ? -29.174 -0.165 33.899 1.00 86.88 732 ARG A N 1
ATOM 5778 C CA . ARG A 1 732 ? -29.542 1.258 33.945 1.00 86.88 732 ARG A CA 1
ATOM 5779 C C . ARG A 1 732 ? -28.336 2.091 33.529 1.00 86.88 732 ARG A C 1
ATOM 5781 O O . ARG A 1 732 ? -27.319 2.043 34.212 1.00 86.88 732 ARG A O 1
ATOM 5788 N N . SER A 1 733 ? -28.438 2.838 32.433 1.00 90.19 733 SER A N 1
ATOM 5789 C CA . SER A 1 733 ? -27.335 3.648 31.904 1.00 90.19 733 SER A CA 1
ATOM 5790 C C . SER A 1 733 ? -27.495 5.144 32.186 1.00 90.19 733 SER A C 1
ATOM 5792 O O . SER A 1 733 ? -28.601 5.679 32.308 1.00 90.19 733 SER A O 1
ATOM 5794 N N . ARG A 1 734 ? -26.353 5.820 32.261 1.00 90.81 734 ARG A N 1
ATOM 5795 C CA . ARG A 1 734 ? -26.173 7.266 32.109 1.00 90.81 734 ARG A CA 1
ATOM 5796 C C . ARG A 1 734 ? -25.087 7.490 31.064 1.00 90.81 734 ARG A C 1
ATOM 5798 O O . ARG A 1 734 ? -24.276 6.597 30.844 1.00 90.81 734 ARG A O 1
ATOM 5805 N N . GLU A 1 735 ? -25.060 8.659 30.449 1.00 91.00 735 GLU A N 1
ATOM 5806 C CA . GLU A 1 735 ? -23.851 9.147 29.786 1.00 91.00 735 GLU A CA 1
ATOM 5807 C C . GLU A 1 735 ? -23.275 10.303 30.593 1.00 91.00 735 GLU A C 1
ATOM 5809 O O . GLU A 1 735 ? -24.026 11.025 31.252 1.00 91.00 735 GLU A O 1
ATOM 5814 N N . VAL A 1 736 ? -21.955 10.446 30.528 1.00 91.38 736 VAL A N 1
ATOM 5815 C CA . VAL A 1 736 ? -21.210 11.634 30.956 1.00 91.38 736 VAL A CA 1
ATOM 5816 C C . VAL A 1 736 ? -20.307 12.067 29.811 1.00 91.38 736 VAL A C 1
ATOM 5818 O O . VAL A 1 736 ? -19.846 11.233 29.035 1.00 91.38 736 VAL A O 1
ATOM 5821 N N . ASP A 1 737 ? -20.041 13.363 29.712 1.00 92.44 737 ASP A N 1
ATOM 5822 C CA . ASP A 1 737 ? -19.158 13.941 28.700 1.00 92.44 737 ASP A CA 1
ATOM 5823 C C . ASP A 1 737 ? -18.195 14.903 29.399 1.00 92.44 737 ASP A C 1
ATOM 5825 O O . ASP A 1 737 ? -18.499 16.074 29.641 1.00 92.44 737 ASP A O 1
ATOM 5829 N N . LEU A 1 738 ? -17.056 14.357 29.832 1.00 91.12 738 LEU A N 1
ATOM 5830 C CA . LEU A 1 738 ? -16.117 15.046 30.713 1.00 91.12 738 LEU A CA 1
ATOM 5831 C C . LEU A 1 738 ? -14.869 15.461 29.935 1.00 91.12 738 LEU A C 1
ATOM 5833 O O . LEU A 1 738 ? -14.157 14.627 29.370 1.00 91.12 738 LEU A O 1
ATOM 5837 N N . ALA A 1 739 ? -14.564 16.757 29.968 1.00 91.44 739 ALA A N 1
ATOM 5838 C CA . ALA A 1 739 ? -13.274 17.275 29.531 1.00 91.44 739 ALA A CA 1
ATOM 5839 C C . ALA A 1 739 ? -12.118 16.719 30.390 1.00 91.44 739 ALA A C 1
ATOM 5841 O O . ALA A 1 739 ? -12.328 16.237 31.505 1.00 91.44 739 ALA A O 1
ATOM 5842 N N . ALA A 1 740 ? -10.889 16.818 29.881 1.00 89.56 740 ALA A N 1
ATOM 5843 C CA . ALA A 1 740 ? -9.676 16.421 30.595 1.00 89.56 740 ALA A CA 1
ATOM 5844 C C . ALA A 1 740 ? -9.612 17.037 32.010 1.00 89.56 740 ALA A C 1
ATOM 5846 O O . ALA A 1 740 ? -9.715 18.255 32.173 1.00 89.56 740 ALA A O 1
ATOM 5847 N N . GLY A 1 741 ? -9.453 16.197 33.036 1.00 89.56 741 GLY A N 1
ATOM 5848 C CA . GLY A 1 741 ? -9.403 16.600 34.445 1.00 89.56 741 GLY A CA 1
ATOM 5849 C C . GLY A 1 741 ? -10.754 16.913 35.108 1.00 89.56 741 GLY A C 1
ATOM 5850 O O . GLY A 1 741 ? -10.762 17.251 36.292 1.00 89.56 741 GLY A O 1
ATOM 5851 N N . ALA A 1 742 ? -11.883 16.816 34.396 1.00 94.75 742 ALA A N 1
ATOM 5852 C CA . ALA A 1 742 ? -13.216 17.057 34.954 1.00 94.75 742 ALA A CA 1
ATOM 5853 C C . ALA A 1 742 ? -13.813 15.811 35.641 1.00 94.75 742 ALA A C 1
ATOM 5855 O O . ALA A 1 742 ? -13.419 14.674 35.365 1.00 94.75 742 ALA A O 1
ATOM 5856 N N . GLU A 1 743 ? -14.795 16.030 36.520 1.00 94.81 743 GLU A N 1
ATOM 5857 C CA . GLU A 1 743 ? -15.547 14.971 37.201 1.00 94.81 743 GLU A CA 1
ATOM 5858 C C . GLU A 1 743 ? -17.035 15.309 37.378 1.00 94.81 743 GLU A C 1
ATOM 5860 O O . GLU A 1 743 ? -17.412 16.478 37.464 1.00 94.81 743 GLU A O 1
ATOM 5865 N N . GLU A 1 744 ? -17.874 14.274 37.456 1.00 95.12 744 GLU A N 1
ATOM 5866 C CA . GLU A 1 744 ? -19.321 14.361 37.676 1.00 95.12 744 GLU A CA 1
ATOM 5867 C C . GLU A 1 744 ? -19.796 13.246 38.622 1.00 95.12 744 GLU A C 1
ATOM 5869 O O . GLU A 1 744 ? -19.374 12.096 38.506 1.00 95.12 744 GLU A O 1
ATOM 5874 N N . SER A 1 745 ? -20.706 13.559 39.551 1.00 95.12 745 SER A N 1
ATOM 5875 C CA . SER A 1 745 ? -21.348 12.562 40.420 1.00 95.12 745 SER A CA 1
ATOM 5876 C C . SER A 1 745 ? -22.691 12.102 39.850 1.00 95.12 745 SER A C 1
ATOM 5878 O O . SER A 1 745 ? -23.709 12.787 39.968 1.00 95.12 745 SER A O 1
ATOM 5880 N N . LEU A 1 746 ? -22.705 10.897 39.283 1.00 94.62 746 LEU A N 1
ATOM 5881 C CA . LEU A 1 746 ? -23.901 10.233 38.778 1.00 94.62 746 LEU A CA 1
ATOM 5882 C C . LEU A 1 746 ? -24.762 9.663 39.907 1.00 94.62 746 LEU A C 1
ATOM 5884 O O . LEU A 1 746 ? -24.253 9.108 40.881 1.00 94.62 746 LEU A O 1
ATOM 5888 N N . VAL A 1 747 ? -26.085 9.711 39.718 1.00 94.19 747 VAL A N 1
ATOM 5889 C CA . VAL A 1 747 ? -27.064 9.065 40.604 1.00 94.19 747 VAL A CA 1
ATOM 5890 C C . VAL A 1 747 ? -27.990 8.143 39.809 1.00 94.19 747 VAL A C 1
ATOM 5892 O O . VAL A 1 747 ? -28.684 8.557 38.868 1.00 94.19 747 VAL A O 1
ATOM 5895 N N . PHE A 1 748 ? -28.032 6.887 40.242 1.00 93.69 748 PHE A N 1
ATOM 5896 C CA . PHE A 1 748 ? -28.911 5.829 39.757 1.00 93.69 748 PHE A CA 1
ATOM 5897 C C . PHE A 1 748 ? -29.949 5.477 40.833 1.00 93.69 748 PHE A C 1
ATOM 5899 O O . PHE A 1 748 ? -29.729 5.673 42.030 1.00 93.69 748 PHE A O 1
ATOM 5906 N N . SER A 1 749 ? -31.104 4.945 40.434 1.00 92.31 749 SER A N 1
ATOM 5907 C CA . SER A 1 749 ? -32.131 4.467 41.370 1.00 92.31 749 SER A CA 1
ATOM 5908 C C . SER A 1 749 ? -32.762 3.177 40.856 1.00 92.31 749 SER A C 1
ATOM 5910 O O . SER A 1 749 ? -33.082 3.060 39.672 1.00 92.31 749 SER A O 1
ATOM 5912 N N . SER A 1 750 ? -32.901 2.191 41.741 1.00 90.44 750 SER A N 1
ATOM 5913 C CA . SER A 1 750 ? -33.252 0.811 41.396 1.00 90.44 750 SER A CA 1
ATOM 5914 C C . SER A 1 750 ? -34.098 0.139 42.493 1.00 90.44 750 SER A C 1
ATOM 5916 O O . SER A 1 750 ? -33.990 0.502 43.666 1.00 90.44 750 SER A O 1
ATOM 5918 N N . PRO A 1 751 ? -34.994 -0.805 42.148 1.00 88.62 751 PRO A N 1
ATOM 5919 C CA . PRO A 1 751 ? -35.778 -1.552 43.130 1.00 88.62 751 PRO A CA 1
ATOM 5920 C C . PRO A 1 751 ? -35.005 -2.754 43.695 1.00 88.62 751 PRO A C 1
ATOM 5922 O O . PRO A 1 751 ? -35.245 -3.137 44.838 1.00 88.62 751 PRO A O 1
ATOM 5925 N N . GLN A 1 752 ? -34.087 -3.322 42.906 1.00 86.38 752 GLN A N 1
ATOM 5926 C CA . GLN A 1 752 ? -33.167 -4.387 43.300 1.00 86.38 752 GLN A CA 1
ATOM 5927 C C . GLN A 1 752 ? -31.833 -3.814 43.774 1.00 86.38 752 GLN A C 1
ATOM 5929 O O . GLN A 1 752 ? -31.501 -2.669 43.472 1.00 86.38 752 GLN A O 1
ATOM 5934 N N . GLU A 1 753 ? -31.067 -4.623 44.500 1.00 84.94 753 GLU A N 1
ATOM 5935 C CA . GLU A 1 753 ? -29.713 -4.270 44.920 1.00 84.94 753 GLU A CA 1
ATOM 5936 C C . GLU A 1 753 ? -28.770 -4.217 43.698 1.00 84.94 753 GLU A C 1
ATOM 5938 O O . GLU A 1 753 ? -28.883 -5.067 42.802 1.00 84.94 753 GLU A O 1
ATOM 5943 N N . PRO A 1 754 ? -27.867 -3.222 43.606 1.00 84.31 754 PRO A N 1
ATOM 5944 C CA . PRO A 1 754 ? -26.867 -3.173 42.546 1.00 84.31 754 PRO A CA 1
ATOM 5945 C C . PRO A 1 754 ? -25.887 -4.345 42.659 1.00 84.31 754 PRO A C 1
ATOM 5947 O O . PRO A 1 754 ? -25.490 -4.735 43.752 1.00 84.31 754 PRO A O 1
ATOM 5950 N N . VAL A 1 755 ? -25.486 -4.898 41.513 1.00 80.38 755 VAL A N 1
ATOM 5951 C CA . VAL A 1 755 ? -24.586 -6.062 41.411 1.00 80.38 755 VAL A CA 1
ATOM 5952 C C . VAL A 1 755 ? -23.223 -5.643 40.861 1.00 80.38 755 VAL A C 1
ATOM 5954 O O . VAL A 1 755 ? -22.185 -6.046 41.387 1.00 80.38 755 VAL A O 1
ATOM 5957 N N . TRP A 1 756 ? -23.221 -4.776 39.846 1.00 82.94 756 TRP A N 1
ATOM 5958 C CA . TRP A 1 756 ? -22.014 -4.165 39.290 1.00 82.94 756 TRP A CA 1
ATOM 5959 C C . TRP A 1 756 ? -22.287 -2.758 38.746 1.00 82.94 756 TRP A C 1
ATOM 5961 O O . TRP A 1 756 ? -23.424 -2.419 38.426 1.00 82.94 756 TRP A O 1
ATOM 5971 N N . LEU A 1 757 ? -21.239 -1.949 38.631 1.00 83.19 757 LEU A N 1
ATOM 5972 C CA . LEU A 1 757 ? -21.205 -0.662 37.939 1.00 83.19 757 LEU A CA 1
ATOM 5973 C C . LEU A 1 757 ? -19.961 -0.651 37.043 1.00 83.19 757 LEU A C 1
ATOM 5975 O O . LEU A 1 757 ? -18.887 -1.030 37.501 1.00 83.19 757 LEU A O 1
ATOM 5979 N N . GLU A 1 758 ? -20.097 -0.246 35.783 1.00 83.00 758 GLU A N 1
ATOM 5980 C CA . GLU A 1 758 ? -18.988 -0.221 34.821 1.00 83.00 758 GLU A CA 1
ATOM 5981 C C . GLU A 1 758 ? -19.068 1.005 33.905 1.00 83.00 758 GLU A C 1
ATOM 5983 O O . GLU A 1 758 ? -20.159 1.421 33.504 1.00 83.00 758 GLU A O 1
ATOM 5988 N N . ILE A 1 759 ? -17.903 1.561 33.567 1.00 85.19 759 ILE A N 1
ATOM 5989 C CA . ILE A 1 759 ? -17.741 2.573 32.520 1.00 85.19 759 ILE A CA 1
ATOM 5990 C C . ILE A 1 759 ? -17.434 1.861 31.198 1.00 85.19 759 ILE A C 1
ATOM 5992 O O . ILE A 1 759 ? -16.590 0.967 31.147 1.00 85.19 759 ILE A O 1
ATOM 5996 N N . ASP A 1 760 ? -18.122 2.273 30.134 1.00 81.00 760 ASP A N 1
ATOM 5997 C CA . ASP A 1 760 ? -17.979 1.760 28.771 1.00 81.00 760 ASP A CA 1
ATOM 5998 C C . ASP A 1 760 ? -17.979 0.217 28.682 1.00 81.00 760 ASP A C 1
ATOM 6000 O O . ASP A 1 760 ? -16.968 -0.392 28.323 1.00 81.00 760 ASP A O 1
ATOM 6004 N N . PRO A 1 761 ? -19.083 -0.466 29.044 1.00 75.44 761 PRO A N 1
ATOM 6005 C CA . PRO A 1 761 ? -19.127 -1.930 29.065 1.00 75.44 761 PRO A CA 1
ATOM 6006 C C . PRO A 1 761 ? -19.036 -2.571 27.671 1.00 75.44 761 PRO A C 1
ATOM 6008 O O . PRO A 1 761 ? -18.551 -3.696 27.560 1.00 75.44 761 PRO A O 1
ATOM 6011 N N . ASP A 1 762 ? -19.464 -1.872 26.613 1.00 73.00 762 ASP A N 1
ATOM 6012 C CA . ASP A 1 762 ? -19.382 -2.354 25.225 1.00 73.00 762 ASP A CA 1
ATOM 6013 C C . ASP A 1 762 ? -18.109 -1.865 24.480 1.00 73.00 762 ASP A C 1
ATOM 6015 O O . ASP A 1 762 ? -17.872 -2.298 23.354 1.00 73.00 762 ASP A O 1
ATOM 6019 N N . LYS A 1 763 ? -17.237 -1.080 25.144 1.00 76.38 763 LYS A N 1
ATOM 6020 C CA . LYS A 1 763 ? -15.870 -0.686 24.722 1.00 76.38 763 LYS A CA 1
ATOM 6021 C C . LYS A 1 763 ? -15.801 0.212 23.474 1.00 76.38 763 LYS A C 1
ATOM 6023 O O . LYS A 1 763 ? -14.961 0.003 22.599 1.00 76.38 763 LYS A O 1
ATOM 6028 N N . TRP A 1 764 ? -16.668 1.222 23.410 1.00 79.06 764 TRP A N 1
ATOM 6029 C CA . TRP A 1 764 ? -16.730 2.206 22.321 1.00 79.06 764 TRP A CA 1
ATOM 6030 C C . TRP A 1 764 ? -15.616 3.262 22.352 1.00 79.06 764 TRP A C 1
ATOM 6032 O O . TRP A 1 764 ? -15.333 3.864 21.315 1.00 79.06 764 TRP A O 1
ATOM 6042 N N . VAL A 1 765 ? -15.017 3.536 23.516 1.00 83.75 765 VAL A N 1
ATOM 6043 C CA . VAL A 1 765 ? -14.152 4.703 23.750 1.00 83.75 765 VAL A CA 1
ATOM 6044 C C . VAL A 1 765 ? -12.692 4.301 23.958 1.00 83.75 765 VAL A C 1
ATOM 6046 O O . VAL A 1 765 ? -12.365 3.384 24.711 1.00 83.75 765 VAL A O 1
ATOM 6049 N N . LEU A 1 766 ? -11.789 5.047 23.316 1.00 79.62 766 LEU A N 1
ATOM 6050 C CA . LEU A 1 766 ? -10.361 4.756 23.301 1.00 79.62 766 LEU A CA 1
ATOM 6051 C C . LEU A 1 766 ? -9.672 5.082 24.639 1.00 79.62 766 LEU A C 1
ATOM 6053 O O . LEU A 1 766 ? -9.419 6.246 24.936 1.00 79.62 766 LEU A O 1
ATOM 6057 N N . GLN A 1 767 ? -9.336 4.048 25.419 1.00 75.00 767 GLN A N 1
ATOM 6058 C CA . GLN A 1 767 ? -8.769 4.155 26.775 1.00 75.00 767 GLN A CA 1
ATOM 6059 C C . GLN A 1 767 ? -7.708 3.065 27.038 1.00 75.00 767 GLN A C 1
ATOM 6061 O O . GLN A 1 767 ? -7.747 1.995 26.425 1.00 75.00 767 GLN A O 1
ATOM 6066 N N . SER A 1 768 ? -6.809 3.249 28.017 1.00 67.06 768 SER A N 1
ATOM 6067 C CA . SER A 1 768 ? -6.089 2.114 28.633 1.00 67.06 768 SER A CA 1
ATOM 6068 C C . SER A 1 768 ? -6.981 1.285 29.556 1.00 67.06 768 SER A C 1
ATOM 6070 O O . SER A 1 768 ? -6.844 0.060 29.556 1.00 67.06 768 SER A O 1
ATOM 6072 N N . ARG A 1 769 ? -7.856 1.948 30.333 1.00 60.41 769 ARG A N 1
ATOM 6073 C CA . ARG A 1 769 ? -8.623 1.427 31.498 1.00 60.41 769 ARG A CA 1
ATOM 6074 C C . ARG A 1 769 ? -9.396 0.104 31.317 1.00 60.41 769 ARG A C 1
ATOM 6076 O O . ARG A 1 769 ? -9.696 -0.600 32.273 1.00 60.41 769 ARG A O 1
ATOM 6083 N N . LEU A 1 770 ? -9.661 -0.260 30.062 1.00 52.31 770 LEU A N 1
ATOM 6084 C CA . LEU A 1 770 ? -10.750 -1.095 29.526 1.00 52.31 770 LEU A CA 1
ATOM 6085 C C . LEU A 1 770 ? -11.211 -2.384 30.266 1.00 52.31 770 LEU A C 1
ATOM 6087 O O . LEU A 1 770 ? -12.274 -2.884 29.894 1.00 52.31 770 LEU A O 1
ATOM 6091 N N . TYR A 1 771 ? -10.483 -2.941 31.248 1.00 47.88 771 TYR A N 1
ATOM 6092 C CA . TYR A 1 771 ? -10.709 -4.295 31.797 1.00 47.88 771 TYR A CA 1
ATOM 6093 C C . TYR A 1 771 ? -10.801 -4.457 33.334 1.00 47.88 771 TYR A C 1
ATOM 6095 O O . TYR A 1 771 ? -11.147 -5.559 33.752 1.00 47.88 771 TYR A O 1
ATOM 6103 N N . ASP A 1 772 ? -10.546 -3.440 34.174 1.00 49.78 772 ASP A N 1
ATOM 6104 C CA . ASP A 1 772 ? -10.644 -3.586 35.657 1.00 49.78 772 ASP A CA 1
ATOM 6105 C C . ASP A 1 772 ? -11.621 -2.587 36.327 1.00 49.78 772 ASP A C 1
ATOM 6107 O O . ASP A 1 772 ? -11.918 -2.689 37.515 1.00 49.78 772 ASP A O 1
ATOM 6111 N N . ASP A 1 773 ? -12.222 -1.667 35.560 1.00 54.94 773 ASP A N 1
ATOM 6112 C CA . ASP A 1 773 ? -13.110 -0.605 36.073 1.00 54.94 773 ASP A CA 1
ATOM 6113 C C . ASP A 1 773 ? -14.560 -1.069 36.386 1.00 54.94 773 ASP A C 1
ATOM 6115 O O . ASP A 1 773 ? -15.459 -0.249 36.598 1.00 54.94 773 ASP A O 1
ATOM 6119 N N . ARG A 1 774 ? -14.824 -2.387 36.444 1.00 67.38 774 ARG A N 1
ATOM 6120 C CA . ARG A 1 774 ? -16.125 -2.942 36.876 1.00 67.38 774 ARG A CA 1
ATOM 6121 C C . ARG A 1 774 ? -16.172 -3.068 38.401 1.00 67.38 774 ARG A C 1
ATOM 6123 O O . ARG A 1 774 ? -15.854 -4.116 38.967 1.00 67.38 774 ARG A O 1
ATOM 6130 N N . HIS A 1 775 ? -16.668 -2.031 39.069 1.00 68.38 775 HIS A N 1
ATOM 6131 C CA . HIS A 1 775 ? -16.967 -2.071 40.499 1.00 68.38 775 HIS A CA 1
ATOM 6132 C C . HIS A 1 775 ? -18.059 -3.118 40.792 1.00 68.38 775 HIS A C 1
ATOM 6134 O O . HIS A 1 775 ? -19.177 -3.016 40.285 1.00 68.38 775 HIS A O 1
ATOM 6140 N N . LYS A 1 776 ? -17.755 -4.127 41.618 1.00 74.75 776 LYS A N 1
ATOM 6141 C CA . LYS A 1 776 ? -18.701 -5.172 42.056 1.00 74.75 776 LYS A CA 1
ATOM 6142 C C . LYS A 1 776 ? -19.201 -4.886 43.472 1.00 74.75 776 LYS A C 1
ATOM 6144 O O . LYS A 1 776 ? -18.408 -4.525 44.337 1.00 74.75 776 LYS A O 1
ATOM 6149 N N . PHE A 1 777 ? -20.486 -5.117 43.730 1.00 67.31 777 PHE A N 1
ATOM 6150 C CA . PHE A 1 777 ? -21.102 -4.905 45.046 1.00 67.31 777 PHE A CA 1
ATOM 6151 C C . PHE A 1 777 ? -21.310 -6.226 45.817 1.00 67.31 777 PHE A C 1
ATOM 6153 O O . PHE A 1 777 ? -21.434 -7.301 45.227 1.00 67.31 777 PHE A O 1
ATOM 6160 N N . GLY A 1 778 ? -21.382 -6.151 47.151 1.00 58.00 778 GLY A N 1
ATOM 6161 C CA . GLY A 1 778 ? -21.731 -7.288 48.018 1.00 58.00 778 GLY A CA 1
ATOM 6162 C C . GLY A 1 778 ? -20.781 -8.491 47.908 1.00 58.00 778 GLY A C 1
ATOM 6163 O O . GLY A 1 778 ? -19.575 -8.334 47.714 1.00 58.00 778 GLY A O 1
ATOM 6164 N N . GLU A 1 779 ? -21.318 -9.715 48.012 1.00 42.28 779 GLU A N 1
ATOM 6165 C CA . GLU A 1 779 ? -20.527 -10.956 47.878 1.00 42.28 779 GLU A CA 1
ATOM 6166 C C . GLU A 1 779 ? -19.776 -11.070 46.540 1.00 42.28 779 GLU A C 1
ATOM 6168 O O . GLU A 1 779 ? -18.761 -11.765 46.473 1.00 42.28 779 GLU A O 1
ATOM 6173 N N . ALA A 1 780 ? -20.223 -10.388 45.478 1.00 42.66 780 ALA A N 1
ATOM 6174 C CA . ALA A 1 780 ? -19.553 -10.433 44.178 1.00 42.66 780 ALA A CA 1
ATOM 6175 C C . ALA A 1 780 ? -18.148 -9.797 44.208 1.00 42.66 780 ALA A C 1
ATOM 6177 O O . ALA A 1 780 ? -17.322 -10.118 43.354 1.00 42.66 780 ALA A O 1
ATOM 6178 N N . ALA A 1 781 ? -17.846 -8.956 45.206 1.00 45.09 781 ALA A N 1
ATOM 6179 C CA . ALA A 1 781 ? -16.498 -8.444 45.464 1.00 45.09 781 ALA A CA 1
ATOM 6180 C C . ALA A 1 781 ? -15.585 -9.453 46.198 1.00 45.09 781 ALA A C 1
ATOM 6182 O O . ALA A 1 781 ? -14.365 -9.340 46.122 1.00 45.09 781 ALA A O 1
ATOM 6183 N N . ALA A 1 782 ? -16.154 -10.449 46.889 1.00 37.38 782 ALA A N 1
ATOM 6184 C CA . ALA A 1 782 ? -15.406 -11.505 47.583 1.00 37.38 782 ALA A CA 1
ATOM 6185 C C . ALA A 1 782 ? -15.170 -12.758 46.710 1.00 37.38 782 ALA A C 1
ATOM 6187 O O . ALA A 1 782 ? -14.349 -13.611 47.049 1.00 37.38 782 ALA A O 1
ATOM 6188 N N . GLY A 1 783 ? -15.891 -12.885 45.592 1.00 36.84 783 GLY A N 1
ATOM 6189 C CA . GLY A 1 783 ? -15.836 -14.041 44.700 1.00 36.84 783 GLY A CA 1
ATOM 6190 C C . GLY A 1 783 ? -14.691 -14.007 43.683 1.00 36.84 783 GLY A C 1
ATOM 6191 O O . GLY A 1 783 ? -14.835 -13.418 42.614 1.00 36.84 783 GLY A O 1
ATOM 6192 N N . GLY A 1 784 ? -13.612 -14.737 43.980 1.00 38.84 784 GLY A N 1
ATOM 6193 C CA . GLY A 1 784 ? -12.772 -15.391 42.967 1.00 38.84 784 GLY A CA 1
ATOM 6194 C C . GLY A 1 784 ? -11.690 -14.549 42.278 1.00 38.84 784 GLY A C 1
ATOM 6195 O O . GLY A 1 784 ? -11.869 -14.089 41.153 1.00 38.84 784 GLY A O 1
ATOM 6196 N N . ARG A 1 785 ? -10.491 -14.511 42.875 1.00 35.78 785 ARG A N 1
ATOM 6197 C CA . ARG A 1 785 ? -9.248 -14.655 42.095 1.00 35.78 785 ARG A CA 1
ATOM 6198 C C . ARG A 1 785 ? -8.865 -16.134 42.124 1.00 35.78 785 ARG A C 1
ATOM 6200 O O . ARG A 1 785 ? -8.771 -16.696 43.212 1.00 35.78 785 ARG A O 1
ATOM 6207 N N . ILE A 1 786 ? -8.663 -16.745 40.958 1.00 39.72 786 ILE A N 1
ATOM 6208 C CA . ILE A 1 786 ? -8.145 -18.118 40.846 1.00 39.72 786 ILE A CA 1
ATOM 6209 C C . ILE A 1 786 ? -6.690 -18.114 41.344 1.00 39.72 786 ILE A C 1
ATOM 6211 O O . ILE A 1 786 ? -5.922 -17.220 40.979 1.00 39.72 786 ILE A O 1
ATOM 6215 N N . SER A 1 787 ? -6.312 -19.060 42.208 1.00 41.94 787 SER A N 1
ATOM 6216 C CA . SER A 1 787 ? -4.934 -19.166 42.709 1.00 41.94 787 SER A CA 1
ATOM 6217 C C . SER A 1 787 ? -4.001 -19.844 41.695 1.00 41.94 787 SER A C 1
ATOM 6219 O O . SER A 1 787 ? -4.450 -20.542 40.787 1.00 41.94 787 SER A O 1
ATOM 6221 N N . ALA A 1 788 ? -2.686 -19.675 41.866 1.00 37.16 788 ALA A N 1
ATOM 6222 C CA . ALA A 1 788 ? -1.700 -20.382 41.043 1.00 37.16 788 ALA A CA 1
ATOM 6223 C C . ALA A 1 788 ? -1.849 -21.914 41.165 1.00 37.16 788 ALA A C 1
ATOM 6225 O O . ALA A 1 788 ? -1.921 -22.593 40.148 1.00 37.16 788 ALA A O 1
ATOM 6226 N N . GLU A 1 789 ? -2.042 -22.436 42.383 1.00 42.03 789 GLU A N 1
ATOM 6227 C CA . GLU A 1 789 ? -2.303 -23.868 42.618 1.00 42.03 789 GLU A CA 1
ATOM 6228 C C . GLU A 1 789 ? -3.547 -24.375 41.868 1.00 42.03 789 GLU A C 1
ATOM 6230 O O . GLU A 1 789 ? -3.556 -25.504 41.380 1.00 42.03 789 GLU A O 1
ATOM 6235 N N . GLN A 1 790 ? -4.598 -23.557 41.734 1.00 44.22 790 GLN A N 1
ATOM 6236 C CA . GLN A 1 790 ? -5.787 -23.929 40.959 1.00 44.22 790 GLN A CA 1
ATOM 6237 C C . GLN A 1 790 ? -5.508 -23.975 39.449 1.00 44.22 790 GLN A C 1
ATOM 6239 O O . GLN A 1 790 ? -6.054 -24.838 38.767 1.00 44.22 790 GLN A O 1
ATOM 6244 N N . LEU A 1 791 ? -4.647 -23.095 38.925 1.00 42.00 791 LEU A N 1
ATOM 6245 C CA . LEU A 1 791 ? -4.209 -23.135 37.523 1.00 42.00 791 LEU A CA 1
ATOM 6246 C C . LEU A 1 791 ? -3.333 -24.363 37.238 1.00 42.00 791 LEU A C 1
ATOM 6248 O O . LEU A 1 791 ? -3.575 -25.057 36.251 1.00 42.00 791 LEU A O 1
ATOM 6252 N N . ASP A 1 792 ? -2.389 -24.678 38.127 1.00 43.03 792 ASP A N 1
ATOM 6253 C CA . ASP A 1 792 ? -1.555 -25.881 38.021 1.00 43.03 792 ASP A CA 1
ATOM 6254 C C . ASP A 1 792 ? -2.424 -27.157 38.076 1.00 43.03 792 ASP A C 1
ATOM 6256 O O . ASP A 1 792 ? -2.288 -28.042 37.230 1.00 43.03 792 ASP A O 1
ATOM 6260 N N . THR A 1 793 ? -3.414 -27.203 38.979 1.00 46.91 793 THR A N 1
ATOM 6261 C CA . THR A 1 793 ? -4.380 -28.317 39.092 1.00 46.91 793 THR A CA 1
ATOM 6262 C C . THR A 1 793 ? -5.213 -28.512 37.814 1.00 46.91 793 THR A C 1
ATOM 6264 O O . THR A 1 793 ? -5.469 -29.648 37.411 1.00 46.91 793 THR A O 1
ATOM 6267 N N . ILE A 1 794 ? -5.627 -27.429 37.139 1.00 47.28 794 ILE A N 1
ATOM 6268 C CA . ILE A 1 794 ? -6.309 -27.512 35.831 1.00 47.28 794 ILE A CA 1
ATOM 6269 C C . ILE A 1 794 ? -5.362 -28.092 34.768 1.00 47.28 794 ILE A C 1
ATOM 6271 O O . ILE A 1 794 ? -5.786 -28.924 33.962 1.00 47.28 794 ILE A O 1
ATOM 6275 N N . GLY A 1 795 ? -4.088 -27.687 34.780 1.00 42.78 795 GLY A N 1
ATOM 6276 C CA . GLY A 1 795 ? -3.058 -28.196 33.873 1.00 42.78 795 GLY A CA 1
ATOM 6277 C C . GLY A 1 795 ? -2.816 -29.701 34.018 1.00 42.78 795 GLY A C 1
ATOM 6278 O O . GLY A 1 795 ? -2.749 -30.408 33.013 1.00 42.78 795 GLY A O 1
ATOM 6279 N N . GLU A 1 796 ? -2.756 -30.211 35.251 1.00 48.22 796 GLU A N 1
ATOM 6280 C CA . GLU A 1 796 ? -2.589 -31.647 35.525 1.00 48.22 796 GLU A CA 1
ATOM 6281 C C . GLU A 1 796 ? -3.841 -32.478 35.181 1.00 48.22 796 GLU A C 1
ATOM 6283 O O . GLU A 1 796 ? -3.726 -33.624 34.741 1.00 48.22 796 GLU A O 1
ATOM 6288 N N . ALA A 1 797 ? -5.043 -31.910 35.326 1.00 44.03 797 ALA A N 1
ATOM 6289 C CA . ALA A 1 797 ? -6.302 -32.595 35.018 1.00 44.03 797 ALA A CA 1
ATOM 6290 C C . ALA A 1 797 ? -6.612 -32.709 33.506 1.00 44.03 797 ALA A C 1
ATOM 6292 O O . ALA A 1 797 ? -7.406 -33.568 33.103 1.00 44.03 797 ALA A O 1
ATOM 6293 N N . ALA A 1 798 ? -6.007 -31.866 32.661 1.00 43.53 798 ALA A N 1
ATOM 6294 C CA . ALA A 1 798 ? -6.322 -31.731 31.235 1.00 43.53 798 ALA A CA 1
ATOM 6295 C C . ALA A 1 798 ? -5.741 -32.864 30.357 1.00 43.53 798 ALA A C 1
ATOM 6297 O O . ALA A 1 798 ? -4.781 -32.687 29.599 1.00 43.53 798 ALA A O 1
ATOM 6298 N N . THR A 1 799 ? -6.346 -34.052 30.415 1.00 38.16 799 THR A N 1
ATOM 6299 C CA . THR A 1 799 ? -5.865 -35.240 29.694 1.00 38.16 799 THR A CA 1
ATOM 6300 C C . THR A 1 799 ? -5.933 -35.041 28.172 1.00 38.16 799 THR A C 1
ATOM 6302 O O . THR A 1 799 ? -7.009 -34.982 27.581 1.00 38.16 799 THR A O 1
ATOM 6305 N N . GLY A 1 800 ? -4.773 -34.928 27.516 1.00 38.59 800 GLY A N 1
ATOM 6306 C CA . GLY A 1 800 ? -4.697 -34.693 26.068 1.00 38.59 800 GLY A CA 1
ATOM 6307 C C . GLY A 1 800 ? -5.207 -33.314 25.624 1.00 38.59 800 GLY A C 1
ATOM 6308 O O . GLY A 1 800 ? -5.708 -33.188 24.509 1.00 38.59 800 GLY A O 1
ATOM 6309 N N . GLY A 1 801 ? -5.121 -32.293 26.488 1.00 37.28 801 GLY A N 1
ATOM 6310 C CA . GLY A 1 801 ? -5.564 -30.928 26.169 1.00 37.28 801 GLY A CA 1
ATOM 6311 C C . GLY A 1 801 ? -7.082 -30.729 26.230 1.00 37.28 801 GLY A C 1
ATOM 6312 O O . GLY A 1 801 ? -7.611 -29.810 25.602 1.00 37.28 801 GLY A O 1
ATOM 6313 N N . ARG A 1 802 ? -7.799 -31.599 26.956 1.00 36.69 802 ARG A N 1
ATOM 6314 C CA . ARG A 1 802 ? -9.249 -31.518 27.184 1.00 36.69 802 ARG A CA 1
ATOM 6315 C C . ARG A 1 802 ? -9.581 -31.796 28.648 1.00 36.69 802 ARG A C 1
ATOM 6317 O O . ARG A 1 802 ? -8.935 -32.620 29.289 1.00 36.69 802 ARG A O 1
ATOM 6324 N N . ILE A 1 803 ? -10.606 -31.117 29.154 1.00 45.94 803 ILE A N 1
ATOM 6325 C CA . ILE A 1 803 ? -11.161 -31.294 30.499 1.00 45.94 803 ILE A CA 1
ATOM 6326 C C . ILE A 1 803 ? -12.692 -31.223 30.413 1.00 45.94 803 ILE A C 1
ATOM 6328 O O . ILE A 1 803 ? -13.235 -30.469 29.604 1.00 45.94 803 ILE A O 1
ATOM 6332 N N . SER A 1 804 ? -13.390 -32.047 31.191 1.00 46.41 804 SER A N 1
ATOM 6333 C CA . SER A 1 804 ? -14.858 -32.120 31.222 1.00 46.41 804 SER A CA 1
ATOM 6334 C C . SER A 1 804 ? -15.464 -31.286 32.356 1.00 46.41 804 SER A C 1
ATOM 6336 O O . SER A 1 804 ? -14.800 -30.996 33.350 1.00 46.41 804 SER A O 1
ATOM 6338 N N . ALA A 1 805 ? -16.754 -30.950 32.242 1.00 43.72 805 ALA A N 1
ATOM 6339 C CA . ALA A 1 805 ? -17.507 -30.276 33.307 1.00 43.72 805 ALA A CA 1
ATOM 6340 C C . ALA A 1 805 ? -17.470 -31.053 34.639 1.00 43.72 805 ALA A C 1
ATOM 6342 O O . ALA A 1 805 ? -17.345 -30.455 35.702 1.00 43.72 805 ALA A O 1
ATOM 6343 N N . GLU A 1 806 ? -17.492 -32.385 34.575 1.00 49.00 806 GLU A N 1
ATOM 6344 C CA . GLU A 1 806 ? -17.439 -33.276 35.741 1.00 49.00 806 GLU A CA 1
ATOM 6345 C C . GLU A 1 806 ? -16.053 -33.256 36.417 1.00 49.00 806 GLU A C 1
ATOM 6347 O O . GLU A 1 806 ? -15.960 -33.292 37.642 1.00 49.00 806 GLU A O 1
ATOM 6352 N N . GLN A 1 807 ? -14.966 -33.116 35.645 1.00 49.31 807 GLN A N 1
ATOM 6353 C CA . GLN A 1 807 ? -13.617 -32.898 36.192 1.00 49.31 807 GLN A CA 1
ATOM 6354 C C . GLN A 1 807 ? -13.455 -31.498 36.806 1.00 49.31 807 GLN A C 1
ATOM 6356 O O . GLN A 1 807 ? -12.770 -31.358 37.815 1.00 49.31 807 GLN A O 1
ATOM 6361 N N . LEU A 1 808 ? -14.091 -30.474 36.226 1.00 47.12 808 LEU A N 1
ATOM 6362 C CA . LEU A 1 808 ? -14.080 -29.098 36.740 1.00 47.12 808 LEU A CA 1
ATOM 6363 C C . LEU A 1 808 ? -14.865 -28.963 38.059 1.00 47.12 808 LEU A C 1
ATOM 6365 O O . LEU A 1 808 ? -14.458 -28.212 38.949 1.00 47.12 808 LEU A O 1
ATOM 6369 N N . ASP A 1 809 ? -15.962 -29.708 38.209 1.00 49.75 809 ASP A N 1
ATOM 6370 C CA . ASP A 1 809 ? -16.718 -29.798 39.464 1.00 49.75 809 ASP A CA 1
ATOM 6371 C C . ASP A 1 809 ? -15.941 -30.590 40.532 1.00 49.75 809 ASP A C 1
ATOM 6373 O O . ASP A 1 809 ? -15.840 -30.157 41.680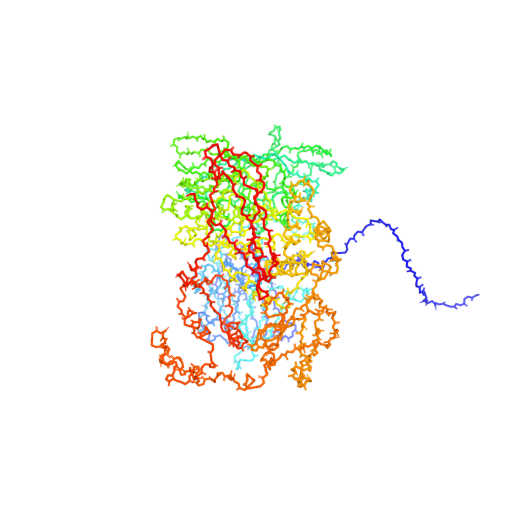 1.00 49.75 809 ASP A O 1
ATOM 6377 N N . ALA A 1 810 ? -15.265 -31.680 40.143 1.00 52.03 810 ALA A N 1
ATOM 6378 C CA . ALA A 1 810 ? -14.424 -32.477 41.043 1.00 52.03 810 ALA A CA 1
ATOM 6379 C C . ALA A 1 810 ? -13.236 -31.704 41.659 1.00 52.03 810 ALA A C 1
ATOM 6381 O O . ALA A 1 810 ? -12.782 -32.066 42.745 1.00 52.03 810 ALA A O 1
ATOM 6382 N N . ILE A 1 811 ? -12.754 -30.634 41.009 1.00 51.94 811 ILE A N 1
ATOM 6383 C CA . ILE A 1 811 ? -11.739 -29.707 41.556 1.00 51.94 811 ILE A CA 1
ATOM 6384 C C . ILE A 1 811 ? -12.347 -28.453 42.219 1.00 51.94 811 ILE A C 1
ATOM 6386 O O . ILE A 1 811 ? -11.629 -27.516 42.567 1.00 51.94 811 ILE A O 1
ATOM 6390 N N . GLY A 1 812 ? -13.668 -28.430 42.428 1.00 44.53 812 GLY A N 1
ATOM 6391 C CA . GLY A 1 812 ? -14.375 -27.424 43.225 1.00 44.53 812 GLY A CA 1
ATOM 6392 C C . GLY A 1 812 ? -14.644 -26.083 42.534 1.00 44.53 812 GLY A C 1
ATOM 6393 O O . GLY A 1 812 ? -15.045 -25.136 43.209 1.00 44.53 812 GLY A O 1
ATOM 6394 N N . LEU A 1 813 ? -14.447 -25.971 41.214 1.00 43.34 813 LEU A N 1
ATOM 6395 C CA . LEU A 1 813 ? -14.640 -24.712 40.475 1.00 43.34 813 LEU A CA 1
ATOM 6396 C C . LEU A 1 813 ? -16.087 -24.467 40.016 1.00 43.34 813 LEU A C 1
ATOM 6398 O O . LEU A 1 813 ? -16.454 -23.317 39.767 1.00 43.34 813 LEU A O 1
ATOM 6402 N N . VAL A 1 814 ? -16.922 -25.510 39.941 1.00 42.06 814 VAL A N 1
ATOM 6403 C CA . VAL A 1 814 ? -18.333 -25.428 39.489 1.00 42.06 814 VAL A CA 1
ATOM 6404 C C . VAL A 1 814 ? -19.314 -25.376 40.680 1.00 42.06 814 VAL A C 1
ATOM 6406 O O . VAL A 1 814 ? -20.508 -25.643 40.562 1.00 42.06 814 VAL A O 1
ATOM 6409 N N . GLY A 1 815 ? -18.829 -24.938 41.848 1.00 34.25 815 GLY A N 1
ATOM 6410 C CA . GLY A 1 815 ? -19.613 -24.802 43.077 1.00 34.25 815 GLY A CA 1
ATOM 6411 C C . GLY A 1 815 ? -20.818 -23.858 42.951 1.00 34.25 815 GLY A C 1
ATOM 6412 O O . GLY A 1 815 ? -20.701 -22.651 43.159 1.00 34.25 815 GLY A O 1
ATOM 6413 N N . ALA A 1 816 ? -21.990 -24.432 42.668 1.00 33.38 816 ALA A N 1
ATOM 6414 C CA . ALA A 1 816 ? -23.315 -23.812 42.760 1.00 33.38 816 ALA A CA 1
ATOM 6415 C C . ALA A 1 816 ? -23.458 -22.427 42.081 1.00 33.38 816 ALA A C 1
ATOM 6417 O O . ALA A 1 816 ? -23.891 -21.455 42.701 1.00 33.38 816 ALA A O 1
ATOM 6418 N N . GLY A 1 817 ? -23.150 -22.352 40.780 1.00 37.03 817 GLY A N 1
ATOM 6419 C CA . GLY A 1 817 ? -23.579 -21.237 39.918 1.00 37.03 817 GLY A CA 1
ATOM 6420 C C . GLY A 1 817 ? -22.816 -19.916 40.087 1.00 37.03 817 GLY A C 1
ATOM 6421 O O . GLY A 1 817 ? -23.385 -18.858 39.828 1.00 37.03 817 GLY A O 1
ATOM 6422 N N . LYS A 1 818 ? -21.550 -19.958 40.529 1.00 37.19 818 LYS A N 1
ATOM 6423 C CA . LYS A 1 818 ? -20.706 -18.767 40.768 1.00 37.19 818 LYS A CA 1
ATOM 6424 C C . LYS A 1 818 ? -19.442 -18.649 39.885 1.00 37.19 818 LYS A C 1
ATOM 6426 O O . LYS A 1 818 ? -18.569 -17.849 40.210 1.00 37.19 818 LYS A O 1
ATOM 6431 N N . THR A 1 819 ? -19.361 -19.359 38.755 1.00 37.78 819 THR A N 1
ATOM 6432 C CA . THR A 1 819 ? -18.229 -19.264 37.801 1.00 37.78 819 THR A CA 1
ATOM 6433 C C . THR A 1 819 ? -18.733 -19.224 36.356 1.00 37.78 819 THR A C 1
ATOM 6435 O O . THR A 1 819 ? -19.699 -19.908 36.026 1.00 37.78 819 THR A O 1
ATOM 6438 N N . ASP A 1 820 ? -18.097 -18.414 35.504 1.00 38.91 820 ASP A N 1
ATOM 6439 C CA . ASP A 1 820 ? -18.501 -18.217 34.107 1.00 38.91 820 ASP A CA 1
ATOM 6440 C C . ASP A 1 820 ? -18.038 -19.386 33.219 1.00 38.91 820 ASP A C 1
ATOM 6442 O O . ASP A 1 820 ? -16.844 -19.585 32.979 1.00 38.91 820 ASP A O 1
ATOM 6446 N N . GLU A 1 821 ? -19.000 -20.177 32.740 1.00 34.00 821 GLU A N 1
ATOM 6447 C CA . GLU A 1 821 ? -18.755 -21.369 31.923 1.00 34.00 821 GLU A CA 1
ATOM 6448 C C . GLU A 1 821 ? -18.112 -21.037 30.561 1.00 34.00 821 GLU A C 1
ATOM 6450 O O . GLU A 1 821 ? -17.450 -21.884 29.956 1.00 34.00 821 GLU A O 1
ATOM 6455 N N . MET A 1 822 ? -18.272 -19.798 30.083 1.00 33.78 822 MET A N 1
ATOM 6456 C CA . MET A 1 822 ? -17.731 -19.334 28.808 1.00 33.78 822 MET A CA 1
ATOM 6457 C C . MET A 1 822 ? -16.199 -19.238 28.861 1.00 33.78 822 MET A C 1
ATOM 6459 O O . MET A 1 822 ? -15.516 -19.823 28.020 1.00 33.78 822 MET A O 1
ATOM 6463 N N . ALA A 1 823 ? -15.651 -18.628 29.916 1.00 35.59 823 ALA A N 1
ATOM 6464 C CA . ALA A 1 823 ? -14.207 -18.425 30.082 1.00 35.59 823 ALA A CA 1
ATOM 6465 C C . ALA A 1 823 ? -13.404 -19.743 30.119 1.00 35.59 823 ALA A C 1
ATOM 6467 O O . ALA A 1 823 ? -12.272 -19.805 29.636 1.00 35.59 823 ALA A O 1
ATOM 6468 N N . ILE A 1 824 ? -13.994 -20.819 30.654 1.00 34.62 824 ILE A N 1
ATOM 6469 C CA . ILE A 1 824 ? -13.349 -22.140 30.721 1.00 34.62 824 ILE A CA 1
ATOM 6470 C C . ILE A 1 824 ? -13.374 -22.840 29.351 1.00 34.62 824 ILE A C 1
ATOM 6472 O O . ILE A 1 824 ? -12.411 -23.513 28.979 1.00 34.62 824 ILE A O 1
ATOM 6476 N N . ARG A 1 825 ? -14.440 -22.650 28.560 1.00 36.34 825 ARG A N 1
ATOM 6477 C CA . ARG A 1 825 ? -14.538 -23.174 27.186 1.00 36.34 825 ARG A CA 1
ATOM 6478 C C . ARG A 1 825 ? -13.544 -22.477 26.246 1.00 36.34 825 ARG A C 1
ATOM 6480 O O . ARG A 1 825 ? -12.891 -23.150 25.449 1.00 36.34 825 ARG A O 1
ATOM 6487 N N . GLU A 1 826 ? -13.372 -21.161 26.379 1.00 35.72 826 GLU A N 1
ATOM 6488 C CA . GLU A 1 826 ? -12.408 -20.382 25.586 1.00 35.72 826 GLU A CA 1
ATOM 6489 C C . GLU A 1 826 ? -10.949 -20.800 25.852 1.00 35.72 826 GLU A C 1
ATOM 6491 O O . GLU A 1 826 ? -10.163 -20.934 24.910 1.00 35.72 826 GLU A O 1
ATOM 6496 N N . LEU A 1 827 ? -10.606 -21.114 27.109 1.00 33.53 827 LEU A N 1
ATOM 6497 C CA . LEU A 1 827 ? -9.283 -21.618 27.501 1.00 33.53 827 LEU A CA 1
ATOM 6498 C C . LEU A 1 827 ? -8.892 -22.904 26.744 1.00 33.53 827 LEU A C 1
ATOM 6500 O O . LEU A 1 827 ? -7.755 -23.044 26.297 1.00 33.53 827 LEU A O 1
ATOM 6504 N N . VAL A 1 828 ? -9.839 -23.832 26.562 1.00 32.81 828 VAL A N 1
ATOM 6505 C CA . VAL A 1 828 ? -9.613 -25.111 25.858 1.00 32.81 828 VAL A CA 1
ATOM 6506 C C . VAL A 1 828 ? -9.493 -24.916 24.340 1.00 32.81 828 VAL A C 1
ATOM 6508 O O . VAL A 1 828 ? -8.734 -25.638 23.690 1.00 32.81 828 VAL A O 1
ATOM 6511 N N . ALA A 1 829 ? -10.196 -23.932 23.770 1.00 35.75 829 ALA A N 1
ATOM 6512 C CA . ALA A 1 829 ? -10.121 -23.609 22.344 1.00 35.75 829 ALA A CA 1
ATOM 6513 C C . ALA A 1 829 ? -8.771 -22.980 21.952 1.00 35.75 829 ALA A C 1
ATOM 6515 O O . ALA A 1 829 ? -8.207 -23.326 20.912 1.00 35.75 829 ALA A O 1
ATOM 6516 N N . PHE A 1 830 ? -8.216 -22.105 22.800 1.00 33.12 830 PHE A N 1
ATOM 6517 C CA . PHE A 1 830 ? -6.930 -21.438 22.558 1.00 33.12 830 PHE A CA 1
ATOM 6518 C C . PHE A 1 830 ? -5.770 -22.432 22.348 1.00 33.12 830 PHE A C 1
ATOM 6520 O O . PHE A 1 830 ? -4.938 -22.237 21.464 1.00 33.12 830 PHE A O 1
ATOM 6527 N N . TYR A 1 831 ? -5.756 -23.541 23.096 1.00 30.91 831 TYR A N 1
ATOM 6528 C CA . TYR A 1 831 ? -4.724 -24.584 23.012 1.00 30.91 831 TYR A CA 1
ATOM 6529 C C . TYR A 1 831 ? -4.829 -25.526 21.791 1.00 30.91 831 TYR A C 1
ATOM 6531 O O . TYR A 1 831 ? -3.955 -26.374 21.618 1.00 30.91 831 TYR A O 1
ATOM 6539 N N . GLN A 1 832 ? -5.865 -25.418 20.946 1.00 32.47 832 GLN A N 1
ATOM 6540 C CA . GLN A 1 832 ? -6.126 -26.355 19.832 1.00 32.47 832 GLN A CA 1
ATOM 6541 C C . GLN A 1 832 ? -5.993 -25.716 18.426 1.00 32.47 832 GLN A C 1
ATOM 6543 O O . GLN A 1 832 ? -6.481 -26.282 17.450 1.00 32.47 832 GLN A O 1
ATOM 6548 N N . ARG A 1 833 ? -5.332 -24.552 18.304 1.00 33.62 833 ARG A N 1
ATOM 6549 C CA . ARG A 1 833 ? -5.247 -23.719 17.079 1.00 33.62 833 ARG A CA 1
ATOM 6550 C C . ARG A 1 833 ? -4.011 -24.023 16.197 1.00 33.62 833 ARG A C 1
ATOM 6552 O O . ARG A 1 833 ? -2.895 -23.742 16.636 1.00 33.62 833 ARG A O 1
ATOM 6559 N N . PRO A 1 834 ? -4.158 -24.550 14.958 1.00 28.61 834 PRO A N 1
ATOM 6560 C CA . PRO A 1 834 ? -3.042 -24.797 14.025 1.00 28.61 834 PRO A CA 1
ATOM 6561 C C . PRO A 1 834 ? -2.591 -23.564 13.213 1.00 28.61 834 PRO A C 1
ATOM 6563 O O . PRO A 1 834 ? -1.681 -23.656 12.395 1.00 28.61 834 PRO A O 1
ATOM 6566 N N . ASP A 1 835 ? -3.274 -22.434 13.377 1.00 34.84 835 ASP A N 1
ATOM 6567 C CA . ASP A 1 835 ? -3.370 -21.320 12.425 1.00 34.84 835 ASP A CA 1
ATOM 6568 C C . ASP A 1 835 ? -2.561 -20.062 12.814 1.00 34.84 835 ASP A C 1
ATOM 6570 O O . ASP A 1 835 ? -2.768 -18.980 12.263 1.00 34.84 835 ASP A O 1
ATOM 6574 N N . LEU A 1 836 ? -1.595 -20.204 13.729 1.00 30.80 836 LEU A N 1
ATOM 6575 C CA . LEU A 1 836 ? -0.654 -19.146 14.116 1.00 30.80 836 LEU A CA 1
ATOM 6576 C C . LEU A 1 836 ? 0.336 -18.810 12.985 1.00 30.80 836 LEU A C 1
ATOM 6578 O O . LEU A 1 836 ? 1.295 -19.540 12.734 1.00 30.80 836 LEU A O 1
ATOM 6582 N N . ASP A 1 837 ? 0.129 -17.667 12.329 1.00 30.84 837 ASP A N 1
ATOM 6583 C CA . ASP A 1 837 ? 1.031 -17.158 11.295 1.00 30.84 837 ASP A CA 1
ATOM 6584 C C . ASP A 1 837 ? 2.253 -16.450 11.915 1.00 30.84 837 ASP A C 1
ATOM 6586 O O . ASP A 1 837 ? 2.163 -15.344 12.449 1.00 30.84 837 ASP A O 1
ATOM 6590 N N . VAL A 1 838 ? 3.416 -17.104 11.859 1.00 25.66 838 VAL A N 1
ATOM 6591 C CA . VAL A 1 838 ? 4.642 -16.715 12.590 1.00 25.66 838 VAL A CA 1
ATOM 6592 C C . VAL A 1 838 ? 5.423 -15.564 11.917 1.00 25.66 838 VAL A C 1
ATOM 6594 O O . VAL A 1 838 ? 6.596 -15.346 12.208 1.00 25.66 838 VAL A O 1
ATOM 6597 N N . ASN A 1 839 ? 4.810 -14.835 10.977 1.00 27.75 839 ASN A N 1
ATOM 6598 C CA . ASN A 1 839 ? 5.507 -13.881 10.102 1.00 27.75 839 ASN A CA 1
ATOM 6599 C C . ASN A 1 839 ? 5.522 -12.416 10.580 1.00 27.75 839 ASN A C 1
ATOM 6601 O O . ASN A 1 839 ? 6.194 -11.595 9.958 1.00 27.75 839 ASN A O 1
ATOM 6605 N N . SER A 1 840 ? 4.852 -12.075 11.686 1.00 25.66 840 SER A N 1
ATOM 6606 C CA . SER A 1 840 ? 5.127 -10.836 12.429 1.00 25.66 840 SER A CA 1
ATOM 6607 C C . SER A 1 840 ? 5.873 -11.165 13.718 1.00 25.66 840 SER A C 1
ATOM 6609 O O . SER A 1 840 ? 5.378 -11.959 14.517 1.00 25.66 840 SER A O 1
ATOM 6611 N N . SER A 1 841 ? 7.034 -10.546 13.933 1.00 23.94 841 SER A N 1
ATOM 6612 C CA . SER A 1 841 ? 7.892 -10.780 15.098 1.00 23.94 841 SER A CA 1
ATOM 6613 C C . SER A 1 841 ? 7.238 -10.301 16.400 1.00 23.94 841 SER A C 1
ATOM 6615 O O . SER A 1 841 ? 7.389 -9.145 16.794 1.00 23.94 841 SER A O 1
ATOM 6617 N N . VAL A 1 842 ? 6.515 -11.198 17.069 1.00 27.50 842 VAL A N 1
ATOM 6618 C CA . VAL A 1 842 ? 6.093 -11.028 18.464 1.00 27.50 842 VAL A CA 1
ATOM 6619 C C . VAL A 1 842 ? 7.255 -11.468 19.351 1.00 27.50 842 VAL A C 1
ATOM 6621 O O . VAL A 1 842 ? 7.666 -12.627 19.289 1.00 27.50 842 VAL A O 1
ATOM 6624 N N . ASP A 1 843 ? 7.797 -10.561 20.164 1.00 27.28 843 ASP A N 1
ATOM 6625 C CA . ASP A 1 843 ? 8.869 -10.914 21.095 1.00 27.28 843 ASP A CA 1
ATOM 6626 C C . ASP A 1 843 ? 8.335 -11.875 22.178 1.00 27.28 843 ASP A C 1
ATOM 6628 O O . ASP A 1 843 ? 7.238 -11.714 22.722 1.00 27.28 843 ASP A O 1
ATOM 6632 N N . LEU A 1 844 ? 9.131 -12.883 22.537 1.00 27.31 844 LEU A N 1
ATOM 6633 C CA . LEU A 1 844 ? 8.844 -13.772 23.664 1.00 27.31 844 LEU A CA 1
ATOM 6634 C C . LEU A 1 844 ? 8.878 -13.031 25.016 1.00 27.31 844 LEU A C 1
ATOM 6636 O O . LEU A 1 844 ? 8.319 -13.525 26.000 1.00 27.31 844 LEU A O 1
ATOM 6640 N N . GLN A 1 845 ? 9.488 -11.844 25.079 1.00 27.47 845 GLN A N 1
ATOM 6641 C CA . GLN A 1 845 ? 9.372 -10.914 26.202 1.00 27.47 845 GLN A CA 1
ATOM 6642 C C . GLN A 1 845 ? 8.013 -10.204 26.217 1.00 27.47 845 GLN A C 1
ATOM 6644 O O . GLN A 1 845 ? 7.372 -10.192 27.270 1.00 27.47 845 GLN A O 1
ATOM 6649 N N . ASP A 1 846 ? 7.510 -9.732 25.070 1.00 28.72 846 ASP A N 1
ATOM 6650 C CA . ASP A 1 846 ? 6.159 -9.158 24.962 1.00 28.72 846 ASP A CA 1
ATOM 6651 C C . ASP A 1 846 ? 5.080 -10.195 25.298 1.00 28.72 846 ASP A C 1
ATOM 6653 O O . ASP A 1 846 ? 4.128 -9.883 26.013 1.00 28.72 846 ASP A O 1
ATOM 6657 N N . LEU A 1 847 ? 5.250 -11.460 24.896 1.00 28.44 847 LEU A N 1
ATOM 6658 C CA . LEU A 1 847 ? 4.367 -12.561 25.313 1.00 28.44 847 LEU A CA 1
ATOM 6659 C C . LEU A 1 847 ? 4.374 -12.789 26.834 1.00 28.44 847 LEU A C 1
ATOM 6661 O O . LEU A 1 847 ? 3.332 -13.089 27.416 1.00 28.44 847 LEU A O 1
ATOM 6665 N N . ARG A 1 848 ? 5.517 -12.609 27.508 1.00 29.17 848 ARG A N 1
ATOM 6666 C CA . ARG A 1 848 ? 5.630 -12.730 28.976 1.00 29.17 848 ARG A CA 1
ATOM 6667 C C . ARG A 1 848 ? 5.115 -11.499 29.725 1.00 29.17 848 ARG A C 1
ATOM 6669 O O . ARG A 1 848 ? 4.615 -11.652 30.839 1.00 29.17 848 ARG A O 1
ATOM 6676 N N . ALA A 1 849 ? 5.200 -10.310 29.131 1.00 29.56 849 ALA A N 1
ATOM 6677 C CA . ALA A 1 849 ? 4.517 -9.116 29.621 1.00 29.56 849 ALA A CA 1
ATOM 6678 C C . ALA A 1 849 ? 2.994 -9.282 29.482 1.00 29.56 849 ALA A C 1
ATOM 6680 O O . ALA A 1 849 ? 2.271 -9.183 30.471 1.00 29.56 849 ALA A O 1
ATOM 6681 N N . THR A 1 850 ? 2.528 -9.669 28.291 1.00 30.48 850 THR A N 1
ATOM 6682 C CA . THR A 1 850 ? 1.127 -9.990 27.969 1.00 30.48 850 THR A CA 1
ATOM 6683 C C . THR A 1 850 ? 0.548 -11.003 28.956 1.00 30.48 850 THR A C 1
ATOM 6685 O O . THR A 1 850 ? -0.438 -10.702 29.621 1.00 30.48 850 THR A O 1
ATOM 6688 N N . ALA A 1 851 ? 1.202 -12.150 29.163 1.00 28.84 851 ALA A N 1
ATOM 6689 C CA . ALA A 1 851 ? 0.734 -13.192 30.083 1.00 28.84 851 ALA A CA 1
ATOM 6690 C C . ALA A 1 851 ? 0.719 -12.787 31.576 1.00 28.84 851 ALA A C 1
ATOM 6692 O O . ALA A 1 851 ? 0.090 -13.466 32.382 1.00 28.84 851 ALA A O 1
ATOM 6693 N N . ARG A 1 852 ? 1.394 -11.694 31.966 1.00 30.08 852 ARG A N 1
ATOM 6694 C CA . ARG A 1 852 ? 1.313 -11.110 33.321 1.00 30.08 852 ARG A CA 1
ATOM 6695 C C . ARG A 1 852 ? 0.316 -9.955 33.434 1.00 30.08 852 ARG A C 1
ATOM 6697 O O . ARG A 1 852 ? -0.032 -9.582 34.550 1.00 30.08 852 ARG A O 1
ATOM 6704 N N . TYR A 1 853 ? -0.104 -9.380 32.310 1.00 28.50 853 TYR A N 1
ATOM 6705 C CA . TYR A 1 853 ? -0.970 -8.200 32.242 1.00 28.50 853 TYR A CA 1
ATOM 6706 C C . TYR A 1 853 ? -2.422 -8.556 31.878 1.00 28.50 853 TYR A C 1
ATOM 6708 O O . TYR A 1 853 ? -3.357 -7.885 32.307 1.00 28.50 853 TYR A O 1
ATOM 6716 N N . PHE A 1 854 ? -2.631 -9.635 31.120 1.00 27.00 854 PHE A N 1
ATOM 6717 C CA . PHE A 1 854 ? -3.953 -10.128 30.736 1.00 27.00 854 PHE A CA 1
ATOM 6718 C C . PHE A 1 854 ? -4.524 -11.065 31.804 1.00 27.00 854 PHE A C 1
ATOM 6720 O O . PHE A 1 854 ? -4.318 -12.275 31.777 1.00 27.00 854 PHE A O 1
ATOM 6727 N N . GLY A 1 855 ? -5.306 -10.495 32.723 1.00 32.44 855 GLY A N 1
ATOM 6728 C CA . GLY A 1 855 ? -6.062 -11.233 33.742 1.00 32.44 855 GLY A CA 1
ATOM 6729 C C . GLY A 1 855 ? -7.217 -12.107 33.222 1.00 32.44 855 GLY A C 1
ATOM 6730 O O . GLY A 1 855 ? -7.986 -12.594 34.043 1.00 32.44 855 GLY A O 1
ATOM 6731 N N . MET A 1 856 ? -7.359 -12.293 31.901 1.00 24.36 856 MET A N 1
ATOM 6732 C CA . MET A 1 856 ? -8.279 -13.232 31.237 1.00 24.36 856 MET A CA 1
ATOM 6733 C C . MET A 1 856 ? -7.841 -13.488 29.772 1.00 24.36 856 MET A C 1
ATOM 6735 O O . MET A 1 856 ? -7.331 -12.561 29.134 1.00 24.36 856 MET A O 1
ATOM 6739 N N . PRO A 1 857 ? -8.030 -14.710 29.228 1.00 28.75 857 PRO A N 1
ATOM 6740 C CA . PRO A 1 857 ? -7.850 -15.031 27.807 1.00 28.75 857 PRO A CA 1
ATOM 6741 C C . PRO A 1 857 ? -9.127 -14.748 26.984 1.00 28.75 857 PRO A C 1
ATOM 6743 O O . PRO A 1 857 ? -10.134 -14.319 27.541 1.00 28.75 857 PRO A O 1
ATOM 6746 N N . ALA A 1 858 ? -9.083 -15.006 25.670 1.00 26.75 858 ALA A N 1
ATOM 6747 C CA . ALA A 1 858 ? -10.210 -14.837 24.744 1.00 26.75 858 ALA A CA 1
ATOM 6748 C C . ALA A 1 858 ? -10.256 -15.941 23.663 1.00 26.75 858 ALA A C 1
ATOM 6750 O O . ALA A 1 858 ? -9.201 -16.411 23.223 1.00 26.75 858 ALA A O 1
ATOM 6751 N N . ALA A 1 859 ? -11.448 -16.297 23.171 1.00 29.69 859 ALA A N 1
ATOM 6752 C CA . ALA A 1 859 ? -11.660 -17.086 21.947 1.00 29.69 859 ALA A CA 1
ATOM 6753 C C . ALA A 1 859 ? -13.008 -16.764 21.250 1.00 29.69 859 ALA A C 1
ATOM 6755 O O . ALA A 1 859 ? -13.656 -15.765 21.558 1.00 29.69 859 ALA A O 1
ATOM 6756 N N . TYR A 1 860 ? -13.403 -17.562 20.243 1.00 22.66 860 TYR A N 1
ATOM 6757 C CA . TYR A 1 860 ? -14.619 -17.327 19.451 1.00 22.66 860 TYR A CA 1
ATOM 6758 C C . TYR A 1 860 ? -15.133 -18.566 18.689 1.00 22.66 860 TYR A C 1
ATOM 6760 O O . TYR A 1 860 ? -14.453 -19.587 18.621 1.00 22.66 860 TYR A O 1
ATOM 6768 N N . ALA A 1 861 ? -16.281 -18.372 18.027 1.00 22.80 861 ALA A N 1
ATOM 6769 C CA . ALA A 1 861 ? -16.865 -19.131 16.915 1.00 22.80 861 ALA A CA 1
ATOM 6770 C C . ALA A 1 861 ? -17.594 -20.477 17.169 1.00 22.80 861 ALA A C 1
ATOM 6772 O O . ALA A 1 861 ? -17.052 -21.462 17.655 1.00 22.80 861 ALA A O 1
ATOM 6773 N N . LEU A 1 862 ? -18.825 -20.496 16.636 1.00 22.94 862 LEU A N 1
ATOM 6774 C CA . LEU A 1 862 ? -19.492 -21.604 15.935 1.00 22.94 862 LEU A CA 1
ATOM 6775 C C . LEU A 1 862 ? -19.927 -22.878 16.699 1.00 22.94 862 LEU A C 1
ATOM 6777 O O . LEU A 1 862 ? -19.393 -23.960 16.475 1.00 22.94 862 LEU A O 1
ATOM 6781 N N . GLN A 1 863 ? -21.068 -22.795 17.401 1.00 24.14 863 GLN A N 1
ATOM 6782 C CA . GLN A 1 863 ? -22.190 -23.732 17.166 1.00 24.14 863 GLN A CA 1
ATOM 6783 C C . GLN A 1 863 ? -23.497 -23.252 17.827 1.00 24.14 863 GLN A C 1
ATOM 6785 O O . GLN A 1 863 ? -23.620 -23.332 19.049 1.00 24.14 863 GLN A O 1
ATOM 6790 N N . ARG A 1 864 ? -24.487 -22.780 17.039 1.00 24.22 864 ARG A N 1
ATOM 6791 C CA . ARG A 1 864 ? -25.903 -22.670 17.479 1.00 24.22 864 ARG A CA 1
ATOM 6792 C C . ARG A 1 864 ? -26.950 -22.413 16.377 1.00 24.22 864 ARG A C 1
ATOM 6794 O O . ARG A 1 864 ? -27.928 -21.703 16.600 1.00 24.22 864 ARG A O 1
ATOM 6801 N N . GLU A 1 865 ? -26.829 -23.070 15.223 1.00 24.08 865 GLU A N 1
ATOM 6802 C CA . GLU A 1 865 ? -28.054 -23.404 14.478 1.00 24.08 865 GLU A CA 1
ATOM 6803 C C . GLU A 1 865 ? -28.911 -24.344 15.344 1.00 24.08 865 GLU A C 1
ATOM 6805 O O . GLU A 1 865 ? -28.400 -25.371 15.787 1.00 24.08 865 GLU A O 1
ATOM 6810 N N . THR A 1 866 ? -30.177 -23.976 15.602 1.00 24.77 866 THR A N 1
ATOM 6811 C CA . THR A 1 866 ? -31.374 -24.828 15.866 1.00 24.77 866 THR A CA 1
ATOM 6812 C C . THR A 1 866 ? -32.385 -24.121 16.786 1.00 24.77 866 THR A C 1
ATOM 6814 O O . THR A 1 866 ? -33.576 -24.132 16.497 1.00 24.77 866 THR A O 1
ATOM 6817 N N . GLU A 1 867 ? -31.946 -23.475 17.874 1.00 23.47 867 GLU A N 1
ATOM 6818 C CA . GLU A 1 867 ? -32.823 -23.132 19.022 1.00 23.47 867 GLU A CA 1
ATOM 6819 C C . GLU A 1 867 ? -33.571 -21.777 18.969 1.00 23.47 867 GLU A C 1
ATOM 6821 O O . GLU A 1 867 ? -34.169 -21.376 19.960 1.00 23.47 867 GLU A O 1
ATOM 6826 N N . LEU A 1 868 ? -33.585 -21.062 17.839 1.00 25.62 868 LEU A N 1
ATOM 6827 C CA . LEU A 1 868 ? -34.429 -19.862 17.653 1.00 25.62 868 LEU A CA 1
ATOM 6828 C C . LEU A 1 868 ? -35.195 -19.914 16.324 1.00 25.62 868 LEU A C 1
ATOM 6830 O O . LEU A 1 868 ? -35.101 -19.021 15.486 1.00 25.62 868 LEU A O 1
ATOM 6834 N N . ARG A 1 869 ? -35.956 -20.999 16.139 1.00 23.81 869 ARG A N 1
ATOM 6835 C CA . ARG A 1 869 ? -36.894 -21.183 15.017 1.00 23.81 869 ARG A CA 1
ATOM 6836 C C . ARG A 1 869 ? -38.370 -21.194 15.438 1.00 23.81 869 ARG A C 1
ATOM 6838 O O . ARG A 1 869 ? -39.218 -21.607 14.654 1.00 23.81 869 ARG A O 1
ATOM 6845 N N . GLU A 1 870 ? -38.676 -20.722 16.648 1.00 25.78 870 GLU A N 1
ATOM 6846 C CA . GLU A 1 870 ? -40.052 -20.565 17.139 1.00 25.78 870 GLU A CA 1
ATOM 6847 C C . GLU A 1 870 ? -40.735 -19.340 16.501 1.00 25.78 870 GLU A C 1
ATOM 6849 O O . GLU A 1 870 ? -40.718 -18.229 17.022 1.00 25.78 870 GLU A O 1
ATOM 68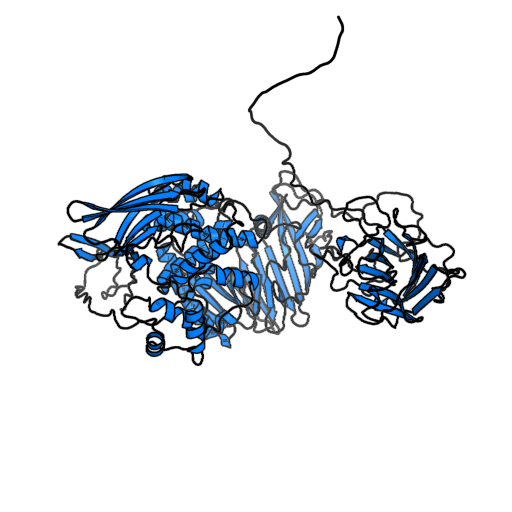54 N N . GLU A 1 871 ? -41.298 -19.593 15.319 1.00 29.42 871 GLU A N 1
ATOM 6855 C CA . GLU A 1 871 ? -42.584 -19.075 14.830 1.00 29.42 871 GLU A CA 1
ATOM 6856 C C . GLU A 1 871 ? -42.865 -17.565 14.971 1.00 29.42 871 GLU A C 1
ATOM 6858 O O . GLU A 1 871 ? -43.625 -17.106 15.822 1.00 29.42 871 GLU A O 1
ATOM 6863 N N . ALA A 1 872 ? -42.391 -16.810 13.977 1.00 26.77 872 ALA A N 1
ATOM 6864 C CA . ALA A 1 872 ? -43.108 -15.641 13.472 1.00 26.77 872 ALA A CA 1
ATOM 6865 C C . ALA A 1 872 ? -43.757 -15.991 12.116 1.00 26.77 872 ALA A C 1
ATOM 6867 O O . ALA A 1 872 ? -43.176 -15.744 11.060 1.00 26.77 872 ALA A O 1
ATOM 6868 N N . GLU A 1 873 ? -44.953 -16.595 12.128 1.00 25.19 873 GLU A N 1
ATOM 6869 C CA . GLU A 1 873 ? -45.725 -16.847 10.898 1.00 25.19 873 GLU A CA 1
ATOM 6870 C C . GLU A 1 873 ? -46.240 -15.530 10.287 1.00 25.19 873 GLU A C 1
ATOM 6872 O O . GLU A 1 873 ? -47.313 -15.029 10.634 1.00 25.19 873 GLU A O 1
ATOM 6877 N N . ILE A 1 874 ? -45.500 -14.975 9.323 1.00 31.50 874 ILE A N 1
ATOM 6878 C CA . ILE A 1 874 ? -45.952 -13.827 8.523 1.00 31.50 874 ILE A CA 1
ATOM 6879 C C . ILE A 1 874 ? -46.937 -14.323 7.452 1.00 31.50 874 ILE A C 1
ATOM 6881 O O . ILE A 1 874 ? -46.581 -14.555 6.298 1.00 31.50 874 ILE A O 1
ATOM 6885 N N . SER A 1 875 ? -48.199 -14.510 7.843 1.00 26.45 875 SER A N 1
ATOM 6886 C CA . SER A 1 875 ? -49.272 -14.935 6.938 1.00 26.45 875 SER A CA 1
ATOM 6887 C C . SER A 1 875 ? -49.981 -13.737 6.285 1.00 26.45 875 SER A C 1
ATOM 6889 O O . SER A 1 875 ? -50.756 -13.015 6.908 1.00 26.45 875 SER A O 1
ATOM 6891 N N . GLY A 1 876 ? -49.741 -13.538 4.986 1.00 34.16 876 GLY A N 1
ATOM 6892 C CA . GLY A 1 876 ? -50.421 -12.525 4.175 1.00 34.16 876 GLY A CA 1
ATOM 6893 C C . GLY A 1 876 ? -50.552 -12.966 2.719 1.00 34.16 876 GLY A C 1
ATOM 6894 O O . GLY A 1 876 ? -49.555 -13.246 2.061 1.00 34.16 876 GLY A O 1
ATOM 6895 N N . GLN A 1 877 ? -51.781 -13.039 2.200 1.00 33.97 877 GLN A N 1
ATOM 6896 C CA . GLN A 1 877 ? -52.019 -13.342 0.785 1.00 33.97 877 GLN A CA 1
ATOM 6897 C C . GLN A 1 877 ? -51.952 -12.062 -0.053 1.00 33.97 877 GLN A C 1
ATOM 6899 O O . GLN A 1 877 ? -52.733 -11.139 0.170 1.00 33.97 877 GLN A O 1
ATOM 6904 N N . ILE A 1 878 ? -51.058 -12.030 -1.044 1.00 37.88 878 ILE A N 1
ATOM 6905 C CA . ILE A 1 878 ? -50.967 -10.942 -2.027 1.00 37.88 878 ILE A CA 1
ATOM 6906 C C . ILE A 1 878 ? -52.088 -11.122 -3.070 1.00 37.88 878 ILE A C 1
ATOM 6908 O O . ILE A 1 878 ? -52.112 -12.151 -3.752 1.00 37.88 878 ILE A O 1
ATOM 6912 N N . PRO A 1 879 ? -53.017 -10.160 -3.242 1.00 37.22 879 PRO A N 1
ATOM 6913 C CA . PRO A 1 879 ? -54.013 -10.217 -4.309 1.00 37.22 879 PRO A CA 1
ATOM 6914 C C . PRO A 1 879 ? -53.360 -9.982 -5.677 1.00 37.22 879 PRO A C 1
ATOM 6916 O O . PRO A 1 879 ? -52.606 -9.028 -5.860 1.00 37.22 879 PRO A O 1
ATOM 6919 N N . ALA A 1 880 ? -53.668 -10.824 -6.663 1.00 34.12 880 ALA A N 1
ATOM 6920 C CA . ALA A 1 880 ? -53.121 -10.672 -8.009 1.00 34.12 880 ALA A CA 1
ATOM 6921 C C . ALA A 1 880 ? -53.739 -9.467 -8.750 1.00 34.12 880 ALA A C 1
ATOM 6923 O O . ALA A 1 880 ? -54.963 -9.356 -8.832 1.00 34.12 880 ALA A O 1
ATOM 6924 N N . GLY A 1 881 ? -52.895 -8.626 -9.362 1.00 40.91 881 GLY A N 1
ATOM 6925 C CA . GLY A 1 881 ? -53.320 -7.624 -10.353 1.00 40.91 881 GLY A CA 1
ATOM 6926 C C . GLY A 1 881 ? -53.354 -6.155 -9.908 1.00 40.91 881 GLY A C 1
ATOM 6927 O O . GLY A 1 881 ? -54.178 -5.407 -10.429 1.00 40.91 881 GLY A O 1
ATOM 6928 N N . MET A 1 882 ? -52.483 -5.722 -8.987 1.00 39.09 882 MET A N 1
ATOM 6929 C CA . MET A 1 882 ? -52.263 -4.295 -8.687 1.00 39.09 882 MET A CA 1
ATOM 6930 C C . MET A 1 882 ? -50.808 -3.882 -8.949 1.00 39.09 882 MET A C 1
ATOM 6932 O O . MET A 1 882 ? -49.880 -4.598 -8.574 1.00 39.09 882 MET A O 1
ATOM 6936 N N . GLU A 1 883 ? -50.613 -2.722 -9.581 1.00 42.09 883 GLU A N 1
ATOM 6937 C CA . GLU A 1 883 ? -49.295 -2.128 -9.834 1.00 42.09 883 GLU A CA 1
ATOM 6938 C C . GLU A 1 883 ? -48.930 -1.124 -8.725 1.00 42.09 883 GLU A C 1
ATOM 6940 O O . GLU A 1 883 ? -49.681 -0.190 -8.475 1.00 42.09 883 GLU A O 1
ATOM 6945 N N . GLN A 1 884 ? -47.764 -1.328 -8.098 1.00 48.16 884 GLN A N 1
ATOM 6946 C CA . GLN A 1 884 ? -47.028 -0.421 -7.191 1.00 48.16 884 GLN A CA 1
ATOM 6947 C C . GLN A 1 884 ? -47.807 0.397 -6.128 1.00 48.16 884 GLN A C 1
ATOM 6949 O O . GLN A 1 884 ? -48.261 1.505 -6.396 1.00 48.16 884 GLN A O 1
ATOM 6954 N N . GLU A 1 885 ? -47.704 -0.023 -4.861 1.00 45.66 885 GLU A N 1
ATOM 6955 C CA . GLU A 1 885 ? -47.660 0.892 -3.702 1.00 45.66 885 GLU A CA 1
ATOM 6956 C C . GLU A 1 885 ? -46.515 0.501 -2.739 1.00 45.66 885 GLU A C 1
ATOM 6958 O O . GLU A 1 885 ? -45.958 -0.598 -2.833 1.00 45.66 885 GLU A O 1
ATOM 6963 N N . GLU A 1 886 ? -46.123 1.414 -1.839 1.00 42.00 886 GLU A N 1
ATOM 6964 C CA . GLU A 1 886 ? -45.130 1.150 -0.783 1.00 42.00 886 GLU A CA 1
ATOM 6965 C C . GLU A 1 886 ? -45.699 0.188 0.271 1.00 42.00 886 GLU A C 1
ATOM 6967 O O . GLU A 1 886 ? -46.733 0.466 0.878 1.00 42.00 886 GLU A O 1
ATOM 6972 N N . TRP A 1 887 ? -44.992 -0.903 0.574 1.00 42.84 887 TRP A N 1
ATOM 6973 C CA . TRP A 1 887 ? -45.401 -1.818 1.642 1.00 42.84 887 TRP A CA 1
ATOM 6974 C C . TRP A 1 887 ? -44.811 -1.369 2.977 1.00 42.8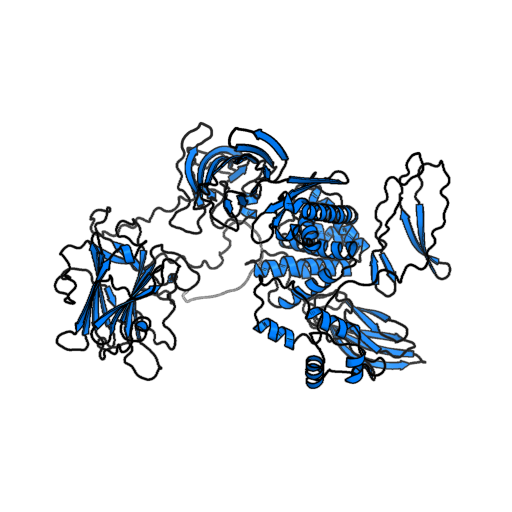4 887 TRP A C 1
ATOM 6976 O O . TRP A 1 887 ? -43.602 -1.158 3.076 1.00 42.84 887 TRP A O 1
ATOM 6986 N N . SER A 1 888 ? -45.638 -1.250 4.022 1.00 38.75 888 SER A N 1
ATOM 6987 C CA . SER A 1 888 ? -45.160 -0.970 5.381 1.00 38.75 888 SER A CA 1
ATOM 6988 C C . SER A 1 888 ? -45.327 -2.179 6.298 1.00 38.75 888 SER A C 1
ATOM 6990 O O . SER A 1 888 ? -46.449 -2.653 6.477 1.00 38.75 888 SER A O 1
ATOM 6992 N N . ILE A 1 889 ? -44.239 -2.630 6.920 1.00 43.22 889 ILE A N 1
ATOM 6993 C CA . ILE A 1 889 ? -44.229 -3.720 7.898 1.00 43.22 889 ILE A CA 1
ATOM 6994 C C . ILE A 1 889 ? -44.006 -3.125 9.293 1.00 43.22 889 ILE A C 1
ATOM 6996 O O . ILE A 1 889 ? -43.017 -2.430 9.534 1.00 43.22 889 ILE A O 1
ATOM 7000 N N . THR A 1 890 ? -44.920 -3.404 10.221 1.00 39.78 890 THR A N 1
ATOM 7001 C CA . THR A 1 890 ? -44.727 -3.145 11.656 1.00 39.78 890 THR A CA 1
ATOM 7002 C C . THR A 1 890 ? -43.910 -4.286 12.246 1.00 39.78 890 THR A C 1
ATOM 7004 O O . THR A 1 890 ? -44.317 -5.439 12.139 1.00 39.78 890 THR A O 1
ATOM 7007 N N . VAL A 1 891 ? -42.766 -3.980 12.863 1.00 38.75 891 VAL A N 1
ATOM 7008 C CA . VAL A 1 891 ? -41.807 -5.008 13.324 1.00 38.75 891 VAL A CA 1
ATOM 7009 C C . VAL A 1 891 ? -41.804 -5.178 14.846 1.00 38.75 891 VAL A C 1
ATOM 7011 O O . VAL A 1 891 ? -41.384 -6.211 15.358 1.00 38.75 891 VAL A O 1
ATOM 7014 N N . ALA A 1 892 ? -42.354 -4.209 15.579 1.00 39.69 892 ALA A N 1
ATOM 7015 C CA . ALA A 1 892 ? -42.722 -4.385 16.977 1.00 39.69 892 ALA A CA 1
ATOM 7016 C C . ALA A 1 892 ? -43.929 -3.510 17.332 1.00 39.69 892 ALA A C 1
ATOM 7018 O O . ALA A 1 892 ? -43.966 -2.322 17.000 1.00 39.69 892 ALA A O 1
ATOM 7019 N N . GLU A 1 893 ? -44.870 -4.080 18.079 1.00 32.34 893 GLU A N 1
ATOM 7020 C CA . GLU A 1 893 ? -45.896 -3.349 18.817 1.00 32.34 893 GLU A CA 1
ATOM 7021 C C . GLU A 1 893 ? -45.768 -3.712 20.300 1.00 32.34 893 GLU A C 1
ATOM 7023 O O . GLU A 1 893 ? -45.567 -4.877 20.650 1.00 32.34 893 GLU A O 1
ATOM 7028 N N . ARG A 1 894 ? -45.849 -2.716 21.183 1.00 32.09 894 ARG A N 1
ATOM 7029 C CA . ARG A 1 894 ? -45.804 -2.913 22.633 1.00 32.09 894 ARG A CA 1
ATOM 7030 C C . ARG A 1 894 ? -46.825 -2.003 23.296 1.00 32.09 894 ARG A C 1
ATOM 7032 O O . ARG A 1 894 ? -46.886 -0.820 22.983 1.00 32.09 894 ARG A O 1
ATOM 7039 N N . ASP A 1 895 ? -47.631 -2.569 24.191 1.00 36.38 895 ASP A N 1
ATOM 7040 C CA . ASP A 1 895 ? -48.655 -1.852 24.965 1.00 36.38 895 ASP A CA 1
ATOM 7041 C C . ASP A 1 895 ? -49.636 -1.015 24.097 1.00 36.38 895 ASP A C 1
ATOM 7043 O O . ASP A 1 895 ? -50.169 0.001 24.540 1.00 36.38 895 ASP A O 1
ATOM 7047 N N . GLY A 1 896 ? -49.888 -1.452 22.853 1.00 34.16 896 GLY A N 1
ATOM 7048 C CA . GLY A 1 896 ? -50.751 -0.763 21.881 1.00 34.16 896 GLY A CA 1
ATOM 7049 C C . GLY A 1 896 ? -50.088 0.405 21.137 1.00 34.16 896 GLY A C 1
ATOM 7050 O O . GLY A 1 896 ? -50.786 1.268 20.601 1.00 34.16 896 GLY A O 1
ATOM 7051 N N . GLN A 1 897 ? -48.753 0.485 21.141 1.00 31.83 897 GLN A N 1
ATOM 7052 C CA . GLN A 1 897 ? -47.981 1.445 20.353 1.00 31.83 897 GLN A CA 1
ATOM 7053 C C . GLN A 1 897 ? -46.990 0.740 19.424 1.00 31.83 897 GLN A C 1
ATOM 7055 O O . GLN A 1 897 ? -46.224 -0.133 19.838 1.00 31.83 897 GLN A O 1
ATOM 7060 N N . ILE A 1 898 ? -46.981 1.167 18.159 1.00 39.53 898 ILE A N 1
ATOM 7061 C CA . ILE A 1 898 ? -45.999 0.759 17.151 1.00 39.53 898 ILE A CA 1
ATOM 7062 C C . ILE A 1 898 ? -44.627 1.298 17.573 1.00 39.53 898 ILE A C 1
ATOM 7064 O O . ILE A 1 898 ? -44.425 2.509 17.632 1.00 39.53 898 ILE A O 1
ATOM 7068 N N . VAL A 1 899 ? -43.686 0.395 17.854 1.00 36.78 899 VAL A N 1
ATOM 7069 C CA . VAL A 1 899 ? -42.318 0.732 18.294 1.00 36.78 899 VAL A CA 1
ATOM 7070 C C . VAL A 1 899 ? -41.328 0.779 17.120 1.00 36.78 899 VAL A C 1
ATOM 7072 O O . VAL A 1 899 ? -40.201 1.238 17.279 1.00 36.78 899 VAL A O 1
ATOM 7075 N N . GLY A 1 900 ? -41.749 0.326 15.935 1.00 37.47 900 GLY A N 1
ATOM 7076 C CA . GLY A 1 900 ? -40.996 0.440 14.687 1.00 37.47 900 GLY A CA 1
ATOM 7077 C C . GLY A 1 900 ? -41.829 0.023 13.472 1.00 37.47 900 GLY A C 1
ATOM 7078 O O . GLY A 1 900 ? -42.425 -1.057 13.465 1.00 37.47 900 GLY A O 1
ATOM 7079 N N . GLN A 1 901 ? -41.849 0.875 12.445 1.00 37.91 901 GLN A N 1
ATOM 7080 C CA . GLN A 1 901 ? -42.498 0.636 11.153 1.00 37.91 901 GLN A CA 1
ATOM 7081 C C . GLN A 1 901 ? -41.465 0.837 10.040 1.00 37.91 901 GLN A C 1
ATOM 7083 O O . GLN A 1 901 ? -40.845 1.895 9.954 1.00 37.91 901 GLN A O 1
ATOM 7088 N N . VAL A 1 902 ? -41.292 -0.164 9.181 1.00 39.19 902 VAL A N 1
ATOM 7089 C CA . VAL A 1 902 ? -40.369 -0.128 8.039 1.00 39.19 902 VAL A CA 1
ATOM 7090 C C . VAL A 1 902 ? -41.173 -0.024 6.755 1.00 39.19 902 VAL A C 1
ATOM 7092 O O . VAL A 1 902 ? -42.145 -0.755 6.587 1.00 39.19 902 VAL A O 1
ATOM 7095 N N . ARG A 1 903 ? -40.764 0.850 5.831 1.00 39.81 903 ARG A N 1
ATOM 7096 C CA . ARG A 1 903 ? -41.302 0.875 4.465 1.00 39.81 903 ARG A CA 1
ATOM 7097 C C . ARG A 1 903 ? -40.330 0.195 3.517 1.00 39.81 903 ARG A C 1
ATOM 7099 O O . ARG A 1 903 ? -39.170 0.589 3.451 1.00 39.81 903 ARG A O 1
ATOM 7106 N N . ILE A 1 904 ? -40.810 -0.800 2.782 1.00 45.12 904 ILE A N 1
ATOM 7107 C CA . ILE A 1 904 ? -40.028 -1.542 1.796 1.00 45.12 904 ILE A CA 1
ATOM 7108 C C . ILE A 1 904 ? -40.609 -1.242 0.405 1.00 45.12 904 ILE A C 1
ATOM 7110 O O . ILE A 1 904 ? -41.729 -1.666 0.101 1.00 45.12 904 ILE A O 1
ATOM 7114 N N . PRO A 1 905 ? -39.880 -0.516 -0.463 1.00 40.56 905 PRO A N 1
ATOM 7115 C CA . PRO A 1 905 ? -40.268 -0.359 -1.856 1.00 40.56 905 PRO A CA 1
ATOM 7116 C C . PRO A 1 905 ? -39.993 -1.672 -2.599 1.00 40.56 905 PRO A C 1
ATOM 7118 O O . PRO A 1 905 ? -38.850 -1.983 -2.938 1.00 40.56 905 PRO A O 1
ATOM 7121 N N . LEU A 1 906 ? -41.046 -2.454 -2.837 1.00 44.28 906 LEU A N 1
ATOM 7122 C CA . LEU A 1 906 ? -40.987 -3.696 -3.607 1.00 44.28 906 LEU A CA 1
ATOM 7123 C C . LEU A 1 906 ? -41.348 -3.437 -5.072 1.00 44.28 906 LEU A C 1
ATOM 7125 O O . LEU A 1 906 ? -42.317 -2.737 -5.374 1.00 44.28 906 LEU A O 1
ATOM 7129 N N . ARG A 1 907 ? -40.598 -4.047 -5.994 1.00 45.09 907 ARG A N 1
ATOM 7130 C CA . ARG A 1 907 ? -40.948 -4.079 -7.420 1.00 45.09 907 ARG A CA 1
ATOM 7131 C C . ARG A 1 907 ? -41.479 -5.464 -7.764 1.00 45.09 907 ARG A C 1
ATOM 7133 O O . ARG A 1 907 ? -40.776 -6.446 -7.541 1.00 45.09 907 ARG A O 1
ATOM 7140 N N . LEU A 1 908 ? -42.702 -5.548 -8.284 1.00 44.59 908 LEU A N 1
ATOM 7141 C CA . LEU A 1 908 ? -43.310 -6.811 -8.707 1.00 44.59 908 LEU A CA 1
ATO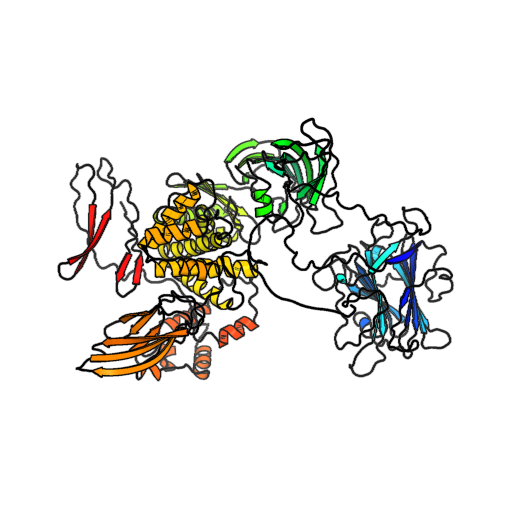M 7142 C C . LEU A 1 908 ? -43.188 -7.004 -10.223 1.00 44.59 908 LEU A C 1
ATOM 7144 O O . LEU A 1 908 ? -43.257 -6.055 -11.001 1.00 44.59 908 LEU A O 1
ATOM 7148 N N . THR A 1 909 ? -43.025 -8.260 -10.619 1.00 47.88 909 THR A N 1
ATOM 7149 C CA . THR A 1 909 ? -43.181 -8.756 -11.992 1.00 47.88 909 THR A CA 1
ATOM 7150 C C . THR A 1 909 ? -44.662 -8.881 -12.367 1.00 47.88 909 THR A C 1
ATOM 7152 O O . THR A 1 909 ? -45.538 -8.894 -11.501 1.00 47.88 909 THR A O 1
ATOM 7155 N N . ALA A 1 910 ? -44.960 -9.014 -13.664 1.00 43.41 910 ALA A N 1
ATOM 7156 C CA . ALA A 1 910 ? -46.336 -9.136 -14.161 1.00 43.41 910 ALA A CA 1
ATOM 7157 C C . ALA A 1 910 ? -47.066 -10.420 -13.699 1.00 43.41 910 ALA A C 1
ATOM 7159 O O . ALA A 1 910 ? -48.294 -10.462 -13.720 1.00 43.41 910 ALA A O 1
ATOM 7160 N N . ASP A 1 911 ? -46.334 -11.451 -13.263 1.00 46.91 911 ASP A N 1
ATOM 7161 C CA . ASP A 1 911 ? -46.862 -12.660 -12.619 1.00 46.91 911 ASP A CA 1
ATOM 7162 C C . ASP A 1 911 ? -46.825 -12.606 -11.075 1.00 46.91 911 ASP A C 1
ATOM 7164 O O . ASP A 1 911 ? -47.062 -13.614 -10.413 1.00 46.91 911 ASP A O 1
ATOM 7168 N N . GLY A 1 912 ? -46.585 -11.426 -10.491 1.00 42.31 912 GLY A N 1
ATOM 7169 C CA . GLY A 1 912 ? -46.751 -11.146 -9.059 1.00 42.31 912 GLY A CA 1
ATOM 7170 C C . GLY A 1 912 ? -45.550 -11.476 -8.167 1.00 42.31 912 GLY A C 1
ATOM 7171 O O . GLY A 1 912 ? -45.634 -11.279 -6.958 1.00 42.31 912 GLY A O 1
ATOM 7172 N N . LYS A 1 913 ? -44.427 -11.945 -8.725 1.00 45.00 913 LYS A N 1
ATOM 7173 C CA . LYS A 1 913 ? -43.195 -12.234 -7.966 1.00 45.00 913 LYS A CA 1
ATOM 7174 C C . LYS A 1 913 ? -42.376 -10.970 -7.724 1.00 45.00 913 LYS A C 1
ATOM 7176 O O . LYS A 1 913 ? -42.327 -10.098 -8.595 1.00 45.00 913 LYS A O 1
ATOM 7181 N N . VAL A 1 914 ? -41.672 -10.895 -6.596 1.00 44.97 914 VAL A N 1
ATOM 7182 C CA . VAL A 1 914 ? -40.731 -9.802 -6.307 1.00 44.97 914 VAL A CA 1
ATOM 7183 C C . VAL A 1 914 ? -39.544 -9.866 -7.275 1.00 44.97 914 VAL A C 1
ATOM 7185 O O . VAL A 1 914 ? -38.885 -10.892 -7.396 1.00 44.97 914 VAL A O 1
ATOM 7188 N N . GLN A 1 915 ? -39.285 -8.764 -7.977 1.00 41.56 915 GLN A N 1
ATOM 7189 C CA . GLN A 1 915 ? -38.198 -8.621 -8.951 1.00 41.56 915 GLN A CA 1
ATOM 7190 C C . GLN A 1 915 ? -36.911 -8.075 -8.316 1.00 41.56 915 GLN A C 1
ATOM 7192 O O . GLN A 1 915 ? -35.814 -8.354 -8.788 1.00 41.56 915 GLN A O 1
ATOM 7197 N N . GLN A 1 916 ? -37.056 -7.259 -7.271 1.00 43.56 916 GLN A N 1
ATOM 7198 C CA . GLN A 1 916 ? -35.962 -6.678 -6.500 1.00 43.56 916 GLN A CA 1
ATOM 7199 C C . GLN A 1 916 ? -36.498 -6.251 -5.129 1.00 43.56 916 GLN A C 1
ATOM 7201 O O . GLN A 1 916 ? -37.556 -5.619 -5.042 1.00 43.56 916 GLN A O 1
ATOM 7206 N N . GLY A 1 917 ? -35.748 -6.564 -4.075 1.00 35.69 917 GLY A N 1
ATOM 7207 C CA . GLY A 1 917 ? -35.900 -5.978 -2.747 1.00 35.69 917 GLY A CA 1
ATOM 7208 C C . GLY A 1 917 ? -34.557 -5.403 -2.307 1.00 35.69 917 GLY A C 1
ATOM 7209 O O . GLY A 1 917 ? -33.523 -6.035 -2.509 1.00 35.69 917 GLY A O 1
ATOM 7210 N N . ARG A 1 918 ? -34.554 -4.201 -1.727 1.00 35.84 918 ARG A N 1
ATOM 7211 C CA . ARG A 1 918 ? -33.358 -3.671 -1.057 1.00 35.84 918 ARG A CA 1
ATOM 7212 C C . ARG A 1 918 ? -33.211 -4.351 0.301 1.00 35.84 918 ARG A C 1
ATOM 7214 O O . ARG A 1 918 ? -34.178 -4.369 1.060 1.00 35.84 918 ARG A O 1
ATOM 7221 N N . MET A 1 919 ? -32.007 -4.827 0.634 1.00 34.84 919 MET A N 1
ATOM 7222 C CA . MET A 1 919 ? -31.670 -5.107 2.033 1.00 34.84 919 MET A CA 1
ATOM 7223 C C . MET A 1 919 ? -31.860 -3.822 2.839 1.00 34.84 919 MET A C 1
ATOM 7225 O O . MET A 1 919 ? -31.321 -2.773 2.485 1.00 34.84 919 MET A O 1
ATOM 7229 N N . LEU A 1 920 ? -32.653 -3.906 3.902 1.00 33.25 920 LEU A N 1
ATOM 7230 C CA . LEU A 1 920 ? -32.987 -2.779 4.761 1.00 33.25 920 LEU A CA 1
ATOM 7231 C C . LEU A 1 920 ? -32.540 -3.138 6.177 1.00 33.25 920 LEU A C 1
ATOM 7233 O O . LEU A 1 920 ? -33.204 -3.905 6.873 1.00 33.25 920 LEU A O 1
ATOM 7237 N N . TYR A 1 921 ? -31.367 -2.632 6.563 1.00 36.16 921 TYR A N 1
ATOM 7238 C CA . TYR A 1 921 ? -30.746 -2.934 7.850 1.00 36.16 921 TYR A CA 1
ATOM 7239 C C . TYR A 1 921 ? -31.607 -2.409 8.991 1.00 36.16 921 TYR A C 1
ATOM 7241 O O . TYR A 1 921 ? -31.672 -1.209 9.254 1.00 36.16 921 TYR A O 1
ATOM 7249 N N . LEU A 1 922 ? -32.288 -3.333 9.662 1.00 32.03 922 LEU A N 1
ATOM 7250 C CA . LEU A 1 922 ? -33.219 -2.990 10.718 1.00 32.03 922 LEU A CA 1
ATOM 7251 C C . LEU A 1 922 ? -32.490 -2.860 12.053 1.00 32.03 922 LEU A C 1
ATOM 7253 O O . LEU A 1 922 ? -32.268 -3.846 12.752 1.00 32.03 922 LEU A O 1
ATOM 7257 N N . ALA A 1 923 ? -32.143 -1.627 12.411 1.00 30.73 923 ALA A N 1
ATOM 7258 C CA . ALA A 1 923 ? -31.592 -1.294 13.715 1.00 30.73 923 ALA A CA 1
ATOM 7259 C C . ALA A 1 923 ? -32.683 -1.433 14.801 1.00 30.73 923 ALA A C 1
ATOM 7261 O O . ALA A 1 923 ? -33.416 -0.496 15.114 1.00 30.73 923 ALA A O 1
ATOM 7262 N N . ALA A 1 924 ? -32.822 -2.630 15.379 1.00 31.31 924 ALA A N 1
ATOM 7263 C CA . ALA A 1 924 ? -33.785 -2.907 16.447 1.00 31.31 924 ALA A CA 1
ATOM 7264 C C . ALA A 1 924 ? -33.152 -2.718 17.839 1.00 31.31 924 ALA A C 1
ATOM 7266 O O . ALA A 1 924 ? -32.223 -3.438 18.211 1.00 31.31 924 ALA A O 1
ATOM 7267 N N . ARG A 1 925 ? -33.668 -1.772 18.637 1.00 29.08 925 ARG A N 1
ATOM 7268 C CA . ARG A 1 925 ? -33.172 -1.493 19.998 1.00 29.08 925 ARG A CA 1
ATOM 7269 C C . ARG A 1 925 ? -33.791 -2.447 21.025 1.00 29.08 925 ARG A C 1
ATOM 7271 O O . ARG A 1 925 ? -34.909 -2.223 21.484 1.00 29.08 925 ARG A O 1
ATOM 7278 N N . SER A 1 926 ? -33.028 -3.444 21.475 1.00 28.55 926 SER A N 1
ATOM 7279 C CA . SER A 1 926 ? -33.381 -4.260 22.649 1.00 28.55 926 SER A CA 1
ATOM 7280 C C . SER A 1 926 ? -32.222 -4.294 23.646 1.00 28.55 926 SER A C 1
ATOM 7282 O O . SER A 1 926 ? -31.082 -4.523 23.256 1.00 28.55 926 SER A O 1
ATOM 7284 N N . ASN A 1 927 ? -32.497 -4.035 24.930 1.00 28.67 927 ASN A N 1
ATOM 7285 C CA . ASN A 1 927 ? -31.530 -4.116 26.038 1.00 28.67 927 ASN A CA 1
ATOM 7286 C C . ASN A 1 927 ? -30.145 -3.506 25.721 1.00 28.67 927 ASN A C 1
ATOM 7288 O O . ASN A 1 927 ? -29.117 -4.159 25.865 1.00 28.67 927 ASN A O 1
ATOM 7292 N N . ALA A 1 928 ? -30.151 -2.247 25.268 1.00 30.64 928 ALA A N 1
ATOM 7293 C CA . ALA A 1 928 ? -28.982 -1.443 24.882 1.00 30.64 928 ALA A CA 1
ATOM 7294 C C . ALA A 1 928 ? -28.139 -1.943 23.687 1.00 30.64 928 ALA A C 1
ATOM 7296 O O . ALA A 1 928 ? -27.246 -1.217 23.264 1.00 30.64 928 ALA A O 1
ATOM 7297 N N . ARG A 1 929 ? -28.457 -3.090 23.071 1.00 28.95 929 ARG A N 1
ATOM 7298 C CA . ARG A 1 929 ? -27.792 -3.553 21.844 1.00 28.95 929 ARG A CA 1
ATOM 7299 C C . ARG A 1 929 ? -28.660 -3.330 20.611 1.00 28.95 929 ARG A C 1
ATOM 7301 O O . ARG A 1 929 ? -29.841 -3.685 20.591 1.00 28.95 929 ARG A O 1
ATOM 7308 N N . TRP A 1 930 ? -28.039 -2.772 19.577 1.00 35.91 930 TRP A N 1
ATOM 7309 C CA . TRP A 1 930 ? -28.523 -2.865 18.205 1.00 35.91 930 TRP A CA 1
ATOM 7310 C C . TRP A 1 930 ? -28.185 -4.256 17.653 1.00 35.91 930 TRP A C 1
ATOM 7312 O O . TRP A 1 930 ? -27.184 -4.862 18.041 1.00 35.91 930 TRP A O 1
ATOM 7322 N N . ARG A 1 931 ? -29.015 -4.776 16.749 1.00 34.22 931 ARG A N 1
ATOM 7323 C CA . ARG A 1 931 ? -28.732 -5.990 15.974 1.00 34.22 931 ARG A CA 1
ATOM 7324 C C . ARG A 1 931 ? -29.064 -5.723 14.518 1.00 34.22 931 ARG A C 1
ATOM 7326 O O . ARG A 1 931 ? -30.172 -5.278 14.242 1.00 34.22 931 ARG A O 1
ATOM 7333 N N . PHE A 1 932 ? -28.156 -6.060 13.608 1.00 35.19 932 PHE A N 1
ATOM 7334 C CA . PHE A 1 932 ? -28.481 -6.136 12.189 1.00 35.19 932 PHE A CA 1
ATOM 7335 C C . PHE A 1 932 ? -29.356 -7.370 11.947 1.00 35.19 932 PHE A C 1
ATOM 7337 O O . PHE A 1 932 ? -28.898 -8.502 12.098 1.00 35.19 932 PHE A O 1
ATOM 7344 N N . ILE A 1 933 ? -30.627 -7.155 11.608 1.00 36.00 933 ILE A N 1
ATOM 7345 C CA . ILE A 1 933 ? -31.529 -8.225 11.170 1.00 36.00 933 ILE A CA 1
ATOM 7346 C C . ILE A 1 933 ? -31.384 -8.358 9.653 1.00 36.00 933 ILE A C 1
ATOM 7348 O O . ILE A 1 933 ? -31.694 -7.420 8.919 1.00 36.00 933 ILE A O 1
ATOM 7352 N N . ASN A 1 934 ? -30.897 -9.512 9.197 1.00 33.75 934 ASN A N 1
ATOM 7353 C CA . ASN A 1 934 ? -30.818 -9.845 7.778 1.00 33.75 934 ASN A CA 1
ATOM 7354 C C . ASN A 1 934 ? -32.133 -10.506 7.323 1.00 33.75 934 ASN A C 1
ATOM 7356 O O . ASN A 1 934 ? -32.653 -11.379 8.019 1.00 33.75 934 ASN A O 1
ATOM 7360 N N . PHE A 1 935 ? -32.660 -10.094 6.169 1.00 35.59 935 PHE A N 1
ATOM 7361 C CA . PHE A 1 935 ? -33.901 -10.615 5.591 1.00 35.59 935 PHE A CA 1
ATOM 7362 C C . PHE A 1 935 ? -33.598 -11.392 4.310 1.00 35.59 935 PHE A C 1
ATOM 7364 O O . PHE A 1 935 ? -33.504 -10.811 3.229 1.00 35.59 935 PHE A O 1
ATOM 7371 N N . ASP A 1 936 ? -33.483 -12.713 4.431 1.00 33.44 936 ASP A N 1
ATOM 7372 C CA . ASP A 1 936 ? -33.387 -13.605 3.277 1.00 33.44 936 ASP A CA 1
ATOM 7373 C C . ASP A 1 936 ? -34.781 -13.822 2.658 1.00 33.44 936 ASP A C 1
ATOM 7375 O O . ASP A 1 936 ? -35.595 -14.608 3.150 1.00 33.44 936 ASP A O 1
ATOM 7379 N N . MET A 1 937 ? -35.085 -13.072 1.594 1.00 34.59 937 MET A N 1
ATOM 7380 C CA . MET A 1 937 ? -36.330 -13.217 0.834 1.00 34.59 937 MET A CA 1
ATOM 7381 C C . MET A 1 937 ? -36.206 -14.325 -0.221 1.00 34.59 937 MET A C 1
ATOM 7383 O O . MET A 1 937 ? -36.123 -14.054 -1.421 1.00 34.59 937 MET A O 1
ATOM 7387 N N . SER A 1 938 ? -36.217 -15.578 0.235 1.00 31.08 938 SER A N 1
ATOM 7388 C CA . SER A 1 938 ? -36.403 -16.740 -0.648 1.00 31.08 938 SER A CA 1
ATOM 7389 C C . SER A 1 938 ? -37.732 -16.664 -1.431 1.00 31.08 938 SER A C 1
ATOM 7391 O O . SER A 1 938 ? -38.731 -16.159 -0.914 1.00 31.08 938 SER A O 1
ATOM 7393 N N . MET A 1 939 ? -37.711 -17.120 -2.694 1.00 26.67 939 MET A N 1
ATOM 7394 C CA . MET A 1 939 ? -38.824 -17.043 -3.669 1.00 26.67 939 MET A CA 1
ATOM 7395 C C . MET A 1 939 ? -39.867 -18.158 -3.535 1.00 26.67 939 MET A C 1
ATOM 7397 O O . MET A 1 939 ? -39.461 -19.303 -3.242 1.00 26.67 939 MET A O 1
#

pLDDT: mean 71.34, std 24.4, range [18.97, 98.5]

Solvent-accessible surface area (backbone atoms only — not comparable to full-atom values): 53691 Å² total; per-residue (Å²): 132,90,86,84,88,87,85,89,84,86,92,89,81,90,86,91,81,84,89,82,78,84,83,76,75,87,70,81,76,82,72,89,77,68,59,75,47,68,27,40,51,60,88,63,92,83,73,74,67,25,67,78,74,84,65,73,81,68,74,64,52,72,34,48,37,95,86,51,53,69,57,54,49,25,36,36,34,37,43,33,32,59,104,55,29,46,31,41,42,38,40,41,28,28,69,53,93,38,33,90,38,60,74,98,44,32,89,75,14,33,30,41,38,39,40,38,28,58,74,66,61,86,51,97,67,24,72,57,73,66,24,34,32,43,37,39,33,61,32,87,87,37,64,46,42,30,25,77,35,30,87,54,71,46,74,39,80,80,44,49,63,21,65,34,76,45,103,80,59,49,30,42,24,40,18,32,40,38,40,34,91,79,52,60,88,39,53,72,84,49,97,60,66,22,24,24,30,45,34,41,42,42,26,73,77,73,93,82,80,56,39,48,38,39,34,49,51,56,59,95,81,79,64,86,88,64,29,51,61,59,82,47,86,69,80,76,81,67,59,35,46,86,29,43,18,29,38,38,62,46,78,41,98,67,72,99,72,81,93,66,98,67,94,74,74,74,91,68,80,66,82,63,49,34,95,38,41,38,31,26,64,32,38,40,41,37,36,62,38,40,96,68,18,25,41,42,36,40,39,34,37,30,40,32,28,76,33,100,55,61,45,60,62,37,28,32,28,21,31,32,36,67,58,45,48,73,78,46,40,26,41,79,90,66,47,80,40,60,66,47,66,35,46,98,79,40,92,88,40,24,37,23,38,39,35,43,92,45,64,49,38,53,80,37,72,48,46,40,37,40,34,37,40,29,61,29,80,52,70,75,45,26,27,36,42,89,71,40,34,35,46,28,56,90,42,26,88,54,81,41,48,30,54,77,87,58,46,79,62,55,35,42,76,25,38,44,42,38,20,38,44,36,38,32,34,54,60,76,39,45,71,49,52,33,65,45,79,77,49,74,47,82,58,96,67,31,24,36,32,31,31,38,24,68,37,68,58,55,38,41,36,34,27,58,55,41,80,46,75,52,78,55,103,80,30,34,40,37,28,36,30,52,73,92,35,52,67,23,38,48,53,51,46,55,49,49,55,53,45,48,57,48,42,39,69,55,39,44,76,77,87,57,68,56,51,45,36,34,62,39,99,39,86,61,64,48,94,48,58,39,30,34,38,20,58,66,50,32,80,40,88,57,58,63,50,56,58,29,22,65,55,33,35,73,72,40,67,63,50,20,78,54,30,48,42,37,25,47,6,53,9,50,38,47,9,28,52,48,39,28,70,76,69,71,37,61,57,57,49,55,51,45,68,48,53,37,64,81,42,68,90,63,73,60,33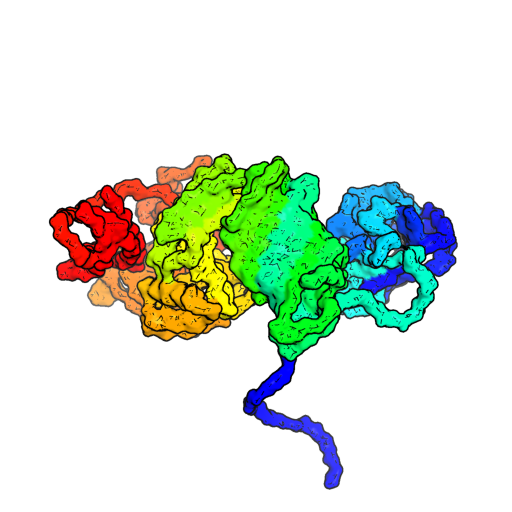,41,41,51,89,56,100,41,71,72,46,35,50,47,33,17,62,32,42,30,28,48,52,53,48,38,45,32,64,74,46,33,64,71,28,36,44,48,20,44,30,55,44,38,48,47,40,76,76,42,96,57,62,36,44,52,67,56,53,51,52,40,43,24,74,49,48,76,48,94,46,68,71,54,48,50,38,60,30,69,29,80,57,40,33,32,75,41,78,60,66,71,50,76,48,81,56,98,80,26,34,37,39,39,36,29,40,34,20,79,22,76,19,66,55,77,44,46,37,39,39,34,35,88,89,48,75,49,75,46,75,51,71,39,49,53,71,34,71,50,75,47,78,48,76,36,81,48,67,67,45,34,37,29,65,43,85,87,64,65,70,73,52,87,63,83,84,74,63,61,51,50,35,73,71,62,62,74,61,78,80,86,49,70,69,58,54,53,51,52,62,74,60,28,65,92,71,44,74,52,74,70,60,42,40,76,72,61,61,58,62,84,86,77,60,70,70,63,65,60,54,27,57,47,53,62,78,70,66,91,76,78,74,84,85,64,91,73,53,75,64,56,52,55,50,46,69,74,66,52,95,65,87,77,69,85,86,90,87,76,92,72,92,84,71,85,76,81,82,84,83,77,86,82,78,87,90,76,84,80,71,78,44,73,48,75,78,39,73,56,97,91,38,81,77,39,74,47,76,50,73,57,42,67,43,99,87,68,47,79,72,49,73,74,84,66,79,43,77,48,84,51,93,95,40,72,45,83,51,84,82,86,81,80,132